Protein AF-A0A9P5SKS9-F1 (afdb_monomer)

pLDDT: mean 79.82, std 19.89, range [26.16, 98.12]

Foldseek 3Di:
DDDDLAAAAAEEAEAADEADDDDDDPDPPVQVVCVLVVVLVLQVVLPDPPQVLLCVLLVPDDDDPPPDPPDPDPDDDPVVVVVVVVVVSVQSRRQQSCCVLCLFPPDRQDFLFFFPDLPDRRVRRSVVLLCVQCVPLPQAQQAEEEEEACFLQPSVLSCCQPHVHQEYEYEDQHVSSQSNNVVVVVVSDRPRYHYHYDHDALLCLQVVQVPDPPQADLPDLSRAGQEYEYERPLQLHPHSLSSLLSNVSRHRRSRHYYTYHDYEHCDDQDPDPVSNVVLCVSCVSVSGHSVSHHHPVVVVVSNVVSPHPNYHYHYSNCRRSVSSSSSVQVVCVLLVHPDPPPVPPPDDDPDFFWFFPPDAQACQPAQFAFQAWFQQLQSLAIKTWTAHLQQQKIWIWHQDLSVLHTHTPPLQIDGQVPPPPRFRWQHKFWFQLLLQLGIKIKTWGGRFCPVCVFGWIWIWIFPGDSARNTDPDIQGDQIFTSADWWWDAFQQPLHTKTKGHGPVPDDQLPDAIWIQHQPRDPVCNNDGGDIGGRDEDEDDDDSFDADNHWQWWFADAQFLQATWTKTWGADPVVRFIKIWIWGQPRNVTTYTQDMDTDDAQWFHWDWWQQQQFSGIWIWIWGDDPHWIKIKIQHWDFQGADPDPPDPRHADQVGRNDGGSPIDSPADNVNPDDDRQMFIGTCCVPDPHQKDFDQFQPLDRHTFGADWAWADQQLQQGIWTKTKIAHPPDNPGKIAIWTWDKDWDDPPHPRRDPNNNVVRHIDTDTDDVNHCVRRVDIQFRHKYWDDSSVQLGTWMWTFHADPDPRSRTTRIIIMDRRNDDPWFKEKEFEASQSDPFRGDDPDDDPDPRRGSRRRGRGHKKKKFWFQAPVRGIGMTIDTANTTRPNSNHGHNIDMHHRRDGPQFTAKIKIAYSRNDPDRIDIDGGHGTQKYKYKRQHADQPDQDPVRDRDGPGDSVPIIIRINHDDDPCVVVVVVVVVVVVVVVVVVVVVVVVVVVVVVVVVVVVVVVVVVVVVD

Structure (mmCIF, N/CA/C/O backbone):
data_AF-A0A9P5SKS9-F1
#
_entry.id   AF-A0A9P5SKS9-F1
#
loop_
_atom_site.group_PDB
_atom_site.id
_atom_site.type_symbol
_atom_site.label_atom_id
_atom_site.label_alt_id
_atom_site.label_comp_id
_atom_site.label_asym_id
_atom_site.label_entity_id
_atom_site.label_seq_id
_atom_site.pdbx_PDB_ins_code
_atom_site.Cartn_x
_atom_site.Cartn_y
_atom_site.Cartn_z
_atom_site.occupancy
_atom_site.B_iso_or_equiv
_atom_site.auth_seq_id
_atom_site.auth_comp_id
_atom_site.auth_asym_id
_atom_site.auth_atom_id
_atom_site.pdbx_PDB_model_num
ATOM 1 N N . MET A 1 1 ? -56.494 -56.560 -17.914 1.00 32.81 1 MET A N 1
ATOM 2 C CA . MET A 1 1 ? -55.261 -56.513 -18.736 1.00 32.81 1 MET A CA 1
ATOM 3 C C . MET A 1 1 ? -55.587 -55.849 -20.068 1.00 32.81 1 MET A C 1
ATOM 5 O O . MET A 1 1 ? -56.684 -56.122 -20.542 1.00 32.81 1 MET A O 1
ATOM 9 N N . PRO A 1 2 ? -54.671 -55.124 -20.736 1.00 39.09 2 PRO A N 1
ATOM 10 C CA . PRO A 1 2 ? -53.480 -54.399 -20.263 1.00 39.09 2 PRO A CA 1
ATOM 11 C C . PRO A 1 2 ? -53.505 -52.906 -20.703 1.00 39.09 2 PRO A C 1
ATOM 13 O O . PRO A 1 2 ? -54.213 -52.550 -21.637 1.00 39.09 2 PRO A O 1
ATOM 16 N N . GLY A 1 3 ? -52.728 -52.020 -20.069 1.00 26.80 3 GLY A N 1
ATOM 17 C CA . GLY A 1 3 ? -52.690 -50.604 -20.474 1.00 26.80 3 GLY A CA 1
ATOM 18 C C . GLY A 1 3 ? -51.610 -49.770 -19.789 1.00 26.80 3 GLY A C 1
ATOM 19 O O . GLY A 1 3 ? -51.933 -48.764 -19.180 1.00 26.80 3 GLY A O 1
ATOM 20 N N . ARG A 1 4 ? -50.365 -50.268 -19.838 1.00 30.44 4 ARG A N 1
ATOM 21 C CA . ARG A 1 4 ? -49.071 -49.587 -19.619 1.00 30.44 4 ARG A CA 1
ATOM 22 C C . ARG A 1 4 ? -49.130 -48.202 -18.948 1.00 30.44 4 ARG A C 1
ATOM 24 O O . ARG A 1 4 ? -49.228 -47.190 -19.634 1.00 30.44 4 ARG A O 1
ATOM 31 N N . LEU A 1 5 ? -48.937 -48.165 -17.629 1.00 32.59 5 LEU A N 1
ATOM 32 C CA . LEU A 1 5 ? -48.244 -47.031 -17.024 1.00 32.59 5 LEU A CA 1
ATOM 33 C C . LEU A 1 5 ? -46.757 -47.224 -17.336 1.00 32.59 5 LEU A C 1
ATOM 35 O O . LEU A 1 5 ? -46.094 -48.066 -16.736 1.00 32.59 5 LEU A O 1
ATOM 39 N N . HIS A 1 6 ? -46.286 -46.531 -18.369 1.00 34.69 6 HIS A N 1
ATOM 40 C CA . HIS A 1 6 ? -44.866 -46.246 -18.513 1.00 34.69 6 HIS A CA 1
ATOM 41 C C . HIS A 1 6 ? -44.534 -45.214 -17.439 1.00 34.69 6 HIS A C 1
ATOM 43 O O . HIS A 1 6 ? -45.160 -44.160 -17.411 1.00 34.69 6 HIS A O 1
ATOM 49 N N . PHE A 1 7 ? -43.631 -45.549 -16.529 1.00 45.66 7 PHE A N 1
ATOM 50 C CA . PHE A 1 7 ? -42.968 -44.575 -15.668 1.00 45.66 7 PHE A CA 1
ATOM 51 C C . PHE A 1 7 ? -41.555 -44.409 -16.227 1.00 45.66 7 PHE A C 1
ATOM 53 O O . PHE A 1 7 ? -41.080 -45.321 -16.888 1.00 45.66 7 PHE A O 1
ATOM 60 N N . THR A 1 8 ? -40.914 -43.262 -16.042 1.00 42.66 8 THR A N 1
ATOM 61 C CA . THR A 1 8 ? -39.552 -43.043 -16.550 1.00 42.66 8 THR A CA 1
ATOM 62 C C . THR A 1 8 ? -38.700 -42.608 -15.370 1.00 42.66 8 THR A C 1
ATOM 64 O O . THR A 1 8 ? -39.042 -41.642 -14.697 1.00 42.66 8 THR A O 1
ATOM 67 N N . VAL A 1 9 ? -37.637 -43.342 -15.061 1.00 51.31 9 VAL A N 1
ATOM 68 C CA . VAL A 1 9 ? -36.683 -43.006 -13.994 1.00 51.31 9 VAL A CA 1
ATOM 69 C C . VAL A 1 9 ? -35.467 -42.361 -14.596 1.00 51.31 9 VAL A C 1
ATOM 71 O O . VAL A 1 9 ? -35.100 -42.639 -15.732 1.00 51.31 9 VAL A O 1
ATOM 74 N N . GLY A 1 10 ? -34.891 -41.444 -13.829 1.00 56.75 10 GLY A N 1
ATOM 75 C CA . GLY A 1 10 ? -33.715 -40.709 -14.224 1.00 56.75 10 GLY A CA 1
ATOM 76 C C . GLY A 1 10 ? -32.418 -41.354 -13.761 1.00 56.75 10 GLY A C 1
ATOM 77 O O . GLY A 1 10 ? -32.356 -42.391 -13.096 1.00 56.75 10 GLY A O 1
ATOM 78 N N . LEU A 1 11 ? -31.370 -40.680 -14.195 1.00 61.97 11 LEU A N 1
ATOM 79 C CA . LEU A 1 11 ? -29.982 -41.026 -14.013 1.00 61.97 11 LEU A CA 1
ATOM 80 C C . LEU A 1 11 ? -29.565 -40.877 -12.545 1.00 61.97 11 LEU A C 1
ATOM 82 O O . LEU A 1 11 ? -29.802 -39.845 -11.911 1.00 61.97 11 LEU A O 1
ATOM 86 N N . ILE A 1 12 ? -28.897 -41.903 -12.024 1.00 65.12 12 ILE A N 1
ATOM 87 C CA . ILE A 1 12 ? -28.210 -41.855 -10.736 1.00 65.12 12 ILE A CA 1
ATOM 88 C C . ILE A 1 12 ? -26.713 -41.887 -10.987 1.00 65.12 12 ILE A C 1
ATOM 90 O O . ILE A 1 12 ? -26.168 -42.836 -11.551 1.00 65.12 12 ILE A O 1
ATOM 94 N N . VAL A 1 13 ? -26.042 -40.857 -10.501 1.00 67.19 13 VAL A N 1
ATOM 95 C CA . VAL A 1 13 ? -24.592 -40.764 -10.472 1.00 67.19 13 VAL A CA 1
ATOM 96 C C . VAL A 1 13 ? -24.128 -41.289 -9.115 1.00 67.19 13 VAL A C 1
ATOM 98 O O . VAL A 1 13 ? -24.365 -40.672 -8.079 1.00 67.19 13 VAL A O 1
ATOM 101 N N . ALA A 1 14 ? -23.513 -42.468 -9.108 1.00 67.06 14 ALA A N 1
ATOM 102 C CA . ALA A 1 14 ? -23.089 -43.165 -7.904 1.00 67.06 14 ALA A CA 1
ATOM 103 C C . ALA A 1 14 ? -21.624 -42.885 -7.547 1.00 67.06 14 ALA A C 1
ATOM 105 O O . ALA A 1 14 ? -20.707 -43.090 -8.350 1.00 67.06 14 ALA A O 1
ATOM 106 N N . LEU A 1 15 ? -21.414 -42.514 -6.286 1.00 67.56 15 LEU A N 1
ATOM 107 C CA . LEU A 1 15 ? -20.122 -42.420 -5.621 1.00 67.56 15 LEU A CA 1
ATOM 108 C C . LEU A 1 15 ? -19.913 -43.668 -4.772 1.00 67.56 15 LEU A C 1
ATOM 110 O O . LEU A 1 15 ? -20.695 -43.965 -3.870 1.00 67.56 15 LEU A O 1
ATOM 114 N N . SER A 1 16 ? -18.865 -44.421 -5.080 1.00 59.75 16 SER A N 1
ATOM 115 C CA . SER A 1 16 ? -18.540 -45.650 -4.367 1.00 59.75 16 SER A CA 1
ATOM 116 C C . SER A 1 16 ? -17.507 -45.386 -3.274 1.00 59.75 16 SER A C 1
ATOM 118 O O . SER A 1 16 ? -16.477 -44.780 -3.537 1.00 59.75 16 SER A O 1
ATOM 120 N N . ILE A 1 17 ? -17.755 -45.870 -2.052 1.00 57.47 17 ILE A N 1
ATOM 121 C CA . ILE A 1 17 ? -16.736 -45.926 -0.990 1.00 57.47 17 ILE A CA 1
ATOM 122 C C . ILE A 1 17 ? -16.288 -47.373 -0.763 1.00 57.47 17 ILE A C 1
ATOM 124 O O . ILE A 1 17 ? -17.096 -48.285 -0.544 1.00 57.47 17 ILE A O 1
ATOM 128 N N . ALA A 1 18 ? -14.971 -47.589 -0.777 1.00 55.06 18 ALA A N 1
ATOM 129 C CA . ALA A 1 18 ? -14.351 -48.865 -0.446 1.00 55.06 18 ALA A CA 1
ATOM 130 C C . ALA A 1 18 ? -14.139 -49.006 1.073 1.00 55.06 18 ALA A C 1
ATOM 132 O O . ALA A 1 18 ? -13.228 -48.419 1.653 1.00 55.06 18 ALA A O 1
ATOM 133 N N . VAL A 1 19 ? -14.947 -49.846 1.722 1.00 43.38 19 VAL A N 1
ATOM 134 C CA . VAL A 1 19 ? -14.829 -50.146 3.159 1.00 43.38 19 VAL A CA 1
ATOM 135 C C . VAL A 1 19 ? -13.829 -51.298 3.393 1.00 43.38 19 VAL A C 1
ATOM 137 O O . VAL A 1 19 ? -13.936 -52.366 2.791 1.00 43.38 19 VAL A O 1
ATOM 140 N N . MET A 1 20 ? -12.826 -51.070 4.250 1.00 37.28 20 MET A N 1
ATOM 141 C CA . MET A 1 20 ? -11.762 -52.006 4.700 1.00 37.28 20 MET A CA 1
ATOM 142 C C . MET A 1 20 ? -12.327 -53.328 5.308 1.00 37.28 20 MET A C 1
ATOM 144 O O . MET A 1 20 ? -13.338 -53.244 5.996 1.00 37.28 20 MET A O 1
ATOM 148 N N . LEU A 1 21 ? -11.813 -54.584 5.196 1.00 34.34 21 LEU A N 1
ATOM 149 C CA . LEU A 1 21 ? -10.533 -55.306 4.865 1.00 34.34 21 LEU A CA 1
ATOM 150 C C . LEU A 1 21 ? -10.844 -56.826 4.552 1.00 34.34 21 LEU A C 1
ATOM 152 O O . LEU A 1 21 ? -11.968 -57.210 4.883 1.00 34.34 21 LEU A O 1
ATOM 156 N N . PRO A 1 22 ? -9.948 -57.743 4.032 1.00 37.94 22 PRO A N 1
ATOM 157 C CA . PRO A 1 22 ? -8.464 -57.737 4.016 1.00 37.94 22 PRO A CA 1
ATOM 158 C C . PRO A 1 22 ? -7.682 -58.114 2.707 1.00 37.94 22 PRO A C 1
ATOM 160 O O . PRO A 1 22 ? -8.147 -58.818 1.816 1.00 37.94 22 PRO A O 1
ATOM 163 N N . SER A 1 23 ? -6.417 -57.648 2.690 1.00 40.19 23 SER A N 1
ATOM 164 C CA . SER A 1 23 ? -5.131 -58.232 2.213 1.00 40.19 23 SER A CA 1
ATOM 165 C C . SER A 1 23 ? -4.919 -58.838 0.806 1.00 40.19 23 SER A C 1
ATOM 167 O O . SER A 1 23 ? -4.358 -59.930 0.696 1.00 40.19 23 SER A O 1
ATOM 169 N N . SER A 1 24 ? -5.184 -58.107 -0.281 1.00 34.22 24 SER A N 1
ATOM 170 C CA . SER A 1 24 ? -4.437 -58.365 -1.540 1.00 34.22 24 SER A CA 1
ATOM 171 C C . SER A 1 24 ? -4.243 -57.176 -2.488 1.00 34.22 24 SER A C 1
ATOM 173 O O . SER A 1 24 ? -3.479 -57.304 -3.439 1.00 34.22 24 SER A O 1
ATOM 175 N N . GLN A 1 25 ? -4.822 -56.000 -2.224 1.00 37.22 25 GLN A N 1
ATOM 176 C CA . GLN A 1 25 ? -4.585 -54.804 -3.044 1.00 37.22 25 GLN A CA 1
ATOM 177 C C . GLN A 1 25 ? -4.257 -53.597 -2.168 1.00 37.22 25 GLN A C 1
ATOM 179 O O . GLN A 1 25 ? -5.137 -52.901 -1.673 1.00 37.22 25 GLN A O 1
ATOM 184 N N . LYS A 1 26 ? -2.959 -53.395 -1.937 1.00 33.09 26 LYS A N 1
ATOM 185 C CA . LYS A 1 26 ? -2.403 -52.388 -1.024 1.00 33.09 26 LYS A CA 1
ATOM 186 C C . LYS A 1 26 ? -1.890 -51.127 -1.741 1.00 33.09 26 LYS A C 1
ATOM 188 O O . LYS A 1 26 ? -1.108 -50.404 -1.153 1.00 33.09 26 LYS A O 1
ATOM 193 N N . SER A 1 27 ? -2.289 -50.868 -2.992 1.00 34.81 27 SER A N 1
ATOM 194 C CA . SER A 1 27 ? -1.734 -49.758 -3.797 1.00 34.81 27 SER A CA 1
ATOM 195 C C . SER A 1 27 ? -2.749 -48.708 -4.274 1.00 34.81 27 SER A C 1
ATOM 197 O O . SER A 1 27 ? -2.403 -47.887 -5.113 1.00 34.81 27 SER A O 1
ATOM 199 N N . ARG A 1 28 ? -3.995 -48.723 -3.779 1.00 40.09 28 ARG A N 1
ATOM 200 C CA . ARG A 1 28 ? -5.003 -47.669 -4.052 1.00 40.09 28 ARG A CA 1
ATOM 201 C C . ARG A 1 28 ? -5.682 -47.104 -2.791 1.00 40.09 28 ARG A C 1
ATOM 203 O O . ARG A 1 28 ? -6.597 -46.304 -2.897 1.00 40.09 28 ARG A O 1
ATOM 210 N N . ILE A 1 29 ? -5.251 -47.524 -1.599 1.00 36.25 29 ILE A N 1
ATOM 211 C CA . ILE A 1 29 ? -5.901 -47.183 -0.315 1.00 36.25 29 ILE A CA 1
ATOM 212 C C . ILE A 1 29 ? -5.188 -46.033 0.422 1.00 36.25 29 ILE A C 1
ATOM 214 O O . ILE A 1 29 ? -5.783 -45.411 1.299 1.00 36.25 29 ILE A O 1
ATOM 218 N N . ASP A 1 30 ? -3.971 -45.668 0.013 1.00 34.84 30 ASP A N 1
ATOM 219 C CA . ASP A 1 30 ? -3.208 -44.578 0.640 1.00 34.84 30 ASP A CA 1
ATOM 220 C C . ASP A 1 30 ? -3.784 -43.173 0.343 1.00 34.84 30 ASP A C 1
ATOM 222 O O . ASP A 1 30 ? -3.360 -42.200 0.956 1.00 34.84 30 ASP A O 1
ATOM 226 N N . SER A 1 31 ? -4.784 -43.056 -0.542 1.00 39.56 31 SER A N 1
ATOM 227 C CA . SER A 1 31 ? -5.389 -41.777 -0.960 1.00 39.56 31 SER A CA 1
ATOM 228 C C . SER A 1 31 ? -6.734 -41.460 -0.290 1.00 39.56 31 SER A C 1
ATOM 230 O O . SER A 1 31 ? -7.105 -40.299 -0.189 1.00 39.56 31 SER A O 1
ATOM 232 N N . ILE A 1 32 ? -7.475 -42.473 0.177 1.00 36.09 32 ILE A N 1
ATOM 233 C CA . ILE A 1 32 ? -8.862 -42.301 0.665 1.00 36.09 32 ILE A CA 1
ATOM 234 C C . ILE A 1 32 ? -8.910 -42.168 2.193 1.00 36.09 32 ILE A C 1
ATOM 236 O O . ILE A 1 32 ? -9.681 -41.376 2.730 1.00 36.09 32 ILE A O 1
ATOM 240 N N . ALA A 1 33 ? -8.048 -42.895 2.909 1.00 33.06 33 ALA A N 1
ATOM 241 C CA . ALA A 1 33 ? -7.937 -42.793 4.363 1.00 33.06 33 ALA A CA 1
ATOM 242 C C . ALA A 1 33 ? -7.570 -41.375 4.857 1.00 33.06 33 ALA A C 1
ATOM 244 O O . ALA A 1 33 ? -8.223 -40.916 5.791 1.00 33.06 33 ALA A O 1
ATOM 245 N N . PRO A 1 34 ? -6.618 -40.637 4.249 1.00 37.75 34 PRO A N 1
ATOM 246 C CA . PRO A 1 34 ? -6.375 -39.240 4.617 1.00 37.75 34 PRO A CA 1
ATOM 247 C C . PRO A 1 34 ? -7.490 -38.282 4.171 1.00 37.75 34 PRO A C 1
ATOM 249 O O . PRO A 1 34 ? -7.607 -37.217 4.758 1.00 37.75 34 PRO A O 1
ATOM 252 N N . LEU A 1 35 ? -8.340 -38.653 3.205 1.00 38.00 35 LEU A N 1
ATOM 253 C CA . LEU A 1 35 ? -9.478 -37.833 2.772 1.00 38.00 35 LEU A CA 1
ATOM 254 C C . LEU A 1 35 ? -10.630 -37.894 3.782 1.00 38.00 35 LEU A C 1
ATOM 256 O O . LEU A 1 35 ? -11.120 -36.863 4.222 1.00 38.00 35 LEU A O 1
ATOM 260 N N . ALA A 1 36 ? -11.008 -39.104 4.208 1.00 34.81 36 ALA A N 1
ATOM 261 C CA . ALA A 1 36 ? -12.021 -39.310 5.242 1.00 34.81 36 ALA A CA 1
ATOM 262 C C . ALA A 1 36 ? -11.534 -38.810 6.608 1.00 34.81 36 ALA A C 1
ATOM 264 O O . ALA A 1 36 ? -12.304 -38.214 7.350 1.00 34.81 36 ALA A O 1
ATOM 265 N N . LEU A 1 37 ? -10.245 -38.996 6.917 1.00 34.34 37 LEU A N 1
ATOM 266 C CA . LEU A 1 37 ? -9.624 -38.465 8.129 1.00 34.34 37 LEU A CA 1
ATOM 267 C C . LEU A 1 37 ? -9.422 -36.943 8.047 1.00 34.34 37 LEU A C 1
ATOM 269 O O . LEU A 1 37 ? -9.530 -36.287 9.067 1.00 34.34 37 LEU A O 1
ATOM 273 N N . GLY A 1 38 ? -9.180 -36.374 6.864 1.00 34.66 38 GLY A N 1
ATOM 274 C CA . GLY A 1 38 ? -9.072 -34.931 6.626 1.00 34.66 38 GLY A CA 1
ATOM 275 C C . GLY A 1 38 ? -10.418 -34.210 6.695 1.00 34.66 38 GLY A C 1
ATOM 276 O O . GLY A 1 38 ? -10.495 -33.142 7.291 1.00 34.66 38 GLY A O 1
ATOM 277 N N . LEU A 1 39 ? -11.490 -34.830 6.190 1.00 36.25 39 LEU A N 1
ATOM 278 C CA . LEU A 1 39 ? -12.872 -34.383 6.395 1.00 36.25 39 LEU A CA 1
ATOM 279 C C . LEU A 1 39 ? -13.287 -34.517 7.866 1.00 36.25 39 LEU A C 1
ATOM 281 O O . LEU A 1 39 ? -13.797 -33.554 8.427 1.00 36.25 39 LEU A O 1
ATOM 285 N N . LEU A 1 40 ? -12.995 -35.649 8.526 1.00 33.50 40 LEU A N 1
ATOM 286 C CA . LEU A 1 40 ? -13.247 -35.814 9.966 1.00 33.50 40 LEU A CA 1
ATOM 287 C C . LEU A 1 40 ? -12.425 -34.843 10.825 1.00 33.50 40 LEU A C 1
ATOM 289 O O . LEU A 1 40 ? -12.934 -34.351 11.825 1.00 33.50 40 LEU A O 1
ATOM 293 N N . LEU A 1 41 ? -11.168 -34.558 10.468 1.00 33.84 41 LEU A N 1
ATOM 294 C CA . LEU A 1 41 ? -10.361 -33.556 11.165 1.00 33.84 41 LEU A CA 1
ATOM 295 C C . LEU A 1 41 ? -10.884 -32.146 10.891 1.00 33.84 41 LEU A C 1
ATOM 297 O O . LEU A 1 41 ? -10.920 -31.359 11.823 1.00 33.84 41 LEU A O 1
ATOM 301 N N . GLY A 1 42 ? -11.327 -31.825 9.674 1.00 32.28 42 GLY A N 1
ATOM 302 C CA . GLY A 1 42 ? -12.000 -30.556 9.378 1.00 32.28 42 GLY A CA 1
ATOM 303 C C . GLY A 1 42 ? -13.276 -30.365 10.208 1.00 32.28 42 GLY A C 1
ATOM 304 O O . GLY A 1 42 ? -13.493 -29.286 10.752 1.00 32.28 42 GLY A O 1
ATOM 305 N N . LEU A 1 43 ? -14.046 -31.444 10.394 1.00 33.47 43 LEU A N 1
ATOM 306 C CA . LEU A 1 43 ? -15.243 -31.504 11.243 1.00 33.47 43 LEU A CA 1
ATOM 307 C C . LEU A 1 43 ? -14.923 -31.403 12.749 1.00 33.47 43 LEU A C 1
ATOM 309 O O . LEU A 1 43 ? -15.665 -30.760 13.486 1.00 33.47 43 LEU A O 1
ATOM 313 N N . LEU A 1 44 ? -13.810 -31.988 13.213 1.00 28.58 44 LEU A N 1
ATOM 314 C CA . LEU A 1 44 ? -13.383 -31.980 14.625 1.00 28.58 44 LEU A CA 1
ATOM 315 C C . LEU A 1 44 ? -12.579 -30.728 15.030 1.00 28.58 44 LEU A C 1
ATOM 317 O O . LEU A 1 44 ? -12.601 -30.337 16.195 1.00 28.58 44 LEU A O 1
ATOM 321 N N . ILE A 1 45 ? -11.890 -30.062 14.097 1.00 31.50 45 ILE A N 1
ATOM 322 C CA . ILE A 1 45 ? -11.186 -28.785 14.339 1.00 31.50 45 ILE A CA 1
ATOM 323 C C . ILE A 1 45 ? -12.189 -27.644 14.618 1.00 31.50 45 ILE A C 1
ATOM 325 O O . ILE A 1 45 ? -11.830 -26.637 15.233 1.00 31.50 45 ILE A O 1
ATOM 329 N N . ALA A 1 46 ? -13.467 -27.832 14.271 1.00 30.67 46 ALA A N 1
ATOM 330 C CA . ALA A 1 46 ? -14.545 -26.903 14.593 1.00 30.67 46 ALA A CA 1
ATOM 331 C C . ALA A 1 46 ? -14.888 -26.819 16.098 1.00 30.67 46 ALA A C 1
ATOM 333 O O . ALA A 1 46 ? -15.606 -25.905 16.488 1.00 30.67 46 ALA A O 1
ATOM 334 N N . GLU A 1 47 ? -14.353 -27.675 16.979 1.00 28.16 47 GLU A N 1
ATOM 335 C CA . GLU A 1 47 ? -14.558 -27.571 18.440 1.00 28.16 47 GLU A CA 1
ATOM 336 C C . GLU A 1 47 ? -13.583 -26.603 19.156 1.00 28.16 47 GLU A C 1
ATOM 338 O O . GLU A 1 47 ? -13.204 -26.794 20.313 1.00 28.16 47 GLU A O 1
ATOM 343 N N . THR A 1 48 ? -13.193 -25.510 18.500 1.00 31.17 48 THR A N 1
ATOM 344 C CA . THR A 1 48 ? -12.576 -24.333 19.148 1.00 31.17 48 THR A CA 1
ATOM 345 C C . THR A 1 48 ? -13.476 -23.112 18.908 1.00 31.17 48 THR A C 1
ATOM 347 O O . THR A 1 48 ? -14.297 -23.159 17.993 1.00 31.17 48 THR A O 1
ATOM 350 N N . PRO A 1 49 ? -13.444 -22.041 19.730 1.00 27.62 49 PRO A N 1
ATOM 351 C CA . PRO A 1 49 ? -14.462 -20.986 19.719 1.00 27.62 49 PRO A CA 1
ATOM 352 C C . PRO A 1 49 ? -14.303 -20.051 18.503 1.00 27.62 49 PRO A C 1
ATOM 354 O O . PRO A 1 49 ? -13.976 -18.879 18.631 1.00 27.62 49 PRO A O 1
ATOM 357 N N . VAL A 1 50 ? -14.554 -20.584 17.308 1.00 33.34 50 VAL A N 1
ATOM 358 C CA . VAL A 1 50 ? -14.564 -19.912 15.998 1.00 33.34 50 VAL A CA 1
ATOM 359 C C . VAL A 1 50 ? -15.974 -20.004 15.382 1.00 33.34 50 VAL A C 1
ATOM 361 O O . VAL A 1 50 ? -16.188 -19.762 14.206 1.00 33.34 50 VAL A O 1
ATOM 364 N N . ALA A 1 51 ? -16.981 -20.328 16.194 1.00 29.39 51 ALA A N 1
ATOM 365 C CA . ALA A 1 51 ? -18.365 -20.547 15.766 1.00 29.39 51 ALA A CA 1
ATOM 366 C C . ALA A 1 51 ? -19.255 -19.297 15.749 1.00 29.39 51 ALA A C 1
ATOM 368 O O . ALA A 1 51 ? -20.256 -19.243 15.042 1.00 29.39 51 ALA A O 1
ATOM 369 N N . SER A 1 52 ? -18.895 -18.288 16.541 1.00 32.16 52 SER A N 1
ATOM 370 C CA . SER A 1 52 ? -19.597 -17.001 16.607 1.00 32.16 52 SER A CA 1
ATOM 371 C C . SER A 1 52 ? -19.561 -16.155 15.313 1.00 32.16 52 SER A C 1
ATOM 373 O O . SER A 1 52 ? -20.554 -15.479 15.057 1.00 32.16 52 SER A O 1
ATOM 375 N N . PRO A 1 53 ? -18.496 -16.153 14.477 1.00 35.47 53 PRO A N 1
ATOM 376 C CA . PRO A 1 53 ? -18.393 -15.249 13.323 1.00 35.47 53 PRO A CA 1
ATOM 377 C C . PRO A 1 53 ? -19.333 -15.609 12.167 1.00 35.47 53 PRO A C 1
ATOM 379 O O . PRO A 1 53 ? -19.751 -14.735 11.417 1.00 35.47 53 PRO A O 1
ATOM 382 N N . ILE A 1 54 ? -19.707 -16.887 12.031 1.00 33.44 54 ILE A N 1
ATOM 383 C CA . ILE A 1 54 ? -20.550 -17.372 10.927 1.00 33.44 54 ILE A CA 1
ATOM 384 C C . ILE A 1 54 ? -22.008 -16.902 11.086 1.00 33.44 54 ILE A C 1
ATOM 386 O O . ILE A 1 54 ? -22.672 -16.600 10.097 1.00 33.44 54 ILE A O 1
ATOM 390 N N . GLN A 1 55 ? -22.505 -16.775 12.325 1.00 28.83 55 GLN A N 1
ATOM 391 C CA . GLN A 1 55 ? -23.843 -16.231 12.599 1.00 28.83 55 GLN A CA 1
ATOM 392 C C . GLN A 1 55 ? -23.935 -14.718 12.331 1.00 28.83 55 GLN A C 1
ATOM 394 O O . GLN A 1 55 ? -24.989 -14.239 11.908 1.00 28.83 55 GLN A O 1
ATOM 399 N N . GLU A 1 56 ? -22.857 -13.959 12.546 1.00 34.34 56 GLU A N 1
ATOM 400 C CA . GLU A 1 56 ? -22.866 -12.500 12.370 1.00 34.34 56 GLU A CA 1
ATOM 401 C C . GLU A 1 56 ? -22.570 -12.060 10.926 1.00 34.34 56 GLU A C 1
ATOM 403 O O . GLU A 1 56 ? -23.180 -11.090 10.473 1.00 34.34 56 GLU A O 1
ATOM 408 N N . LEU A 1 57 ? -21.784 -12.832 10.156 1.00 33.34 57 LEU A N 1
ATOM 409 C CA . LEU A 1 57 ? -21.600 -12.647 8.701 1.00 33.34 57 LEU A CA 1
ATOM 410 C C . LEU A 1 57 ? -22.921 -12.674 7.905 1.00 33.34 57 LEU A C 1
ATOM 412 O O . LEU A 1 57 ? -23.006 -12.111 6.818 1.00 33.34 57 LEU A O 1
ATOM 416 N N . LEU A 1 58 ? -23.947 -13.350 8.434 1.00 32.75 58 LEU A N 1
ATOM 417 C CA . LEU A 1 58 ? -25.256 -13.545 7.797 1.00 32.75 58 LEU A CA 1
ATOM 418 C C . LEU A 1 58 ? -26.321 -12.537 8.264 1.00 32.75 58 LEU A C 1
ATOM 420 O O . LEU A 1 58 ? -27.498 -12.694 7.945 1.00 32.75 58 LEU A O 1
ATOM 424 N N . GLY A 1 59 ? -25.944 -11.503 9.027 1.00 28.38 59 GLY A N 1
ATOM 425 C CA . GLY A 1 59 ? -26.875 -10.461 9.474 1.00 28.38 59 GLY A CA 1
ATOM 426 C C . GLY A 1 59 ? -27.839 -10.889 10.591 1.00 28.38 59 GLY A C 1
ATOM 427 O O . GLY A 1 59 ? -28.806 -10.179 10.879 1.00 28.38 59 GLY A O 1
ATOM 428 N N . LEU A 1 60 ? -27.583 -12.004 11.283 1.00 32.47 60 LEU A N 1
ATOM 429 C CA . LEU A 1 60 ? -28.393 -12.455 12.419 1.00 32.47 60 LEU A CA 1
ATOM 430 C C . LEU A 1 60 ? -27.924 -11.820 13.741 1.00 32.47 60 LEU A C 1
ATOM 432 O O . LEU A 1 60 ? -27.641 -12.505 14.718 1.00 32.47 60 LEU A O 1
ATOM 436 N N . SER A 1 61 ? -27.922 -10.485 13.810 1.00 29.52 61 SER A N 1
ATOM 437 C CA . SER A 1 61 ? -27.947 -9.758 15.085 1.00 29.52 61 SER A CA 1
ATOM 438 C C . SER A 1 61 ? -29.097 -8.750 15.111 1.00 29.52 61 SER A C 1
ATOM 440 O O . SER A 1 61 ? -29.021 -7.619 14.639 1.00 29.52 61 SER A O 1
ATOM 442 N N . SER A 1 62 ? -30.192 -9.189 15.734 1.00 31.80 62 SER A N 1
ATOM 443 C CA . SER A 1 62 ? -31.219 -8.363 16.380 1.00 31.80 62 SER A CA 1
ATOM 444 C C . SER A 1 62 ? -31.907 -7.258 15.552 1.00 31.80 62 SER A C 1
ATOM 446 O O . SER A 1 62 ? -31.899 -6.078 15.910 1.00 31.80 62 SER A O 1
ATOM 448 N N . ARG A 1 63 ? -32.707 -7.645 14.551 1.00 28.12 63 ARG A N 1
ATOM 449 C CA . ARG A 1 63 ? -34.022 -7.005 14.339 1.00 28.12 63 ARG A CA 1
ATOM 450 C C . ARG A 1 63 ? -35.085 -8.077 14.074 1.00 28.12 63 ARG A C 1
ATOM 452 O O . ARG A 1 63 ? -35.099 -8.690 13.021 1.00 28.12 63 ARG A O 1
ATOM 459 N N . HIS A 1 64 ? -35.965 -8.250 15.064 1.00 29.16 64 HIS A N 1
ATOM 460 C CA . HIS A 1 64 ? -37.134 -9.146 15.141 1.00 29.16 64 HIS A CA 1
ATOM 461 C C . HIS A 1 64 ? -36.931 -10.625 15.537 1.00 29.16 64 HIS A C 1
ATOM 463 O O . HIS A 1 64 ? -37.235 -11.518 14.754 1.00 29.16 64 HIS A O 1
ATOM 469 N N . PRO A 1 65 ? -36.618 -10.912 16.818 1.00 26.16 65 PRO A N 1
ATOM 470 C CA . PRO A 1 65 ? -36.914 -12.218 17.420 1.00 26.16 65 PRO A CA 1
ATOM 471 C C . PRO A 1 65 ? -38.418 -12.466 17.658 1.00 26.16 65 PRO A C 1
ATOM 473 O O . PRO A 1 65 ? -38.804 -13.578 17.999 1.00 26.16 65 PRO A O 1
ATOM 476 N N . ASP A 1 66 ? -39.283 -11.460 17.489 1.00 28.77 66 ASP A N 1
ATOM 477 C CA . ASP A 1 66 ? -40.647 -11.520 18.034 1.00 28.77 66 ASP A CA 1
ATOM 478 C C . ASP A 1 66 ? -41.743 -11.983 17.056 1.00 28.77 66 ASP A C 1
ATOM 480 O O . ASP A 1 66 ? -42.914 -11.934 17.430 1.00 28.77 66 ASP A O 1
ATOM 484 N N . LYS A 1 67 ? -41.445 -12.422 15.817 1.00 26.77 67 LYS A N 1
ATOM 485 C CA . LYS A 1 67 ? -42.527 -12.708 14.839 1.00 26.77 67 LYS A CA 1
ATOM 486 C C . LYS A 1 67 ? -42.443 -13.939 13.922 1.00 26.77 67 LYS A C 1
ATOM 488 O O . LYS A 1 67 ? -43.344 -14.086 13.108 1.00 26.77 67 LYS A O 1
ATOM 493 N N . VAL A 1 68 ? -41.485 -14.863 14.059 1.00 28.50 68 VAL A N 1
ATOM 494 C CA . VAL A 1 68 ? -41.440 -16.078 13.189 1.00 28.50 68 VAL A CA 1
ATOM 495 C C . VAL A 1 68 ? -41.451 -17.407 13.974 1.00 28.50 68 VAL A C 1
ATOM 497 O O . VAL A 1 68 ? -41.134 -18.462 13.450 1.00 28.50 68 VAL A O 1
ATOM 500 N N . GLY A 1 69 ? -41.880 -17.407 15.240 1.00 28.98 69 GLY A N 1
ATOM 501 C CA . GLY A 1 69 ? -41.932 -18.641 16.047 1.00 28.98 69 GLY A CA 1
ATOM 502 C C . GLY A 1 69 ? -43.043 -18.711 17.090 1.00 28.98 69 GLY A C 1
ATOM 503 O O . GLY A 1 69 ? -42.966 -19.527 18.004 1.00 28.98 69 GLY A O 1
ATOM 504 N N . ILE A 1 70 ? -44.066 -17.863 16.987 1.00 27.34 70 ILE A N 1
ATOM 505 C CA . ILE A 1 70 ? -45.239 -17.905 17.867 1.00 27.34 70 ILE A CA 1
ATOM 506 C C . ILE A 1 70 ? -46.446 -18.211 16.990 1.00 27.34 70 ILE A C 1
ATOM 508 O O . ILE A 1 70 ? -47.192 -17.307 16.658 1.00 27.34 70 ILE A O 1
ATOM 512 N N . ASP A 1 71 ? -46.577 -19.466 16.564 1.00 26.58 71 ASP A N 1
ATOM 513 C CA . ASP A 1 71 ? -47.889 -20.042 16.216 1.00 26.58 71 ASP A CA 1
ATOM 514 C C . ASP A 1 71 ? -47.941 -21.586 16.275 1.00 26.58 71 ASP A C 1
ATOM 516 O O . ASP A 1 71 ? -48.987 -22.170 16.017 1.00 26.58 71 ASP A O 1
ATOM 520 N N . VAL A 1 72 ? -46.876 -22.286 16.710 1.00 30.28 72 VAL A N 1
ATOM 521 C CA . VAL A 1 72 ? -46.890 -23.770 16.807 1.00 30.28 72 VAL A CA 1
ATOM 522 C C . VAL A 1 72 ? -46.603 -24.331 18.214 1.00 30.28 72 VAL A C 1
ATOM 524 O O . VAL A 1 72 ? -46.672 -25.536 18.425 1.00 30.28 72 VAL A O 1
ATOM 527 N N . LEU A 1 73 ? -46.382 -23.511 19.249 1.00 26.67 73 LEU A N 1
ATOM 528 C CA . LEU A 1 73 ? -46.120 -24.023 20.611 1.00 26.67 73 LEU A CA 1
ATOM 529 C C . LEU A 1 73 ? -47.026 -23.409 21.686 1.00 26.67 73 LEU A C 1
ATOM 531 O O . LEU A 1 73 ? -46.570 -22.872 22.693 1.00 26.67 73 LEU A O 1
ATOM 535 N N . HIS A 1 74 ? -48.339 -23.579 21.526 1.00 29.94 74 HIS A N 1
ATOM 536 C CA . HIS A 1 74 ? -49.262 -23.579 22.664 1.00 29.94 74 HIS A CA 1
ATOM 537 C C . HIS A 1 74 ? -49.313 -24.981 23.296 1.00 29.94 74 HIS A C 1
ATOM 539 O O . HIS A 1 74 ? -50.244 -25.746 23.081 1.00 29.94 74 HIS A O 1
ATOM 545 N N . SER A 1 75 ? -48.288 -25.333 24.076 1.00 31.41 75 SER A N 1
ATOM 546 C CA . SER A 1 75 ? -48.406 -26.021 25.375 1.00 31.41 75 SER A CA 1
ATOM 547 C C . SER A 1 75 ? -47.041 -26.537 25.851 1.00 31.41 75 SER A C 1
ATOM 549 O O . SER A 1 75 ? -46.290 -27.153 25.104 1.00 31.41 75 SER A O 1
ATOM 551 N N . SER A 1 76 ? -46.784 -26.339 27.147 1.00 29.08 76 SER A N 1
ATOM 552 C CA . SER A 1 76 ? -45.734 -26.944 27.989 1.00 29.08 76 SER A CA 1
ATOM 553 C C . SER A 1 76 ? -44.385 -26.203 28.183 1.00 29.08 76 SER A C 1
ATOM 555 O O . SER A 1 76 ? -43.536 -26.095 27.309 1.00 29.08 76 SER A O 1
ATOM 557 N N . ASN A 1 77 ? -44.226 -25.740 29.434 1.00 33.78 77 ASN A N 1
ATOM 558 C CA . ASN A 1 77 ? -43.042 -25.491 30.273 1.00 33.78 77 ASN A CA 1
ATOM 559 C C . ASN A 1 77 ? -41.740 -24.880 29.697 1.00 33.78 77 ASN A C 1
ATOM 561 O O . ASN A 1 77 ? -41.014 -25.466 28.899 1.00 33.78 77 ASN A O 1
ATOM 565 N N . ALA A 1 78 ? -41.336 -23.766 30.326 1.00 32.41 78 ALA A N 1
ATOM 566 C CA . ALA A 1 78 ? -40.137 -22.949 30.080 1.00 32.41 78 ALA A CA 1
ATOM 567 C C . ALA A 1 78 ? -38.769 -23.670 30.166 1.00 32.41 78 ALA A C 1
ATOM 569 O O . ALA A 1 78 ? -37.755 -23.108 29.754 1.00 32.41 78 ALA A O 1
ATOM 570 N N . ALA A 1 79 ? -38.716 -24.908 30.665 1.00 32.12 79 ALA A N 1
ATOM 571 C CA . ALA A 1 79 ? -37.500 -25.724 30.660 1.00 32.12 79 ALA A CA 1
ATOM 572 C C . ALA A 1 79 ? -37.183 -26.304 29.263 1.00 32.12 79 ALA A C 1
ATOM 574 O O . ALA A 1 79 ? -36.011 -26.430 28.910 1.00 32.12 79 ALA A O 1
ATOM 575 N N . ASN A 1 80 ? -38.205 -26.568 28.437 1.00 32.91 80 ASN A N 1
ATOM 576 C CA . ASN A 1 80 ? -38.033 -27.108 27.082 1.00 32.91 80 ASN A CA 1
ATOM 577 C C . ASN A 1 80 ? -37.584 -26.036 26.076 1.00 32.91 80 ASN A C 1
ATOM 579 O O . ASN A 1 80 ? -36.788 -26.325 25.190 1.00 32.91 80 ASN A O 1
ATOM 583 N N . ALA A 1 81 ? -37.993 -24.776 26.263 1.00 34.03 81 ALA A N 1
ATOM 584 C CA . ALA A 1 81 ? -37.571 -23.654 25.417 1.00 34.03 81 ALA A CA 1
ATOM 585 C C . ALA A 1 81 ? -36.070 -23.335 25.549 1.00 34.03 81 ALA A C 1
ATOM 587 O O . ALA A 1 81 ? -35.428 -22.918 24.588 1.00 34.03 81 ALA A O 1
ATOM 588 N N . LYS A 1 82 ? -35.487 -23.558 26.735 1.00 31.88 82 LYS A N 1
ATOM 589 C CA . LYS A 1 82 ? -34.050 -23.358 26.971 1.00 31.88 82 LYS A CA 1
ATOM 590 C C . LYS A 1 82 ? -33.220 -24.472 26.329 1.00 31.88 82 LYS A C 1
ATOM 592 O O . LYS A 1 82 ? -32.190 -24.180 25.741 1.00 31.88 82 LYS A O 1
ATOM 597 N N . LYS A 1 83 ? -33.716 -25.714 26.380 1.00 30.81 83 LYS A N 1
ATOM 598 C CA . LYS A 1 83 ? -33.095 -26.879 25.736 1.00 30.81 83 LYS A CA 1
ATOM 599 C C . LYS A 1 83 ? -33.153 -26.787 24.204 1.00 30.81 83 LYS A C 1
ATOM 601 O O . LYS A 1 83 ? -32.122 -26.947 23.565 1.00 30.81 83 LYS A O 1
ATOM 606 N N . ALA A 1 84 ? -34.295 -26.380 23.642 1.00 30.77 84 ALA A N 1
ATOM 607 C CA . ALA A 1 84 ? -34.454 -26.141 22.205 1.00 30.77 84 ALA A CA 1
ATOM 608 C C . ALA A 1 84 ? -33.570 -24.988 21.687 1.00 30.77 84 ALA A C 1
ATOM 610 O O . ALA A 1 84 ? -33.024 -25.074 20.595 1.00 30.77 84 ALA A O 1
ATOM 611 N N . LYS A 1 85 ? -33.366 -23.924 22.480 1.00 29.67 85 LYS A N 1
ATOM 612 C CA . LYS A 1 85 ? -32.476 -22.803 22.124 1.00 29.67 85 LYS A CA 1
ATOM 613 C C . LYS A 1 85 ? -30.990 -23.187 22.161 1.00 29.67 85 LYS A C 1
ATOM 615 O O . LYS A 1 85 ? -30.207 -22.663 21.378 1.00 29.67 85 LYS A O 1
ATOM 620 N N . THR A 1 86 ? -30.604 -24.098 23.054 1.00 29.31 86 THR A N 1
ATOM 621 C CA . THR A 1 86 ? -29.241 -24.644 23.117 1.00 29.31 86 THR A CA 1
ATOM 622 C C . THR A 1 86 ? -28.984 -25.647 21.990 1.00 29.31 86 THR A C 1
ATOM 624 O O . THR A 1 86 ? -27.950 -25.542 21.347 1.00 29.31 86 THR A O 1
ATOM 627 N N . GLU A 1 87 ? -29.937 -26.534 21.681 1.00 29.81 87 GLU A N 1
ATOM 628 C CA . GLU A 1 87 ? -29.841 -27.473 20.547 1.00 29.81 87 GLU A CA 1
ATOM 629 C C . GLU A 1 87 ? -29.836 -26.745 19.185 1.00 29.81 87 GLU A C 1
ATOM 631 O O . GLU A 1 87 ? -29.077 -27.125 18.296 1.00 29.81 87 GLU A O 1
ATOM 636 N N . LEU A 1 88 ? -30.592 -25.646 19.038 1.00 30.00 88 LEU A N 1
ATOM 637 C CA . LEU A 1 88 ? -30.584 -24.808 17.829 1.00 30.00 88 LEU A CA 1
ATOM 638 C C . LEU A 1 88 ? -29.246 -24.069 17.640 1.00 30.00 88 LEU A C 1
ATOM 640 O O . LEU A 1 88 ? -28.720 -24.063 16.533 1.00 30.00 88 LEU A O 1
ATOM 644 N N . ASN A 1 89 ? -28.667 -23.515 18.717 1.00 31.97 89 ASN A N 1
ATOM 645 C CA . ASN A 1 89 ? -27.349 -22.862 18.686 1.00 31.97 89 ASN A CA 1
ATOM 646 C C . ASN A 1 89 ? -26.207 -23.842 18.377 1.00 31.97 89 ASN A C 1
ATOM 648 O O . ASN A 1 89 ? -25.212 -23.455 17.766 1.00 31.97 89 ASN A O 1
ATOM 652 N N . GLN A 1 90 ? -26.344 -25.100 18.802 1.00 29.27 90 GLN A N 1
ATOM 653 C CA . GLN A 1 90 ? -25.341 -26.135 18.573 1.00 29.27 90 GLN A CA 1
ATOM 654 C C . GLN A 1 90 ? -25.392 -26.652 17.129 1.00 29.27 90 GLN A C 1
ATOM 656 O O . GLN A 1 90 ? -24.338 -26.846 16.543 1.00 29.27 90 GLN A O 1
ATOM 661 N N . LYS A 1 91 ? -26.580 -26.771 16.513 1.00 32.31 91 LYS A N 1
ATOM 662 C CA . LYS A 1 91 ? -26.730 -27.144 15.091 1.00 32.31 91 LYS A CA 1
ATOM 663 C C . LYS A 1 91 ? -26.329 -26.039 14.102 1.00 32.31 91 LYS A C 1
ATOM 665 O O . LYS A 1 91 ? -25.720 -26.342 13.083 1.00 32.31 91 LYS A O 1
ATOM 670 N N . THR A 1 92 ? -26.559 -24.757 14.418 1.00 35.09 92 THR A N 1
ATOM 671 C CA . THR A 1 92 ? -26.171 -23.616 13.549 1.00 35.09 92 THR A CA 1
ATOM 672 C C . THR A 1 92 ? -24.669 -23.492 13.261 1.00 35.09 92 THR A C 1
ATOM 674 O O . THR A 1 92 ? -24.286 -22.774 12.344 1.00 35.09 92 THR A O 1
ATOM 677 N N . MET A 1 93 ? -23.819 -24.165 14.038 1.00 29.75 93 MET A N 1
ATOM 678 C CA . MET A 1 93 ? -22.357 -24.082 13.974 1.00 29.75 93 MET A CA 1
ATOM 679 C C . MET A 1 93 ? -21.724 -25.073 12.971 1.00 29.75 93 MET A C 1
ATOM 681 O O . MET A 1 93 ? -20.576 -24.885 12.573 1.00 29.75 93 MET A O 1
ATOM 685 N N . TYR A 1 94 ? -22.461 -26.100 12.528 1.00 35.22 94 TYR A N 1
ATOM 686 C CA . TYR A 1 94 ? -21.912 -27.212 11.733 1.00 35.22 94 TYR A CA 1
ATOM 687 C C . TYR A 1 94 ? -22.178 -27.114 10.216 1.00 35.22 94 TYR A C 1
ATOM 689 O O . TYR A 1 94 ? -21.399 -27.633 9.422 1.00 35.22 94 TYR A O 1
ATOM 697 N N . GLY A 1 95 ? -23.214 -26.389 9.779 1.00 36.69 95 GLY A N 1
ATOM 698 C CA . GLY A 1 95 ? -23.729 -26.463 8.398 1.00 36.69 95 GLY A CA 1
ATOM 699 C C . GLY A 1 95 ? -22.934 -25.763 7.279 1.00 36.69 95 GLY A C 1
ATOM 700 O O . GLY A 1 95 ? -23.346 -25.855 6.124 1.00 36.69 95 GLY A O 1
ATOM 701 N N . LEU A 1 96 ? -21.831 -25.056 7.579 1.00 44.06 96 LEU A N 1
ATOM 702 C CA . LEU A 1 96 ? -21.091 -24.217 6.607 1.00 44.06 96 LEU A CA 1
ATOM 703 C C . LEU A 1 96 ? -19.603 -24.571 6.430 1.00 44.06 96 LEU A C 1
ATOM 705 O O . LEU A 1 96 ? -18.864 -23.861 5.754 1.00 44.06 96 LEU A O 1
ATOM 709 N N . GLN A 1 97 ? -19.144 -25.690 6.986 1.00 44.78 97 GLN A N 1
ATOM 710 C CA . GLN A 1 97 ? -17.720 -26.054 6.991 1.00 44.78 97 GLN A CA 1
ATOM 711 C C . GLN A 1 97 ? -17.129 -26.330 5.591 1.00 44.78 97 GLN A C 1
ATOM 713 O O . GLN A 1 97 ? -15.919 -26.245 5.406 1.00 44.78 97 GLN A O 1
ATOM 718 N N . HIS A 1 98 ? -17.956 -26.590 4.573 1.00 46.75 98 HIS A N 1
ATOM 719 C CA . HIS A 1 98 ? -17.491 -26.775 3.189 1.00 46.75 98 HIS A CA 1
ATOM 720 C C . HIS A 1 98 ? -17.081 -25.455 2.504 1.00 46.75 98 HIS A C 1
ATOM 722 O O . HIS A 1 98 ? -16.431 -25.481 1.459 1.00 46.75 98 HIS A O 1
ATOM 728 N N . ALA A 1 99 ? -17.371 -24.297 3.115 1.00 44.06 99 ALA A N 1
ATOM 729 C CA . ALA A 1 99 ? -16.924 -22.982 2.650 1.00 44.06 99 ALA A CA 1
ATOM 730 C C . ALA A 1 99 ? -15.399 -22.895 2.452 1.00 44.06 99 ALA A C 1
ATOM 732 O O . ALA A 1 99 ? -14.944 -22.224 1.530 1.00 44.06 99 ALA A O 1
ATOM 733 N N . PHE A 1 100 ? -14.610 -23.627 3.247 1.00 43.09 100 PHE A N 1
ATOM 734 C CA . PHE A 1 100 ? -13.145 -23.645 3.154 1.00 43.09 100 PHE A CA 1
ATOM 735 C C . PHE A 1 100 ? -12.599 -24.199 1.824 1.00 43.09 100 PHE A C 1
ATOM 737 O O . PHE A 1 100 ? -11.437 -23.964 1.500 1.00 43.09 100 PHE A O 1
ATOM 744 N N . LEU A 1 101 ? -13.414 -24.904 1.029 1.00 43.19 101 LEU A N 1
ATOM 745 C CA . LEU A 1 101 ? -13.031 -25.367 -0.312 1.00 43.19 101 LEU A CA 1
ATOM 746 C C . LEU A 1 101 ? -13.117 -24.250 -1.376 1.00 43.19 101 LEU A C 1
ATOM 748 O O . LEU A 1 101 ? -12.524 -24.381 -2.453 1.00 43.19 101 LEU A O 1
ATOM 752 N N . ASN A 1 102 ? -13.804 -23.143 -1.063 1.00 46.31 102 ASN A N 1
ATOM 753 C CA . ASN A 1 102 ? -14.060 -21.996 -1.940 1.00 46.31 102 ASN A CA 1
ATOM 754 C C . ASN A 1 102 ? -13.106 -20.819 -1.624 1.00 46.31 102 ASN A C 1
ATOM 756 O O . ASN A 1 102 ? -13.547 -19.743 -1.237 1.00 46.31 102 ASN A O 1
ATOM 760 N N . LEU A 1 103 ? -11.788 -21.015 -1.769 1.00 47.00 103 LEU A N 1
ATOM 761 C CA . LEU A 1 103 ? -10.770 -19.977 -1.488 1.00 47.00 103 LEU A CA 1
ATOM 762 C C . LEU A 1 103 ? -10.824 -18.772 -2.452 1.00 47.00 103 LEU A C 1
ATOM 764 O O . LEU A 1 103 ? -10.415 -17.673 -2.090 1.00 47.00 103 LEU A O 1
ATOM 768 N N . GLU A 1 104 ? -11.360 -18.972 -3.658 1.00 42.31 104 GLU A N 1
ATOM 769 C CA . GLU A 1 104 ? -11.787 -17.903 -4.568 1.00 42.31 104 GLU A CA 1
ATOM 770 C C . GLU A 1 104 ? -13.313 -17.765 -4.409 1.00 42.31 104 GLU A C 1
ATOM 772 O O . GLU A 1 104 ? -14.074 -18.546 -4.988 1.00 42.31 104 GLU A O 1
ATOM 777 N N . VAL A 1 105 ? -13.774 -16.835 -3.562 1.00 46.91 105 VAL A N 1
ATOM 778 C CA . VAL A 1 105 ? -15.191 -16.730 -3.158 1.00 46.91 105 VAL A CA 1
ATOM 779 C C . VAL A 1 105 ? -16.041 -16.144 -4.293 1.00 46.91 105 VAL A C 1
ATOM 781 O O . VAL A 1 105 ? -16.405 -14.973 -4.295 1.00 46.91 105 VAL A O 1
ATOM 784 N N . THR A 1 106 ? -16.364 -16.973 -5.283 1.00 48.38 106 THR A N 1
ATOM 785 C CA . THR A 1 106 ? -17.272 -16.641 -6.400 1.00 48.38 106 THR A CA 1
ATOM 786 C C . THR A 1 106 ? -18.655 -17.296 -6.251 1.00 48.38 106 THR A C 1
ATOM 788 O O . THR A 1 106 ? -19.592 -16.921 -6.955 1.00 48.38 106 THR A O 1
ATOM 791 N N . GLY A 1 107 ? -18.812 -18.232 -5.303 1.00 59.59 107 GLY A N 1
ATOM 792 C CA . GLY A 1 107 ? -20.051 -18.955 -4.983 1.00 59.59 107 GLY A CA 1
ATOM 793 C C . GLY A 1 107 ? -19.896 -19.852 -3.745 1.00 59.59 107 GLY A C 1
ATOM 794 O O . GLY A 1 107 ? -18.792 -19.992 -3.219 1.00 59.59 107 GLY A O 1
ATOM 795 N N . TRP A 1 108 ? -20.989 -20.461 -3.279 1.00 70.62 108 TRP A N 1
ATOM 796 C CA . TRP A 1 108 ? -21.039 -21.301 -2.072 1.00 70.62 108 TRP A CA 1
ATOM 797 C C . TRP A 1 108 ? -21.427 -22.741 -2.424 1.00 70.62 108 TRP A C 1
ATOM 799 O O . TRP A 1 108 ? -22.398 -23.287 -1.910 1.00 70.62 108 TRP A O 1
ATOM 809 N N . TRP A 1 109 ? -20.678 -23.378 -3.326 1.00 78.81 109 TRP A N 1
ATOM 810 C CA . TRP A 1 109 ? -20.968 -24.750 -3.752 1.00 78.81 109 TRP A CA 1
ATOM 811 C C . TRP A 1 109 ? -20.699 -25.768 -2.634 1.00 78.81 109 TRP A C 1
ATOM 813 O O . TRP A 1 109 ? -19.665 -25.692 -1.969 1.00 78.81 109 TRP A O 1
ATOM 823 N N . PHE A 1 110 ? -21.614 -26.734 -2.462 1.00 75.50 110 PHE A N 1
ATOM 824 C CA . PHE A 1 110 ? -21.547 -27.779 -1.421 1.00 75.50 110 PHE A CA 1
ATOM 825 C C . PHE A 1 110 ? -21.405 -29.212 -1.948 1.00 75.50 110 PHE A C 1
ATOM 827 O O . PHE A 1 110 ? -21.150 -30.105 -1.148 1.00 75.50 110 PHE A O 1
ATOM 834 N N . ASN A 1 111 ? -21.552 -29.448 -3.255 1.00 84.44 111 ASN A N 1
ATOM 835 C CA . ASN A 1 111 ? -21.368 -30.790 -3.809 1.00 84.44 111 ASN A CA 1
ATOM 836 C C . ASN A 1 111 ? -19.876 -31.104 -4.061 1.00 84.44 111 ASN A C 1
ATOM 838 O O . ASN A 1 111 ? -19.058 -30.195 -4.194 1.00 84.44 111 ASN A O 1
ATOM 842 N N . MET A 1 112 ? -19.511 -32.386 -4.139 1.00 79.50 112 MET A N 1
ATOM 843 C CA . MET A 1 112 ? -18.116 -32.844 -4.289 1.00 79.50 112 MET A CA 1
ATOM 844 C C . MET A 1 112 ? -17.463 -32.536 -5.653 1.00 79.50 112 MET A C 1
ATOM 846 O O . MET A 1 112 ? -16.247 -32.702 -5.813 1.00 79.50 112 MET A O 1
ATOM 850 N N . GLY A 1 113 ? -18.248 -32.094 -6.636 1.00 86.56 113 GLY A N 1
ATOM 851 C CA . GLY A 1 113 ? -17.803 -31.820 -7.997 1.00 86.56 113 GLY A CA 1
ATOM 852 C C . GLY A 1 113 ? -17.453 -33.059 -8.827 1.00 86.56 113 GLY A C 1
ATOM 853 O O . GLY A 1 113 ? -17.150 -34.135 -8.319 1.00 86.56 113 GLY A O 1
ATOM 854 N N . LEU A 1 114 ? -17.503 -32.904 -10.149 1.00 89.62 114 LEU A N 1
ATOM 855 C CA . LEU A 1 114 ? -17.099 -33.900 -11.131 1.00 89.62 114 LEU A CA 1
ATOM 856 C C . LEU A 1 114 ? -15.886 -33.382 -11.903 1.00 89.62 114 LEU A C 1
ATOM 858 O O . LEU A 1 114 ? -15.971 -32.395 -12.630 1.00 89.62 114 LEU A O 1
ATOM 862 N N . TRP A 1 115 ? -14.754 -34.053 -11.736 1.00 88.62 115 TRP A N 1
ATOM 863 C CA . TRP A 1 115 ? -13.449 -33.572 -12.168 1.00 88.62 115 TRP A CA 1
ATOM 864 C C . TRP A 1 115 ? -13.013 -34.288 -13.442 1.00 88.62 115 TRP A C 1
ATOM 866 O O . TRP A 1 115 ? -12.426 -35.371 -13.407 1.00 88.62 115 TRP A O 1
ATOM 876 N N . ASP A 1 116 ? -13.300 -33.668 -14.582 1.00 82.56 116 ASP A N 1
ATOM 877 C CA . ASP A 1 116 ? -12.892 -34.184 -15.891 1.00 82.56 116 ASP A CA 1
ATOM 878 C C . ASP A 1 116 ? -11.424 -33.863 -16.217 1.00 82.56 116 ASP A C 1
ATOM 880 O O . ASP A 1 116 ? -10.768 -34.619 -16.938 1.00 82.56 116 ASP A O 1
ATOM 884 N N . THR A 1 117 ? -10.878 -32.775 -15.659 1.00 76.00 117 THR A N 1
ATOM 885 C CA . THR A 1 117 ? -9.463 -32.399 -15.798 1.00 76.00 117 THR A CA 1
ATOM 886 C C . THR A 1 117 ? -8.860 -31.940 -14.469 1.00 76.00 117 THR A C 1
ATOM 888 O O . THR A 1 117 ? -9.540 -31.428 -13.583 1.00 76.00 117 THR A O 1
ATOM 891 N N . SER A 1 118 ? -7.540 -32.089 -14.317 1.00 67.25 118 SER A N 1
ATOM 892 C CA . SER A 1 118 ? -6.821 -31.778 -13.069 1.00 67.25 118 SER A CA 1
ATOM 893 C C . SER A 1 118 ? -6.651 -30.279 -12.775 1.00 67.25 118 SER A C 1
ATOM 895 O O . SER A 1 118 ? -6.008 -29.923 -11.793 1.00 67.25 118 SER A O 1
ATOM 897 N N . ASN A 1 119 ? -7.132 -29.396 -13.653 1.00 70.06 119 ASN A N 1
ATOM 898 C CA . ASN A 1 119 ? -6.985 -27.941 -13.559 1.00 70.06 119 ASN A CA 1
ATOM 899 C C . ASN A 1 119 ? -8.318 -27.193 -13.400 1.00 70.06 119 ASN A C 1
ATOM 901 O O . ASN A 1 119 ? -8.301 -25.966 -13.455 1.00 70.06 119 ASN A O 1
ATOM 905 N N . MET A 1 120 ? -9.439 -27.904 -13.239 1.00 75.75 120 MET A N 1
ATOM 906 C CA . MET A 1 120 ? -10.743 -27.278 -13.004 1.00 75.75 120 MET A CA 1
ATOM 907 C C . MET A 1 120 ? -10.746 -26.509 -11.679 1.00 75.75 120 MET A C 1
ATOM 909 O O . MET A 1 120 ? -10.110 -26.919 -10.703 1.00 75.75 120 MET A O 1
ATOM 913 N N . ARG A 1 121 ? -11.491 -25.405 -11.631 1.00 78.00 121 ARG A N 1
ATOM 914 C CA . ARG A 1 121 ? -11.869 -24.761 -10.366 1.00 78.00 121 ARG A CA 1
ATOM 915 C C . ARG A 1 121 ? -12.930 -25.600 -9.656 1.00 78.00 121 ARG A C 1
ATOM 917 O O . ARG A 1 121 ? -13.675 -26.336 -10.301 1.00 78.00 121 ARG A O 1
ATOM 924 N N . PHE A 1 122 ? -13.050 -25.444 -8.337 1.00 79.25 122 PHE A N 1
ATOM 925 C CA . PHE A 1 122 ? -14.057 -26.174 -7.559 1.00 79.25 122 PHE A CA 1
ATOM 926 C C . PHE A 1 122 ? -15.475 -25.931 -8.088 1.00 79.25 122 PHE A C 1
ATOM 928 O O . PHE A 1 122 ? -16.182 -26.881 -8.398 1.00 79.25 122 PHE A O 1
ATOM 935 N N . GLN A 1 123 ? -15.843 -24.670 -8.334 1.00 84.69 123 GLN A N 1
ATOM 936 C CA . GLN A 1 123 ? -17.126 -24.315 -8.946 1.00 84.69 123 GLN A CA 1
ATOM 937 C C . GLN A 1 123 ? -17.366 -25.012 -10.295 1.00 84.69 123 GLN A C 1
ATOM 939 O O . GLN A 1 123 ? -18.474 -25.474 -10.555 1.00 84.69 123 GLN A O 1
ATOM 944 N N . GLU A 1 124 ? -16.351 -25.100 -11.158 1.00 86.69 124 GLU A N 1
ATOM 945 C CA . GLU A 1 124 ? -16.478 -25.748 -12.471 1.00 86.69 124 GLU A CA 1
ATOM 946 C C . GLU A 1 124 ? -16.736 -27.246 -12.315 1.00 86.69 124 GLU A C 1
ATOM 948 O O . GLU A 1 124 ? -17.579 -27.801 -13.021 1.00 86.69 124 GLU A O 1
ATOM 953 N N . ALA A 1 125 ? -16.061 -27.893 -11.361 1.00 88.44 125 ALA A N 1
ATOM 954 C CA . ALA A 1 125 ? -16.317 -29.287 -11.028 1.00 88.44 125 ALA A CA 1
ATOM 955 C C . ALA A 1 125 ? -17.740 -29.460 -10.472 1.00 88.44 125 ALA A C 1
ATOM 957 O O . ALA A 1 125 ? -18.460 -30.372 -10.882 1.00 88.44 125 ALA A O 1
ATOM 958 N N . CYS A 1 126 ? -18.196 -28.561 -9.599 1.00 91.06 126 CYS A N 1
ATOM 959 C CA . CYS A 1 126 ? -19.546 -28.604 -9.044 1.00 91.06 126 CYS A CA 1
ATOM 960 C C . CYS A 1 126 ? -20.632 -28.434 -10.113 1.00 91.06 126 CYS A C 1
ATOM 962 O O . CYS A 1 126 ? -21.609 -29.186 -10.141 1.00 91.06 126 CYS A O 1
ATOM 964 N N . GLN A 1 127 ? -20.432 -27.510 -11.053 1.00 93.06 127 GLN A N 1
ATOM 965 C CA . GLN A 1 127 ? -21.297 -27.343 -12.221 1.00 93.06 127 GLN A CA 1
ATOM 966 C C . GLN A 1 127 ? -21.262 -28.569 -13.137 1.00 93.06 127 GLN A C 1
ATOM 968 O O . GLN A 1 127 ? -22.302 -28.981 -13.649 1.00 93.06 127 GLN A O 1
ATOM 973 N N . ALA A 1 128 ? -20.092 -29.181 -13.339 1.00 93.12 128 ALA A N 1
ATOM 974 C CA . ALA A 1 128 ? -19.963 -30.407 -14.120 1.00 93.12 128 ALA A CA 1
ATOM 975 C C . ALA A 1 128 ? -20.752 -31.567 -13.495 1.00 93.12 128 ALA A C 1
ATOM 977 O O . ALA A 1 128 ? -21.401 -32.317 -14.227 1.00 93.12 128 ALA A O 1
ATOM 978 N N . LEU A 1 129 ? -20.786 -31.676 -12.161 1.00 92.69 129 LEU A N 1
ATOM 979 C CA . LEU A 1 129 ? -21.617 -32.668 -11.475 1.00 92.69 129 LEU A CA 1
ATOM 980 C C . LEU A 1 129 ? -23.113 -32.396 -11.686 1.00 92.69 129 LEU A C 1
ATOM 982 O O . LEU A 1 129 ? -23.843 -33.311 -12.063 1.00 92.69 129 LEU A O 1
ATOM 986 N N . VAL A 1 130 ? -23.564 -31.143 -11.541 1.00 94.38 130 VAL A N 1
ATOM 987 C CA . VAL A 1 130 ? -24.961 -30.764 -11.834 1.00 94.38 130 VAL A CA 1
ATOM 988 C C . VAL A 1 130 ? -25.324 -31.080 -13.285 1.00 94.38 130 VAL A C 1
ATOM 990 O O . VAL A 1 130 ? -26.374 -31.666 -13.551 1.00 94.38 130 VAL A O 1
ATOM 993 N N . ASN A 1 131 ? -24.448 -30.755 -14.237 1.00 93.62 131 ASN A N 1
ATOM 994 C CA . ASN A 1 131 ? -24.643 -31.084 -15.649 1.00 93.62 131 ASN A CA 1
ATOM 995 C C . ASN A 1 131 ? -24.757 -32.591 -15.861 1.00 93.62 131 ASN A C 1
ATOM 997 O O . ASN A 1 131 ? -25.644 -33.037 -16.582 1.00 93.62 131 ASN A O 1
ATOM 1001 N N . LYS A 1 132 ? -23.908 -33.379 -15.197 1.00 92.81 132 LYS A N 1
ATOM 1002 C CA . LYS A 1 132 ? -23.943 -34.835 -15.301 1.00 92.81 132 LYS A CA 1
ATOM 1003 C C . LYS A 1 132 ? -25.233 -35.432 -14.746 1.00 92.81 132 LYS A C 1
ATOM 1005 O O . LYS A 1 132 ? -25.726 -36.388 -15.324 1.00 92.81 132 LYS A O 1
ATOM 1010 N N . VAL A 1 133 ? -25.794 -34.881 -13.672 1.00 91.88 133 VAL A N 1
ATOM 1011 C CA . VAL A 1 133 ? -27.087 -35.338 -13.127 1.00 91.88 133 VAL A CA 1
ATOM 1012 C C . VAL A 1 133 ? -28.255 -34.924 -14.031 1.00 91.88 133 VAL A C 1
ATOM 1014 O O . VAL A 1 133 ? -29.225 -35.663 -14.171 1.00 91.88 133 VAL A O 1
ATOM 1017 N N . THR A 1 134 ? -28.171 -33.752 -14.666 1.00 92.62 134 THR A N 1
ATOM 1018 C CA . THR A 1 134 ? -29.301 -33.141 -15.391 1.00 92.62 134 THR A CA 1
ATOM 1019 C C . THR A 1 134 ? -29.325 -33.395 -16.902 1.00 92.62 134 THR A C 1
ATOM 1021 O O . THR A 1 134 ? -30.361 -33.169 -17.526 1.00 92.62 134 THR A O 1
ATOM 1024 N N . GLN A 1 135 ? -28.230 -33.884 -17.498 1.00 86.38 135 GLN A N 1
ATOM 1025 C CA . GLN A 1 135 ? -28.050 -33.999 -18.956 1.00 86.38 135 GLN A CA 1
ATOM 1026 C C . GLN A 1 135 ? -29.158 -34.786 -19.681 1.00 86.38 135 GLN A C 1
ATOM 1028 O O . GLN A 1 135 ? -29.545 -34.402 -20.783 1.00 86.38 135 GLN A O 1
ATOM 1033 N N . ASP A 1 136 ? -29.701 -35.834 -19.055 1.00 83.75 136 ASP A N 1
ATOM 1034 C CA . ASP A 1 136 ? -30.644 -36.771 -19.684 1.00 83.75 136 ASP A CA 1
ATOM 1035 C C . ASP A 1 136 ? -32.101 -36.539 -19.242 1.00 83.75 136 ASP A C 1
ATOM 1037 O O . ASP A 1 136 ? -32.993 -37.329 -19.547 1.00 83.75 136 ASP A O 1
ATOM 1041 N N . LEU A 1 137 ? -32.368 -35.437 -18.529 1.00 85.31 137 LEU A N 1
ATOM 1042 C CA . LEU A 1 137 ? -33.683 -35.153 -17.944 1.00 85.31 137 LEU A CA 1
ATOM 1043 C C . LEU A 1 137 ? -34.618 -34.353 -18.856 1.00 85.31 137 LEU A C 1
ATOM 1045 O O . LEU A 1 137 ? -35.791 -34.216 -18.542 1.00 85.31 137 LEU A O 1
ATOM 1049 N N . ASN A 1 138 ? -34.128 -33.832 -19.986 1.00 87.44 138 ASN A N 1
ATOM 1050 C CA . ASN A 1 138 ? -34.916 -33.006 -20.910 1.00 87.44 138 ASN A CA 1
ATOM 1051 C C . ASN A 1 138 ? -35.674 -31.861 -20.194 1.00 87.44 138 ASN A C 1
ATOM 1053 O O . ASN A 1 138 ? -36.879 -31.675 -20.372 1.00 87.44 138 ASN A O 1
ATOM 1057 N N . ILE A 1 139 ? -34.962 -31.098 -19.358 1.00 92.31 139 ILE A N 1
ATOM 1058 C CA . ILE A 1 139 ? -35.520 -29.942 -18.647 1.00 92.31 139 ILE A CA 1
ATOM 1059 C C . ILE A 1 139 ? -35.878 -28.851 -19.669 1.00 92.31 139 ILE A C 1
ATOM 1061 O O . ILE A 1 139 ? -35.037 -28.438 -20.466 1.00 92.31 139 ILE A O 1
ATOM 1065 N N . THR A 1 140 ? -37.124 -28.375 -19.637 1.00 91.75 140 THR A N 1
ATOM 1066 C CA . THR A 1 140 ? -37.657 -27.349 -20.550 1.00 91.75 140 THR A CA 1
ATOM 1067 C C . THR A 1 140 ? -38.217 -26.157 -19.774 1.00 91.75 140 THR A C 1
ATOM 1069 O O . THR A 1 140 ? -38.305 -26.194 -18.547 1.00 91.75 140 THR A O 1
ATOM 1072 N N . SER A 1 141 ? -38.665 -25.116 -20.481 1.00 90.50 141 SER A N 1
ATOM 1073 C CA . SER A 1 141 ? -39.311 -23.951 -19.865 1.00 90.50 141 SER A CA 1
ATOM 1074 C C . SER A 1 141 ? -40.636 -24.253 -19.168 1.00 90.50 141 SER A C 1
ATOM 1076 O O . SER A 1 141 ? -41.080 -23.432 -18.381 1.00 90.50 141 SER A O 1
ATOM 1078 N N . ASP A 1 142 ? -41.249 -25.414 -19.419 1.00 89.88 142 ASP A N 1
ATOM 1079 C CA . ASP A 1 142 ? -42.469 -25.863 -18.733 1.00 89.88 142 ASP A CA 1
ATOM 1080 C C . ASP A 1 142 ? -42.154 -26.733 -17.498 1.00 89.88 142 ASP A C 1
ATOM 1082 O O . ASP A 1 142 ? -43.057 -27.171 -16.785 1.00 89.88 142 ASP A O 1
ATOM 1086 N N . SER A 1 143 ? -40.872 -27.012 -17.231 1.00 92.12 143 SER A N 1
ATOM 1087 C CA . SER A 1 143 ? -40.466 -27.874 -16.122 1.00 92.12 143 SER A CA 1
ATOM 1088 C C . SER A 1 143 ? -40.688 -27.205 -14.765 1.00 92.12 143 SER A C 1
ATOM 1090 O O . SER A 1 143 ? -40.283 -26.067 -14.527 1.00 92.12 143 SER A O 1
ATOM 1092 N N . HIS A 1 144 ? -41.290 -27.962 -13.849 1.00 92.69 144 HIS A N 1
ATOM 1093 C CA . HIS A 1 144 ? -41.352 -27.685 -12.414 1.00 92.69 144 HIS A CA 1
ATOM 1094 C C . HIS A 1 144 ? -40.396 -28.644 -11.697 1.00 92.69 144 HIS A C 1
ATOM 1096 O O . HIS A 1 144 ? -40.626 -29.862 -11.718 1.00 92.69 144 HIS A O 1
ATOM 1102 N N . ILE A 1 145 ? -39.325 -28.112 -11.115 1.00 95.06 145 ILE A N 1
ATOM 1103 C CA . ILE A 1 145 ? -38.256 -28.876 -10.460 1.00 95.06 145 ILE A CA 1
ATOM 1104 C C . ILE A 1 145 ? -38.432 -28.790 -8.943 1.00 95.06 145 ILE A C 1
ATOM 1106 O O . ILE A 1 145 ? -38.650 -27.702 -8.420 1.00 95.06 145 ILE A O 1
ATOM 1110 N N . LEU A 1 146 ? -38.330 -29.921 -8.249 1.00 95.25 146 LEU A N 1
ATOM 1111 C CA . LEU A 1 146 ? -38.166 -29.989 -6.799 1.00 95.25 146 LEU A CA 1
ATOM 1112 C C . LEU A 1 146 ? -36.714 -30.359 -6.488 1.00 95.25 146 LEU A C 1
ATOM 1114 O O . LEU A 1 146 ? -36.315 -31.488 -6.762 1.00 95.25 146 LEU A O 1
ATOM 1118 N N . ASP A 1 147 ? -35.942 -29.432 -5.935 1.00 96.00 147 ASP A N 1
ATOM 1119 C CA . ASP A 1 147 ? -34.566 -29.672 -5.498 1.00 96.00 147 ASP A CA 1
ATOM 1120 C C . ASP A 1 147 ? -34.532 -29.938 -3.987 1.00 96.00 147 ASP A C 1
ATOM 1122 O O . ASP A 1 147 ? -34.884 -29.080 -3.176 1.00 96.00 147 ASP A O 1
ATOM 1126 N N . VAL A 1 148 ? -34.170 -31.158 -3.596 1.00 94.81 148 VAL A N 1
ATOM 1127 C CA . VAL A 1 148 ? -34.141 -31.596 -2.199 1.00 94.81 148 VAL A CA 1
ATOM 1128 C C . VAL A 1 148 ? -32.686 -31.703 -1.758 1.00 94.81 148 VAL A C 1
ATOM 1130 O O . VAL A 1 148 ? -31.924 -32.522 -2.268 1.00 94.81 148 VAL A O 1
ATOM 1133 N N . GLY A 1 149 ? -32.307 -30.864 -0.795 1.00 90.94 149 GLY A N 1
ATOM 1134 C CA . GLY A 1 149 ? -30.925 -30.662 -0.368 1.00 90.94 149 GLY A CA 1
ATOM 1135 C C . GLY A 1 149 ? -30.168 -29.656 -1.236 1.00 90.94 149 GLY A C 1
ATOM 1136 O O . GLY A 1 149 ? -29.044 -29.932 -1.634 1.00 90.94 149 GLY A O 1
ATOM 1137 N N . PHE A 1 150 ? -30.764 -28.491 -1.504 1.00 92.12 150 PHE A N 1
ATOM 1138 C CA . PHE A 1 150 ? -30.219 -27.488 -2.432 1.00 92.12 150 PHE A CA 1
ATOM 1139 C C . PHE A 1 150 ? -28.962 -26.726 -1.949 1.00 92.12 150 PHE A C 1
ATOM 1141 O O . PHE A 1 150 ? -28.403 -25.891 -2.665 1.00 92.12 150 PHE A O 1
ATOM 1148 N N . GLY A 1 151 ? -28.501 -26.978 -0.720 1.00 87.94 151 GLY A N 1
ATOM 1149 C CA . GLY A 1 151 ? -27.345 -26.284 -0.148 1.00 87.94 151 GLY A CA 1
ATOM 1150 C C . GLY A 1 151 ? -27.540 -24.764 -0.115 1.00 87.94 151 GLY A C 1
ATOM 1151 O O . GLY A 1 151 ? -28.614 -24.269 0.217 1.00 87.94 151 GLY A O 1
ATOM 1152 N N . CYS A 1 152 ? -26.511 -24.000 -0.480 1.00 86.69 152 CYS A N 1
ATOM 1153 C CA . CYS A 1 152 ? -26.570 -22.534 -0.527 1.00 86.69 152 CYS A CA 1
ATOM 1154 C C . CYS A 1 152 ? -27.179 -21.958 -1.820 1.00 86.69 152 CYS A C 1
ATOM 1156 O O . CYS A 1 152 ? -27.065 -20.757 -2.056 1.00 86.69 152 CYS A O 1
ATOM 1158 N N . GLY A 1 153 ? -27.860 -22.768 -2.637 1.00 89.00 153 GLY A N 1
ATOM 1159 C CA . GLY A 1 153 ? -28.652 -22.292 -3.776 1.00 89.00 153 GLY A CA 1
ATOM 1160 C C . GLY A 1 153 ? -27.884 -22.094 -5.086 1.00 89.00 153 GLY A C 1
ATOM 1161 O O . GLY A 1 153 ? -28.482 -21.739 -6.102 1.00 89.00 153 GLY A O 1
ATOM 1162 N N . ASP A 1 154 ? -26.563 -22.309 -5.097 1.00 92.38 154 ASP A N 1
ATOM 1163 C CA . ASP A 1 154 ? -25.733 -22.152 -6.297 1.00 92.38 154 ASP A CA 1
ATOM 1164 C C . ASP A 1 154 ? -26.184 -23.062 -7.447 1.00 92.38 154 ASP A C 1
ATOM 1166 O O . ASP A 1 154 ? -26.202 -22.636 -8.606 1.00 92.38 154 ASP A O 1
ATOM 1170 N N . GLN A 1 155 ? -26.605 -24.293 -7.136 1.00 92.88 155 GLN A N 1
ATOM 1171 C CA . GLN A 1 155 ? -27.108 -25.225 -8.142 1.00 92.88 155 GLN A CA 1
ATOM 1172 C C . GLN A 1 155 ? -28.469 -24.798 -8.704 1.00 92.88 155 GLN A C 1
ATOM 1174 O O . GLN A 1 155 ? -28.668 -24.913 -9.913 1.00 92.88 155 GLN A O 1
ATOM 1179 N N . ASP A 1 156 ? -29.369 -24.234 -7.893 1.00 94.81 156 ASP A N 1
ATOM 1180 C CA . ASP A 1 156 ? -30.663 -23.720 -8.356 1.00 94.81 156 ASP A CA 1
ATOM 1181 C C . ASP A 1 156 ? -30.485 -22.527 -9.285 1.00 94.81 156 ASP A C 1
ATOM 1183 O O . ASP A 1 156 ? -31.082 -22.484 -10.361 1.00 94.81 156 ASP A O 1
ATOM 1187 N N . VAL A 1 157 ? -29.629 -21.571 -8.904 1.00 93.88 157 VAL A N 1
ATOM 1188 C CA . VAL A 1 157 ? -29.314 -20.410 -9.745 1.00 93.88 157 VAL A CA 1
ATOM 1189 C C . VAL A 1 157 ? -28.680 -20.863 -11.057 1.00 93.88 157 VAL A C 1
ATOM 1191 O O . VAL A 1 157 ? -29.098 -20.413 -12.126 1.00 93.88 157 VAL A O 1
ATOM 1194 N N . TYR A 1 158 ? -27.731 -21.800 -10.998 1.00 94.31 158 TYR A N 1
ATOM 1195 C CA . TYR A 1 158 ? -27.098 -22.363 -12.187 1.00 94.31 158 TYR A CA 1
ATOM 1196 C C . TYR A 1 158 ? -28.110 -23.060 -13.109 1.00 94.31 158 TYR A C 1
ATOM 1198 O O . TYR A 1 158 ? -28.142 -22.798 -14.314 1.00 94.31 158 TYR A O 1
ATOM 1206 N N . MET A 1 159 ? -28.981 -23.910 -12.555 1.00 94.62 159 MET A N 1
ATOM 1207 C CA . MET A 1 159 ? -30.036 -24.587 -13.312 1.00 94.62 159 MET A CA 1
ATOM 1208 C C . MET A 1 159 ? -31.038 -23.596 -13.905 1.00 94.62 159 MET A C 1
ATOM 1210 O O . MET A 1 159 ? -31.448 -23.760 -15.056 1.00 94.62 159 MET A O 1
ATOM 1214 N N . ALA A 1 160 ? -31.405 -22.549 -13.167 1.00 94.50 160 ALA A N 1
ATOM 1215 C CA . ALA A 1 160 ? -32.332 -21.534 -13.641 1.00 94.50 160 ALA A CA 1
ATOM 1216 C C . ALA A 1 160 ? -31.753 -20.717 -14.804 1.00 94.50 160 ALA A C 1
ATOM 1218 O O . ALA A 1 160 ? -32.431 -20.494 -15.805 1.00 94.50 160 ALA A O 1
ATOM 1219 N N . GLN A 1 161 ? -30.475 -20.343 -14.728 1.00 92.38 161 GLN A N 1
ATOM 1220 C CA . GLN A 1 161 ? -29.779 -19.652 -15.814 1.00 92.38 161 GLN A CA 1
ATOM 1221 C C . GLN A 1 161 ? -29.623 -20.540 -17.056 1.00 92.38 161 GLN A C 1
ATOM 1223 O O . GLN A 1 161 ? -29.811 -20.076 -18.185 1.00 92.38 161 GLN A O 1
ATOM 1228 N N . ARG A 1 162 ? -29.294 -21.820 -16.849 1.00 91.62 162 ARG A N 1
ATOM 1229 C CA . ARG A 1 162 ? -28.984 -22.771 -17.920 1.00 91.62 162 ARG A CA 1
ATOM 1230 C C . ARG A 1 162 ? -30.223 -23.296 -18.639 1.00 91.62 162 ARG A C 1
ATOM 1232 O O . ARG A 1 162 ? -30.261 -23.282 -19.867 1.00 91.62 162 ARG A O 1
ATOM 1239 N N . TYR A 1 163 ? -31.203 -23.787 -17.886 1.00 93.12 163 TYR A N 1
ATOM 1240 C CA . TYR A 1 163 ? -32.359 -24.505 -18.427 1.00 93.12 163 TYR A CA 1
ATOM 1241 C C . TYR A 1 163 ? -33.634 -23.660 -18.467 1.00 93.12 163 TYR A C 1
ATOM 1243 O O . TYR A 1 163 ? -34.554 -23.997 -19.209 1.00 93.12 163 TYR A O 1
ATOM 1251 N N . LYS A 1 164 ? -33.686 -22.558 -17.704 1.00 93.12 164 LYS A N 1
ATOM 1252 C CA . LYS A 1 164 ? -34.837 -21.643 -17.606 1.00 93.12 164 LYS A CA 1
ATOM 1253 C C . LYS A 1 164 ? -36.178 -22.360 -17.363 1.00 93.12 164 LYS A C 1
ATOM 1255 O O . LYS A 1 164 ? -37.129 -22.107 -18.103 1.00 93.12 164 LYS A O 1
ATOM 1260 N N . PRO A 1 165 ? -36.272 -23.264 -16.367 1.00 94.50 165 PRO A N 1
ATOM 1261 C CA . PRO A 1 165 ? -37.526 -23.932 -16.032 1.00 94.50 165 PRO A CA 1
ATOM 1262 C C . PRO A 1 165 ? -38.573 -22.915 -15.558 1.00 94.50 165 PRO A C 1
ATOM 1264 O O . PRO A 1 165 ? -38.221 -21.822 -15.111 1.00 94.50 165 PRO A O 1
ATOM 1267 N N . ALA A 1 166 ? -39.857 -23.272 -15.597 1.00 92.06 166 ALA A N 1
ATOM 1268 C CA . ALA A 1 166 ? -40.912 -22.384 -15.105 1.00 92.06 166 ALA A CA 1
ATOM 1269 C C . ALA A 1 166 ? -40.743 -22.107 -13.602 1.00 92.06 166 ALA A C 1
ATOM 1271 O O . ALA A 1 166 ? -40.888 -20.969 -13.144 1.00 92.06 166 ALA A O 1
ATOM 1272 N N . LYS A 1 167 ? -40.423 -23.157 -12.831 1.00 92.94 167 LYS A N 1
ATOM 1273 C CA . LYS A 1 167 ? -40.292 -23.083 -11.374 1.00 92.94 167 LYS A CA 1
ATOM 1274 C C . LYS A 1 167 ? -39.266 -24.081 -10.831 1.00 92.94 167 LYS A C 1
ATOM 1276 O O . LYS A 1 167 ? -39.249 -25.238 -11.249 1.00 92.94 167 LYS A O 1
ATOM 1281 N N . ILE A 1 168 ? -38.473 -23.641 -9.858 1.00 95.62 168 ILE A N 1
ATOM 1282 C CA . ILE A 1 168 ? -37.653 -24.478 -8.979 1.00 95.62 168 ILE A CA 1
ATOM 1283 C C . ILE A 1 168 ? -38.169 -24.287 -7.552 1.00 95.62 168 ILE A C 1
ATOM 1285 O O . ILE A 1 168 ? -38.227 -23.167 -7.050 1.00 95.62 168 ILE A O 1
ATOM 1289 N N . THR A 1 169 ? -38.580 -25.372 -6.909 1.00 94.94 169 THR A N 1
ATOM 1290 C CA . THR A 1 169 ? -38.913 -25.406 -5.486 1.00 94.94 169 THR A CA 1
ATOM 1291 C C . THR A 1 169 ? -37.786 -26.117 -4.755 1.00 94.94 169 THR A C 1
ATOM 1293 O O . THR A 1 169 ? -37.546 -27.288 -5.017 1.00 94.94 169 THR A O 1
ATOM 1296 N N . GLY A 1 170 ? -37.102 -25.421 -3.854 1.00 94.75 170 GLY A N 1
ATOM 1297 C CA . GLY A 1 170 ? -36.009 -25.981 -3.065 1.00 94.75 170 GLY A CA 1
ATOM 1298 C C . GLY A 1 170 ? -36.463 -26.353 -1.655 1.00 94.75 170 GLY A C 1
ATOM 1299 O O . GLY A 1 170 ? -37.168 -25.577 -1.011 1.00 94.75 170 GLY A O 1
ATOM 1300 N N . VAL A 1 171 ? -36.026 -27.504 -1.142 1.00 94.25 171 VAL A N 1
ATOM 1301 C CA . VAL A 1 171 ? -36.149 -27.891 0.271 1.00 94.25 171 VAL A CA 1
ATOM 1302 C C . VAL A 1 171 ? -34.777 -28.192 0.874 1.00 94.25 171 VAL A C 1
ATOM 1304 O O . VAL A 1 171 ? -34.026 -28.997 0.332 1.00 94.25 171 VAL A O 1
ATOM 1307 N N . THR A 1 172 ? -34.460 -27.596 2.022 1.00 91.12 172 THR A N 1
ATOM 1308 C CA . THR A 1 172 ? -33.292 -27.958 2.842 1.00 91.12 172 THR A CA 1
ATOM 1309 C C . THR A 1 172 ? -33.701 -28.102 4.304 1.00 91.12 172 THR A C 1
ATOM 1311 O O . THR A 1 172 ? -34.607 -27.412 4.764 1.00 91.12 172 THR A O 1
ATOM 1314 N N . ILE A 1 173 ? -33.040 -28.982 5.056 1.00 87.44 173 ILE A N 1
ATOM 1315 C CA . ILE A 1 173 ? -33.254 -29.079 6.507 1.00 87.44 173 ILE A CA 1
ATOM 1316 C C . ILE A 1 173 ? -32.504 -27.971 7.264 1.00 87.44 173 ILE A C 1
ATOM 1318 O O . ILE A 1 173 ? -32.848 -27.676 8.407 1.00 87.44 173 ILE A O 1
ATOM 1322 N N . GLU A 1 174 ? -31.515 -27.335 6.624 1.00 81.50 174 GLU A N 1
ATOM 1323 C CA . GLU A 1 174 ? -30.597 -26.388 7.257 1.00 81.50 174 GLU A CA 1
ATOM 1324 C C . GLU A 1 174 ? -31.019 -24.920 7.046 1.00 81.50 174 GLU A C 1
ATOM 1326 O O . GLU A 1 174 ? -30.889 -24.387 5.938 1.00 81.50 174 GLU A O 1
ATOM 1331 N N . PRO A 1 175 ? -31.455 -24.198 8.100 1.00 76.94 175 PRO A N 1
ATOM 1332 C CA . PRO A 1 175 ? -31.907 -22.808 7.976 1.00 76.94 175 PRO A CA 1
ATOM 1333 C C . PRO A 1 175 ? -30.844 -21.845 7.435 1.00 76.94 175 PRO A C 1
ATOM 1335 O O . PRO A 1 175 ? -31.166 -20.854 6.783 1.00 76.94 175 PRO A O 1
ATOM 1338 N N . ILE A 1 176 ? -29.567 -22.127 7.707 1.00 64.56 176 ILE A N 1
ATOM 1339 C CA . ILE A 1 176 ? -28.449 -21.263 7.315 1.00 64.56 176 ILE A CA 1
ATOM 1340 C C . ILE A 1 176 ? -28.201 -21.297 5.802 1.00 64.56 176 ILE A C 1
ATOM 1342 O O . ILE A 1 176 ? -27.951 -20.268 5.175 1.00 64.56 176 ILE A O 1
ATOM 1346 N N . GLN A 1 177 ? -28.345 -22.485 5.214 1.00 80.00 177 GLN A N 1
ATOM 1347 C CA . GLN A 1 177 ? -28.230 -22.730 3.783 1.00 80.00 177 GLN A CA 1
ATOM 1348 C C . GLN A 1 177 ? -29.396 -22.078 3.034 1.00 80.00 177 GLN A C 1
ATOM 1350 O O . GLN A 1 177 ? -29.186 -21.390 2.038 1.00 80.00 177 GLN A O 1
ATOM 1355 N N . HIS A 1 178 ? -30.607 -22.196 3.589 1.00 87.44 178 HIS A N 1
ATOM 1356 C CA . HIS A 1 178 ? -31.800 -21.514 3.087 1.00 87.44 178 HIS A CA 1
ATOM 1357 C C . HIS A 1 178 ? -31.623 -19.992 3.025 1.00 87.44 178 HIS A C 1
ATOM 1359 O O . HIS A 1 178 ? -31.869 -19.396 1.978 1.00 87.44 178 HIS A O 1
ATOM 1365 N N . HIS A 1 179 ? -31.128 -19.368 4.097 1.00 73.38 179 HIS A N 1
ATOM 1366 C CA . HIS A 1 179 ? -30.891 -17.923 4.121 1.00 73.38 179 HIS A CA 1
ATOM 1367 C C . HIS A 1 179 ? -29.850 -17.482 3.077 1.00 73.38 179 HIS A C 1
ATOM 1369 O O . HIS A 1 179 ? -30.088 -16.536 2.324 1.00 73.38 179 HIS A O 1
ATOM 1375 N N . ALA A 1 180 ? -28.714 -18.186 2.989 1.00 71.06 180 ALA A N 1
ATOM 1376 C CA . ALA A 1 180 ? -27.675 -17.898 1.997 1.00 71.06 180 ALA A CA 1
ATOM 1377 C C . ALA A 1 180 ? -28.204 -18.011 0.556 1.00 71.06 180 ALA A C 1
ATOM 1379 O O . ALA A 1 180 ? -27.947 -17.137 -0.275 1.00 71.06 180 ALA A O 1
ATOM 1380 N N . ALA A 1 181 ? -29.008 -19.040 0.286 1.00 85.06 181 ALA A N 1
ATOM 1381 C CA . ALA A 1 181 ? -29.641 -19.255 -1.007 1.00 85.06 181 ALA A CA 1
ATOM 1382 C C . ALA A 1 181 ? -30.650 -18.154 -1.358 1.00 85.06 181 ALA A C 1
ATOM 1384 O O . ALA A 1 181 ? -30.681 -17.692 -2.497 1.00 85.06 181 ALA A O 1
ATOM 1385 N N . GLN A 1 182 ? -31.436 -17.669 -0.392 1.00 87.50 182 GLN A N 1
ATOM 1386 C CA . GLN A 1 182 ? -32.357 -16.552 -0.621 1.00 87.50 182 GLN A CA 1
ATOM 1387 C C . GLN A 1 182 ? -31.627 -15.269 -1.032 1.00 87.50 182 GLN A C 1
ATOM 1389 O O . GLN A 1 182 ? -32.066 -14.591 -1.963 1.00 87.50 182 GLN A O 1
ATOM 1394 N N . GLU A 1 183 ? -30.515 -14.934 -0.375 1.00 78.56 183 GLU A N 1
ATOM 1395 C CA . GLU A 1 183 ? -29.706 -13.769 -0.751 1.00 78.56 183 GLU A CA 1
ATOM 1396 C C . GLU A 1 183 ? -29.034 -13.955 -2.115 1.00 78.56 183 GLU A C 1
ATOM 1398 O O . GLU A 1 183 ? -29.032 -13.032 -2.933 1.00 78.56 183 GLU A O 1
ATOM 1403 N N . LEU A 1 184 ? -28.550 -15.167 -2.412 1.00 82.75 184 LEU A N 1
ATOM 1404 C CA . LEU A 1 184 ? -28.001 -15.501 -3.723 1.00 82.75 184 LEU A CA 1
ATOM 1405 C C . LEU A 1 184 ? -29.043 -15.345 -4.847 1.00 82.75 184 LEU A C 1
ATOM 1407 O O . LEU A 1 184 ? -28.770 -14.693 -5.852 1.00 82.75 184 LEU A O 1
ATOM 1411 N N . VAL A 1 185 ? -30.260 -15.853 -4.665 1.00 87.81 185 VAL A N 1
ATOM 1412 C CA . VAL A 1 185 ? -31.340 -15.701 -5.652 1.00 87.81 185 VAL A CA 1
ATOM 1413 C C . VAL A 1 185 ? -31.691 -14.224 -5.879 1.00 87.81 185 VAL A C 1
ATOM 1415 O O . VAL A 1 185 ? -31.888 -13.816 -7.026 1.00 87.81 185 VAL A O 1
ATOM 1418 N N . LYS A 1 186 ? -31.725 -13.399 -4.820 1.00 84.38 186 LYS A N 1
ATOM 1419 C CA . LYS A 1 186 ? -32.005 -11.954 -4.929 1.00 84.38 186 LYS A CA 1
ATOM 1420 C C . LYS A 1 186 ? -30.940 -11.213 -5.736 1.00 84.38 186 LYS A C 1
ATOM 1422 O O . LYS A 1 186 ? -31.293 -10.426 -6.612 1.00 84.38 186 LYS A O 1
ATOM 1427 N N . ARG A 1 187 ? -29.650 -11.455 -5.467 1.00 81.25 187 ARG A N 1
ATOM 1428 C CA . ARG A 1 187 ? -28.548 -10.772 -6.176 1.00 81.25 187 ARG A CA 1
ATOM 1429 C C . ARG A 1 187 ? -28.435 -11.201 -7.641 1.00 81.25 187 ARG A C 1
ATOM 1431 O O . ARG A 1 187 ? -28.128 -10.373 -8.494 1.00 81.25 187 ARG A O 1
ATOM 1438 N N . SER A 1 188 ? -28.728 -12.465 -7.951 1.00 80.75 188 SER A N 1
ATOM 1439 C CA . SER A 1 188 ? -28.472 -13.054 -9.272 1.00 80.75 188 SER A CA 1
ATOM 1440 C C . SER A 1 188 ? -29.468 -12.689 -10.380 1.00 80.75 188 SER A C 1
ATOM 1442 O O . SER A 1 188 ? -29.210 -13.074 -11.515 1.00 80.75 188 SER A O 1
ATOM 1444 N N . HIS A 1 189 ? -30.565 -11.972 -10.091 1.00 74.88 189 HIS A N 1
ATOM 1445 C CA . HIS A 1 189 ? -31.555 -11.478 -11.071 1.00 74.88 189 HIS A CA 1
ATOM 1446 C C . HIS A 1 189 ? -31.900 -12.480 -12.195 1.00 74.88 189 HIS A C 1
ATOM 1448 O O . HIS A 1 189 ? -31.373 -12.403 -13.303 1.00 74.88 189 HIS A O 1
ATOM 1454 N N . ILE A 1 190 ? -32.825 -13.410 -11.936 1.00 82.44 190 ILE A N 1
ATOM 1455 C CA . ILE A 1 190 ? -33.125 -14.539 -12.836 1.00 82.44 190 ILE A CA 1
ATOM 1456 C C . ILE A 1 190 ? -34.482 -14.329 -13.539 1.00 82.44 190 ILE A C 1
ATOM 1458 O O . ILE A 1 190 ? -35.522 -14.734 -13.015 1.00 82.44 190 ILE A O 1
ATOM 1462 N N . PRO A 1 191 ? -34.534 -13.676 -14.717 1.00 76.31 191 PRO A N 1
ATOM 1463 C CA . PRO A 1 191 ? -35.794 -13.434 -15.409 1.00 76.31 191 PRO A CA 1
ATOM 1464 C C . PRO A 1 191 ? -36.357 -14.728 -16.012 1.00 76.31 191 PRO A C 1
ATOM 1466 O O . PRO A 1 191 ? -35.690 -15.407 -16.791 1.00 76.31 191 PRO A O 1
ATOM 1469 N N . GLY A 1 192 ? -37.624 -15.025 -15.713 1.00 81.19 192 GLY A N 1
ATOM 1470 C CA . GLY A 1 192 ? -38.380 -16.108 -16.354 1.00 81.19 192 GLY A CA 1
ATOM 1471 C C . GLY A 1 192 ? -38.435 -17.438 -15.595 1.00 81.19 192 GLY A C 1
ATOM 1472 O O . GLY A 1 192 ? -39.186 -18.309 -16.019 1.00 81.19 192 GLY A O 1
ATOM 1473 N N . THR A 1 193 ? -37.733 -17.577 -14.465 1.00 92.50 193 THR A N 1
ATOM 1474 C CA . THR A 1 193 ? -37.808 -18.757 -13.585 1.00 92.50 193 THR A CA 1
ATOM 1475 C C . THR A 1 193 ? -38.163 -18.329 -12.167 1.00 92.50 193 THR A C 1
ATOM 1477 O O . THR A 1 193 ? -37.519 -17.448 -11.602 1.00 92.50 193 THR A O 1
ATOM 1480 N N . ILE A 1 194 ? -39.177 -18.958 -11.571 1.00 92.50 194 ILE A N 1
ATOM 1481 C CA . ILE A 1 194 ? -39.538 -18.734 -10.165 1.00 92.50 194 ILE A CA 1
ATOM 1482 C C . ILE A 1 194 ? -38.714 -19.687 -9.296 1.00 92.50 194 ILE A C 1
ATOM 1484 O O . ILE A 1 194 ? -38.853 -20.896 -9.445 1.00 92.50 194 ILE A O 1
ATOM 1488 N N . ILE A 1 195 ? -37.896 -19.168 -8.376 1.00 94.38 195 ILE A N 1
ATOM 1489 C CA . ILE A 1 195 ? -37.183 -19.985 -7.380 1.00 94.38 195 ILE A CA 1
ATOM 1490 C C . ILE A 1 195 ? -37.822 -19.762 -6.008 1.00 94.38 195 ILE A C 1
ATOM 1492 O O . ILE A 1 195 ? -37.891 -18.632 -5.527 1.00 94.38 195 ILE A O 1
ATOM 1496 N N . ASP A 1 196 ? -38.314 -20.840 -5.402 1.00 92.12 196 ASP A N 1
ATOM 1497 C CA . ASP A 1 196 ? -39.088 -20.831 -4.162 1.00 92.12 196 ASP A CA 1
ATOM 1498 C C . ASP A 1 196 ? -38.470 -21.808 -3.150 1.00 92.12 196 ASP A C 1
ATOM 1500 O O . ASP A 1 196 ? -38.548 -23.023 -3.322 1.00 92.12 196 ASP A O 1
ATOM 1504 N N . LEU A 1 197 ? -37.801 -21.277 -2.126 1.00 94.12 197 LEU A N 1
ATOM 1505 C CA . LEU A 1 197 ? -36.936 -22.041 -1.220 1.00 94.12 197 LEU A CA 1
ATOM 1506 C C . LEU A 1 197 ? -37.570 -22.191 0.163 1.00 94.12 197 LEU A C 1
ATOM 1508 O O . LEU A 1 197 ? -38.042 -21.208 0.741 1.00 94.12 197 LEU A O 1
ATOM 1512 N N . HIS A 1 198 ? -37.496 -23.396 0.731 1.00 93.44 198 HIS A N 1
ATOM 1513 C CA . HIS A 1 198 ? -38.161 -23.771 1.981 1.00 93.44 198 HIS A CA 1
ATOM 1514 C C . HIS A 1 198 ? -37.260 -24.557 2.932 1.00 93.44 198 HIS A C 1
ATOM 1516 O O . HIS A 1 198 ? -36.351 -25.273 2.507 1.00 93.44 198 HIS A O 1
ATOM 1522 N N . ILE A 1 199 ? -37.563 -24.450 4.229 1.00 89.62 199 ILE A N 1
ATOM 1523 C CA . ILE A 1 199 ? -36.931 -25.252 5.280 1.00 89.62 199 ILE A CA 1
ATOM 1524 C C . ILE A 1 199 ? -37.854 -26.424 5.619 1.00 89.62 199 ILE A C 1
ATOM 1526 O O . ILE A 1 199 ? -38.926 -26.214 6.188 1.00 89.62 199 ILE A O 1
ATOM 1530 N N . ALA A 1 200 ? -37.445 -27.646 5.284 1.00 88.75 200 ALA A N 1
ATOM 1531 C CA . ALA A 1 200 ? -38.166 -28.867 5.635 1.00 88.75 200 ALA A CA 1
ATOM 1532 C C . ALA A 1 200 ? -37.252 -30.103 5.626 1.00 88.75 200 ALA A C 1
ATOM 1534 O O . ALA A 1 200 ? -36.215 -30.143 4.968 1.00 88.75 200 ALA A O 1
ATOM 1535 N N . ASP A 1 201 ? -37.660 -31.135 6.364 1.00 85.75 201 ASP A N 1
ATOM 1536 C CA . ASP A 1 201 ? -36.988 -32.434 6.382 1.00 85.75 201 ASP A CA 1
ATOM 1537 C C . ASP A 1 201 ? -37.469 -33.288 5.196 1.00 85.75 201 ASP A C 1
ATOM 1539 O O . ASP A 1 201 ? -38.665 -33.557 5.049 1.00 85.75 201 ASP A O 1
ATOM 1543 N N . ALA A 1 202 ? -36.528 -33.749 4.366 1.00 84.69 202 ALA A N 1
ATOM 1544 C CA . ALA A 1 202 ? -36.785 -34.597 3.200 1.00 84.69 202 ALA A CA 1
ATOM 1545 C C . ALA A 1 202 ? -37.558 -35.893 3.542 1.00 84.69 202 ALA A C 1
ATOM 1547 O O . ALA A 1 202 ? -38.297 -36.442 2.716 1.00 84.69 202 ALA A O 1
ATOM 1548 N N . SER A 1 203 ? -37.439 -36.369 4.781 1.00 80.69 203 SER A N 1
ATOM 1549 C CA . SER A 1 203 ? -38.120 -37.564 5.295 1.00 80.69 203 SER A CA 1
ATOM 1550 C C . SER A 1 203 ? -39.626 -37.330 5.493 1.00 80.69 203 SER A C 1
ATOM 1552 O O . SER A 1 203 ? -40.421 -38.258 5.344 1.00 80.69 203 SER A O 1
ATOM 1554 N N . PHE A 1 204 ? -40.037 -36.077 5.716 1.00 84.00 204 PHE A N 1
ATOM 1555 C CA . PHE A 1 204 ? -41.434 -35.637 5.851 1.00 84.00 204 PHE A CA 1
ATOM 1556 C C . PHE A 1 204 ? -41.890 -34.766 4.668 1.00 84.00 204 PHE A C 1
ATOM 1558 O O . PHE A 1 204 ? -42.880 -34.039 4.754 1.00 84.00 204 PHE A O 1
ATOM 1565 N N . LEU A 1 205 ? -41.183 -34.857 3.536 1.00 85.75 205 LEU A N 1
ATOM 1566 C CA . LEU A 1 205 ? -41.376 -34.014 2.355 1.00 85.75 205 LEU A CA 1
ATOM 1567 C C . LEU A 1 205 ? -42.833 -33.957 1.880 1.00 85.75 205 LEU A C 1
ATOM 1569 O O . LEU A 1 205 ? -43.336 -32.886 1.559 1.00 85.75 205 LEU A O 1
ATOM 1573 N N . ARG A 1 206 ? -43.532 -35.096 1.858 1.00 82.31 206 ARG A N 1
ATOM 1574 C CA . ARG A 1 206 ? -44.931 -35.146 1.420 1.00 82.31 206 ARG A CA 1
ATOM 1575 C C . ARG A 1 206 ? -45.861 -34.370 2.354 1.00 82.31 206 ARG A C 1
ATOM 1577 O O . ARG A 1 206 ? -46.688 -33.599 1.882 1.00 82.31 206 ARG A O 1
ATOM 1584 N N . GLU A 1 207 ? -45.715 -34.568 3.660 1.00 84.62 207 GLU A N 1
ATOM 1585 C CA . GLU A 1 207 ? -46.525 -33.889 4.676 1.00 84.62 207 GLU A CA 1
ATOM 1586 C C . GLU A 1 207 ? -46.291 -32.377 4.622 1.00 84.62 207 GLU A C 1
ATOM 1588 O O . GLU A 1 207 ? -47.244 -31.597 4.624 1.00 84.62 207 GLU A O 1
ATOM 1593 N N . PHE A 1 208 ? -45.027 -31.965 4.475 1.00 88.12 208 PHE A N 1
ATOM 1594 C CA . PHE A 1 208 ? -44.656 -30.569 4.275 1.00 88.12 208 PHE A CA 1
ATOM 1595 C C . PHE A 1 208 ? -45.345 -29.967 3.041 1.00 88.12 208 PHE A C 1
ATOM 1597 O O . PHE A 1 208 ? -46.004 -28.930 3.148 1.00 88.12 208 PHE A O 1
ATOM 1604 N N . LEU A 1 209 ? -45.259 -30.641 1.892 1.00 85.62 209 LEU A N 1
ATOM 1605 C CA . LEU A 1 209 ? -45.841 -30.166 0.637 1.00 85.62 209 LEU A CA 1
ATOM 1606 C C . LEU A 1 209 ? -47.375 -30.091 0.692 1.00 85.62 209 LEU A C 1
ATOM 1608 O O . LEU A 1 209 ? -47.949 -29.115 0.221 1.00 85.62 209 LEU A O 1
ATOM 1612 N N . GLU A 1 210 ? -48.039 -31.076 1.302 1.00 81.75 210 GLU A N 1
ATOM 1613 C CA . GLU A 1 210 ? -49.500 -31.085 1.477 1.00 81.75 210 GLU A CA 1
ATOM 1614 C C . GLU A 1 210 ? -49.982 -30.012 2.472 1.00 81.75 210 GLU A C 1
ATOM 1616 O O . GLU A 1 210 ? -51.083 -29.479 2.328 1.00 81.75 210 GLU A O 1
ATOM 1621 N N . SER A 1 211 ? -49.161 -29.668 3.469 1.00 81.75 211 SER A N 1
ATOM 1622 C CA . SER A 1 211 ? -49.477 -28.643 4.473 1.00 81.75 211 SER A CA 1
ATOM 1623 C C . SER A 1 211 ? -49.202 -27.201 4.026 1.00 81.75 211 SER A C 1
ATOM 1625 O O . SER A 1 211 ? -49.628 -26.273 4.717 1.00 81.75 211 SER A O 1
ATOM 1627 N N . THR A 1 212 ? -48.541 -26.995 2.879 1.00 78.50 212 THR A N 1
ATOM 1628 C CA . THR A 1 212 ? -48.120 -25.664 2.410 1.00 78.50 212 THR A CA 1
ATOM 1629 C C . THR A 1 212 ? -48.903 -25.225 1.163 1.00 78.50 212 THR A C 1
ATOM 1631 O O . THR A 1 212 ? -48.612 -25.682 0.052 1.00 78.50 212 THR A O 1
ATOM 1634 N N . PRO A 1 213 ? -49.900 -24.324 1.299 1.00 71.38 213 PRO A N 1
ATOM 1635 C CA . PRO A 1 213 ? -50.767 -23.940 0.186 1.00 71.38 213 PRO A CA 1
ATOM 1636 C C . PRO A 1 213 ? -49.994 -23.309 -0.981 1.00 71.38 213 PRO A C 1
ATOM 1638 O O . PRO A 1 213 ? -49.178 -22.413 -0.778 1.00 71.38 213 PRO A O 1
ATOM 1641 N N . GLY A 1 214 ? -50.294 -23.732 -2.213 1.00 70.75 214 GLY A N 1
ATOM 1642 C CA . GLY A 1 214 ? -49.734 -23.147 -3.440 1.00 70.75 214 GLY A CA 1
ATOM 1643 C C . GLY A 1 214 ? -48.387 -23.719 -3.903 1.00 70.75 214 GLY A C 1
ATOM 1644 O O . GLY A 1 214 ? -47.893 -23.307 -4.954 1.00 70.75 214 GLY A O 1
ATOM 1645 N N . ILE A 1 215 ? -47.801 -24.672 -3.165 1.00 75.12 215 ILE A N 1
ATOM 1646 C CA . ILE A 1 215 ? -46.575 -25.377 -3.579 1.00 75.12 215 ILE A CA 1
ATOM 1647 C C . ILE A 1 215 ? -46.906 -26.675 -4.317 1.00 75.12 215 ILE A C 1
ATOM 1649 O O . ILE A 1 215 ? -46.382 -26.913 -5.403 1.00 75.12 215 ILE A O 1
ATOM 1653 N N . PHE A 1 216 ? -47.788 -27.496 -3.745 1.00 71.12 216 PHE A N 1
ATOM 1654 C CA . PHE A 1 216 ? -48.191 -28.789 -4.289 1.00 71.12 216 PHE A CA 1
ATOM 1655 C C . PHE A 1 216 ? -49.686 -29.007 -4.045 1.00 71.12 216 PHE A C 1
ATOM 1657 O O . PHE A 1 216 ? -50.169 -28.850 -2.926 1.00 71.12 216 PHE A O 1
ATOM 1664 N N . GLU A 1 217 ? -50.430 -29.386 -5.086 1.00 67.31 217 GLU A N 1
ATOM 1665 C CA . GLU A 1 217 ? -51.850 -29.725 -4.963 1.00 67.31 217 GLU A CA 1
ATOM 1666 C C . GLU A 1 217 ? -52.104 -31.116 -5.563 1.00 67.31 217 GLU A C 1
ATOM 1668 O O . GLU A 1 217 ? -52.100 -31.269 -6.787 1.00 67.31 217 GLU A O 1
ATOM 1673 N N . PRO A 1 218 ? -52.384 -32.143 -4.738 1.00 54.94 218 PRO A N 1
ATOM 1674 C CA . PRO A 1 218 ? -52.400 -33.550 -5.162 1.00 54.94 218 PRO A CA 1
ATOM 1675 C C . PRO A 1 218 ? -53.513 -33.928 -6.162 1.00 54.94 218 PRO A C 1
ATOM 1677 O O . PRO A 1 218 ? -53.636 -35.092 -6.551 1.00 54.94 218 PRO A O 1
ATOM 1680 N N . HIS A 1 219 ? -54.354 -32.977 -6.584 1.00 55.06 219 HIS A N 1
ATOM 1681 C CA . HIS A 1 219 ? -55.520 -33.212 -7.442 1.00 55.06 219 HIS A CA 1
ATOM 1682 C C . HIS A 1 219 ? -55.541 -32.380 -8.734 1.00 55.06 219 HIS A C 1
ATOM 1684 O O . HIS A 1 219 ? -56.505 -32.478 -9.498 1.00 55.06 219 HIS A O 1
ATOM 1690 N N . THR A 1 220 ? -54.485 -31.617 -9.034 1.00 56.25 220 THR A N 1
ATOM 1691 C CA . THR A 1 220 ? -54.358 -30.866 -10.291 1.00 56.25 220 THR A CA 1
ATOM 1692 C C . THR A 1 220 ? -53.058 -31.246 -11.013 1.00 56.25 220 THR A C 1
ATOM 1694 O O . THR A 1 220 ? -51.976 -31.220 -10.439 1.00 56.25 220 THR A O 1
ATOM 1697 N N . ARG A 1 221 ? -53.136 -31.601 -12.311 1.00 50.34 221 ARG A N 1
ATOM 1698 C CA . ARG A 1 221 ? -51.944 -31.901 -13.149 1.00 50.34 221 ARG A CA 1
ATOM 1699 C C . ARG A 1 221 ? -50.981 -30.713 -13.290 1.00 50.34 221 ARG A C 1
ATOM 1701 O O . ARG A 1 221 ? -49.891 -30.878 -13.813 1.00 50.34 221 ARG A O 1
ATOM 1708 N N . THR A 1 222 ? -51.408 -29.523 -12.882 1.00 51.75 222 THR A N 1
ATOM 1709 C CA . THR A 1 222 ? -50.656 -28.269 -12.967 1.00 51.75 222 THR A CA 1
ATOM 1710 C C . THR A 1 222 ? -49.733 -28.033 -11.769 1.00 51.75 222 THR A C 1
ATOM 1712 O O . THR A 1 222 ? -48.871 -27.169 -11.863 1.00 51.75 222 THR A O 1
ATOM 1715 N N . ASN A 1 223 ? -49.879 -28.800 -10.677 1.00 57.44 223 ASN A N 1
ATOM 1716 C CA . ASN A 1 223 ? -49.149 -28.601 -9.417 1.00 57.44 223 ASN A CA 1
ATOM 1717 C C . ASN A 1 223 ? -48.387 -29.860 -8.943 1.00 57.44 223 ASN A C 1
ATOM 1719 O O . ASN A 1 223 ? -48.104 -29.992 -7.755 1.00 57.44 223 ASN A O 1
ATOM 1723 N N . SER A 1 224 ? -48.058 -30.786 -9.854 1.00 71.38 224 SER A N 1
ATOM 1724 C CA . SER A 1 224 ? -47.125 -31.898 -9.613 1.00 71.38 224 SER A CA 1
ATOM 1725 C C . SER A 1 224 ? -45.731 -31.573 -10.153 1.00 71.38 224 SER A C 1
ATOM 1727 O O . SER A 1 224 ? -45.597 -30.826 -11.123 1.00 71.38 224 SER A O 1
ATOM 1729 N N . PHE A 1 225 ? -44.681 -32.146 -9.562 1.00 90.12 225 PHE A N 1
ATOM 1730 C CA . PHE A 1 225 ? -43.313 -31.892 -10.015 1.00 90.12 225 PHE A CA 1
ATOM 1731 C C . PHE A 1 225 ? -42.986 -32.726 -11.253 1.00 90.12 225 PHE A C 1
ATOM 1733 O O . PHE A 1 225 ? -43.314 -33.911 -11.348 1.00 90.12 225 PHE A O 1
ATOM 1740 N N . THR A 1 226 ? -42.352 -32.101 -12.238 1.00 91.69 226 THR A N 1
ATOM 1741 C CA . THR A 1 226 ? -41.855 -32.799 -13.436 1.00 91.69 226 THR A CA 1
ATOM 1742 C C . THR A 1 226 ? -40.518 -33.484 -13.160 1.00 91.69 226 THR A C 1
ATOM 1744 O O . THR A 1 226 ? -40.246 -34.543 -13.716 1.00 91.69 226 THR A O 1
ATOM 1747 N N . HIS A 1 227 ? -39.716 -32.910 -12.261 1.00 93.75 227 HIS A N 1
ATOM 1748 C CA . HIS A 1 227 ? -38.395 -33.403 -11.894 1.00 93.75 227 HIS A CA 1
ATOM 1749 C C . HIS A 1 227 ? -38.224 -33.303 -10.380 1.00 93.75 227 HIS A C 1
ATOM 1751 O O . HIS A 1 227 ? -38.594 -32.286 -9.795 1.00 93.75 227 HIS A O 1
ATOM 1757 N N . VAL A 1 228 ? -37.651 -34.332 -9.761 1.00 95.06 228 VAL A N 1
ATOM 1758 C CA . VAL A 1 228 ? -37.133 -34.288 -8.390 1.00 95.06 228 VAL A CA 1
ATOM 1759 C C . VAL A 1 228 ? -35.632 -34.531 -8.460 1.00 95.06 228 VAL A C 1
ATOM 1761 O O . VAL A 1 228 ? -35.193 -35.521 -9.048 1.00 95.06 228 VAL A O 1
ATOM 1764 N N . LEU A 1 229 ? -34.857 -33.625 -7.876 1.00 95.31 229 LEU A N 1
ATOM 1765 C CA . LEU A 1 229 ? -33.404 -33.681 -7.815 1.00 95.31 229 LEU A CA 1
ATOM 1766 C C . LEU A 1 229 ? -32.953 -33.783 -6.359 1.00 95.31 229 LEU A C 1
ATOM 1768 O O . LEU A 1 229 ? -33.583 -33.224 -5.466 1.00 95.31 229 LEU A O 1
ATOM 1772 N N . SER A 1 230 ? -31.865 -34.508 -6.127 1.00 94.19 230 SER A N 1
ATOM 1773 C CA . SER A 1 230 ? -31.095 -34.424 -4.885 1.00 94.19 230 SER A CA 1
ATOM 1774 C C . SER A 1 230 ? -29.641 -34.750 -5.205 1.00 94.19 230 SER A C 1
ATOM 1776 O O . SER A 1 230 ? -29.280 -35.877 -5.555 1.00 94.19 230 SER A O 1
ATOM 1778 N N . ILE A 1 231 ? -28.811 -33.711 -5.186 1.00 92.88 231 ILE A N 1
ATOM 1779 C CA . ILE A 1 231 ? -27.406 -33.778 -5.580 1.00 92.88 231 ILE A CA 1
ATOM 1780 C C . ILE A 1 231 ? -26.579 -33.774 -4.302 1.00 92.88 231 ILE A C 1
ATOM 1782 O O . ILE A 1 231 ? -26.610 -32.806 -3.551 1.00 92.88 231 ILE A O 1
ATOM 1786 N N . ASP A 1 232 ? -25.867 -34.871 -4.057 1.00 88.31 232 ASP A N 1
ATOM 1787 C CA . ASP A 1 232 ? -24.897 -35.010 -2.969 1.00 88.31 232 ASP A CA 1
ATOM 1788 C C . ASP A 1 232 ? -25.488 -34.797 -1.562 1.00 88.31 232 ASP A C 1
ATOM 1790 O O . ASP A 1 232 ? -24.890 -34.180 -0.686 1.00 88.31 232 ASP A O 1
ATOM 1794 N N . SER A 1 233 ? -26.719 -35.278 -1.349 1.00 90.19 233 SER A N 1
ATOM 1795 C CA . SER A 1 233 ? -27.425 -35.092 -0.071 1.00 90.19 233 SER A CA 1
ATOM 1796 C C . SER A 1 233 ? -28.306 -36.268 0.366 1.00 90.19 233 SER A C 1
ATOM 1798 O O . SER A 1 233 ? -28.455 -36.493 1.568 1.00 90.19 233 SER A O 1
ATOM 1800 N N . ALA A 1 234 ? -28.844 -37.074 -0.559 1.00 90.56 234 ALA A N 1
ATOM 1801 C CA . ALA A 1 234 ? -29.799 -38.144 -0.241 1.00 90.56 234 ALA A CA 1
ATOM 1802 C C . ALA A 1 234 ? -29.303 -39.196 0.768 1.00 90.56 234 ALA A C 1
ATOM 1804 O O . ALA A 1 234 ? -30.101 -39.782 1.508 1.00 90.56 234 ALA A O 1
ATOM 1805 N N . TYR A 1 235 ? -27.993 -39.434 0.832 1.00 88.38 235 TYR A N 1
ATOM 1806 C CA . TYR A 1 235 ? -27.393 -40.369 1.781 1.00 88.38 235 TYR A CA 1
ATOM 1807 C C . TYR A 1 235 ? -27.418 -39.881 3.241 1.00 88.38 235 TYR A C 1
ATOM 1809 O O . TYR A 1 235 ? -27.278 -40.713 4.139 1.00 88.38 235 TYR A O 1
ATOM 1817 N N . HIS A 1 236 ? -27.677 -38.597 3.506 1.00 85.88 236 HIS A N 1
ATOM 1818 C CA . HIS A 1 236 ? -27.837 -38.049 4.861 1.00 85.88 236 HIS A CA 1
ATOM 1819 C C . HIS A 1 236 ? -29.266 -38.172 5.426 1.00 85.88 236 HIS A C 1
ATOM 1821 O O . HIS A 1 236 ? -29.476 -38.003 6.625 1.00 85.88 236 HIS A O 1
ATOM 1827 N N . TYR A 1 237 ? -30.274 -38.473 4.602 1.00 90.75 237 TYR A N 1
ATOM 1828 C CA . TYR A 1 237 ? -31.681 -38.404 5.026 1.00 90.75 237 TYR A CA 1
ATOM 1829 C C . TYR A 1 237 ? -32.087 -39.537 5.974 1.00 90.75 237 TYR A C 1
ATOM 1831 O O . TYR A 1 237 ? -31.577 -40.651 5.869 1.00 90.75 237 TYR A O 1
ATOM 1839 N N . ASN A 1 238 ? -33.063 -39.303 6.855 1.00 87.00 238 ASN A N 1
ATOM 1840 C CA . ASN A 1 238 ? -33.516 -40.279 7.850 1.00 87.00 238 ASN A CA 1
ATOM 1841 C C . ASN A 1 238 ? -34.953 -40.773 7.568 1.00 87.00 238 ASN A C 1
ATOM 1843 O O . ASN A 1 238 ? -35.902 -40.348 8.212 1.00 87.00 238 ASN A O 1
ATOM 1847 N N . THR A 1 239 ? -35.187 -41.685 6.623 1.00 90.44 239 THR A N 1
ATOM 1848 C CA . THR A 1 239 ? -34.204 -42.493 5.870 1.00 90.44 239 THR A CA 1
ATOM 1849 C C . THR A 1 239 ? -34.234 -42.190 4.374 1.00 90.44 239 THR A C 1
ATOM 1851 O O . THR A 1 239 ? -35.259 -41.751 3.847 1.00 90.44 239 THR A O 1
ATOM 1854 N N . ARG A 1 240 ? -33.155 -42.514 3.644 1.00 91.19 240 ARG A N 1
ATOM 1855 C CA . ARG A 1 240 ? -33.115 -42.394 2.174 1.00 91.19 240 ARG A CA 1
ATOM 1856 C C . ARG A 1 240 ? -34.280 -43.127 1.502 1.00 91.19 240 ARG A C 1
ATOM 1858 O O . ARG A 1 240 ? -34.883 -42.612 0.568 1.00 91.19 240 ARG A O 1
ATOM 1865 N N . ALA A 1 241 ? -34.652 -44.300 2.013 1.00 90.25 241 ALA A N 1
ATOM 1866 C CA . ALA A 1 241 ? -35.791 -45.063 1.501 1.00 90.25 241 ALA A CA 1
ATOM 1867 C C . ALA A 1 241 ? -37.128 -44.311 1.653 1.00 90.25 241 ALA A C 1
ATOM 1869 O O . ALA A 1 241 ? -37.981 -44.374 0.767 1.00 90.25 241 ALA A O 1
ATOM 1870 N N . GLN A 1 242 ? -37.320 -43.576 2.751 1.00 90.38 242 GLN A N 1
ATOM 1871 C CA . GLN A 1 242 ? -38.517 -42.758 2.957 1.00 90.38 242 GLN A CA 1
ATOM 1872 C C . GLN A 1 242 ? -38.554 -41.569 1.993 1.00 90.38 242 GLN A C 1
ATOM 1874 O O . GLN A 1 242 ? -39.589 -41.316 1.380 1.00 90.38 242 GLN A O 1
ATOM 1879 N N . PHE A 1 243 ? -37.415 -40.903 1.787 1.00 93.00 243 PHE A N 1
ATOM 1880 C CA . PHE A 1 243 ? -37.291 -39.856 0.775 1.00 93.00 243 PHE A CA 1
ATOM 1881 C C . PHE A 1 243 ? -37.661 -40.362 -0.626 1.00 93.00 243 PHE A C 1
ATOM 1883 O O . PHE A 1 243 ? -38.462 -39.720 -1.299 1.00 93.00 243 PHE A O 1
ATOM 1890 N N . LEU A 1 244 ? -37.167 -41.535 -1.041 1.00 92.12 244 LEU A N 1
ATOM 1891 C CA . LEU A 1 244 ? -37.510 -42.114 -2.347 1.00 92.12 244 LEU A CA 1
ATOM 1892 C C . LEU A 1 244 ? -39.023 -42.336 -2.511 1.00 92.12 244 LEU A C 1
ATOM 1894 O O . LEU A 1 244 ? -39.577 -42.020 -3.564 1.00 92.12 244 LEU A O 1
ATOM 1898 N N . ASN A 1 245 ? -39.706 -42.821 -1.468 1.00 91.19 245 ASN A N 1
ATOM 1899 C CA . ASN A 1 245 ? -41.166 -42.969 -1.471 1.00 91.19 245 ASN A CA 1
ATOM 1900 C C . ASN A 1 245 ? -41.884 -41.614 -1.587 1.00 91.19 245 ASN A C 1
ATOM 1902 O O . ASN A 1 245 ? -42.836 -41.473 -2.359 1.00 91.19 245 ASN A O 1
ATOM 1906 N N . ASN A 1 246 ? -41.419 -40.606 -0.845 1.00 89.88 246 ASN A N 1
ATOM 1907 C CA . ASN A 1 246 ? -41.986 -39.261 -0.895 1.00 89.88 246 ASN A CA 1
ATOM 1908 C C . ASN A 1 246 ? -41.806 -38.639 -2.284 1.00 89.88 246 ASN A C 1
ATOM 1910 O O . ASN A 1 246 ? -42.785 -38.170 -2.865 1.00 89.88 246 ASN A O 1
ATOM 1914 N N . ALA A 1 247 ? -40.590 -38.703 -2.835 1.00 90.56 247 ALA A N 1
ATOM 1915 C CA . ALA A 1 247 ? -40.247 -38.215 -4.166 1.00 90.56 247 ALA A CA 1
ATOM 1916 C C . ALA A 1 247 ? -41.125 -38.865 -5.245 1.00 90.56 247 ALA A C 1
ATOM 1918 O O . ALA A 1 247 ? -41.717 -38.162 -6.062 1.00 90.56 247 ALA A O 1
ATOM 1919 N N . PHE A 1 248 ? -41.296 -40.192 -5.199 1.00 89.56 248 PHE A N 1
ATOM 1920 C CA . PHE A 1 248 ? -42.181 -40.911 -6.121 1.00 89.56 248 PHE A CA 1
ATOM 1921 C C . PHE A 1 248 ? -43.617 -40.376 -6.082 1.00 89.56 248 PHE A C 1
ATOM 1923 O O . PHE A 1 248 ? -44.272 -40.244 -7.113 1.00 89.56 248 PHE A O 1
ATOM 1930 N N . SER A 1 249 ? -44.111 -40.035 -4.891 1.00 87.12 249 SER A N 1
ATOM 1931 C CA . SER A 1 249 ? -45.503 -39.632 -4.705 1.00 87.12 249 SER A CA 1
ATOM 1932 C C . SER A 1 249 ? -45.848 -38.210 -5.162 1.00 87.12 249 SER A C 1
ATOM 1934 O O . SER A 1 249 ? -47.027 -37.918 -5.363 1.00 87.12 249 SER A O 1
ATOM 1936 N N . VAL A 1 250 ? -44.845 -37.342 -5.325 1.00 87.75 250 VAL A N 1
ATOM 1937 C CA . VAL A 1 250 ? -45.024 -35.928 -5.716 1.00 87.75 250 VAL A CA 1
ATOM 1938 C C . VAL A 1 250 ? -44.675 -35.666 -7.184 1.00 87.75 250 VAL A C 1
ATOM 1940 O O . VAL A 1 250 ? -44.950 -34.585 -7.715 1.00 87.75 250 VAL A O 1
ATOM 1943 N N . LEU A 1 251 ? -44.096 -36.667 -7.853 1.00 88.62 251 LEU A N 1
ATOM 1944 C CA . LEU A 1 251 ? -43.798 -36.643 -9.277 1.00 88.62 251 LEU A CA 1
ATOM 1945 C C . LEU A 1 251 ? -45.060 -36.771 -10.133 1.00 88.62 251 LEU A C 1
ATOM 1947 O O . LEU A 1 251 ? -46.034 -37.442 -9.787 1.00 88.62 251 LEU A O 1
ATOM 1951 N N . THR A 1 252 ? -45.015 -36.150 -11.309 1.00 86.50 252 THR A N 1
ATOM 1952 C CA . THR A 1 252 ? -46.083 -36.234 -12.306 1.00 86.50 252 THR A CA 1
ATOM 1953 C C . THR A 1 252 ? -46.231 -37.684 -12.789 1.00 86.50 252 THR A C 1
ATOM 1955 O O . THR A 1 252 ? -45.272 -38.249 -13.325 1.00 86.50 252 THR A O 1
ATOM 1958 N N . PRO A 1 253 ? -47.414 -38.314 -12.648 1.00 82.69 253 PRO A N 1
ATOM 1959 C CA . PRO A 1 253 ? -47.577 -39.722 -12.990 1.00 82.69 253 PRO A CA 1
ATOM 1960 C C . PRO A 1 253 ? -47.254 -40.018 -14.459 1.00 82.69 253 PRO A C 1
ATOM 1962 O O . PRO A 1 253 ? -47.869 -39.468 -15.371 1.00 82.69 253 PRO A O 1
ATOM 1965 N N . GLY A 1 254 ? -46.308 -40.931 -14.675 1.00 79.62 254 GLY A N 1
ATOM 1966 C CA . GLY A 1 254 ? -45.917 -41.455 -15.986 1.00 79.62 254 GLY A CA 1
ATOM 1967 C C . GLY A 1 254 ? -44.887 -40.628 -16.764 1.00 79.62 254 GLY A C 1
ATOM 1968 O O . GLY A 1 254 ? -44.297 -41.146 -17.707 1.00 79.62 254 GLY A O 1
ATOM 1969 N N . THR A 1 255 ? -44.631 -39.379 -16.366 1.00 83.94 255 THR A N 1
ATOM 1970 C CA . THR A 1 255 ? -43.665 -38.488 -17.045 1.00 83.94 255 THR A CA 1
ATOM 1971 C C . THR A 1 255 ? -42.671 -37.813 -16.104 1.00 83.94 255 THR A C 1
ATOM 1973 O O . THR A 1 255 ? -41.820 -37.071 -16.573 1.00 83.94 255 THR A O 1
ATOM 1976 N N . GLY A 1 256 ? -42.806 -37.986 -14.789 1.00 88.44 256 GLY A N 1
ATOM 1977 C CA . GLY A 1 256 ? -41.906 -37.380 -13.814 1.00 88.44 256 GLY A CA 1
ATOM 1978 C C . GLY A 1 256 ? -40.582 -38.133 -13.692 1.00 88.44 256 GLY A C 1
ATOM 1979 O O . GLY A 1 256 ? -40.587 -39.360 -13.713 1.00 88.44 256 GLY A O 1
ATOM 1980 N N . HIS A 1 257 ? -39.481 -37.401 -13.507 1.00 92.06 257 HIS A N 1
ATOM 1981 C CA . HIS A 1 257 ? -38.128 -37.952 -13.396 1.00 92.06 257 HIS A CA 1
ATOM 1982 C C . HIS A 1 257 ? -37.510 -37.715 -12.010 1.00 92.06 257 HIS A C 1
ATOM 1984 O O . HIS A 1 257 ? -37.642 -36.633 -11.442 1.00 92.06 257 HIS A O 1
ATOM 1990 N N . LEU A 1 258 ? -36.781 -38.709 -11.495 1.00 93.38 258 LEU A N 1
ATOM 1991 C CA . LEU A 1 258 ? -35.914 -38.588 -10.316 1.00 93.38 258 LEU A CA 1
ATOM 1992 C C . LEU A 1 258 ? -34.452 -38.638 -10.767 1.00 93.38 258 LEU A C 1
ATOM 1994 O O . LEU A 1 258 ? -34.097 -39.586 -11.464 1.00 93.38 258 LEU A O 1
ATOM 1998 N N . ALA A 1 259 ? -33.615 -37.688 -10.347 1.00 94.12 259 ALA A N 1
ATOM 1999 C CA . ALA A 1 259 ? -32.177 -37.731 -10.621 1.00 94.12 259 ALA A CA 1
ATOM 2000 C C . ALA A 1 259 ? -31.350 -37.395 -9.382 1.00 94.12 259 ALA A C 1
ATOM 2002 O O . ALA A 1 259 ? -31.685 -36.478 -8.630 1.00 94.12 259 ALA A O 1
ATOM 2003 N N . LEU A 1 260 ? -30.276 -38.157 -9.171 1.00 92.75 260 LEU A N 1
ATOM 2004 C CA . LEU A 1 260 ? -29.496 -38.110 -7.937 1.00 92.75 260 LEU A CA 1
ATOM 2005 C C . LEU A 1 260 ? -27.993 -38.149 -8.220 1.00 92.75 260 LEU A C 1
ATOM 2007 O O . LEU A 1 260 ? -27.545 -38.915 -9.073 1.00 92.75 260 LEU A O 1
ATOM 2011 N N . ALA A 1 261 ? -27.217 -37.398 -7.441 1.00 91.69 261 ALA A N 1
ATOM 2012 C CA . ALA A 1 261 ? -25.823 -37.744 -7.159 1.00 91.69 261 ALA A CA 1
ATOM 2013 C C . ALA A 1 261 ? -25.774 -38.282 -5.730 1.00 91.69 261 ALA A C 1
ATOM 2015 O O . ALA A 1 261 ? -26.204 -37.592 -4.808 1.00 91.69 261 ALA A O 1
ATOM 2016 N N . ASP A 1 262 ? -25.336 -39.525 -5.546 1.00 89.38 262 ASP A N 1
ATOM 2017 C CA . ASP A 1 262 ? -25.542 -40.231 -4.281 1.00 89.38 262 ASP A CA 1
ATOM 2018 C C . ASP A 1 262 ? -24.378 -41.161 -3.926 1.00 89.38 262 ASP A C 1
ATOM 2020 O O . ASP A 1 262 ? -23.674 -41.680 -4.796 1.00 89.38 262 ASP A O 1
ATOM 2024 N N . MET A 1 263 ? -24.204 -41.404 -2.629 1.00 85.69 263 MET A N 1
ATOM 2025 C CA . MET A 1 263 ? -23.133 -42.218 -2.072 1.00 85.69 263 MET A CA 1
ATOM 2026 C C . MET A 1 263 ? -23.640 -43.615 -1.702 1.00 85.69 263 MET A C 1
ATOM 2028 O O . MET A 1 263 ? -24.648 -43.795 -1.006 1.00 85.69 263 MET A O 1
ATOM 2032 N N . ILE A 1 264 ? -22.926 -44.633 -2.181 1.00 85.44 264 ILE A N 1
ATOM 2033 C CA . ILE A 1 264 ? -23.251 -46.049 -1.988 1.00 85.44 264 ILE A CA 1
ATOM 2034 C C . ILE A 1 264 ? -21.995 -46.883 -1.722 1.00 85.44 264 ILE A C 1
ATOM 2036 O O . ILE A 1 264 ? -20.855 -46.450 -1.902 1.00 85.44 264 ILE A O 1
ATOM 2040 N N . LEU A 1 265 ? -22.198 -48.119 -1.272 1.00 80.69 265 LEU A N 1
ATOM 2041 C CA . LEU A 1 265 ? -21.103 -49.039 -1.007 1.00 80.69 265 LEU A CA 1
ATOM 2042 C C . LEU A 1 265 ? -20.735 -49.836 -2.262 1.00 80.69 265 LEU A C 1
ATOM 2044 O O . LEU A 1 265 ? -21.560 -50.577 -2.799 1.00 80.69 265 LEU A O 1
ATOM 2048 N N . ALA A 1 266 ? -19.459 -49.798 -2.657 1.00 72.31 266 ALA A N 1
ATOM 2049 C CA . ALA A 1 266 ? -18.938 -50.703 -3.689 1.00 72.31 266 ALA A CA 1
ATOM 2050 C C . ALA A 1 266 ? -18.894 -52.169 -3.228 1.00 72.31 266 ALA A C 1
ATOM 2052 O O . ALA A 1 266 ? -18.835 -53.087 -4.046 1.00 72.31 266 ALA A O 1
ATOM 2053 N N . LYS A 1 267 ? -18.862 -52.407 -1.911 1.00 74.25 267 LYS A N 1
ATOM 2054 C CA . LYS A 1 267 ? -18.785 -53.743 -1.306 1.00 74.25 267 LYS A CA 1
ATOM 2055 C C . LYS A 1 267 ? -19.729 -53.849 -0.110 1.00 74.25 267 LYS A C 1
ATOM 2057 O O . LYS A 1 267 ? -19.923 -52.854 0.579 1.00 74.25 267 LYS A O 1
ATOM 2062 N N . PRO A 1 268 ? -20.272 -55.042 0.189 1.00 75.75 268 PRO A N 1
ATOM 2063 C CA . PRO A 1 268 ? -21.089 -55.242 1.380 1.00 75.75 268 PRO A CA 1
ATOM 2064 C C . PRO A 1 268 ? -20.377 -54.793 2.662 1.00 75.75 268 PRO A C 1
ATOM 2066 O O . PRO A 1 268 ? -19.160 -54.949 2.790 1.00 75.75 268 PRO A O 1
ATOM 2069 N N . ALA A 1 269 ? -21.154 -54.278 3.617 1.00 74.50 269 ALA A N 1
ATOM 2070 C CA . ALA A 1 269 ? -20.644 -53.851 4.914 1.00 74.50 269 ALA A CA 1
ATOM 2071 C C . ALA A 1 269 ? -19.912 -54.998 5.654 1.00 74.50 269 ALA A C 1
ATOM 2073 O O . ALA A 1 269 ? -20.275 -56.172 5.492 1.00 74.50 269 ALA A O 1
ATOM 2074 N N . PRO A 1 270 ? -18.903 -54.692 6.493 1.00 73.62 270 PRO A N 1
ATOM 2075 C CA . PRO A 1 270 ? -18.144 -55.704 7.218 1.00 73.62 270 PRO A CA 1
ATOM 2076 C C . PRO A 1 270 ? -19.035 -56.569 8.121 1.00 73.62 270 PRO A C 1
ATOM 2078 O O . PRO A 1 270 ? -19.892 -56.066 8.846 1.00 73.62 270 PRO A O 1
ATOM 2081 N N . THR A 1 271 ? -18.802 -57.885 8.123 1.00 68.94 271 THR A N 1
ATOM 2082 C CA . THR A 1 271 ? -19.575 -58.843 8.939 1.00 68.94 271 THR A CA 1
ATOM 2083 C C . THR A 1 271 ? -18.925 -59.175 10.284 1.00 68.94 271 THR A C 1
ATOM 2085 O O . THR A 1 271 ? -19.572 -59.754 11.155 1.00 68.94 271 THR A O 1
ATOM 2088 N N . SER A 1 272 ? -17.650 -58.824 10.482 1.00 74.12 272 SER A N 1
ATOM 2089 C CA . SER A 1 272 ? -16.960 -59.023 11.761 1.00 74.12 272 SER A CA 1
ATOM 2090 C C . SER A 1 272 ? -17.434 -57.999 12.796 1.00 74.12 272 SER A C 1
ATOM 2092 O O . SER A 1 272 ? -17.665 -56.846 12.454 1.00 74.12 272 SER A O 1
ATOM 2094 N N . ALA A 1 273 ? -17.535 -58.382 14.074 1.00 60.88 273 ALA A N 1
ATOM 2095 C CA . ALA A 1 273 ? -18.017 -57.479 15.130 1.00 60.88 273 ALA A CA 1
ATOM 2096 C C . ALA A 1 273 ? -17.176 -56.191 15.250 1.00 60.88 273 ALA A C 1
ATOM 2098 O O . ALA A 1 273 ? -17.721 -55.105 15.409 1.00 60.88 273 ALA A O 1
ATOM 2099 N N . VAL A 1 274 ? -15.850 -56.306 15.107 1.00 56.03 274 VAL A N 1
ATOM 2100 C CA . VAL A 1 274 ? -14.929 -55.155 15.127 1.00 56.03 274 VAL A CA 1
ATOM 2101 C C . VAL A 1 274 ? -15.074 -54.306 13.865 1.00 56.03 274 VAL A C 1
ATOM 2103 O O . VAL A 1 274 ? -15.150 -53.087 13.956 1.00 56.03 274 VAL A O 1
ATOM 2106 N N . GLY A 1 275 ? -15.142 -54.938 12.688 1.00 60.81 275 GLY A N 1
ATOM 2107 C CA . GLY A 1 275 ? -15.317 -54.217 11.427 1.00 60.81 275 GLY A CA 1
ATOM 2108 C C . GLY A 1 275 ? -16.659 -53.496 11.361 1.00 60.81 275 GLY A C 1
ATOM 2109 O O . GLY A 1 275 ? -16.724 -52.385 10.854 1.00 60.81 275 GLY A O 1
ATOM 2110 N N . ARG A 1 276 ? -17.708 -54.100 11.926 1.00 71.12 276 ARG A N 1
ATOM 2111 C CA . ARG A 1 276 ? -19.044 -53.516 12.000 1.00 71.12 276 ARG A CA 1
ATOM 2112 C C . ARG A 1 276 ? -19.107 -52.330 12.957 1.00 71.12 276 ARG A C 1
ATOM 2114 O O . ARG A 1 276 ? -19.666 -51.317 12.575 1.00 71.12 276 ARG A O 1
ATOM 2121 N N . TYR A 1 277 ? -18.468 -52.414 14.124 1.00 66.94 277 TYR A N 1
ATOM 2122 C CA . TYR A 1 277 ? -18.356 -51.272 15.038 1.00 66.94 277 TYR A CA 1
ATOM 2123 C C . TYR A 1 277 ? -17.602 -50.093 14.403 1.00 66.94 277 TYR A C 1
ATOM 2125 O O . TYR A 1 277 ? -18.064 -48.962 14.476 1.00 66.94 277 TYR A O 1
ATOM 2133 N N . ILE A 1 278 ? -16.467 -50.350 13.737 1.00 63.53 278 ILE A N 1
ATOM 2134 C CA . ILE A 1 278 ? -15.702 -49.298 13.038 1.00 63.53 278 ILE A CA 1
ATOM 2135 C C . ILE A 1 278 ? -16.534 -48.683 11.910 1.00 63.53 278 ILE A C 1
ATOM 2137 O O . ILE A 1 278 ? -16.524 -47.472 11.724 1.00 63.53 278 ILE A O 1
ATOM 2141 N N . PHE A 1 279 ? -17.249 -49.520 11.160 1.00 71.62 279 PHE A N 1
ATOM 2142 C CA . PHE A 1 279 ? -18.132 -49.085 10.087 1.00 71.62 279 PHE A CA 1
ATOM 2143 C C . PHE A 1 279 ? -19.283 -48.217 10.615 1.00 71.62 279 PHE A C 1
ATOM 2145 O O . PHE A 1 279 ? -19.509 -47.137 10.083 1.00 71.62 279 PHE A O 1
ATOM 2152 N N . GLU A 1 280 ? -19.965 -48.644 11.679 1.00 73.19 280 GLU A N 1
ATOM 2153 C CA . GLU A 1 280 ? -21.051 -47.882 12.307 1.00 73.19 280 GLU A CA 1
ATOM 2154 C C . GLU A 1 280 ? -20.537 -46.543 12.867 1.00 73.19 280 GLU A C 1
ATOM 2156 O O . GLU A 1 280 ? -21.094 -45.503 12.528 1.00 73.19 280 GLU A O 1
ATOM 2161 N N . ALA A 1 281 ? -19.414 -46.543 13.592 1.00 63.47 281 ALA A N 1
ATOM 2162 C CA . ALA A 1 281 ? -18.814 -45.327 14.146 1.00 63.47 281 ALA A CA 1
ATOM 2163 C C . ALA A 1 281 ? -18.344 -44.327 13.070 1.00 63.47 281 ALA A C 1
ATOM 2165 O O . ALA A 1 281 ? -18.464 -43.120 13.259 1.00 63.47 281 ALA A O 1
ATOM 2166 N N . LEU A 1 282 ? -17.810 -44.810 11.940 1.00 66.94 282 LEU A N 1
ATOM 2167 C CA . LEU A 1 282 ? -17.359 -43.954 10.838 1.00 66.94 282 LEU A CA 1
ATOM 2168 C C . LEU A 1 282 ? -18.525 -43.182 10.208 1.00 66.94 282 LEU A C 1
ATOM 2170 O O . LEU A 1 282 ? -18.424 -41.974 10.018 1.00 66.94 282 LEU A O 1
ATOM 2174 N N . PHE A 1 283 ? -19.617 -43.872 9.875 1.00 70.75 283 PHE A N 1
ATOM 2175 C CA . PHE A 1 283 ? -20.765 -43.241 9.218 1.00 70.75 283 PHE A CA 1
ATOM 2176 C C . PHE A 1 283 ? -21.612 -42.415 10.190 1.00 70.75 283 PHE A C 1
ATOM 2178 O O . PHE A 1 283 ? -22.138 -41.380 9.792 1.00 70.75 283 PHE A O 1
ATOM 2185 N N . GLU A 1 284 ? -21.663 -42.795 11.470 1.00 68.50 284 GLU A N 1
ATOM 2186 C CA . GLU A 1 284 ? -22.241 -41.953 12.523 1.00 68.50 284 GLU A CA 1
ATOM 2187 C C . GLU A 1 284 ? -21.487 -40.620 12.651 1.00 68.50 284 GLU A C 1
ATOM 2189 O O . GLU A 1 284 ? -22.121 -39.570 12.707 1.00 68.50 284 GLU A O 1
ATOM 2194 N N . ALA A 1 285 ? -20.149 -40.633 12.581 1.00 56.44 285 ALA A N 1
ATOM 2195 C CA . ALA A 1 285 ? -19.338 -39.413 12.594 1.00 56.44 285 ALA A CA 1
ATOM 2196 C C . ALA A 1 285 ? -19.508 -38.530 11.341 1.00 56.44 285 ALA A C 1
ATOM 2198 O O . ALA A 1 285 ? -19.246 -37.333 11.402 1.00 56.44 285 ALA A O 1
ATOM 2199 N N . MET A 1 286 ? -19.938 -39.102 10.213 1.00 60.03 286 MET A N 1
ATOM 2200 C CA . MET A 1 286 ? -20.258 -38.358 8.987 1.00 60.03 286 MET A CA 1
ATOM 2201 C C . MET A 1 286 ? -21.723 -37.896 8.935 1.00 60.03 286 MET A C 1
ATOM 2203 O O . MET A 1 286 ? -22.154 -37.393 7.903 1.00 60.03 286 MET A O 1
ATOM 2207 N N . GLU A 1 287 ? -22.508 -38.112 9.997 1.00 74.06 287 GLU A N 1
ATOM 2208 C CA . GLU A 1 287 ? -23.960 -37.879 10.013 1.00 74.06 287 GLU A CA 1
ATOM 2209 C C . GLU A 1 287 ? -24.695 -38.603 8.868 1.00 74.06 287 GLU A C 1
ATOM 2211 O O . GLU A 1 287 ? -25.669 -38.114 8.293 1.00 74.06 287 GLU A O 1
ATOM 2216 N N . VAL A 1 288 ? -24.210 -39.793 8.511 1.00 78.62 288 VAL A N 1
ATOM 2217 C CA . VAL A 1 288 ? -24.796 -40.654 7.486 1.00 78.62 288 VAL A CA 1
ATOM 2218 C C . VAL A 1 288 ? -25.470 -41.832 8.185 1.00 78.62 288 VAL A C 1
ATOM 2220 O O . VAL A 1 288 ? -24.783 -42.705 8.724 1.00 78.62 288 VAL A O 1
ATOM 2223 N N . PRO A 1 289 ? -26.812 -41.930 8.180 1.00 83.38 289 PRO A N 1
ATOM 2224 C CA . PRO A 1 289 ? -27.492 -43.082 8.754 1.00 83.38 289 PRO A CA 1
ATOM 2225 C C . PRO A 1 289 ? -26.994 -44.382 8.111 1.00 83.38 289 PRO A C 1
ATOM 2227 O O . PRO A 1 289 ? -27.118 -44.580 6.904 1.00 83.38 289 PRO A O 1
ATOM 2230 N N . VAL A 1 290 ? -26.476 -45.311 8.918 1.00 83.62 290 VAL A N 1
ATOM 2231 C CA . VAL A 1 290 ? -25.886 -46.578 8.436 1.00 83.62 290 VAL A CA 1
ATOM 2232 C C . VAL A 1 290 ? -26.873 -47.397 7.587 1.00 83.62 290 VAL A C 1
ATOM 2234 O O . VAL A 1 290 ? -26.472 -48.106 6.667 1.00 83.62 290 VAL A O 1
ATOM 2237 N N . VAL A 1 291 ? -28.179 -47.259 7.842 1.00 87.75 291 VAL A N 1
ATOM 2238 C CA . VAL A 1 291 ? -29.266 -47.864 7.049 1.00 87.75 291 VAL A CA 1
ATOM 2239 C C . VAL A 1 291 ? -29.288 -47.403 5.583 1.00 87.75 291 VAL A C 1
ATOM 2241 O O . VAL A 1 291 ? -29.755 -48.141 4.712 1.00 87.75 291 VAL A O 1
ATOM 2244 N N . ASN A 1 292 ? -28.750 -46.216 5.294 1.00 89.25 292 ASN A N 1
ATOM 2245 C CA . ASN A 1 292 ? -28.628 -45.691 3.938 1.00 89.25 292 ASN A CA 1
ATOM 2246 C C . ASN A 1 292 ? -27.446 -46.317 3.191 1.00 89.25 292 ASN A C 1
ATOM 2248 O O . ASN A 1 292 ? -27.463 -46.338 1.967 1.00 89.25 292 ASN A O 1
ATOM 2252 N N . MET A 1 293 ? -26.443 -46.875 3.873 1.00 88.00 293 MET A N 1
ATOM 2253 C CA . MET A 1 293 ? -25.251 -47.435 3.229 1.00 88.00 293 MET A CA 1
ATOM 2254 C C . MET A 1 293 ? -25.527 -48.828 2.649 1.00 88.00 293 MET A C 1
ATOM 2256 O O . MET A 1 293 ? -25.315 -49.863 3.282 1.00 88.00 293 MET A O 1
ATOM 2260 N N . LYS A 1 294 ? -26.022 -48.840 1.408 1.00 86.94 294 LYS A N 1
ATOM 2261 C CA . LYS A 1 294 ? -26.403 -50.035 0.639 1.00 86.94 294 LYS A CA 1
ATOM 2262 C C . LYS A 1 294 ? -25.467 -50.264 -0.548 1.00 86.94 294 LYS A C 1
ATOM 2264 O O . LYS A 1 294 ? -24.835 -49.325 -1.027 1.00 86.94 294 LYS A O 1
ATOM 2269 N N . THR A 1 295 ? -25.382 -51.511 -1.024 1.00 87.94 295 THR A N 1
ATOM 2270 C CA . THR A 1 295 ? -24.693 -51.815 -2.291 1.00 87.94 295 THR A CA 1
ATOM 2271 C C . THR A 1 295 ? -25.510 -51.330 -3.483 1.00 87.94 295 THR A C 1
ATOM 2273 O O . THR A 1 295 ? -26.709 -51.074 -3.347 1.00 87.94 295 THR A O 1
ATOM 2276 N N . ILE A 1 296 ? -24.880 -51.243 -4.658 1.00 85.50 296 ILE A N 1
ATOM 2277 C CA . ILE A 1 296 ? -25.541 -50.827 -5.905 1.00 85.50 296 ILE A CA 1
ATOM 2278 C C . ILE A 1 296 ? -26.793 -51.671 -6.181 1.00 85.50 296 ILE A C 1
ATOM 2280 O O . ILE A 1 296 ? -27.843 -51.137 -6.529 1.00 85.50 296 ILE A O 1
ATOM 2284 N N . GLU A 1 297 ? -26.713 -52.986 -5.975 1.00 87.50 297 GLU A N 1
ATOM 2285 C CA . GLU A 1 297 ? -27.816 -53.916 -6.228 1.00 87.50 297 GLU A CA 1
ATOM 2286 C C . GLU A 1 297 ? -28.976 -53.701 -5.256 1.00 87.50 297 GLU A C 1
ATOM 2288 O O . GLU A 1 297 ? -30.129 -53.649 -5.677 1.00 87.50 297 GLU A O 1
ATOM 2293 N N . ALA A 1 298 ? -28.675 -53.544 -3.964 1.00 89.12 298 ALA A N 1
ATOM 2294 C CA . ALA A 1 298 ? -29.689 -53.292 -2.946 1.00 89.12 298 ALA A CA 1
ATOM 2295 C C . ALA A 1 298 ? -30.347 -51.918 -3.138 1.00 89.12 298 ALA A C 1
ATOM 2297 O O . ALA A 1 298 ? -31.556 -51.789 -2.970 1.00 89.12 298 ALA A O 1
ATOM 2298 N N . TYR A 1 299 ? -29.572 -50.909 -3.540 1.00 90.12 299 TYR A N 1
ATOM 2299 C CA . TYR A 1 299 ? -30.100 -49.577 -3.810 1.00 90.12 299 TYR A CA 1
ATOM 2300 C C . TYR A 1 299 ? -30.980 -49.543 -5.065 1.00 90.12 299 TYR A C 1
ATOM 2302 O O . TYR A 1 299 ? -32.068 -48.972 -5.054 1.00 90.12 299 TYR A O 1
ATOM 2310 N N . LYS A 1 300 ? -30.567 -50.245 -6.129 1.00 90.06 300 LYS A N 1
ATOM 2311 C CA . LYS A 1 300 ? -31.398 -50.437 -7.322 1.00 90.06 300 LYS A CA 1
ATOM 2312 C C . LYS A 1 300 ? -32.708 -51.150 -6.988 1.00 90.06 300 LYS A C 1
ATOM 2314 O O . LYS A 1 300 ? -33.744 -50.791 -7.541 1.00 90.06 300 LYS A O 1
ATOM 2319 N N . GLN A 1 301 ? -32.667 -52.134 -6.090 1.00 90.81 301 GLN A N 1
ATOM 2320 C CA . GLN A 1 301 ? -33.867 -52.842 -5.654 1.00 90.81 301 GLN A CA 1
ATOM 2321 C C . GLN A 1 301 ? -34.830 -51.926 -4.890 1.00 90.81 301 GLN A C 1
ATOM 2323 O O . GLN A 1 301 ? -36.018 -51.965 -5.184 1.00 90.81 301 GLN A O 1
ATOM 2328 N N . ASP A 1 302 ? -34.339 -51.052 -4.002 1.00 90.38 302 ASP A N 1
ATOM 2329 C CA . ASP A 1 302 ? -35.196 -50.080 -3.304 1.00 90.38 302 ASP A CA 1
ATOM 2330 C C . ASP A 1 302 ? -35.980 -49.198 -4.289 1.00 90.38 302 ASP A C 1
ATOM 2332 O O . ASP A 1 302 ? -37.168 -48.954 -4.099 1.00 90.38 302 ASP A O 1
ATOM 2336 N N . LEU A 1 303 ? -35.333 -48.736 -5.365 1.00 91.25 303 LEU A N 1
ATOM 2337 C CA . LEU A 1 303 ? -35.988 -47.929 -6.398 1.00 91.25 303 LEU A CA 1
ATOM 2338 C C . LEU A 1 303 ? -37.089 -48.731 -7.106 1.00 91.25 303 LEU A C 1
ATOM 2340 O O . LEU A 1 303 ? -38.217 -48.253 -7.237 1.00 91.25 303 LEU A O 1
ATOM 2344 N N . VAL A 1 304 ? -36.786 -49.970 -7.510 1.00 91.25 304 VAL A N 1
ATOM 2345 C CA . VAL A 1 304 ? -37.774 -50.873 -8.125 1.00 91.25 304 VAL A CA 1
ATOM 2346 C C . VAL A 1 304 ? -38.959 -51.113 -7.188 1.00 91.25 304 VAL A C 1
ATOM 2348 O O . VAL A 1 304 ? -40.104 -51.059 -7.635 1.00 91.25 304 VAL A O 1
ATOM 2351 N N . ASP A 1 305 ? -38.699 -51.336 -5.900 1.00 91.56 305 ASP A N 1
ATOM 2352 C CA . ASP A 1 305 ? -39.725 -51.616 -4.893 1.00 91.56 305 ASP A CA 1
ATOM 2353 C C . ASP A 1 305 ? -40.644 -50.409 -4.647 1.00 91.56 305 ASP A C 1
ATOM 2355 O O . ASP A 1 305 ? -41.840 -50.586 -4.413 1.00 91.56 305 ASP A O 1
ATOM 2359 N N . VAL A 1 306 ? -40.116 -49.184 -4.757 1.00 91.12 306 VAL A N 1
ATOM 2360 C CA . VAL A 1 306 ? -40.909 -47.941 -4.703 1.00 91.12 306 VAL A CA 1
ATOM 2361 C C . VAL A 1 306 ? -41.798 -47.773 -5.946 1.00 91.12 306 VAL A C 1
ATOM 2363 O O . VAL A 1 306 ? -42.872 -47.179 -5.857 1.00 91.12 306 VAL A O 1
ATOM 2366 N N . GLY A 1 307 ? -41.399 -48.331 -7.094 1.00 89.19 307 GLY A N 1
ATOM 2367 C CA . GLY A 1 307 ? -42.165 -48.293 -8.349 1.00 89.19 307 GLY A CA 1
ATOM 2368 C C . GLY A 1 307 ? -41.480 -47.553 -9.501 1.00 89.19 307 GLY A C 1
ATOM 2369 O O . GLY A 1 307 ? -42.089 -47.341 -10.551 1.00 89.19 307 GLY A O 1
ATOM 2370 N N . PHE A 1 308 ? -40.219 -47.167 -9.325 1.00 88.88 308 PHE A N 1
ATOM 2371 C CA . PHE A 1 308 ? -39.374 -46.560 -10.348 1.00 88.88 308 PHE A CA 1
ATOM 2372 C C . PHE A 1 308 ? -38.972 -47.616 -11.416 1.00 88.88 308 PHE A C 1
ATOM 2374 O O . PHE A 1 308 ? -38.600 -48.741 -11.085 1.00 88.88 308 PHE A O 1
ATOM 2381 N N . VAL A 1 309 ? -39.039 -47.277 -12.713 1.00 87.00 309 VAL A N 1
ATOM 2382 C CA . VAL A 1 309 ? -38.611 -48.117 -13.860 1.00 87.00 309 VAL A CA 1
ATOM 2383 C C . VAL A 1 309 ? -37.708 -47.332 -14.827 1.00 87.00 309 VAL A C 1
ATOM 2385 O O . VAL A 1 309 ? -37.787 -46.120 -14.843 1.00 87.00 309 VAL A O 1
ATOM 2388 N N . ASP A 1 310 ? -36.890 -47.978 -15.661 1.00 87.19 310 ASP A N 1
ATOM 2389 C CA . ASP A 1 310 ? -35.847 -47.315 -16.485 1.00 87.19 310 ASP A CA 1
ATOM 2390 C C . ASP A 1 310 ? -34.683 -46.728 -15.653 1.00 87.19 310 ASP A C 1
ATOM 2392 O O . ASP A 1 310 ? -34.154 -45.662 -15.929 1.00 87.19 310 ASP A O 1
ATOM 2396 N N . ILE A 1 311 ? -34.270 -47.451 -14.604 1.00 89.50 311 ILE A N 1
ATOM 2397 C CA . ILE A 1 311 ? -33.206 -47.033 -13.676 1.00 89.50 311 ILE A CA 1
ATOM 2398 C C . ILE A 1 311 ? -31.814 -47.190 -14.309 1.00 89.50 311 ILE A C 1
ATOM 2400 O O . ILE A 1 311 ? -31.357 -48.323 -14.536 1.00 89.50 311 ILE A O 1
ATOM 2404 N N . GLU A 1 312 ? -31.106 -46.071 -14.466 1.00 89.12 312 GLU A N 1
ATOM 2405 C CA . GLU A 1 312 ? -29.689 -46.011 -14.832 1.00 89.12 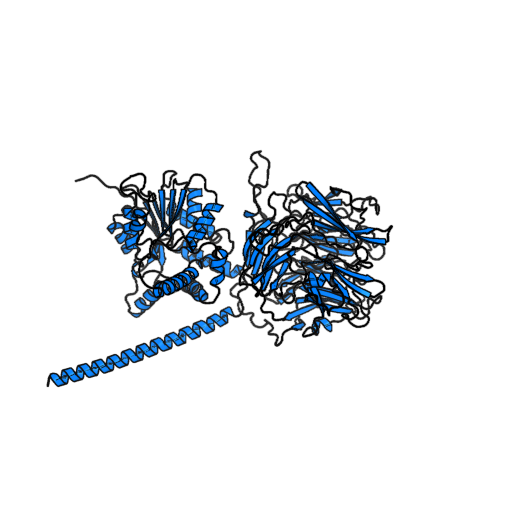312 GLU A CA 1
ATOM 2406 C C . GLU A 1 312 ? -28.837 -45.582 -13.631 1.00 89.12 312 GLU A C 1
ATOM 2408 O O . GLU A 1 312 ? -29.132 -44.591 -12.969 1.00 89.12 312 GLU A O 1
ATOM 2413 N N . ILE A 1 313 ? -27.784 -46.351 -13.336 1.00 89.25 313 ILE A N 1
ATOM 2414 C CA . ILE A 1 313 ? -26.816 -46.029 -12.283 1.00 89.25 313 ILE A CA 1
ATOM 2415 C C . ILE A 1 313 ? -25.422 -46.057 -12.903 1.00 89.25 313 ILE A C 1
ATOM 2417 O O . ILE A 1 313 ? -24.960 -47.115 -13.336 1.00 89.25 313 ILE A O 1
ATOM 2421 N N . GLU A 1 314 ? -24.750 -44.911 -12.919 1.00 88.12 314 GLU A N 1
ATOM 2422 C CA . GLU A 1 314 ? -23.386 -44.749 -13.417 1.00 88.12 314 GLU A CA 1
ATOM 2423 C C . GLU A 1 314 ? -22.431 -44.500 -12.250 1.00 88.12 314 GLU A C 1
ATOM 2425 O O . GLU A 1 314 ? -22.616 -43.562 -11.480 1.00 88.12 314 GLU A O 1
ATOM 2430 N N . CYS A 1 315 ? -21.383 -45.315 -12.119 1.00 84.88 315 CYS A N 1
ATOM 2431 C CA . CYS A 1 315 ? -20.351 -45.089 -11.109 1.00 84.88 315 CYS A CA 1
ATOM 2432 C C . CYS A 1 315 ? -19.306 -44.089 -11.623 1.00 84.88 315 CYS A C 1
ATOM 2434 O O . CYS A 1 315 ? -18.679 -44.337 -12.653 1.00 84.88 315 CYS A O 1
ATOM 2436 N N . VAL A 1 316 ? -19.083 -42.997 -10.887 1.00 84.56 316 VAL A N 1
ATOM 2437 C CA . VAL A 1 316 ? -18.133 -41.927 -11.259 1.00 84.56 316 VAL A CA 1
ATOM 2438 C C . VAL A 1 316 ? -17.015 -41.710 -10.230 1.00 84.56 316 VAL A C 1
ATOM 2440 O O . VAL A 1 316 ? -16.325 -40.695 -10.292 1.00 84.56 316 VAL A O 1
ATOM 2443 N N . GLU A 1 317 ? -16.817 -42.658 -9.304 1.00 78.69 317 GLU A N 1
ATOM 2444 C CA . GLU A 1 317 ? -15.871 -42.587 -8.170 1.00 78.69 317 GLU A CA 1
ATOM 2445 C C . GLU A 1 317 ? -14.503 -41.988 -8.547 1.00 78.69 317 GLU A C 1
ATOM 2447 O O . GLU A 1 317 ? -14.045 -41.030 -7.918 1.00 78.69 317 GLU A O 1
ATOM 2452 N N . ASP A 1 318 ? -13.889 -42.506 -9.617 1.00 75.00 318 ASP A N 1
ATOM 2453 C CA . ASP A 1 318 ? -12.550 -42.109 -10.065 1.00 75.00 318 ASP A CA 1
ATOM 2454 C C . ASP A 1 318 ? -12.469 -40.626 -10.466 1.00 75.00 318 ASP A C 1
ATOM 2456 O O . ASP A 1 318 ? -11.408 -40.026 -10.328 1.00 75.00 318 ASP A O 1
ATOM 2460 N N . ARG A 1 319 ? -13.566 -40.006 -10.922 1.00 81.12 319 ARG A N 1
ATOM 2461 C CA . ARG A 1 319 ? -13.609 -38.583 -11.310 1.00 81.12 319 ARG A CA 1
ATOM 2462 C C . ARG A 1 319 ? -14.084 -37.659 -10.195 1.00 81.12 319 ARG A C 1
ATOM 2464 O O . ARG A 1 319 ? -14.152 -36.459 -10.415 1.00 81.12 319 ARG A O 1
ATOM 2471 N N . VAL A 1 320 ? -14.443 -38.181 -9.025 1.00 81.06 320 VAL A N 1
ATOM 2472 C CA . VAL A 1 320 ? -14.941 -37.355 -7.916 1.00 81.06 320 VAL A CA 1
ATOM 2473 C C . VAL A 1 320 ? -13.936 -37.330 -6.780 1.00 81.06 320 VAL A C 1
ATOM 2475 O O . VAL A 1 320 ? -13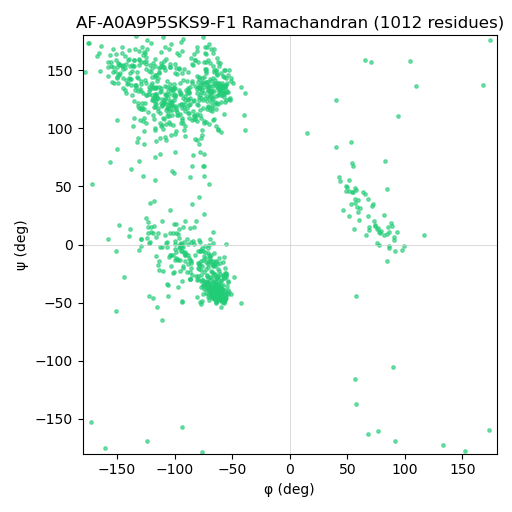.305 -36.300 -6.558 1.00 81.06 320 VAL A O 1
ATOM 2478 N N . PHE A 1 321 ? -13.670 -38.466 -6.131 1.00 76.00 321 PHE A N 1
ATOM 2479 C CA . PHE A 1 321 ? -12.765 -38.481 -4.978 1.00 76.00 321 PHE A CA 1
ATOM 2480 C C . PHE A 1 321 ? -11.314 -38.186 -5.359 1.00 76.00 321 PHE A C 1
ATOM 2482 O O . PHE A 1 321 ? -10.635 -37.460 -4.639 1.00 76.00 321 PHE A O 1
ATOM 2489 N N . SER A 1 322 ? -10.823 -38.715 -6.486 1.00 71.44 322 SER A N 1
ATOM 2490 C CA . SER A 1 322 ? -9.427 -38.488 -6.889 1.00 71.44 322 SER A CA 1
ATOM 2491 C C . SER A 1 322 ? -9.182 -37.050 -7.366 1.00 71.44 322 SER A C 1
ATOM 2493 O O . SER A 1 322 ? -8.145 -36.464 -7.054 1.00 71.44 322 SER A O 1
ATOM 2495 N N . GLY A 1 323 ? -10.159 -36.460 -8.064 1.00 71.31 323 GLY A N 1
ATOM 2496 C CA . GLY A 1 323 ? -10.110 -35.073 -8.515 1.00 71.31 323 GLY A CA 1
ATOM 2497 C C . GLY A 1 323 ? -10.217 -34.085 -7.359 1.00 71.31 323 GLY A C 1
ATOM 2498 O O . GLY A 1 323 ? -9.382 -33.188 -7.249 1.00 71.31 323 GLY A O 1
ATOM 2499 N N . LEU A 1 324 ? -11.156 -34.317 -6.437 1.00 69.00 324 LEU A N 1
ATOM 2500 C CA . LEU A 1 324 ? -11.291 -33.528 -5.215 1.00 69.00 324 LEU A CA 1
ATOM 2501 C C . LEU A 1 324 ? -10.027 -33.619 -4.344 1.00 69.00 324 LEU A C 1
ATOM 2503 O O . LEU A 1 324 ? -9.546 -32.599 -3.857 1.00 69.00 324 LEU A O 1
ATOM 2507 N N . ALA A 1 325 ? -9.435 -34.812 -4.207 1.00 64.75 325 ALA A N 1
ATOM 2508 C CA . ALA A 1 325 ? -8.161 -34.996 -3.509 1.00 64.75 325 ALA A CA 1
ATOM 2509 C C . ALA A 1 325 ? -7.027 -34.186 -4.153 1.00 64.75 325 ALA A C 1
ATOM 2511 O O . ALA A 1 325 ? -6.309 -33.466 -3.464 1.00 64.75 325 ALA A O 1
ATOM 2512 N N . ALA A 1 326 ? -6.885 -34.262 -5.481 1.00 64.62 326 ALA A N 1
ATOM 2513 C CA . ALA A 1 326 ? -5.864 -33.521 -6.215 1.00 64.62 326 ALA A CA 1
ATOM 2514 C C . ALA A 1 326 ? -6.057 -31.999 -6.115 1.00 64.62 326 ALA A C 1
ATOM 2516 O O . ALA A 1 326 ? -5.069 -31.263 -6.033 1.00 64.62 326 ALA A O 1
ATOM 2517 N N . TYR A 1 327 ? -7.309 -31.531 -6.095 1.00 65.62 327 TYR A N 1
ATOM 2518 C CA . TYR A 1 327 ? -7.651 -30.131 -5.863 1.00 65.62 327 TYR A CA 1
ATOM 2519 C C . TYR A 1 327 ? -7.239 -29.678 -4.460 1.00 65.62 327 TYR A C 1
ATOM 2521 O O . TYR A 1 327 ? -6.519 -28.687 -4.339 1.00 65.62 327 TYR A O 1
ATOM 2529 N N . ILE A 1 328 ? -7.607 -30.431 -3.418 1.00 57.34 328 ILE A N 1
ATOM 2530 C CA . ILE A 1 328 ? -7.218 -30.140 -2.029 1.00 57.34 328 ILE A CA 1
ATOM 2531 C C . ILE A 1 328 ? -5.686 -30.121 -1.895 1.00 57.34 328 ILE A C 1
ATOM 2533 O O . ILE A 1 328 ? -5.136 -29.139 -1.404 1.00 57.34 328 ILE A O 1
ATOM 2537 N N . ASP A 1 329 ? -4.977 -31.119 -2.433 1.00 55.47 329 ASP A N 1
ATOM 2538 C CA . ASP A 1 329 ? -3.505 -31.167 -2.446 1.00 55.47 329 ASP A CA 1
ATOM 2539 C C . ASP A 1 329 ? -2.872 -29.994 -3.220 1.00 55.47 329 ASP A C 1
ATOM 2541 O O . ASP A 1 329 ? -1.759 -29.541 -2.921 1.00 55.47 329 ASP A O 1
ATOM 2545 N N . GLY A 1 330 ? -3.534 -29.521 -4.278 1.00 54.06 330 GLY A N 1
ATOM 2546 C CA . GLY A 1 330 ? -3.140 -28.333 -5.033 1.00 54.06 330 GLY A CA 1
ATOM 2547 C C . GLY A 1 330 ? -3.300 -27.056 -4.210 1.00 54.06 330 GLY A C 1
ATOM 2548 O O . GLY A 1 330 ? -2.387 -26.230 -4.185 1.00 54.06 330 GLY A O 1
ATOM 2549 N N . GLN A 1 331 ? -4.414 -26.928 -3.488 1.00 52.50 331 GLN A N 1
ATOM 2550 C CA . GLN A 1 331 ? -4.683 -25.806 -2.590 1.00 52.50 331 GLN A CA 1
ATOM 2551 C C . GLN A 1 331 ? -3.720 -25.791 -1.403 1.00 52.50 331 GLN A C 1
ATOM 2553 O O . GLN A 1 331 ? -3.137 -24.753 -1.111 1.00 52.50 331 GLN A O 1
ATOM 2558 N N . 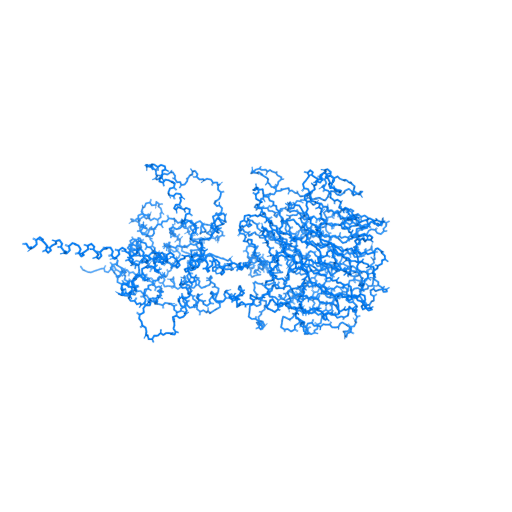THR A 1 332 ? -3.438 -26.942 -0.787 1.00 45.12 332 THR A N 1
ATOM 2559 C CA . THR A 1 332 ? -2.438 -27.040 0.286 1.00 45.12 332 THR A CA 1
ATOM 2560 C C . THR A 1 332 ? -1.061 -26.584 -0.190 1.00 45.12 332 THR A C 1
ATOM 2562 O O . THR A 1 332 ? -0.367 -25.897 0.546 1.00 45.12 332 THR A O 1
ATOM 2565 N N . ARG A 1 333 ? -0.660 -26.897 -1.430 1.00 46.22 333 ARG A N 1
ATOM 2566 C CA . ARG A 1 333 ? 0.608 -26.412 -2.007 1.00 46.22 333 ARG A CA 1
ATOM 2567 C C . ARG A 1 333 ? 0.614 -24.906 -2.290 1.00 46.22 333 ARG A C 1
ATOM 2569 O O . ARG A 1 333 ? 1.653 -24.285 -2.106 1.00 46.22 333 ARG A O 1
ATOM 2576 N N . ARG A 1 334 ? -0.517 -24.324 -2.704 1.00 44.78 334 ARG A N 1
ATOM 2577 C CA . ARG A 1 334 ? -0.681 -22.869 -2.916 1.00 44.78 334 ARG A CA 1
ATOM 2578 C C . ARG A 1 334 ? -0.735 -22.078 -1.607 1.00 44.78 334 ARG A C 1
ATOM 2580 O O . ARG A 1 334 ? -0.236 -20.963 -1.551 1.00 44.78 334 ARG A O 1
ATOM 2587 N N . LEU A 1 335 ? -1.272 -22.682 -0.550 1.00 39.19 335 LEU A N 1
ATOM 2588 C CA . LEU A 1 335 ? -1.290 -22.163 0.821 1.00 39.19 335 LEU A CA 1
ATOM 2589 C C . LEU A 1 335 ? 0.032 -22.413 1.581 1.00 39.19 335 LEU A C 1
ATOM 2591 O O . LEU A 1 335 ? 0.053 -22.383 2.806 1.00 39.19 335 LEU A O 1
ATOM 2595 N N . GLY A 1 336 ? 1.139 -22.662 0.871 1.00 37.72 336 GLY A N 1
ATOM 2596 C CA . GLY A 1 336 ? 2.469 -22.798 1.479 1.00 37.72 336 GLY A CA 1
ATOM 2597 C C . GLY A 1 336 ? 2.852 -24.209 1.926 1.00 37.72 336 GLY A C 1
ATOM 2598 O O . GLY A 1 336 ? 3.824 -24.373 2.655 1.00 37.72 336 GLY A O 1
ATOM 2599 N N . GLY A 1 337 ? 2.143 -25.243 1.470 1.00 30.16 337 GLY A N 1
ATOM 2600 C CA . GLY A 1 337 ? 2.413 -26.635 1.815 1.00 30.16 337 GLY A CA 1
ATOM 2601 C C . GLY A 1 337 ? 2.186 -26.932 3.299 1.00 30.16 337 GLY A C 1
ATOM 2602 O O . GLY A 1 337 ? 2.266 -26.079 4.176 1.00 30.16 337 GLY A O 1
ATOM 2603 N N . LEU A 1 338 ? 1.980 -28.204 3.625 1.00 31.05 338 LEU A N 1
ATOM 2604 C CA . LEU A 1 338 ? 2.443 -28.683 4.921 1.00 31.05 338 LEU A CA 1
ATOM 2605 C C . LEU A 1 338 ? 3.955 -28.455 4.942 1.00 31.05 338 LEU A C 1
ATOM 2607 O O . LEU A 1 338 ? 4.719 -29.231 4.363 1.00 31.05 338 LEU A O 1
ATOM 2611 N N . VAL A 1 339 ? 4.353 -27.341 5.551 1.00 32.91 339 VAL A N 1
ATOM 2612 C CA . VAL A 1 339 ? 5.721 -27.005 5.912 1.00 32.91 339 VAL A CA 1
ATOM 2613 C C . VAL A 1 339 ? 6.381 -28.281 6.430 1.00 32.91 339 VAL A C 1
ATOM 2615 O O . VAL A 1 339 ? 6.043 -28.802 7.495 1.00 32.91 339 VAL A O 1
ATOM 2618 N N . LYS A 1 340 ? 7.346 -28.817 5.670 1.00 26.23 340 LYS A N 1
ATOM 2619 C CA . LYS A 1 340 ? 8.401 -29.612 6.299 1.00 26.23 340 LYS A CA 1
ATOM 2620 C C . LYS A 1 340 ? 9.023 -28.686 7.334 1.00 26.23 340 LYS A C 1
ATOM 2622 O O . LYS A 1 340 ? 9.359 -27.567 6.955 1.00 26.23 340 LYS A O 1
ATOM 2627 N N . PRO A 1 341 ? 9.197 -29.102 8.594 1.00 30.80 341 PRO A N 1
ATOM 2628 C CA . PRO A 1 341 ? 9.742 -28.220 9.604 1.00 30.80 341 PRO A CA 1
ATOM 2629 C C . PRO A 1 341 ? 11.165 -27.803 9.208 1.00 30.80 341 PRO A C 1
ATOM 2631 O O . PRO A 1 341 ? 12.133 -28.499 9.492 1.00 30.80 341 PRO A O 1
ATOM 2634 N N . GLY A 1 342 ? 11.270 -26.608 8.630 1.00 29.98 342 GLY A N 1
ATOM 2635 C CA . GLY A 1 342 ? 12.296 -25.624 8.953 1.00 29.98 342 GLY A CA 1
ATOM 2636 C C . GLY A 1 342 ? 11.997 -24.949 10.298 1.00 29.98 342 GLY A C 1
ATOM 2637 O O . GLY A 1 342 ? 12.419 -23.825 10.539 1.00 29.98 342 GLY A O 1
ATOM 2638 N N . ALA A 1 343 ? 11.271 -25.633 11.193 1.00 34.66 343 ALA A N 1
ATOM 2639 C CA . ALA A 1 343 ? 10.991 -25.242 12.570 1.00 34.66 343 ALA A CA 1
ATOM 2640 C C . ALA A 1 343 ? 12.252 -25.325 13.451 1.00 34.66 343 ALA A C 1
ATOM 2642 O O . ALA A 1 343 ? 12.259 -25.959 14.506 1.00 34.66 343 ALA A O 1
ATOM 2643 N N . SER A 1 344 ? 13.342 -24.698 13.015 1.00 35.91 344 SER A N 1
ATOM 2644 C CA . SER A 1 344 ? 14.529 -24.493 13.841 1.00 35.91 344 SER A CA 1
ATOM 2645 C C . SER A 1 344 ? 15.025 -23.050 13.870 1.00 35.91 344 SER A C 1
ATOM 2647 O O . SER A 1 344 ? 16.061 -22.824 14.488 1.00 35.91 344 SER A O 1
ATOM 2649 N N . GLN A 1 345 ? 14.332 -22.076 13.263 1.00 40.91 345 GLN A N 1
ATOM 2650 C CA . GLN A 1 345 ? 14.732 -20.663 13.380 1.00 40.91 345 GLN A CA 1
ATOM 2651 C C . GLN A 1 345 ? 13.601 -19.639 13.565 1.00 40.91 345 GLN A C 1
ATOM 2653 O O . GLN A 1 345 ? 13.895 -18.451 13.524 1.00 40.91 345 GLN A O 1
ATOM 2658 N N . ALA A 1 346 ? 12.362 -20.037 13.888 1.00 40.03 346 ALA A N 1
ATOM 2659 C CA . ALA A 1 346 ? 11.434 -19.094 14.524 1.00 40.03 346 ALA A CA 1
ATOM 2660 C C . ALA A 1 346 ? 12.056 -18.681 15.869 1.00 40.03 346 ALA A C 1
ATOM 2662 O O . ALA A 1 346 ? 12.098 -19.465 16.829 1.00 40.03 346 ALA A O 1
ATOM 2663 N N . ARG A 1 347 ? 12.690 -17.506 15.890 1.00 54.06 347 ARG A N 1
ATOM 2664 C CA . ARG A 1 347 ? 13.466 -17.019 17.027 1.00 54.06 347 ARG A CA 1
ATOM 2665 C C . ARG A 1 347 ? 12.491 -16.758 18.163 1.00 54.06 347 ARG A C 1
ATOM 2667 O O . ARG A 1 347 ? 11.728 -15.807 18.142 1.00 54.06 347 ARG A O 1
ATOM 2674 N N . LYS A 1 348 ? 12.505 -17.622 19.175 1.00 55.09 348 LYS A N 1
ATOM 2675 C CA . LYS A 1 348 ? 11.757 -17.366 20.406 1.00 55.09 348 LYS A CA 1
ATOM 2676 C C . LYS A 1 348 ? 12.493 -16.301 21.197 1.00 55.09 348 LYS A C 1
ATOM 2678 O O . LYS A 1 348 ? 13.524 -16.583 21.810 1.00 55.09 348 LYS A O 1
ATOM 2683 N N . TYR A 1 349 ? 11.960 -15.092 21.178 1.00 69.81 349 TYR A N 1
ATOM 2684 C CA . TYR A 1 349 ? 12.457 -14.009 22.003 1.00 69.81 349 TYR A CA 1
ATOM 2685 C C . TYR A 1 349 ? 11.897 -14.141 23.425 1.00 69.81 349 TYR A C 1
ATOM 2687 O O . TYR A 1 349 ? 10.712 -14.423 23.608 1.00 69.81 349 TYR A O 1
ATOM 2695 N N . PRO A 1 350 ? 12.742 -13.997 24.458 1.00 67.12 350 PRO A N 1
ATOM 2696 C CA . PRO A 1 350 ? 12.332 -14.242 25.838 1.00 67.12 350 PRO A CA 1
ATOM 2697 C C . PRO A 1 350 ? 11.445 -13.127 26.404 1.00 67.12 350 PRO A C 1
ATOM 2699 O O . PRO A 1 350 ? 10.712 -13.363 27.362 1.00 67.12 350 PRO A O 1
ATOM 2702 N N . THR A 1 351 ? 11.533 -11.919 25.846 1.00 81.62 351 THR A N 1
ATOM 2703 C CA . THR A 1 351 ? 10.851 -10.721 26.345 1.00 81.62 351 THR A CA 1
ATOM 2704 C C . THR A 1 351 ? 10.281 -9.886 25.204 1.00 81.62 351 THR A C 1
ATOM 2706 O O . THR A 1 351 ? 10.796 -9.910 24.087 1.00 81.62 351 THR A O 1
ATOM 2709 N N . SER A 1 352 ? 9.234 -9.120 25.498 1.00 86.81 352 SER A N 1
ATOM 2710 C CA . SER A 1 352 ? 8.691 -8.123 24.574 1.00 86.81 352 SER A CA 1
ATOM 2711 C C . SER A 1 352 ? 9.739 -7.048 24.267 1.00 86.81 352 SER A C 1
ATOM 2713 O O . SER A 1 352 ? 10.402 -6.575 25.191 1.00 86.81 352 SER A O 1
ATOM 2715 N N . GLY A 1 353 ? 9.904 -6.669 23.001 1.00 91.00 353 GLY A N 1
ATOM 2716 C CA . GLY A 1 353 ? 10.863 -5.636 22.599 1.00 91.00 353 GLY A CA 1
ATOM 2717 C C . GLY A 1 353 ? 11.397 -5.798 21.179 1.00 91.00 353 GLY A C 1
ATOM 2718 O O . GLY A 1 353 ? 11.012 -6.711 20.452 1.00 91.00 353 GLY A O 1
ATOM 2719 N N . LEU A 1 354 ? 12.312 -4.907 20.808 1.00 93.62 354 LEU A N 1
ATOM 2720 C CA . LEU A 1 354 ? 13.046 -4.938 19.549 1.00 93.62 354 LEU A CA 1
ATOM 2721 C C . LEU A 1 354 ? 14.319 -5.780 19.681 1.00 93.62 354 LEU A C 1
ATOM 2723 O O . LEU A 1 354 ? 14.954 -5.790 20.737 1.00 93.62 354 LEU A O 1
ATOM 2727 N N . TYR A 1 355 ? 14.737 -6.433 18.594 1.00 91.50 355 TYR A N 1
ATOM 2728 C CA . TYR A 1 355 ? 15.935 -7.278 18.553 1.00 91.50 355 TYR A CA 1
ATOM 2729 C C . TYR A 1 355 ? 16.707 -7.118 17.245 1.00 91.50 355 TYR A C 1
ATOM 2731 O O . TYR A 1 355 ? 16.123 -7.100 16.170 1.00 91.50 355 TYR A O 1
ATOM 2739 N N . ASN A 1 356 ? 18.040 -7.064 17.306 1.00 90.31 356 ASN A N 1
ATOM 2740 C CA . ASN A 1 356 ? 18.848 -7.060 16.085 1.00 90.31 356 ASN A CA 1
ATOM 2741 C C . ASN A 1 356 ? 18.698 -8.381 15.319 1.00 90.31 356 ASN A C 1
ATOM 2743 O O . ASN A 1 356 ? 18.732 -9.477 15.892 1.00 90.31 356 ASN A O 1
ATOM 2747 N N . VAL A 1 357 ? 18.597 -8.287 13.996 1.00 86.06 357 VAL A N 1
ATOM 2748 C CA . VAL A 1 357 ? 18.695 -9.457 13.129 1.00 86.06 357 VAL A CA 1
ATOM 2749 C C . VAL A 1 357 ? 20.173 -9.805 12.931 1.00 86.06 357 VAL A C 1
ATOM 2751 O O . VAL A 1 357 ? 20.830 -9.328 12.015 1.00 86.06 357 VAL A O 1
ATOM 2754 N N . ASP A 1 358 ? 20.705 -10.650 13.821 1.00 69.44 358 ASP A N 1
ATOM 2755 C CA . ASP A 1 358 ? 22.124 -11.056 13.804 1.00 69.44 358 ASP A CA 1
ATOM 2756 C C . ASP A 1 358 ? 22.483 -12.121 12.745 1.00 69.44 358 ASP A C 1
ATOM 2758 O O . ASP A 1 358 ? 23.622 -12.591 12.702 1.00 69.44 358 ASP A O 1
ATOM 2762 N N . ILE A 1 359 ? 21.528 -12.559 11.912 1.00 71.06 359 ILE A N 1
ATOM 2763 C CA . ILE A 1 359 ? 21.854 -13.488 10.823 1.00 71.06 359 ILE A CA 1
ATOM 2764 C C . ILE A 1 359 ? 22.372 -12.713 9.616 1.00 71.06 359 ILE A C 1
ATOM 2766 O O . ILE A 1 359 ? 21.992 -11.572 9.358 1.00 71.06 359 ILE A O 1
ATOM 2770 N N . ASN A 1 360 ? 23.173 -13.396 8.814 1.00 81.31 360 ASN A N 1
ATOM 2771 C CA . ASN A 1 360 ? 23.430 -12.969 7.456 1.00 81.31 360 ASN A CA 1
ATOM 2772 C C . ASN A 1 360 ? 22.155 -13.167 6.611 1.00 81.31 360 ASN A C 1
ATOM 2774 O O . ASN A 1 360 ? 21.837 -14.295 6.246 1.00 81.31 360 ASN A O 1
ATOM 2778 N N . VAL A 1 361 ? 21.442 -12.073 6.325 1.00 89.00 361 VAL A N 1
ATOM 2779 C CA . VAL A 1 361 ? 20.256 -12.049 5.444 1.00 89.00 361 VAL A CA 1
ATOM 2780 C C . VAL A 1 361 ? 20.621 -11.863 3.964 1.00 89.00 361 VAL A C 1
ATOM 2782 O O . VAL A 1 361 ? 19.763 -11.521 3.163 1.00 89.00 361 VAL A O 1
ATOM 2785 N N . GLY A 1 362 ? 21.889 -12.028 3.577 1.00 90.25 362 GLY A N 1
ATOM 2786 C CA . GLY A 1 362 ? 22.344 -11.921 2.185 1.00 90.25 362 GLY A CA 1
ATOM 2787 C C . GLY A 1 362 ? 22.650 -10.503 1.684 1.00 90.25 362 GLY A C 1
ATOM 2788 O O . GLY A 1 362 ? 22.907 -10.327 0.495 1.00 90.25 362 GLY A O 1
ATOM 2789 N N . LEU A 1 363 ? 22.667 -9.488 2.561 1.00 92.12 363 LEU A N 1
ATOM 2790 C CA . LEU A 1 363 ? 22.840 -8.070 2.183 1.00 92.12 363 LEU A CA 1
ATOM 2791 C C . LEU A 1 363 ? 24.152 -7.410 2.654 1.00 92.12 363 LEU A C 1
ATOM 2793 O O . LEU A 1 363 ? 24.409 -6.250 2.347 1.00 92.12 363 LEU A O 1
ATOM 2797 N N . GLN A 1 364 ? 25.009 -8.120 3.385 1.00 86.38 364 GLN A N 1
ATOM 2798 C CA . GLN A 1 364 ? 26.264 -7.599 3.954 1.00 86.38 364 GLN A CA 1
ATOM 2799 C C . GLN A 1 364 ? 27.281 -7.124 2.909 1.00 86.38 364 GLN A C 1
ATOM 2801 O O . GLN A 1 364 ? 28.099 -6.257 3.206 1.00 86.38 364 GLN A O 1
ATOM 2806 N N . ASP A 1 365 ? 27.237 -7.693 1.702 1.00 84.88 365 ASP A N 1
ATOM 2807 C CA . ASP A 1 365 ? 28.165 -7.377 0.612 1.00 84.88 365 ASP A CA 1
ATOM 2808 C C . ASP A 1 365 ? 27.602 -6.317 -0.353 1.00 84.88 365 ASP A C 1
ATOM 2810 O O . ASP A 1 365 ? 28.268 -5.940 -1.322 1.00 84.88 365 ASP A O 1
ATOM 2814 N N . VAL A 1 366 ? 26.384 -5.819 -0.099 1.00 89.25 366 VAL A N 1
ATOM 2815 C CA . VAL A 1 366 ? 25.749 -4.774 -0.909 1.00 89.25 366 VAL A CA 1
ATOM 2816 C C . VAL A 1 366 ? 26.514 -3.465 -0.731 1.00 89.25 366 VAL A C 1
ATOM 2818 O O . VAL A 1 366 ? 26.581 -2.895 0.357 1.00 89.25 366 VAL A O 1
ATOM 2821 N N . LYS A 1 367 ? 27.078 -2.961 -1.830 1.00 87.06 367 LYS A N 1
ATOM 2822 C CA . LYS A 1 367 ? 27.774 -1.669 -1.885 1.00 87.06 367 LYS A CA 1
ATOM 2823 C C . LYS A 1 367 ? 26.847 -0.617 -2.473 1.00 87.06 367 LYS A C 1
ATOM 2825 O O . LYS A 1 367 ? 26.915 -0.318 -3.664 1.00 87.06 367 LYS A O 1
ATOM 2830 N N . GLY A 1 368 ? 25.937 -0.106 -1.650 1.00 91.38 368 GLY A N 1
ATOM 2831 C CA . GLY A 1 368 ? 24.849 0.723 -2.150 1.00 91.38 368 GLY A CA 1
ATOM 2832 C C . GLY A 1 368 ? 23.809 1.092 -1.106 1.00 91.38 368 GLY A C 1
ATOM 2833 O O . GLY A 1 368 ? 24.082 1.029 0.084 1.00 91.38 368 GLY A O 1
ATOM 2834 N N . THR A 1 369 ? 22.621 1.477 -1.554 1.00 94.25 369 THR A N 1
ATOM 2835 C CA . THR A 1 369 ? 21.445 1.757 -0.722 1.00 94.25 369 THR A CA 1
ATOM 2836 C C . THR A 1 369 ? 20.224 1.034 -1.280 1.00 94.25 369 THR A C 1
ATOM 2838 O O . THR A 1 369 ? 20.202 0.682 -2.456 1.00 94.25 369 THR A O 1
ATOM 2841 N N . VAL A 1 370 ? 19.192 0.824 -0.465 1.00 96.31 370 VAL A N 1
ATOM 2842 C CA . VAL A 1 370 ? 17.877 0.405 -0.974 1.00 96.31 370 VAL A CA 1
ATOM 2843 C C . VAL A 1 370 ? 17.193 1.627 -1.585 1.00 96.31 370 VAL A C 1
ATOM 2845 O O . VAL A 1 370 ? 17.234 2.705 -0.991 1.00 96.31 370 VAL A O 1
ATOM 2848 N N . ALA A 1 371 ? 16.630 1.468 -2.781 1.00 95.88 371 ALA A N 1
ATOM 2849 C CA . ALA A 1 371 ? 15.928 2.518 -3.517 1.00 95.88 371 ALA A CA 1
ATOM 2850 C C . ALA A 1 371 ? 14.406 2.311 -3.516 1.00 95.88 371 ALA A C 1
ATOM 2852 O O . ALA A 1 371 ? 13.667 3.290 -3.478 1.00 95.88 371 ALA A O 1
ATOM 2853 N N . ALA A 1 372 ? 13.941 1.058 -3.538 1.00 96.88 372 ALA A N 1
ATOM 2854 C CA . ALA A 1 372 ? 12.520 0.731 -3.501 1.00 96.88 372 ALA A CA 1
ATOM 2855 C C . ALA A 1 372 ? 12.265 -0.679 -2.946 1.00 96.88 372 ALA A C 1
ATOM 2857 O O . ALA A 1 372 ? 13.140 -1.549 -3.012 1.00 96.88 372 ALA A O 1
ATOM 2858 N N . PHE A 1 373 ? 11.048 -0.881 -2.443 1.00 96.50 373 PHE A N 1
ATOM 2859 C CA . PHE A 1 373 ? 10.466 -2.190 -2.155 1.00 96.50 373 PHE A CA 1
ATOM 2860 C C . PHE A 1 373 ? 9.560 -2.610 -3.311 1.00 96.50 373 PHE A C 1
ATOM 2862 O O . PHE A 1 373 ? 8.952 -1.758 -3.960 1.00 96.50 373 PHE A O 1
ATOM 2869 N N . ALA A 1 374 ? 9.501 -3.907 -3.581 1.00 93.50 374 ALA A N 1
ATOM 2870 C CA . ALA A 1 374 ? 8.816 -4.471 -4.737 1.00 93.50 374 ALA A CA 1
ATOM 2871 C C . ALA A 1 374 ? 8.426 -5.929 -4.465 1.00 93.50 374 ALA A C 1
ATOM 2873 O O . ALA A 1 374 ? 8.999 -6.540 -3.581 1.00 93.50 374 ALA A O 1
ATOM 2874 N N . ASP A 1 375 ? 7.510 -6.499 -5.241 1.00 91.56 375 ASP A N 1
ATOM 2875 C CA . ASP A 1 375 ? 7.387 -7.956 -5.404 1.00 91.56 375 ASP A CA 1
ATOM 2876 C C . ASP A 1 375 ? 7.696 -8.240 -6.878 1.00 91.56 375 ASP A C 1
ATOM 2878 O O . ASP A 1 375 ? 6.845 -8.113 -7.756 1.00 91.56 375 ASP A O 1
ATOM 2882 N N . PHE A 1 376 ? 8.974 -8.467 -7.182 1.00 91.50 376 PHE A N 1
ATOM 2883 C CA . PHE A 1 376 ? 9.449 -8.515 -8.563 1.00 91.50 376 PHE A CA 1
ATOM 2884 C C . PHE A 1 376 ? 9.043 -9.819 -9.251 1.00 91.50 376 PHE A C 1
ATOM 2886 O O . PHE A 1 376 ? 8.784 -9.845 -10.457 1.00 91.50 376 PHE A O 1
ATOM 2893 N N . ASN A 1 377 ? 9.011 -10.915 -8.494 1.00 86.69 377 ASN A N 1
ATOM 2894 C CA . ASN A 1 377 ? 8.764 -12.251 -9.024 1.00 86.69 377 ASN A CA 1
ATOM 2895 C C . ASN A 1 377 ? 7.305 -12.736 -8.835 1.00 86.69 377 ASN A C 1
ATOM 2897 O O . ASN A 1 377 ? 7.000 -13.875 -9.206 1.00 86.69 377 ASN A O 1
ATOM 2901 N N . GLY A 1 378 ? 6.427 -11.895 -8.276 1.00 83.62 378 GLY A N 1
ATOM 2902 C CA . GLY A 1 378 ? 5.002 -12.154 -8.076 1.00 83.62 378 GLY A CA 1
ATOM 2903 C C . GLY A 1 378 ? 4.697 -13.245 -7.046 1.00 83.62 378 GLY A C 1
ATOM 2904 O O . GLY A 1 378 ? 3.660 -13.907 -7.165 1.00 83.62 378 GLY A O 1
ATOM 2905 N N . ASP A 1 379 ? 5.594 -13.504 -6.091 1.00 84.00 379 ASP A N 1
ATOM 2906 C CA . ASP A 1 379 ? 5.427 -14.540 -5.062 1.00 84.00 379 ASP A CA 1
ATOM 2907 C C . ASP A 1 379 ? 4.778 -14.034 -3.761 1.00 84.00 379 ASP A C 1
ATOM 2909 O O . ASP A 1 379 ? 4.495 -14.841 -2.866 1.00 84.00 379 ASP A O 1
ATOM 2913 N N . LYS A 1 380 ? 4.405 -12.744 -3.732 1.00 85.56 380 LYS A N 1
ATOM 2914 C CA . LYS A 1 380 ? 3.798 -11.987 -2.624 1.00 85.56 380 LYS A CA 1
ATOM 2915 C C . LYS A 1 380 ? 4.771 -11.561 -1.530 1.00 85.56 380 LYS A C 1
ATOM 2917 O O . LYS A 1 380 ? 4.316 -10.937 -0.564 1.00 85.56 380 LYS A O 1
ATOM 2922 N N . TYR A 1 381 ? 6.050 -11.897 -1.646 1.00 88.31 381 TYR A N 1
ATOM 2923 C CA . TYR A 1 381 ? 7.062 -11.479 -0.694 1.00 88.31 381 TYR A CA 1
ATOM 2924 C C . TYR A 1 381 ? 7.733 -10.176 -1.116 1.00 88.31 381 TYR A C 1
ATOM 2926 O O . TYR A 1 381 ? 7.823 -9.835 -2.293 1.00 88.31 381 TYR A O 1
ATOM 2934 N N . THR A 1 382 ? 8.197 -9.420 -0.122 1.00 93.25 382 THR A N 1
ATOM 2935 C CA . THR A 1 382 ? 8.831 -8.127 -0.387 1.00 93.25 382 THR A CA 1
ATOM 2936 C C . THR A 1 382 ? 10.298 -8.294 -0.786 1.00 93.25 382 THR A C 1
ATOM 2938 O O . THR A 1 382 ? 11.171 -8.542 0.045 1.00 93.25 382 THR A O 1
ATOM 2941 N N . ASP A 1 383 ? 10.576 -8.072 -2.062 1.00 95.00 383 ASP A N 1
ATOM 2942 C CA . ASP A 1 383 ? 11.894 -7.952 -2.670 1.00 95.00 383 ASP A CA 1
ATOM 2943 C C . ASP A 1 383 ? 12.476 -6.533 -2.527 1.00 95.00 383 ASP A C 1
ATOM 2945 O O . ASP A 1 383 ? 11.780 -5.544 -2.261 1.00 95.00 383 ASP A O 1
ATOM 2949 N N . LEU A 1 384 ? 13.788 -6.411 -2.756 1.00 97.06 384 LEU A N 1
ATOM 2950 C CA . LEU A 1 384 ? 14.507 -5.136 -2.693 1.00 97.06 384 LEU A CA 1
ATOM 2951 C C . LEU A 1 384 ? 15.084 -4.745 -4.051 1.00 97.06 384 LEU A C 1
ATOM 2953 O O . LEU A 1 384 ? 15.784 -5.526 -4.698 1.00 97.06 384 LEU A O 1
ATOM 2957 N N . ILE A 1 385 ? 14.912 -3.476 -4.418 1.00 97.44 385 ILE A N 1
ATOM 2958 C CA . ILE A 1 385 ? 15.684 -2.846 -5.489 1.00 97.44 385 ILE A CA 1
ATOM 2959 C C . ILE A 1 385 ? 16.749 -1.963 -4.849 1.00 97.44 385 ILE A C 1
ATOM 2961 O O . ILE A 1 385 ? 16.458 -1.026 -4.103 1.00 97.44 385 ILE A O 1
ATOM 2965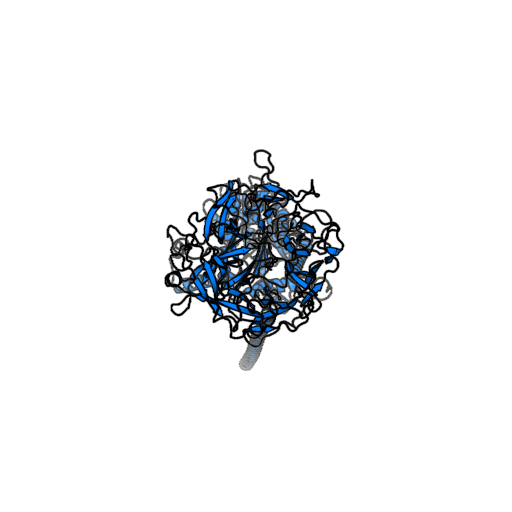 N N . THR A 1 386 ? 18.006 -2.269 -5.146 1.00 96.81 386 THR A N 1
ATOM 2966 C CA . THR A 1 386 ? 19.179 -1.584 -4.597 1.00 96.81 386 THR A CA 1
ATOM 2967 C C . THR A 1 386 ? 19.857 -0.726 -5.654 1.00 96.81 386 THR A C 1
ATOM 2969 O O . THR A 1 386 ? 19.824 -1.042 -6.841 1.00 96.81 386 THR A O 1
ATOM 2972 N N . LEU A 1 387 ? 20.488 0.354 -5.212 1.00 95.62 387 LEU A N 1
ATOM 2973 C CA . LEU A 1 387 ? 21.254 1.299 -6.013 1.00 95.62 387 LEU A CA 1
ATOM 2974 C C . LEU A 1 387 ? 22.714 1.271 -5.558 1.00 95.62 387 LEU A C 1
ATOM 2976 O O . LEU A 1 387 ? 22.965 1.310 -4.356 1.00 95.62 387 LEU A O 1
ATOM 2980 N N . SER A 1 388 ? 23.674 1.237 -6.482 1.00 94.44 388 SER A N 1
ATOM 2981 C CA . SER A 1 388 ? 25.102 1.258 -6.140 1.00 94.44 388 SER A CA 1
ATOM 2982 C C . SER A 1 388 ? 25.520 2.542 -5.416 1.00 94.44 388 SER A C 1
ATOM 2984 O O . SER A 1 388 ? 24.889 3.591 -5.542 1.00 94.44 388 SER A O 1
ATOM 2986 N N . ASP A 1 389 ? 26.615 2.480 -4.660 1.00 92.00 389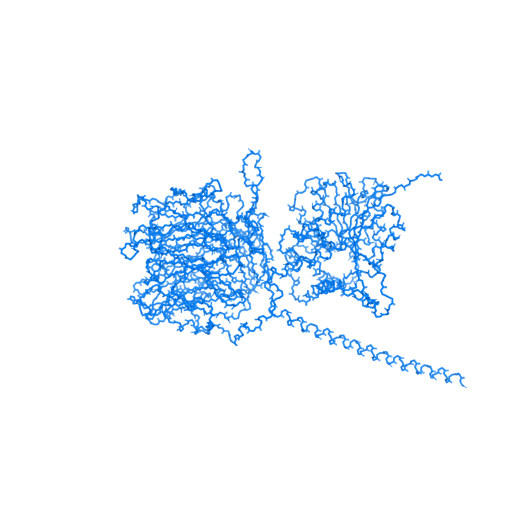 ASP A N 1
ATOM 2987 C CA . ASP A 1 389 ? 27.163 3.604 -3.883 1.00 92.00 389 ASP A CA 1
ATOM 2988 C C . ASP A 1 389 ? 27.588 4.819 -4.734 1.00 92.00 389 ASP A C 1
ATOM 2990 O O . ASP A 1 389 ? 27.641 5.953 -4.250 1.00 92.00 389 ASP A O 1
ATOM 2994 N N . ASP A 1 390 ? 27.865 4.603 -6.018 1.00 92.38 390 ASP A N 1
ATOM 2995 C CA . ASP A 1 390 ? 28.119 5.645 -7.004 1.00 92.38 390 ASP A CA 1
ATOM 2996 C C . ASP A 1 390 ? 26.848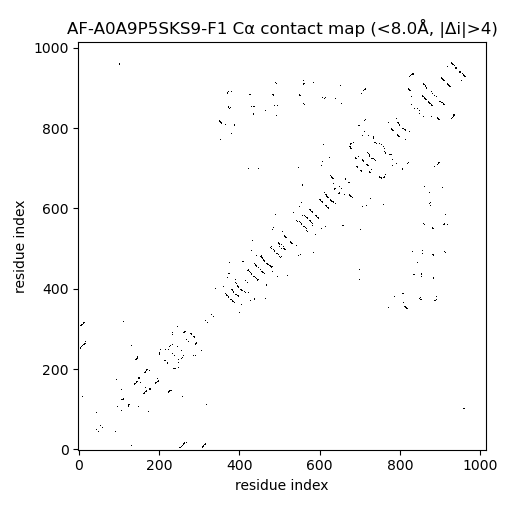 6.156 -7.707 1.00 92.38 390 ASP A C 1
ATOM 2998 O O . ASP A 1 390 ? 26.925 7.189 -8.385 1.00 92.38 390 ASP A O 1
ATOM 3002 N N . GLN A 1 391 ? 25.712 5.487 -7.480 1.00 95.12 391 GLN A N 1
ATOM 3003 C CA . GLN A 1 391 ? 24.390 5.705 -8.064 1.00 95.12 391 GLN A CA 1
ATOM 3004 C C . GLN A 1 391 ? 24.325 5.536 -9.591 1.00 95.12 391 GLN A C 1
ATOM 3006 O O . GLN A 1 391 ? 23.538 6.206 -10.262 1.00 95.12 391 GLN A O 1
ATOM 3011 N N . THR A 1 392 ? 25.156 4.661 -10.163 1.00 95.00 392 THR A N 1
ATOM 3012 C CA . THR A 1 392 ? 25.188 4.410 -11.618 1.00 95.00 392 THR A CA 1
ATOM 3013 C C . THR A 1 392 ? 24.680 3.032 -12.037 1.00 95.00 392 THR A C 1
ATOM 3015 O O . THR A 1 392 ? 24.603 2.741 -13.234 1.00 95.00 392 THR A O 1
ATOM 3018 N N . SER A 1 393 ? 24.304 2.183 -11.082 1.00 95.69 393 SER A N 1
ATOM 3019 C CA . SER A 1 393 ? 23.730 0.865 -11.345 1.00 95.69 393 SER A CA 1
ATOM 3020 C C . SER A 1 393 ? 22.678 0.490 -10.313 1.00 95.69 393 SER A C 1
ATOM 3022 O O . SER A 1 393 ? 22.761 0.930 -9.169 1.00 95.69 393 SER A O 1
ATOM 3024 N N . PHE A 1 394 ? 21.707 -0.329 -10.708 1.00 96.56 394 PHE A N 1
ATOM 3025 C CA . PHE A 1 394 ? 20.703 -0.878 -9.800 1.00 96.56 394 PHE A CA 1
ATOM 3026 C C . PHE A 1 394 ? 20.593 -2.397 -9.947 1.00 96.56 394 PHE A C 1
ATOM 3028 O O . PHE A 1 394 ? 21.034 -2.963 -10.949 1.00 96.56 394 PHE A O 1
ATOM 3035 N N . SER A 1 395 ? 20.093 -3.077 -8.917 1.00 95.94 395 SER A N 1
ATOM 3036 C CA . SER A 1 395 ? 19.992 -4.543 -8.860 1.00 95.94 395 SER A CA 1
ATOM 3037 C C . SER A 1 395 ? 18.803 -4.997 -8.025 1.00 95.94 395 SER A C 1
ATOM 3039 O O . SER A 1 395 ? 18.490 -4.363 -7.016 1.00 95.94 395 SER A O 1
ATOM 3041 N N . VAL A 1 396 ? 18.196 -6.118 -8.416 1.00 96.31 396 VAL A N 1
ATOM 3042 C CA . VAL A 1 396 ? 17.082 -6.753 -7.696 1.00 96.31 396 VAL A CA 1
ATOM 3043 C C . VAL A 1 396 ? 17.600 -7.866 -6.787 1.00 96.31 396 VAL A C 1
ATOM 3045 O O . VAL A 1 396 ? 18.395 -8.710 -7.209 1.00 96.31 396 VAL A O 1
ATOM 3048 N N . TYR A 1 397 ? 17.131 -7.872 -5.545 1.00 95.69 397 TYR A N 1
ATOM 3049 C CA . TYR A 1 397 ? 17.367 -8.915 -4.556 1.00 95.69 397 TYR A CA 1
ATOM 3050 C C . TYR A 1 397 ? 16.035 -9.554 -4.182 1.00 95.69 397 TYR A C 1
ATOM 3052 O O . TYR A 1 397 ? 15.165 -8.870 -3.649 1.00 95.69 397 TYR A O 1
ATOM 3060 N N . LEU A 1 398 ? 15.905 -10.853 -4.449 1.00 93.62 398 LEU A N 1
ATOM 3061 C CA . LEU A 1 398 ? 14.692 -11.614 -4.168 1.00 93.62 398 LEU A CA 1
ATOM 3062 C C . LEU A 1 398 ? 14.698 -12.138 -2.734 1.00 93.62 398 LEU A C 1
ATOM 3064 O O . LEU A 1 398 ? 15.724 -12.676 -2.300 1.00 93.62 398 LEU A O 1
ATOM 3068 N N . TRP A 1 399 ? 13.582 -12.020 -2.020 1.00 92.25 399 TRP A N 1
ATOM 3069 C CA . TRP A 1 399 ? 13.421 -12.644 -0.710 1.00 92.25 399 TRP A CA 1
ATOM 3070 C C . TRP A 1 399 ? 13.088 -14.131 -0.854 1.00 92.25 399 TRP A C 1
ATOM 3072 O O . TRP A 1 399 ? 12.077 -14.504 -1.439 1.00 92.25 399 TRP A O 1
ATOM 3082 N N . ASP A 1 400 ? 13.929 -15.006 -0.298 1.00 86.69 400 ASP A N 1
ATOM 3083 C CA . ASP A 1 400 ? 13.605 -16.427 -0.154 1.00 86.69 400 ASP A CA 1
ATOM 3084 C C . ASP A 1 400 ? 13.251 -16.712 1.307 1.00 86.69 400 ASP A C 1
ATOM 3086 O O . ASP A 1 400 ? 14.119 -16.807 2.181 1.00 86.69 400 ASP A O 1
ATOM 3090 N N . HIS A 1 401 ? 11.952 -16.868 1.568 1.00 79.62 401 HIS A N 1
ATOM 3091 C CA . HIS A 1 401 ? 11.430 -17.147 2.902 1.00 79.62 401 HIS A CA 1
ATOM 3092 C C . HIS A 1 401 ? 11.926 -18.495 3.464 1.00 79.62 401 HIS A C 1
ATOM 3094 O O . HIS A 1 401 ? 12.083 -18.641 4.676 1.00 79.62 401 HIS A O 1
ATOM 3100 N N . ALA A 1 402 ? 12.220 -19.488 2.614 1.00 78.38 402 ALA A N 1
ATOM 3101 C CA . ALA A 1 402 ? 12.686 -20.801 3.062 1.00 78.38 402 ALA A CA 1
ATOM 3102 C C . ALA A 1 402 ? 14.155 -20.777 3.509 1.00 78.38 402 ALA A C 1
ATOM 3104 O O . ALA A 1 402 ? 14.521 -21.484 4.453 1.00 78.38 402 ALA A O 1
ATOM 3105 N N . SER A 1 403 ? 14.999 -19.985 2.842 1.00 81.75 403 SER A N 1
ATOM 3106 C CA . SER A 1 403 ? 16.400 -19.787 3.238 1.00 81.75 403 SER A CA 1
ATOM 3107 C C . SER A 1 403 ? 16.612 -18.600 4.184 1.00 81.75 403 SER A C 1
ATOM 3109 O O . SER A 1 403 ? 17.707 -18.463 4.731 1.00 81.75 403 SER A O 1
ATOM 3111 N N . TRP A 1 404 ? 15.578 -17.780 4.395 1.00 84.81 404 TRP A N 1
ATOM 3112 C CA . TRP A 1 404 ? 15.580 -16.560 5.206 1.00 84.81 404 TRP A CA 1
ATOM 3113 C C . TRP A 1 404 ? 16.685 -15.576 4.789 1.00 84.81 404 TRP A C 1
ATOM 3115 O O . TRP A 1 404 ? 17.449 -15.055 5.607 1.00 84.81 404 TRP A O 1
ATOM 3125 N N . SER A 1 405 ? 16.820 -15.377 3.476 1.00 91.50 405 SER A N 1
ATOM 3126 C CA . SER A 1 405 ? 17.882 -14.555 2.897 1.00 91.50 405 SER A CA 1
ATOM 3127 C C . SER A 1 405 ? 17.467 -13.894 1.590 1.00 91.50 405 SER A C 1
ATOM 3129 O O . SER A 1 405 ? 16.854 -14.526 0.731 1.00 91.50 405 SER A O 1
ATOM 3131 N N . PHE A 1 406 ? 17.938 -12.669 1.384 1.00 93.94 406 PHE A N 1
ATOM 3132 C CA . PHE A 1 406 ? 17.909 -12.002 0.095 1.00 93.94 406 PHE A CA 1
ATOM 3133 C C . PHE A 1 406 ? 18.963 -12.583 -0.849 1.00 93.94 406 PHE A C 1
ATOM 3135 O O . PHE A 1 406 ? 20.145 -12.675 -0.508 1.00 93.94 406 PHE A O 1
ATOM 3142 N N . THR A 1 407 ? 18.546 -12.924 -2.065 1.00 93.62 407 THR A N 1
ATOM 3143 C CA . THR A 1 407 ? 19.427 -13.437 -3.116 1.00 93.62 407 THR A CA 1
ATOM 3144 C C . THR A 1 407 ? 19.462 -12.464 -4.284 1.00 93.62 407 THR A C 1
ATOM 3146 O O . THR A 1 407 ? 18.427 -12.130 -4.855 1.00 93.62 407 THR A O 1
ATOM 3149 N N . LEU A 1 408 ? 20.663 -12.020 -4.667 1.00 93.81 408 LEU A N 1
ATOM 3150 C CA . LEU A 1 408 ? 20.853 -11.201 -5.865 1.00 93.81 408 LEU A CA 1
ATOM 3151 C C . LEU A 1 408 ? 20.356 -11.966 -7.096 1.00 93.81 408 LEU A C 1
ATOM 3153 O O . LEU A 1 408 ? 20.809 -13.086 -7.333 1.00 93.81 408 LEU A O 1
ATOM 3157 N N . LEU A 1 409 ? 19.508 -11.333 -7.907 1.00 92.88 409 LEU A N 1
ATOM 3158 C CA . LEU A 1 409 ? 19.149 -11.799 -9.242 1.00 92.88 409 LEU A CA 1
ATOM 3159 C C . LEU A 1 409 ? 20.106 -11.156 -10.265 1.00 92.88 409 LEU A C 1
ATOM 3161 O O . LEU A 1 409 ? 19.891 -10.009 -10.657 1.00 92.88 409 LEU A O 1
ATOM 3165 N N . PRO A 1 410 ? 21.173 -11.845 -10.724 1.00 90.81 410 PRO A N 1
ATOM 3166 C CA . PRO A 1 410 ? 22.244 -11.187 -11.478 1.00 90.81 410 PRO A CA 1
ATOM 3167 C C . PRO A 1 410 ? 21.796 -10.683 -12.852 1.00 90.81 410 PRO A C 1
ATOM 3169 O O . PRO A 1 410 ? 22.356 -9.723 -13.374 1.00 90.81 410 PRO A O 1
ATOM 3172 N N . SER A 1 411 ? 20.787 -11.325 -13.445 1.00 88.88 411 SER A N 1
ATOM 3173 C CA . SER A 1 411 ? 20.204 -10.910 -14.723 1.00 88.88 411 SER A CA 1
ATOM 3174 C C . SER A 1 411 ? 19.348 -9.642 -14.607 1.00 88.88 411 SER A C 1
ATOM 3176 O O . SER A 1 411 ? 19.076 -8.997 -15.612 1.00 88.88 411 SER A O 1
ATOM 3178 N N . ALA A 1 412 ? 18.982 -9.244 -13.385 1.00 92.50 412 ALA A N 1
ATOM 3179 C CA . ALA A 1 412 ? 18.254 -8.016 -13.091 1.00 92.50 412 ALA A CA 1
ATOM 3180 C C . ALA A 1 412 ? 19.173 -6.871 -12.610 1.00 92.50 412 ALA A C 1
ATOM 3182 O O . ALA A 1 412 ? 18.699 -5.893 -12.026 1.00 92.50 412 ALA A O 1
ATOM 3183 N N . THR A 1 413 ? 20.486 -6.971 -12.846 1.00 94.56 413 THR A N 1
ATOM 3184 C CA . THR A 1 413 ? 21.451 -5.891 -12.598 1.00 94.56 413 THR A CA 1
ATOM 3185 C C . THR A 1 413 ? 21.658 -5.051 -13.854 1.00 94.56 413 THR A C 1
ATOM 3187 O O . THR A 1 413 ? 22.057 -5.562 -14.900 1.00 94.56 413 THR A O 1
ATOM 3190 N N . VAL A 1 414 ? 21.476 -3.736 -13.736 1.00 95.12 414 VAL A N 1
ATOM 3191 C CA . VAL A 1 414 ? 21.630 -2.784 -14.844 1.00 95.12 414 VAL A CA 1
ATOM 3192 C C . VAL A 1 414 ? 22.674 -1.729 -14.497 1.00 95.12 414 VAL A C 1
ATOM 3194 O O . VAL A 1 414 ? 22.611 -1.111 -13.437 1.00 95.12 414 VAL A O 1
ATOM 3197 N N . SER A 1 415 ? 23.614 -1.473 -15.415 1.00 94.94 415 SER A N 1
ATOM 3198 C CA . SER A 1 415 ? 24.611 -0.400 -15.298 1.00 94.94 415 SER A CA 1
ATOM 3199 C C . SER A 1 415 ? 24.340 0.718 -16.307 1.00 94.94 415 SER A C 1
ATOM 3201 O O . SER A 1 415 ? 24.582 0.573 -17.505 1.00 94.94 415 SER A O 1
ATOM 3203 N N . ILE A 1 416 ? 23.887 1.872 -15.816 1.00 93.69 416 ILE A N 1
ATOM 3204 C CA . ILE A 1 416 ? 23.610 3.057 -16.641 1.00 93.69 416 ILE A CA 1
ATOM 3205 C C . ILE A 1 416 ? 24.902 3.692 -17.148 1.00 93.69 416 ILE A C 1
ATOM 3207 O O . ILE A 1 416 ? 24.917 4.241 -18.249 1.00 93.69 416 ILE A O 1
ATOM 3211 N N . ALA A 1 417 ? 26.008 3.565 -16.410 1.00 88.94 417 ALA A N 1
ATOM 3212 C CA . ALA A 1 417 ? 27.317 4.059 -16.842 1.00 88.94 417 ALA A CA 1
ATOM 3213 C C . ALA A 1 417 ? 27.764 3.497 -18.209 1.00 88.94 417 ALA A C 1
ATOM 3215 O O . ALA A 1 417 ? 28.560 4.131 -18.899 1.00 88.94 417 ALA A O 1
ATOM 3216 N N . GLN A 1 418 ? 27.249 2.327 -18.602 1.00 85.25 418 GLN A N 1
ATOM 3217 C CA . GLN A 1 418 ? 27.555 1.657 -19.871 1.00 85.25 418 GLN A CA 1
ATOM 3218 C C . GLN A 1 418 ? 26.489 1.895 -20.953 1.00 85.25 418 GLN A C 1
ATOM 3220 O O . GLN A 1 418 ? 26.671 1.493 -22.101 1.00 85.25 418 GLN A O 1
ATOM 3225 N N . SER A 1 419 ? 25.379 2.545 -20.599 1.00 85.19 419 SER A N 1
ATOM 3226 C CA . SER A 1 419 ? 24.275 2.835 -21.514 1.00 85.19 419 SER A CA 1
ATOM 3227 C C . SER A 1 419 ? 24.538 4.093 -22.360 1.00 85.19 419 SER A C 1
ATOM 3229 O O . SER A 1 419 ? 25.324 4.959 -21.956 1.00 85.19 419 SER A O 1
ATOM 3231 N N . PRO A 1 420 ? 23.863 4.247 -23.515 1.00 83.06 420 PRO A N 1
ATOM 3232 C CA . PRO A 1 420 ? 23.836 5.514 -24.240 1.00 83.06 420 PRO A CA 1
ATOM 3233 C C . PRO A 1 420 ? 23.338 6.633 -23.316 1.00 83.06 420 PRO A C 1
ATOM 3235 O O . PRO A 1 420 ? 22.347 6.455 -22.617 1.00 83.06 420 PRO A O 1
ATOM 3238 N N . GLU A 1 421 ? 24.018 7.779 -23.297 1.00 87.75 421 GLU A N 1
ATOM 3239 C CA . GLU A 1 421 ? 23.696 8.922 -22.425 1.00 87.75 421 GLU A CA 1
ATOM 3240 C C . GLU A 1 421 ? 23.612 8.598 -20.916 1.00 87.75 421 GLU A C 1
ATOM 3242 O O . GLU A 1 421 ? 22.526 8.639 -20.329 1.00 87.75 421 GLU A O 1
ATOM 3247 N N . PRO A 1 422 ? 24.740 8.303 -20.252 1.00 93.38 422 PRO A N 1
ATOM 3248 C CA . PRO A 1 422 ? 24.744 7.950 -18.838 1.00 93.38 422 PRO A CA 1
ATOM 3249 C C . PRO A 1 422 ? 24.270 9.107 -17.945 1.00 93.38 422 PRO A C 1
ATOM 3251 O O . PRO A 1 422 ? 24.486 10.284 -18.246 1.00 93.38 422 PRO A O 1
ATOM 3254 N N . PHE A 1 423 ? 23.662 8.760 -16.812 1.00 95.75 423 PHE A N 1
ATOM 3255 C CA . PHE A 1 423 ? 23.252 9.695 -15.768 1.00 95.75 423 PHE A CA 1
ATOM 3256 C C . PHE A 1 423 ? 23.379 9.061 -14.377 1.00 95.75 423 PHE A C 1
ATOM 3258 O O . PHE A 1 423 ? 23.517 7.845 -14.244 1.00 95.75 423 PHE A O 1
ATOM 3265 N N . ILE A 1 424 ? 23.333 9.900 -13.344 1.00 96.12 424 ILE A N 1
ATOM 3266 C CA . ILE A 1 424 ? 23.284 9.499 -11.937 1.00 96.12 424 ILE A CA 1
ATOM 3267 C C . ILE A 1 424 ? 21.826 9.262 -11.549 1.00 96.12 424 ILE A C 1
ATOM 3269 O O . ILE A 1 424 ? 21.010 10.177 -11.669 1.00 96.12 424 ILE A O 1
ATOM 3273 N N . ILE A 1 425 ? 21.504 8.050 -11.098 1.00 97.25 425 ILE A N 1
ATOM 3274 C CA . ILE A 1 425 ? 20.149 7.661 -10.695 1.00 97.25 425 ILE A CA 1
ATOM 3275 C C . ILE A 1 425 ? 19.785 8.400 -9.407 1.00 97.25 425 ILE A C 1
ATOM 3277 O O . ILE A 1 425 ? 20.530 8.351 -8.425 1.00 97.25 425 ILE A O 1
ATOM 3281 N N . THR A 1 426 ? 18.637 9.071 -9.411 1.00 96.19 426 THR A N 1
ATOM 3282 C CA . THR A 1 426 ? 18.102 9.800 -8.255 1.00 96.19 426 THR A CA 1
ATOM 3283 C C . THR A 1 426 ? 16.804 9.204 -7.720 1.00 96.19 426 THR A C 1
ATOM 3285 O O . THR A 1 426 ? 16.451 9.501 -6.582 1.00 96.19 426 THR A O 1
ATOM 3288 N N . ASN A 1 427 ? 16.106 8.371 -8.500 1.00 97.31 427 ASN A N 1
ATOM 3289 C CA . ASN A 1 427 ? 14.926 7.631 -8.053 1.00 97.31 427 ASN A CA 1
ATOM 3290 C C . ASN A 1 427 ? 14.670 6.392 -8.930 1.00 97.31 427 ASN A C 1
ATOM 3292 O O . ASN A 1 427 ? 15.017 6.378 -10.115 1.00 97.31 427 ASN A O 1
ATOM 3296 N N . ILE A 1 428 ? 14.042 5.376 -8.339 1.00 97.56 428 ILE A N 1
ATOM 3297 C CA . ILE A 1 428 ? 13.507 4.197 -9.022 1.00 97.56 428 ILE A CA 1
ATOM 3298 C C . ILE A 1 428 ? 12.084 3.989 -8.504 1.00 97.56 428 ILE A C 1
ATOM 3300 O O . ILE A 1 428 ? 11.896 3.786 -7.308 1.00 97.56 428 ILE A O 1
ATOM 3304 N N . ALA A 1 429 ? 11.103 4.045 -9.400 1.00 96.69 429 ALA A N 1
ATOM 3305 C CA . ALA A 1 429 ? 9.689 3.875 -9.089 1.00 96.69 429 ALA A CA 1
ATOM 3306 C C . ALA A 1 429 ? 9.168 2.567 -9.713 1.00 96.69 429 ALA A C 1
ATOM 3308 O O . ALA A 1 429 ? 8.985 2.520 -10.937 1.00 96.69 429 ALA A O 1
ATOM 3309 N N . PRO A 1 430 ? 8.960 1.510 -8.907 1.00 95.94 430 PRO A N 1
ATOM 3310 C CA . PRO A 1 430 ? 8.325 0.278 -9.364 1.00 95.94 430 PRO A CA 1
ATOM 3311 C C . PRO A 1 430 ? 6.877 0.530 -9.797 1.00 95.94 430 PRO A C 1
ATOM 3313 O O . PRO A 1 430 ? 6.199 1.384 -9.229 1.00 95.94 430 PRO A O 1
ATOM 3316 N N . GLY A 1 431 ? 6.417 -0.201 -10.805 1.00 93.94 431 GLY A N 1
ATOM 3317 C CA . GLY A 1 431 ? 5.044 -0.146 -11.306 1.00 93.94 431 GLY A CA 1
ATOM 3318 C C . GLY A 1 431 ? 4.901 -1.002 -12.558 1.00 93.94 431 GLY A C 1
ATOM 3319 O O . GLY A 1 431 ? 5.885 -1.536 -13.040 1.00 93.94 431 GLY A O 1
ATOM 3320 N N . ASP A 1 432 ? 3.698 -1.133 -13.095 1.00 93.94 432 ASP A N 1
ATOM 3321 C CA . ASP A 1 432 ? 3.448 -1.827 -14.365 1.00 93.94 432 ASP A CA 1
ATOM 3322 C C . ASP A 1 432 ? 3.062 -0.777 -15.408 1.00 93.94 432 ASP A C 1
ATOM 3324 O O . ASP A 1 432 ? 1.945 -0.247 -15.395 1.00 93.94 432 ASP A O 1
ATOM 3328 N N . TYR A 1 433 ? 4.034 -0.382 -16.232 1.00 94.56 433 TYR A N 1
ATOM 3329 C CA . TYR A 1 433 ? 3.898 0.767 -17.128 1.00 94.56 433 TYR A CA 1
ATOM 3330 C C . TYR A 1 433 ? 3.452 0.357 -18.531 1.00 94.56 433 TYR A C 1
ATOM 3332 O O . TYR A 1 433 ? 2.899 1.193 -19.248 1.00 94.56 433 TYR A O 1
ATOM 3340 N N . ASN A 1 434 ? 3.676 -0.895 -18.934 1.00 91.44 434 ASN A N 1
ATOM 3341 C CA . ASN A 1 434 ? 3.118 -1.456 -20.166 1.00 91.44 434 ASN A CA 1
ATOM 3342 C C . ASN A 1 434 ? 1.802 -2.228 -19.935 1.00 91.44 434 ASN A C 1
ATOM 3344 O O . ASN A 1 434 ? 1.187 -2.669 -20.905 1.00 91.44 434 ASN A O 1
ATOM 3348 N N . HIS A 1 435 ? 1.352 -2.341 -18.683 1.00 89.31 435 HIS A N 1
ATOM 3349 C CA . HIS A 1 435 ? 0.120 -3.018 -18.294 1.00 89.31 435 HIS A CA 1
ATOM 3350 C C . HIS A 1 435 ? 0.099 -4.484 -18.748 1.00 89.31 435 HIS A C 1
ATOM 3352 O O . HIS A 1 435 ? -0.869 -4.949 -19.356 1.00 89.31 435 HIS A O 1
ATOM 3358 N N . ASP A 1 436 ? 1.196 -5.209 -18.505 1.00 87.81 436 ASP A N 1
ATOM 3359 C CA . ASP A 1 436 ? 1.352 -6.619 -18.879 1.00 87.81 436 ASP A CA 1
ATOM 3360 C C . ASP A 1 436 ? 1.299 -7.595 -17.688 1.00 87.81 436 ASP A C 1
ATOM 3362 O O . ASP A 1 436 ? 1.406 -8.813 -17.880 1.00 87.81 436 ASP A O 1
ATOM 3366 N N . GLY A 1 437 ? 1.092 -7.080 -16.470 1.00 87.50 437 GLY A N 1
ATOM 3367 C CA . GLY A 1 437 ? 1.019 -7.860 -15.237 1.00 87.50 437 GLY A CA 1
ATOM 3368 C C . GLY A 1 437 ? 2.366 -8.280 -14.662 1.00 87.50 437 GLY A C 1
ATOM 3369 O O . GLY A 1 437 ? 2.394 -9.116 -13.753 1.00 87.50 437 GLY A O 1
ATOM 3370 N N . ARG A 1 438 ? 3.474 -7.727 -15.163 1.00 88.88 438 ARG A N 1
ATOM 3371 C CA . ARG A 1 438 ? 4.808 -7.853 -14.571 1.00 88.88 438 ARG A CA 1
ATOM 3372 C C . ARG A 1 438 ? 5.262 -6.517 -13.999 1.00 88.88 438 ARG A C 1
ATOM 3374 O O . ARG A 1 438 ? 4.812 -5.448 -14.393 1.00 88.88 438 ARG A O 1
ATOM 3381 N N . LEU A 1 439 ? 6.149 -6.599 -13.012 1.00 92.44 439 LEU A N 1
ATOM 3382 C CA . LEU A 1 439 ? 6.709 -5.409 -12.397 1.00 92.44 439 LEU A CA 1
ATOM 3383 C C . LEU A 1 439 ? 7.803 -4.812 -13.290 1.00 92.44 439 LEU A C 1
ATOM 3385 O O . LEU A 1 439 ? 8.874 -5.398 -13.455 1.00 92.44 439 LEU A O 1
ATOM 3389 N N . ASP A 1 440 ? 7.558 -3.607 -13.779 1.00 95.38 440 ASP A N 1
ATOM 3390 C CA . ASP A 1 440 ? 8.525 -2.743 -14.441 1.00 95.38 440 ASP A CA 1
ATOM 3391 C C . ASP A 1 440 ? 9.147 -1.751 -13.443 1.00 95.38 440 ASP A C 1
ATOM 3393 O O . ASP A 1 440 ? 8.733 -1.611 -12.285 1.00 95.38 440 ASP A O 1
ATOM 3397 N N . VAL A 1 441 ? 10.142 -0.988 -13.903 1.00 96.88 441 VAL A N 1
ATOM 3398 C CA . VAL A 1 441 ? 10.681 0.145 -13.139 1.00 96.88 441 VAL A CA 1
ATOM 3399 C C . VAL A 1 441 ? 10.872 1.387 -13.998 1.00 96.88 441 VAL A C 1
ATOM 3401 O O . VAL A 1 441 ? 11.500 1.351 -15.059 1.00 96.88 441 VAL A O 1
ATOM 3404 N N . LEU A 1 442 ? 10.406 2.524 -13.484 1.00 97.81 442 LEU A N 1
ATOM 3405 C CA . LEU A 1 442 ? 10.751 3.851 -13.979 1.00 97.81 442 LEU A CA 1
ATOM 3406 C C . LEU A 1 442 ? 12.017 4.328 -13.266 1.00 97.81 442 LEU A C 1
ATOM 3408 O O . LEU A 1 442 ? 12.019 4.598 -12.065 1.00 97.81 442 LEU A O 1
ATOM 3412 N N . VAL A 1 443 ? 13.103 4.457 -14.020 1.00 98.00 443 VAL A N 1
ATOM 3413 C CA . VAL A 1 443 ? 14.402 4.911 -13.528 1.00 98.00 443 VAL A CA 1
ATOM 3414 C C . VAL A 1 443 ? 14.626 6.356 -13.946 1.00 98.00 443 VAL A C 1
ATOM 3416 O O . VAL A 1 443 ? 14.605 6.691 -15.135 1.00 98.00 443 VAL A O 1
ATOM 3419 N N . MET A 1 444 ? 14.872 7.209 -12.956 1.00 97.94 444 MET A N 1
ATOM 3420 C CA . MET A 1 444 ? 15.039 8.648 -13.133 1.00 97.94 444 MET A CA 1
ATOM 3421 C C . MET A 1 444 ? 16.420 9.099 -12.670 1.00 97.94 444 MET A C 1
ATOM 3423 O O . MET A 1 444 ? 16.959 8.592 -11.682 1.00 97.94 444 MET A O 1
ATOM 3427 N N . GLY A 1 445 ? 16.997 10.082 -13.358 1.00 96.75 445 GLY A N 1
ATOM 3428 C CA . GLY A 1 445 ? 18.276 10.638 -12.942 1.00 96.75 445 GLY A CA 1
ATOM 3429 C C . GLY A 1 445 ? 18.769 11.823 -13.757 1.00 96.75 445 GLY A C 1
ATOM 3430 O O . GLY A 1 445 ? 18.180 12.215 -14.760 1.00 96.75 445 GLY A O 1
ATOM 3431 N N . GLN A 1 446 ? 19.864 12.425 -13.302 1.00 96.06 446 GLN A N 1
ATOM 3432 C CA . GLN A 1 446 ? 20.431 13.647 -13.881 1.00 96.06 446 GLN A CA 1
ATOM 3433 C C . GLN A 1 446 ? 21.898 13.422 -14.250 1.00 96.06 446 GLN A C 1
ATOM 3435 O O . GLN A 1 446 ? 22.596 12.628 -13.620 1.00 96.06 446 GLN A O 1
ATOM 3440 N N . ALA A 1 447 ? 22.398 14.136 -15.260 1.00 94.75 447 ALA A N 1
ATOM 3441 C CA . ALA A 1 447 ? 23.789 13.989 -15.700 1.00 94.75 447 ALA A CA 1
ATOM 3442 C C . ALA A 1 447 ? 24.806 14.333 -14.589 1.00 94.75 447 ALA A C 1
ATOM 3444 O O . ALA A 1 447 ? 25.794 13.626 -14.412 1.00 94.75 447 ALA A O 1
ATOM 3445 N N . ASP A 1 448 ? 24.552 15.404 -13.831 1.00 92.81 448 ASP A N 1
ATOM 3446 C CA . ASP A 1 448 ? 25.357 15.811 -12.671 1.00 92.81 448 ASP A CA 1
ATOM 3447 C C . ASP A 1 448 ? 24.462 16.543 -11.649 1.00 92.81 448 ASP A C 1
ATOM 3449 O O . ASP A 1 448 ? 24.409 17.778 -11.641 1.00 92.81 448 ASP A O 1
ATOM 3453 N N . PRO A 1 449 ? 23.725 15.805 -10.796 1.00 93.69 449 PRO A N 1
ATOM 3454 C CA . PRO A 1 449 ? 22.796 16.395 -9.830 1.00 93.69 449 PRO A CA 1
ATOM 3455 C C . PRO A 1 449 ? 23.497 17.229 -8.745 1.00 93.69 449 PRO A C 1
ATOM 3457 O O . PRO A 1 449 ? 22.855 18.030 -8.070 1.00 93.69 449 PRO A O 1
ATOM 3460 N N . VAL A 1 450 ? 24.815 17.068 -8.566 1.00 91.06 450 VAL A N 1
ATOM 3461 C CA . VAL A 1 450 ? 25.588 17.808 -7.558 1.00 91.06 450 VAL A CA 1
ATOM 3462 C C . VAL A 1 450 ? 25.926 19.208 -8.065 1.00 91.06 450 VAL A C 1
ATOM 3464 O O . VAL A 1 450 ? 25.779 20.183 -7.329 1.00 91.06 450 VAL A O 1
ATOM 3467 N N . ARG A 1 451 ? 26.379 19.330 -9.321 1.00 93.19 451 ARG A N 1
ATOM 3468 C CA . ARG A 1 451 ? 26.724 20.635 -9.914 1.00 93.19 451 ARG A CA 1
ATOM 3469 C C . ARG A 1 451 ? 25.534 21.342 -10.550 1.00 93.19 451 ARG A C 1
ATOM 3471 O O . ARG A 1 451 ? 25.525 22.570 -10.591 1.00 93.19 451 ARG A O 1
ATOM 3478 N N . ASN A 1 452 ? 24.555 20.591 -11.047 1.00 94.06 452 ASN A N 1
ATOM 3479 C CA . ASN A 1 452 ? 23.357 21.123 -11.685 1.00 94.06 452 ASN A CA 1
ATOM 3480 C C . ASN A 1 452 ? 22.083 20.474 -11.107 1.00 94.06 452 ASN A C 1
ATOM 3482 O O . ASN A 1 452 ? 21.426 19.690 -11.793 1.00 94.06 452 ASN A O 1
ATOM 3486 N N . PRO A 1 453 ? 21.705 20.800 -9.856 1.00 91.06 453 PRO A N 1
ATOM 3487 C CA . PRO A 1 453 ? 20.566 20.171 -9.182 1.00 91.06 453 PRO A CA 1
ATOM 3488 C C . PRO A 1 453 ? 19.216 20.461 -9.855 1.00 91.06 453 PRO A C 1
ATOM 3490 O O . PRO A 1 453 ? 18.307 19.647 -9.759 1.00 91.06 453 PRO A O 1
ATOM 3493 N N . LYS A 1 454 ? 19.091 21.585 -10.575 1.00 91.75 454 LYS A N 1
ATOM 3494 C CA . LYS A 1 454 ? 17.908 21.945 -11.383 1.00 91.75 454 LYS A CA 1
ATOM 3495 C C . LYS A 1 454 ? 18.020 21.488 -12.852 1.00 91.75 454 LYS A C 1
ATOM 3497 O O . LYS A 1 454 ? 17.319 22.003 -13.720 1.00 91.75 454 LYS A O 1
ATOM 3502 N N . GLY A 1 455 ? 18.958 20.591 -13.158 1.00 92.94 455 GLY A N 1
ATOM 3503 C CA . GLY A 1 455 ? 19.187 20.084 -14.509 1.00 92.94 455 GLY A CA 1
ATOM 3504 C C . GLY A 1 455 ? 18.071 19.168 -15.013 1.00 92.94 455 GLY A C 1
ATOM 3505 O O . GLY A 1 455 ? 17.186 18.777 -14.256 1.00 92.94 455 GLY A O 1
ATOM 3506 N N . GLU A 1 456 ? 18.157 18.803 -16.293 1.00 96.50 456 GLU A N 1
ATOM 3507 C CA . GLU A 1 456 ? 17.270 17.829 -16.940 1.00 96.50 456 GLU A CA 1
ATOM 3508 C C . GLU A 1 456 ? 17.203 16.512 -16.154 1.00 96.50 456 GLU A C 1
ATOM 3510 O O . GLU A 1 456 ? 18.243 15.899 -15.886 1.00 96.50 456 GLU A O 1
ATOM 3515 N N . LEU A 1 457 ? 15.986 16.075 -15.817 1.00 97.31 457 LEU A N 1
ATOM 3516 C CA . LEU A 1 457 ? 15.717 14.755 -15.260 1.00 97.31 457 LEU A CA 1
ATOM 3517 C C . LEU A 1 457 ? 15.383 13.797 -16.404 1.00 97.31 457 LEU A C 1
ATOM 3519 O O . LEU A 1 457 ? 14.293 13.828 -16.979 1.00 97.31 457 LEU A O 1
ATOM 3523 N N . LYS A 1 458 ? 16.344 12.938 -16.731 1.00 96.88 458 LYS A N 1
ATOM 3524 C CA . LYS A 1 458 ? 16.183 11.873 -17.717 1.00 96.88 458 LYS A CA 1
ATOM 3525 C C . LYS A 1 458 ? 15.371 10.736 -17.119 1.00 96.88 458 LYS A C 1
ATOM 3527 O O . LYS A 1 458 ? 15.534 10.409 -15.943 1.00 96.88 458 LYS A O 1
ATOM 3532 N N . MET A 1 459 ? 14.533 10.123 -17.947 1.00 97.12 459 MET A N 1
ATOM 3533 C CA . MET A 1 459 ? 13.604 9.074 -17.536 1.00 97.12 459 MET A CA 1
ATOM 3534 C C . MET A 1 459 ? 13.655 7.894 -18.505 1.00 97.12 459 MET A C 1
ATOM 3536 O O . MET A 1 459 ? 13.722 8.078 -19.724 1.00 97.12 459 MET A O 1
ATOM 3540 N N . ARG A 1 460 ? 13.654 6.680 -17.954 1.00 96.19 460 ARG A N 1
ATOM 3541 C CA . ARG A 1 460 ? 13.673 5.418 -18.705 1.00 96.19 460 ARG A CA 1
ATOM 3542 C C . ARG A 1 460 ? 12.804 4.390 -18.008 1.00 96.19 460 ARG A C 1
ATOM 3544 O O . ARG A 1 460 ? 12.862 4.304 -16.787 1.00 96.19 460 ARG A O 1
ATOM 3551 N N . ILE A 1 461 ? 12.085 3.582 -18.774 1.00 96.94 461 ILE A N 1
ATOM 3552 C CA . ILE A 1 461 ? 11.418 2.390 -18.247 1.00 96.94 461 ILE A CA 1
ATOM 3553 C C . ILE A 1 461 ? 12.230 1.155 -18.618 1.00 96.94 461 ILE A C 1
ATOM 3555 O O . ILE A 1 461 ? 12.633 1.000 -19.772 1.00 96.94 461 ILE A O 1
ATOM 3559 N N . TYR A 1 462 ? 12.459 0.285 -17.640 1.00 95.94 462 TYR A N 1
ATOM 3560 C CA . TYR A 1 462 ? 12.944 -1.073 -17.864 1.00 95.94 462 TYR A CA 1
ATOM 3561 C C . TYR A 1 462 ? 11.769 -2.016 -17.645 1.00 95.94 462 TYR A C 1
ATOM 3563 O O . TYR A 1 462 ? 11.215 -2.048 -16.546 1.00 95.94 462 TYR A O 1
ATOM 3571 N N . LEU A 1 463 ? 11.385 -2.727 -18.705 1.00 94.44 463 LEU A N 1
ATOM 3572 C CA . LEU A 1 463 ? 10.263 -3.656 -18.660 1.00 94.44 463 LEU A CA 1
ATOM 3573 C C . LEU A 1 463 ? 10.680 -4.956 -17.972 1.00 94.44 463 LEU A C 1
ATOM 3575 O O . LEU A 1 463 ? 11.770 -5.478 -18.235 1.00 94.44 463 LEU A O 1
ATOM 3579 N N . GLY A 1 464 ? 9.835 -5.440 -17.071 1.00 91.69 464 GLY A N 1
ATOM 3580 C CA . GLY A 1 464 ? 10.073 -6.616 -16.253 1.00 91.69 464 GLY A CA 1
ATOM 3581 C C . GLY A 1 464 ? 9.897 -7.917 -17.022 1.00 91.69 464 GLY A C 1
ATOM 3582 O O . GLY A 1 464 ? 8.947 -8.117 -17.772 1.00 91.69 464 GLY A O 1
ATOM 3583 N N . ASN A 1 465 ? 10.794 -8.861 -16.768 1.00 85.88 465 ASN A N 1
ATOM 3584 C CA . ASN A 1 465 ? 10.711 -10.236 -17.225 1.00 85.88 465 ASN A CA 1
ATOM 3585 C C . ASN A 1 465 ? 10.932 -11.171 -16.031 1.00 85.88 465 ASN A C 1
ATOM 3587 O O . ASN A 1 465 ? 12.051 -11.354 -15.554 1.00 85.88 465 ASN A O 1
ATOM 3591 N N . ILE A 1 466 ? 9.853 -11.803 -15.572 1.00 74.50 466 ILE A N 1
ATOM 3592 C CA . ILE A 1 466 ? 9.837 -12.618 -14.347 1.00 74.50 466 ILE A CA 1
ATOM 3593 C C . ILE A 1 466 ? 10.851 -13.778 -14.361 1.00 74.50 466 ILE A C 1
ATOM 3595 O O . ILE A 1 466 ? 11.312 -14.216 -13.307 1.00 74.50 466 ILE A O 1
ATOM 3599 N N . ASP A 1 467 ? 11.216 -14.266 -15.553 1.00 71.62 467 ASP A N 1
ATOM 3600 C CA . ASP A 1 467 ? 12.153 -15.376 -15.733 1.00 71.62 467 ASP A CA 1
ATOM 3601 C C . ASP A 1 467 ? 13.603 -14.883 -15.935 1.00 71.62 467 ASP A C 1
ATOM 3603 O O . ASP A 1 467 ? 14.541 -15.569 -15.524 1.00 71.62 467 ASP A O 1
ATOM 3607 N N . ASN A 1 468 ? 13.808 -13.704 -16.541 1.00 75.31 468 ASN A N 1
ATOM 3608 C CA . ASN A 1 468 ? 15.130 -13.228 -16.980 1.00 75.31 468 ASN A CA 1
ATOM 3609 C C . ASN A 1 468 ? 15.590 -11.889 -16.372 1.00 75.31 468 ASN A C 1
ATOM 3611 O O . ASN A 1 468 ? 16.694 -11.447 -16.680 1.00 75.31 468 ASN A O 1
ATOM 3615 N N . GLY A 1 469 ? 14.835 -11.253 -15.478 1.00 88.38 469 GLY A N 1
ATOM 3616 C CA . GLY A 1 469 ? 15.152 -9.917 -14.969 1.00 88.38 469 GLY A CA 1
ATOM 3617 C C . GLY A 1 469 ? 14.518 -8.835 -15.839 1.00 88.38 469 GLY A C 1
ATOM 3618 O O . GLY A 1 469 ? 13.318 -8.634 -15.775 1.00 88.38 469 GLY A O 1
ATOM 3619 N N . TRP A 1 470 ? 15.286 -8.134 -16.666 1.00 93.00 470 TRP A N 1
ATOM 3620 C CA . TRP A 1 470 ? 14.744 -7.053 -17.505 1.00 93.00 470 TRP A CA 1
ATOM 3621 C C . TRP A 1 470 ? 14.722 -7.439 -18.980 1.00 93.00 470 TRP A C 1
ATOM 3623 O O . TRP A 1 470 ? 15.563 -8.217 -19.438 1.00 93.00 470 TRP A O 1
ATOM 3633 N N . GLU A 1 471 ? 13.802 -6.849 -19.739 1.00 91.38 471 GLU A N 1
ATOM 3634 C CA . GLU A 1 471 ? 13.888 -6.866 -21.197 1.00 91.38 471 GLU A CA 1
ATOM 3635 C C . GLU A 1 471 ? 15.201 -6.201 -21.677 1.00 91.38 471 GLU A C 1
ATOM 3637 O O . GLU A 1 471 ? 15.707 -5.281 -21.023 1.00 91.38 471 GLU A O 1
ATOM 3642 N N . PRO A 1 472 ? 15.796 -6.644 -22.806 1.00 87.38 472 PRO A N 1
ATOM 3643 C CA . PRO A 1 472 ? 17.138 -6.209 -23.212 1.00 87.38 472 PRO A CA 1
ATOM 3644 C C . PRO A 1 472 ? 17.272 -4.711 -23.512 1.00 87.38 472 PRO A C 1
ATOM 3646 O O . PRO A 1 472 ? 18.360 -4.147 -23.366 1.00 87.38 472 PRO A O 1
ATOM 3649 N N . GLU A 1 473 ? 16.192 -4.077 -23.968 1.00 89.31 473 GLU A N 1
ATOM 3650 C CA . GLU A 1 473 ? 16.157 -2.659 -24.318 1.00 89.31 473 GLU A CA 1
ATOM 3651 C C . GLU A 1 473 ? 15.247 -1.894 -23.356 1.00 89.31 473 GLU A C 1
ATOM 3653 O O . GLU A 1 473 ? 14.136 -2.319 -23.048 1.00 89.31 473 GLU A O 1
ATOM 3658 N N . PHE A 1 474 ? 15.723 -0.737 -22.893 1.00 93.00 474 PHE A N 1
ATOM 3659 C CA . PHE A 1 474 ? 14.906 0.187 -22.113 1.00 93.00 474 PHE A CA 1
ATOM 3660 C C . PHE A 1 474 ? 14.087 1.093 -23.034 1.00 93.00 474 PHE A C 1
ATOM 3662 O O . PHE A 1 474 ? 14.502 1.423 -24.147 1.00 93.00 474 PHE A O 1
ATOM 3669 N N . MET A 1 475 ? 12.974 1.597 -22.515 1.00 93.38 475 MET A N 1
ATOM 3670 C CA . MET A 1 475 ? 12.105 2.549 -23.199 1.00 93.38 475 MET A CA 1
ATOM 3671 C C . MET A 1 475 ? 12.477 3.982 -22.782 1.00 93.38 475 MET A C 1
ATOM 3673 O O . MET A 1 475 ? 12.307 4.336 -21.610 1.00 93.38 475 MET A O 1
ATOM 3677 N N . PRO A 1 476 ? 13.024 4.826 -23.680 1.00 93.06 476 PRO A N 1
ATOM 3678 C CA . PRO A 1 476 ? 13.312 6.221 -23.363 1.00 93.06 476 PRO A CA 1
ATOM 3679 C C . PRO A 1 476 ? 12.016 7.029 -23.262 1.00 93.06 476 PRO A C 1
ATOM 3681 O O . PRO A 1 476 ? 11.118 6.877 -24.089 1.00 93.06 476 PRO A O 1
ATOM 3684 N N . LEU A 1 477 ? 11.946 7.934 -22.287 1.00 95.25 477 LEU A N 1
ATOM 3685 C CA . LEU A 1 477 ? 10.797 8.816 -22.090 1.00 95.25 477 LEU A CA 1
ATOM 3686 C C . LEU A 1 477 ? 11.184 10.291 -22.268 1.00 95.25 477 LEU A C 1
ATOM 3688 O O . LEU A 1 477 ? 12.339 10.653 -22.023 1.00 95.25 477 LEU A O 1
ATOM 3692 N N . PRO A 1 478 ? 10.238 11.173 -22.645 1.00 95.38 478 PRO A N 1
ATOM 3693 C CA . PRO A 1 478 ? 10.468 12.615 -22.619 1.00 95.38 478 PRO A CA 1
ATOM 3694 C C . PRO A 1 478 ? 10.870 13.085 -21.217 1.00 95.38 478 PRO A C 1
ATOM 3696 O O . PRO A 1 478 ? 10.182 12.767 -20.251 1.00 95.38 478 PRO A O 1
ATOM 3699 N N . SER A 1 479 ? 11.961 13.846 -21.111 1.00 96.94 479 SER A N 1
ATOM 3700 C CA . SER A 1 479 ? 12.535 14.294 -19.835 1.00 96.94 479 SER A CA 1
ATOM 3701 C C . SER A 1 479 ? 11.620 15.232 -19.034 1.00 96.94 479 SER A C 1
ATOM 3703 O O . SER A 1 479 ? 10.891 16.056 -19.598 1.00 96.94 479 SER A O 1
ATOM 3705 N N . SER A 1 480 ? 11.741 15.163 -17.707 1.00 97.25 480 SER A N 1
ATOM 3706 C CA . SER A 1 480 ? 11.103 16.077 -16.749 1.00 97.25 480 SER A CA 1
ATOM 3707 C C . SER A 1 480 ? 12.114 17.102 -16.205 1.00 97.25 480 SER A C 1
ATOM 3709 O O . SER A 1 480 ? 13.319 17.034 -16.475 1.00 97.25 480 SER A O 1
ATOM 3711 N N . THR A 1 481 ? 11.644 18.082 -15.439 1.00 96.31 481 THR A N 1
ATOM 3712 C CA . THR A 1 481 ? 12.501 18.935 -14.598 1.00 96.31 481 THR A CA 1
ATOM 3713 C C . THR A 1 481 ? 12.979 18.184 -13.346 1.00 96.31 481 THR A C 1
ATOM 3715 O O . THR A 1 481 ? 12.632 17.025 -13.131 1.00 96.31 481 THR A O 1
ATOM 3718 N N . SER A 1 482 ? 13.792 18.828 -12.497 1.00 94.38 482 SER A N 1
ATOM 3719 C CA . SER A 1 482 ? 14.286 18.228 -11.246 1.00 94.38 482 SER A CA 1
ATOM 3720 C C . SER A 1 482 ? 13.182 17.880 -10.236 1.00 94.38 482 SER A C 1
ATOM 3722 O O . SER A 1 482 ? 13.397 17.021 -9.381 1.00 94.38 482 SER A O 1
ATOM 3724 N N . GLN A 1 483 ? 12.002 18.502 -10.352 1.00 95.31 483 GLN A N 1
ATOM 3725 C CA . GLN A 1 483 ? 10.775 18.033 -9.710 1.00 95.31 483 GLN A CA 1
ATOM 3726 C C . GLN A 1 483 ? 10.370 16.690 -10.326 1.00 95.31 483 GLN A C 1
ATOM 3728 O O . GLN A 1 483 ? 9.957 16.626 -11.488 1.00 95.31 483 GLN A O 1
ATOM 3733 N N . GLN A 1 484 ? 10.539 15.614 -9.558 1.00 96.62 484 GLN A N 1
ATOM 3734 C CA . GLN A 1 484 ? 10.293 14.259 -10.041 1.00 96.62 484 GLN A CA 1
ATOM 3735 C C . GLN A 1 484 ? 8.796 14.053 -10.275 1.00 96.62 484 GLN A C 1
ATOM 3737 O O . GLN A 1 484 ? 8.011 14.370 -9.387 1.00 96.62 484 GLN A O 1
ATOM 3742 N N . PRO A 1 485 ? 8.372 13.521 -11.428 1.00 97.25 485 PRO A N 1
ATOM 3743 C CA . PRO A 1 485 ? 6.956 13.333 -11.669 1.00 97.25 485 PRO A CA 1
ATOM 3744 C C . PRO A 1 485 ? 6.378 12.240 -10.756 1.00 97.25 485 PRO A C 1
ATOM 3746 O O . PRO A 1 485 ? 7.030 11.227 -10.499 1.00 97.25 485 PRO A O 1
ATOM 3749 N N . VAL A 1 486 ? 5.160 12.455 -10.256 1.00 96.75 486 VAL A N 1
ATOM 3750 C CA . VAL A 1 486 ? 4.448 11.529 -9.358 1.00 96.75 486 VAL A CA 1
ATOM 3751 C C . VAL A 1 486 ? 3.507 10.624 -10.151 1.00 96.75 486 VAL A C 1
ATOM 3753 O O . VAL A 1 486 ? 2.860 11.093 -11.084 1.00 96.75 486 VAL A O 1
ATOM 3756 N N . ALA A 1 487 ? 3.443 9.342 -9.788 1.00 96.12 487 ALA A N 1
ATOM 3757 C CA . ALA A 1 487 ? 2.526 8.377 -10.386 1.00 96.12 487 ALA A CA 1
ATOM 3758 C C . ALA A 1 487 ? 1.091 8.603 -9.897 1.00 96.12 487 ALA A C 1
ATOM 3760 O O . ALA A 1 487 ? 0.867 8.810 -8.704 1.00 96.12 487 ALA A O 1
ATOM 3761 N N . PHE A 1 488 ? 0.137 8.563 -10.820 1.00 96.25 488 PHE A N 1
ATOM 3762 C CA . PHE A 1 488 ? -1.300 8.676 -10.563 1.00 96.25 488 PHE A CA 1
ATOM 3763 C C . PHE A 1 488 ? -2.086 8.114 -11.759 1.00 96.25 488 PHE A C 1
ATOM 3765 O O . PHE A 1 488 ? -1.484 7.592 -12.692 1.00 96.25 488 PHE A O 1
ATOM 3772 N N . ASP A 1 489 ? -3.409 8.231 -11.745 1.00 94.94 489 ASP A N 1
ATOM 3773 C CA . ASP A 1 489 ? -4.280 7.875 -12.869 1.00 94.94 489 ASP A CA 1
ATOM 3774 C C . ASP A 1 489 ? -5.116 9.110 -13.244 1.00 94.94 489 ASP A C 1
ATOM 3776 O O . ASP A 1 489 ? -5.890 9.634 -12.435 1.00 94.94 489 ASP A O 1
ATOM 3780 N N . SER A 1 490 ? -4.881 9.651 -14.443 1.00 93.88 490 SER A N 1
ATOM 3781 C CA . SER A 1 490 ? -5.400 10.960 -14.852 1.00 93.88 490 SER A CA 1
ATOM 3782 C C . SER A 1 490 ? -6.806 10.909 -15.450 1.00 93.88 490 SER A C 1
ATOM 3784 O O . SER A 1 490 ? -7.510 11.923 -15.455 1.00 93.88 490 SER A O 1
ATOM 3786 N N . ASN A 1 491 ? -7.214 9.757 -15.983 1.00 91.94 491 ASN A N 1
ATOM 3787 C CA . ASN A 1 491 ? -8.455 9.567 -16.742 1.00 91.94 491 ASN A CA 1
ATOM 3788 C C . ASN A 1 491 ? -9.311 8.388 -16.248 1.00 91.94 491 ASN A C 1
ATOM 3790 O O . ASN A 1 491 ? -10.411 8.177 -16.778 1.00 91.94 491 ASN A O 1
ATOM 3794 N N . GLY A 1 492 ? -8.842 7.671 -15.231 1.00 91.56 492 GLY A N 1
ATOM 3795 C CA . GLY A 1 492 ? -9.514 6.554 -14.589 1.00 91.56 492 GLY A CA 1
ATOM 3796 C C . GLY A 1 492 ? -9.555 5.298 -15.452 1.00 91.56 492 GLY A C 1
ATOM 3797 O O . GLY A 1 492 ? -10.553 4.571 -15.422 1.00 91.56 492 GLY A O 1
ATOM 3798 N N . ASP A 1 493 ? -8.533 5.063 -16.275 1.00 90.69 493 ASP A N 1
ATOM 3799 C CA . ASP A 1 493 ? -8.403 3.827 -17.058 1.00 90.69 493 ASP A CA 1
ATOM 3800 C C . ASP A 1 493 ? -7.548 2.756 -16.360 1.00 90.69 493 ASP A C 1
ATOM 3802 O O . ASP A 1 493 ? -7.425 1.647 -16.875 1.00 90.69 493 ASP A O 1
ATOM 3806 N N . MET A 1 494 ? -7.058 3.051 -15.149 1.00 90.44 494 MET A N 1
ATOM 3807 C CA . MET A 1 494 ? -6.176 2.216 -14.332 1.00 90.44 494 MET A CA 1
ATOM 3808 C C . MET A 1 494 ? -4.772 1.992 -14.903 1.00 90.44 494 MET A C 1
ATOM 3810 O O . MET A 1 494 ? -3.992 1.233 -14.318 1.00 90.44 494 MET A O 1
ATOM 3814 N N . LEU A 1 495 ? -4.408 2.684 -15.985 1.00 92.94 495 LEU A N 1
ATOM 3815 C CA . LEU A 1 495 ? -3.026 2.761 -16.431 1.00 92.94 495 LEU A CA 1
ATOM 3816 C C . LEU A 1 495 ? -2.267 3.775 -15.568 1.00 92.94 495 LEU A C 1
ATOM 3818 O O . LEU A 1 495 ? -2.796 4.801 -15.146 1.00 92.94 495 LEU A O 1
ATOM 3822 N N . THR A 1 496 ? -0.997 3.482 -15.289 1.00 94.62 496 THR A N 1
ATOM 3823 C CA . THR A 1 496 ? -0.168 4.390 -14.487 1.00 94.62 496 THR A CA 1
ATOM 3824 C C . THR A 1 496 ? 0.292 5.562 -15.350 1.00 94.62 496 THR A C 1
ATOM 3826 O O . THR A 1 496 ? 1.133 5.375 -16.231 1.00 94.62 496 THR A O 1
ATOM 3829 N N . ASP A 1 497 ? -0.217 6.757 -15.059 1.00 96.75 497 ASP A N 1
ATOM 3830 C CA . ASP A 1 497 ? 0.211 8.046 -15.605 1.00 96.75 497 ASP A CA 1
ATOM 3831 C C . ASP A 1 497 ? 1.243 8.721 -14.694 1.00 96.75 497 ASP A C 1
ATOM 3833 O O . ASP A 1 497 ? 1.404 8.359 -13.526 1.00 96.75 497 ASP A O 1
ATOM 3837 N N . LEU A 1 498 ? 1.918 9.761 -15.197 1.00 97.88 498 LEU A N 1
ATOM 3838 C CA . LEU A 1 498 ? 2.809 10.593 -14.380 1.00 97.88 498 LEU A CA 1
ATOM 3839 C C . LEU A 1 498 ? 2.454 12.078 -14.472 1.00 97.88 498 LEU A C 1
ATOM 3841 O O . LEU A 1 498 ? 2.172 12.586 -15.555 1.00 97.88 498 LEU A O 1
ATOM 3845 N N . LEU A 1 499 ? 2.557 12.803 -13.359 1.00 97.19 499 LEU A N 1
ATOM 3846 C CA . LEU A 1 499 ? 2.336 14.248 -13.281 1.00 97.19 499 LEU A CA 1
ATOM 3847 C C . LEU A 1 499 ? 3.624 14.987 -12.905 1.00 97.19 499 LEU A C 1
ATOM 3849 O O . LEU A 1 499 ? 4.209 14.716 -11.859 1.00 97.19 499 LEU A O 1
ATOM 3853 N N . GLY A 1 500 ? 4.031 15.978 -13.701 1.00 95.81 500 GLY A N 1
ATOM 3854 C CA . GLY A 1 500 ? 5.230 16.786 -13.440 1.00 95.81 500 GLY A CA 1
ATOM 3855 C C . GLY A 1 500 ? 5.383 17.964 -14.404 1.00 95.81 500 GLY A C 1
ATOM 3856 O O . GLY A 1 500 ? 4.398 18.464 -14.942 1.00 95.81 500 GLY A O 1
ATOM 3857 N N . TYR A 1 501 ? 6.614 18.419 -14.650 1.00 96.19 501 TYR A N 1
ATOM 3858 C CA . TYR A 1 501 ? 6.901 19.467 -15.638 1.00 96.19 501 TYR A CA 1
ATOM 3859 C C . TYR A 1 501 ? 7.762 18.923 -16.771 1.00 96.19 501 TYR A C 1
ATOM 3861 O O . TYR A 1 501 ? 8.888 18.484 -16.543 1.00 96.19 501 TYR A O 1
ATOM 3869 N N . ALA A 1 502 ? 7.272 18.998 -18.008 1.00 96.06 502 ALA A N 1
ATOM 3870 C CA . ALA A 1 502 ? 8.079 18.650 -19.172 1.00 96.06 502 ALA A CA 1
ATOM 3871 C C . ALA A 1 502 ? 9.300 19.580 -19.278 1.00 96.06 502 ALA A C 1
ATOM 3873 O O . ALA A 1 502 ? 9.158 20.798 -19.190 1.00 96.06 502 ALA A O 1
ATOM 3874 N N . TYR A 1 503 ? 10.498 19.024 -19.490 1.00 95.81 503 TYR A N 1
ATOM 3875 C CA . TYR A 1 503 ? 11.745 19.803 -19.489 1.00 95.81 503 TYR A CA 1
ATOM 3876 C C . TYR A 1 503 ? 11.851 20.788 -20.666 1.00 95.81 503 TYR A C 1
ATOM 3878 O O . TYR A 1 503 ? 12.276 21.937 -20.513 1.00 95.81 503 TYR A O 1
ATOM 3886 N N . ASN A 1 504 ? 11.470 20.341 -21.864 1.00 92.56 504 ASN A N 1
ATOM 3887 C CA . ASN A 1 504 ? 11.650 21.107 -23.095 1.00 92.56 504 ASN A CA 1
ATOM 3888 C C . ASN A 1 504 ? 10.738 22.338 -23.125 1.00 92.56 504 ASN A C 1
ATOM 3890 O O . ASN A 1 504 ? 9.518 22.221 -23.183 1.00 92.56 504 ASN A O 1
ATOM 3894 N N . GLY A 1 505 ? 11.341 23.529 -23.134 1.00 86.88 505 GLY A N 1
ATOM 3895 C CA . GLY A 1 505 ? 10.598 24.793 -23.109 1.00 86.88 505 GLY A CA 1
ATOM 3896 C C . GLY A 1 505 ? 10.069 25.183 -21.725 1.00 86.88 505 GLY A C 1
ATOM 3897 O O . GLY A 1 505 ? 9.302 26.142 -21.634 1.00 86.88 505 GLY A O 1
ATOM 3898 N N . TYR A 1 506 ? 10.487 24.486 -20.659 1.00 91.38 506 TYR A N 1
ATOM 3899 C CA . TYR A 1 506 ? 10.117 24.825 -19.288 1.00 91.38 506 TYR A CA 1
ATOM 3900 C C . TYR A 1 506 ? 10.602 26.222 -18.888 1.00 91.38 506 TYR A C 1
ATOM 3902 O O . TYR A 1 506 ? 11.764 26.590 -19.086 1.00 91.38 506 TYR A O 1
ATOM 3910 N N . GLN A 1 507 ? 9.711 26.986 -18.264 1.00 86.81 507 GLN A N 1
ATOM 3911 C CA . GLN A 1 507 ? 9.998 28.272 -17.648 1.00 86.81 507 GLN A CA 1
ATOM 3912 C C . GLN A 1 507 ? 9.419 28.286 -16.231 1.00 86.81 507 GLN A C 1
ATOM 3914 O O . GLN A 1 507 ? 8.205 28.184 -16.044 1.00 86.81 507 GLN A O 1
ATOM 3919 N N . GLU A 1 508 ? 10.299 28.421 -15.233 1.00 84.19 508 GLU A N 1
ATOM 3920 C CA . GLU A 1 508 ? 9.939 28.408 -13.809 1.00 84.19 508 GLU A CA 1
ATOM 3921 C C . GLU A 1 508 ? 8.880 29.476 -13.505 1.00 84.19 508 GLU A C 1
ATOM 3923 O O . GLU A 1 508 ? 9.038 30.656 -13.827 1.00 84.19 508 GLU A O 1
ATOM 3928 N N . GLY A 1 509 ? 7.760 29.044 -12.923 1.00 80.00 509 GLY A N 1
ATOM 3929 C CA . GLY A 1 509 ? 6.623 29.909 -12.630 1.00 80.00 509 GLY A CA 1
ATOM 3930 C C . GLY A 1 509 ? 5.858 30.414 -13.862 1.00 80.00 509 GLY A C 1
ATOM 3931 O O . GLY A 1 509 ? 5.065 31.338 -13.722 1.00 80.00 509 GLY A O 1
ATOM 3932 N N . VAL A 1 510 ? 6.065 29.882 -15.064 1.00 84.25 510 VAL A N 1
ATOM 3933 C CA . VAL A 1 510 ? 5.247 30.214 -16.251 1.00 84.25 510 VAL A CA 1
ATOM 3934 C C . VAL A 1 510 ? 4.620 28.957 -16.836 1.00 84.25 510 VAL A C 1
ATOM 3936 O O . VAL A 1 510 ? 3.435 28.964 -17.161 1.00 84.25 510 VAL A O 1
ATOM 3939 N N . SER A 1 511 ? 5.395 27.881 -16.947 1.00 86.06 511 SER A N 1
ATOM 3940 C CA . SER A 1 511 ? 4.913 26.594 -17.438 1.00 86.06 511 SER A CA 1
ATOM 3941 C C . SER A 1 511 ? 3.909 25.963 -16.470 1.00 86.06 511 SER A C 1
ATOM 3943 O O . SER A 1 511 ? 4.122 25.951 -15.257 1.00 86.06 511 SER A O 1
ATOM 3945 N N . GLY A 1 512 ? 2.819 25.427 -17.023 1.00 89.12 512 GLY A N 1
ATOM 3946 C CA . GLY A 1 512 ? 1.859 24.599 -16.292 1.00 89.12 512 GLY A CA 1
ATOM 3947 C C . GLY A 1 512 ? 2.339 23.155 -16.141 1.00 89.12 512 GLY A C 1
ATOM 3948 O O . GLY A 1 512 ? 3.322 22.749 -16.764 1.00 89.12 512 GLY A O 1
ATOM 3949 N N . LEU A 1 513 ? 1.632 22.385 -15.313 1.00 92.88 513 LEU A N 1
ATOM 3950 C CA . LEU A 1 513 ? 1.887 20.955 -15.153 1.00 92.88 513 LEU A CA 1
ATOM 3951 C C . LEU A 1 513 ? 1.568 20.186 -16.439 1.00 92.88 513 LEU A C 1
ATOM 3953 O O . LEU A 1 513 ? 0.693 20.562 -17.220 1.00 92.88 513 LEU A O 1
ATOM 3957 N N . SER A 1 514 ? 2.313 19.111 -16.651 1.00 95.56 514 SER A N 1
ATOM 3958 C CA . SER A 1 514 ? 2.186 18.178 -17.765 1.00 95.56 514 SER A CA 1
ATOM 3959 C C . SER A 1 514 ? 1.904 16.778 -17.230 1.00 95.56 514 SER A C 1
ATOM 3961 O O . SER A 1 514 ? 2.379 16.410 -16.154 1.00 95.56 514 SER A O 1
ATOM 3963 N N . VAL A 1 515 ? 1.154 16.008 -18.007 1.00 96.94 515 VAL A N 1
ATOM 3964 C CA . VAL A 1 515 ? 0.844 14.603 -17.763 1.00 96.94 515 VAL A CA 1
ATOM 3965 C C . VAL A 1 515 ? 1.565 13.771 -18.808 1.00 96.94 515 VAL A C 1
ATOM 3967 O O . VAL A 1 515 ? 1.395 14.006 -20.003 1.00 96.94 515 VAL A O 1
ATOM 3970 N N . TRP A 1 516 ? 2.355 12.800 -18.369 1.00 97.81 516 TRP A N 1
ATOM 3971 C CA . TRP A 1 516 ? 2.774 11.681 -19.201 1.00 97.81 516 TRP A CA 1
ATOM 3972 C C . TRP A 1 516 ? 1.629 10.685 -19.158 1.00 97.81 516 TRP A C 1
ATOM 3974 O O . TRP A 1 516 ? 1.543 9.877 -18.236 1.00 97.81 516 TRP A O 1
ATOM 3984 N N . LYS A 1 517 ? 0.714 10.825 -20.114 1.00 96.94 517 LYS A N 1
ATOM 3985 C CA . LYS A 1 517 ? -0.466 9.983 -20.214 1.00 96.94 517 LYS A CA 1
ATOM 3986 C C . LYS A 1 517 ? -0.072 8.655 -20.832 1.00 96.94 517 LYS A C 1
ATOM 3988 O O . LYS A 1 517 ? 0.517 8.644 -21.917 1.00 96.94 517 LYS A O 1
ATOM 3993 N N . ASN A 1 518 ? -0.370 7.561 -20.155 1.00 95.50 518 ASN A N 1
ATOM 3994 C CA . ASN A 1 518 ? -0.121 6.224 -20.634 1.00 95.50 518 ASN A CA 1
ATOM 3995 C C . ASN A 1 518 ? -1.037 5.950 -21.828 1.00 95.50 518 ASN A C 1
ATOM 3997 O O . ASN A 1 518 ? -2.260 6.047 -21.762 1.00 95.50 518 ASN A O 1
ATOM 4001 N N . VAL A 1 519 ? -0.414 5.683 -22.966 1.00 94.00 519 VAL A N 1
ATOM 4002 C CA . VAL A 1 519 ? -1.067 5.373 -24.240 1.00 94.00 519 VAL A CA 1
ATOM 4003 C C . VAL A 1 519 ? -0.591 4.022 -24.766 1.00 94.00 519 VAL A C 1
ATOM 4005 O O . VAL A 1 519 ? -0.759 3.724 -25.954 1.00 94.00 519 VAL A O 1
ATOM 4008 N N . HIS A 1 520 ? 0.046 3.221 -23.903 1.00 90.06 520 HIS A N 1
ATOM 4009 C CA . HIS A 1 520 ? 0.586 1.934 -24.289 1.00 90.06 520 HIS A CA 1
ATOM 4010 C C . HIS A 1 520 ? -0.525 1.024 -24.816 1.00 90.06 520 HIS A C 1
ATOM 4012 O O . HIS A 1 520 ? -1.624 0.931 -24.274 1.00 90.06 520 HIS A O 1
ATOM 4018 N N . SER A 1 521 ? -0.231 0.343 -25.918 1.00 84.06 521 SER A N 1
ATOM 4019 C CA . SER A 1 521 ? -1.135 -0.618 -26.530 1.00 84.06 521 SER A CA 1
ATOM 4020 C C . SER A 1 521 ? -0.322 -1.661 -27.276 1.00 84.06 521 SER A C 1
ATOM 4022 O O . SER A 1 521 ? 0.705 -1.343 -27.879 1.00 84.06 521 SER A O 1
ATOM 4024 N N . SER A 1 522 ? -0.841 -2.885 -27.349 1.00 77.62 522 SER A N 1
ATOM 4025 C CA . SER A 1 522 ? -0.256 -3.965 -28.151 1.00 77.62 522 SER A CA 1
ATOM 4026 C C . SER A 1 522 ? -0.071 -3.598 -29.632 1.00 77.62 522 SER A C 1
ATOM 4028 O O . SER A 1 522 ? 0.821 -4.128 -30.290 1.00 77.62 522 SER A O 1
ATOM 4030 N N . ASN A 1 523 ? -0.864 -2.653 -30.157 1.00 79.12 523 ASN A N 1
ATOM 4031 C CA . ASN A 1 523 ? -0.735 -2.150 -31.530 1.00 79.12 523 ASN A CA 1
ATOM 4032 C C . ASN A 1 523 ? 0.388 -1.113 -31.710 1.00 79.12 523 ASN A C 1
ATOM 4034 O O . ASN A 1 523 ? 0.818 -0.875 -32.839 1.00 79.12 523 ASN A O 1
ATOM 4038 N N . ASN A 1 524 ? 0.845 -0.477 -30.629 1.00 81.75 524 ASN A N 1
ATOM 4039 C CA . ASN A 1 524 ? 1.921 0.513 -30.644 1.00 81.75 524 ASN A CA 1
ATOM 4040 C C . ASN A 1 524 ? 2.878 0.305 -29.452 1.00 81.75 524 ASN A C 1
ATOM 4042 O O . ASN A 1 524 ? 2.985 1.171 -28.583 1.00 81.75 524 ASN A O 1
ATOM 4046 N N . PRO A 1 525 ? 3.605 -0.827 -29.404 1.00 80.00 525 PRO A N 1
ATOM 4047 C CA . PRO A 1 525 ? 4.415 -1.186 -28.241 1.00 80.00 525 PRO A CA 1
ATOM 4048 C C . PRO A 1 525 ? 5.600 -0.232 -28.012 1.00 80.00 525 PRO A C 1
ATOM 4050 O O . PRO A 1 525 ? 6.142 -0.170 -26.914 1.00 80.00 525 PRO A O 1
ATOM 4053 N N . GLY A 1 526 ? 5.998 0.535 -29.036 1.00 82.56 526 GLY A N 1
ATOM 4054 C CA . GLY A 1 526 ? 7.137 1.456 -28.999 1.00 82.56 526 GLY A CA 1
ATOM 4055 C C . GLY A 1 526 ? 6.885 2.780 -28.265 1.00 82.56 526 GLY A C 1
ATOM 4056 O O . GLY A 1 526 ? 7.804 3.585 -28.141 1.00 82.56 526 GLY A O 1
ATOM 4057 N N . THR A 1 527 ? 5.663 3.057 -27.808 1.00 89.62 527 THR A N 1
ATOM 4058 C CA . THR A 1 527 ? 5.327 4.293 -27.085 1.00 89.62 527 THR A CA 1
ATOM 4059 C C . THR A 1 527 ? 4.536 3.950 -25.832 1.00 89.62 527 THR A C 1
ATOM 4061 O O . THR A 1 527 ? 3.479 3.336 -25.925 1.00 89.62 527 THR A O 1
ATOM 4064 N N . ILE A 1 528 ? 5.053 4.349 -24.667 1.00 93.62 528 ILE A N 1
ATOM 4065 C CA . ILE A 1 528 ? 4.345 4.203 -23.386 1.00 93.62 528 ILE A CA 1
ATOM 4066 C C . ILE A 1 528 ? 3.575 5.482 -23.065 1.00 93.62 528 ILE A C 1
ATOM 4068 O O . ILE A 1 528 ? 2.388 5.421 -22.784 1.00 93.62 528 ILE A O 1
ATOM 4072 N N . PHE A 1 529 ? 4.226 6.645 -23.168 1.00 96.38 529 PHE A N 1
ATOM 4073 C CA . PHE A 1 529 ? 3.646 7.917 -22.742 1.00 96.38 529 PHE A CA 1
ATOM 4074 C C . PHE A 1 529 ? 3.523 8.947 -23.863 1.00 96.38 529 PHE A C 1
ATOM 4076 O O . PHE A 1 529 ? 4.465 9.165 -24.630 1.00 96.38 529 PHE A O 1
ATOM 4083 N N . GLU A 1 530 ? 2.399 9.660 -23.872 1.00 95.31 530 GLU A N 1
ATOM 4084 C CA . GLU A 1 530 ? 2.215 10.932 -24.570 1.00 95.31 530 GLU A CA 1
ATOM 4085 C C . GLU A 1 530 ? 2.208 12.078 -23.550 1.00 95.31 530 GLU A C 1
ATOM 4087 O O . GLU A 1 530 ? 1.521 12.010 -22.534 1.00 95.31 530 GLU A O 1
ATOM 4092 N N . VAL A 1 531 ? 2.976 13.144 -23.801 1.00 96.38 531 VAL A N 1
ATOM 4093 C CA . VAL A 1 531 ? 3.042 14.290 -22.882 1.00 96.38 531 VAL A CA 1
ATOM 4094 C C . VAL A 1 531 ? 2.002 15.330 -23.266 1.00 96.38 531 VAL A C 1
ATOM 4096 O O . VAL A 1 531 ? 2.102 15.965 -24.317 1.00 96.38 531 VAL A O 1
ATOM 4099 N N . LEU A 1 532 ? 1.035 15.535 -22.381 1.00 95.75 532 LEU A N 1
ATOM 4100 C CA . LEU A 1 532 ? -0.089 16.446 -22.555 1.00 95.75 532 LEU A CA 1
ATOM 4101 C C . LEU A 1 532 ? -0.088 17.518 -21.455 1.00 95.75 532 LEU A C 1
ATOM 4103 O O . LEU A 1 532 ? 0.406 17.272 -20.355 1.00 95.75 532 LEU A O 1
ATOM 4107 N N . PRO A 1 533 ? -0.629 18.722 -21.701 1.00 92.44 533 PRO A N 1
ATOM 4108 C CA . PRO A 1 533 ? -0.864 19.678 -20.624 1.00 92.44 533 PRO A CA 1
ATOM 4109 C C . PRO A 1 533 ? -1.925 19.139 -19.655 1.00 92.44 533 PRO A C 1
ATOM 4111 O O . PRO A 1 533 ? -2.948 18.607 -20.087 1.00 92.44 533 PRO A O 1
ATOM 4114 N N . MET A 1 534 ? -1.706 19.314 -18.350 1.00 88.56 534 MET A N 1
ATOM 4115 C CA . MET A 1 534 ? -2.707 18.961 -17.342 1.00 88.56 534 MET A CA 1
ATOM 4116 C C . MET A 1 534 ? -3.878 19.947 -17.391 1.00 88.56 534 MET A C 1
ATOM 4118 O O . MET A 1 534 ? -3.670 21.163 -17.403 1.00 88.56 534 MET A O 1
ATOM 4122 N N . ASN A 1 535 ? -5.105 19.426 -17.398 1.00 85.06 535 ASN A N 1
ATOM 4123 C CA . ASN A 1 535 ? -6.323 20.229 -17.447 1.00 85.06 535 ASN A CA 1
ATOM 4124 C C . ASN A 1 535 ? -7.047 20.188 -16.097 1.00 85.06 535 ASN A C 1
ATOM 4126 O O . ASN A 1 535 ? -7.842 19.287 -15.844 1.00 85.06 535 ASN A O 1
ATOM 4130 N N . PHE A 1 536 ? -6.756 21.161 -15.234 1.00 85.62 536 PHE A N 1
ATOM 4131 C CA . PHE A 1 536 ? -7.480 21.348 -13.978 1.00 85.62 536 PHE A CA 1
ATOM 4132 C C . PHE A 1 536 ? -8.739 22.186 -14.193 1.00 85.62 536 PHE A C 1
ATOM 4134 O O . PHE A 1 536 ? -8.715 23.177 -14.929 1.00 85.62 536 PHE A O 1
ATOM 4141 N N . THR A 1 537 ? -9.821 21.818 -13.516 1.00 85.19 537 THR A N 1
ATOM 4142 C CA . THR A 1 537 ? -11.086 22.564 -13.517 1.00 85.19 537 THR A CA 1
ATOM 4143 C C . THR A 1 537 ? -11.329 23.255 -12.173 1.00 85.19 537 THR A C 1
ATOM 4145 O O . THR A 1 537 ? -10.627 23.010 -11.191 1.00 85.19 537 THR A O 1
ATOM 4148 N N . GLY A 1 538 ? -12.339 24.126 -12.121 1.00 82.62 538 GLY A N 1
ATOM 4149 C CA . GLY A 1 538 ? -12.704 24.875 -10.915 1.00 82.62 538 GLY A CA 1
ATOM 4150 C C . GLY A 1 538 ? -12.009 26.233 -10.807 1.00 82.62 538 GLY A C 1
ATOM 4151 O O . GLY A 1 538 ? -11.419 26.735 -11.769 1.00 82.62 538 GLY A O 1
ATOM 4152 N N . GLU A 1 539 ? -12.122 26.854 -9.633 1.00 75.19 539 GLU A N 1
ATOM 4153 C CA . GLU A 1 539 ? -11.428 28.111 -9.344 1.00 75.19 539 GLU A CA 1
ATOM 4154 C C . GLU A 1 539 ? -9.908 27.902 -9.429 1.00 75.19 539 GLU A C 1
ATOM 4156 O O . GLU A 1 539 ? -9.395 26.895 -8.936 1.00 75.19 539 GLU A O 1
ATOM 4161 N N . PRO A 1 540 ? -9.155 28.825 -10.051 1.00 68.56 540 PRO A N 1
ATOM 4162 C CA . PRO A 1 540 ? -7.719 28.662 -10.163 1.00 68.56 540 PRO A CA 1
ATOM 4163 C C . PRO A 1 540 ? -7.090 28.705 -8.769 1.00 68.56 540 PRO A C 1
ATOM 4165 O O . PRO A 1 540 ? -7.206 29.706 -8.057 1.00 68.56 540 PRO A O 1
ATOM 4168 N N . ALA A 1 541 ? -6.367 27.642 -8.411 1.00 69.56 541 ALA A N 1
ATOM 4169 C CA . ALA A 1 541 ? -5.483 27.661 -7.253 1.00 69.56 541 ALA A CA 1
ATOM 4170 C C . ALA A 1 541 ? -4.534 28.866 -7.340 1.00 69.56 541 ALA A C 1
ATOM 4172 O O . ALA A 1 541 ? -4.137 29.289 -8.439 1.00 69.56 541 ALA A O 1
ATOM 4173 N N . THR A 1 542 ? -4.109 29.406 -6.193 1.00 68.81 542 THR A N 1
ATOM 4174 C CA . THR A 1 542 ? -3.050 30.417 -6.211 1.00 68.81 542 THR A CA 1
ATOM 4175 C C . THR A 1 542 ? -1.835 29.829 -6.929 1.00 68.81 542 THR A C 1
ATOM 4177 O O . THR A 1 542 ? -1.495 28.668 -6.713 1.00 68.81 542 THR A O 1
ATOM 4180 N N . LYS A 1 543 ? -1.186 30.622 -7.795 1.00 74.00 543 LYS A N 1
ATOM 4181 C CA . LYS A 1 543 ? -0.074 30.206 -8.667 1.00 74.00 543 LYS A CA 1
ATOM 4182 C C . LYS A 1 543 ? 0.889 29.225 -7.971 1.00 74.00 543 LYS A C 1
ATOM 4184 O O . LYS A 1 543 ? 1.773 29.638 -7.224 1.00 74.00 543 LYS A O 1
ATOM 4189 N N . CYS A 1 544 ? 0.710 27.934 -8.244 1.00 79.19 544 CYS A N 1
ATOM 4190 C CA . CYS A 1 544 ? 1.468 26.840 -7.647 1.00 79.19 544 CYS A CA 1
ATOM 4191 C C . CYS A 1 544 ? 2.651 26.478 -8.550 1.00 79.19 544 CYS A C 1
ATOM 4193 O O . CYS A 1 544 ? 2.469 26.107 -9.708 1.00 79.19 544 CYS A O 1
ATOM 4195 N N . THR A 1 545 ? 3.868 26.572 -8.013 1.00 90.31 545 THR A N 1
ATOM 4196 C CA . THR A 1 545 ? 5.051 25.913 -8.587 1.00 90.31 545 THR A CA 1
ATOM 4197 C C . THR A 1 545 ? 5.382 24.731 -7.690 1.00 90.31 545 THR A C 1
ATOM 4199 O O . THR A 1 545 ? 5.506 24.943 -6.484 1.00 90.31 545 THR A O 1
ATOM 4202 N N . LEU A 1 546 ? 5.494 23.507 -8.221 1.00 93.50 546 LEU A N 1
ATOM 4203 C CA . LEU A 1 546 ? 5.824 22.350 -7.377 1.00 93.50 546 LEU A CA 1
ATOM 4204 C C . LEU A 1 546 ? 7.130 22.588 -6.612 1.00 93.50 546 LEU A C 1
ATOM 4206 O O . LEU A 1 546 ? 8.124 23.065 -7.172 1.00 93.50 546 LEU A O 1
ATOM 4210 N N . SER A 1 547 ? 7.108 22.241 -5.326 1.00 94.00 547 SER A N 1
ATOM 4211 C CA . SER A 1 547 ? 8.301 22.261 -4.480 1.00 94.00 547 SER A CA 1
ATOM 4212 C C . SER A 1 547 ? 9.359 21.301 -5.030 1.00 94.00 547 SER A C 1
ATOM 4214 O O . SER A 1 547 ? 9.049 20.351 -5.745 1.00 94.00 547 SER A O 1
ATOM 4216 N N . ASP A 1 548 ? 10.624 21.545 -4.704 1.00 92.31 548 ASP A N 1
ATOM 4217 C CA . ASP A 1 548 ? 11.719 20.654 -5.077 1.00 92.31 548 ASP A CA 1
ATOM 4218 C C . ASP A 1 548 ? 12.660 20.466 -3.869 1.00 92.31 548 ASP A C 1
ATOM 4220 O O . ASP A 1 548 ? 13.461 21.363 -3.583 1.00 92.31 548 ASP A O 1
ATOM 4224 N N . PRO A 1 549 ? 12.589 19.343 -3.135 1.00 94.81 549 PRO A N 1
ATOM 4225 C CA . PRO A 1 549 ? 11.677 18.222 -3.359 1.00 94.81 549 PRO A CA 1
ATOM 4226 C C . PRO A 1 549 ? 10.216 18.569 -3.019 1.00 94.81 549 PRO A C 1
ATOM 4228 O O . PRO A 1 549 ? 9.955 19.494 -2.248 1.00 94.81 549 PRO A O 1
ATOM 4231 N N . HIS A 1 550 ? 9.264 17.820 -3.578 1.00 95.69 550 HIS A N 1
ATOM 4232 C CA . HIS A 1 550 ? 7.855 17.847 -3.170 1.00 95.69 550 HIS A CA 1
ATOM 4233 C C . HIS A 1 550 ? 7.435 16.542 -2.493 1.00 95.69 550 HIS A C 1
ATOM 4235 O O . HIS A 1 550 ? 8.109 15.525 -2.602 1.00 95.69 550 HIS A O 1
ATOM 4241 N N . SER A 1 551 ? 6.283 16.572 -1.829 1.00 95.88 551 SER A N 1
ATOM 4242 C CA . SER A 1 551 ? 5.613 15.399 -1.242 1.00 95.88 551 SER A CA 1
ATOM 4243 C C . SER A 1 551 ? 4.206 15.224 -1.817 1.00 95.88 551 SER A C 1
ATOM 4245 O O . SER A 1 551 ? 3.264 14.861 -1.121 1.00 95.88 551 SER A O 1
ATOM 4247 N N . SER A 1 552 ? 4.058 15.536 -3.109 1.00 96.62 552 SER A N 1
ATOM 4248 C CA . SER A 1 552 ? 2.823 15.285 -3.847 1.00 96.62 552 SER A CA 1
ATOM 4249 C C . SER A 1 552 ? 2.410 13.814 -3.749 1.00 96.62 552 SER A C 1
ATOM 4251 O O . SER A 1 552 ? 3.265 12.922 -3.834 1.00 96.62 552 SER A O 1
ATOM 4253 N N . ALA A 1 553 ? 1.111 13.585 -3.583 1.00 97.31 553 ALA A N 1
ATOM 4254 C CA . ALA A 1 553 ? 0.538 12.277 -3.310 1.00 97.31 553 ALA A CA 1
ATOM 4255 C C . ALA A 1 553 ? -0.829 12.092 -3.984 1.00 97.31 553 ALA A C 1
ATOM 4257 O O . ALA A 1 553 ? -1.544 13.065 -4.226 1.00 97.31 553 ALA A O 1
ATOM 4258 N N . PHE A 1 554 ? -1.178 10.836 -4.252 1.00 97.56 554 PHE A N 1
ATOM 4259 C CA . PHE A 1 554 ? -2.454 10.389 -4.792 1.00 97.56 554 PHE A CA 1
ATOM 4260 C C . PHE A 1 554 ? -3.195 9.588 -3.714 1.00 97.56 554 PHE A C 1
ATOM 4262 O O . PHE A 1 554 ? -2.822 8.459 -3.397 1.00 97.56 554 PHE A O 1
ATOM 4269 N N . VAL A 1 555 ? -4.173 10.220 -3.064 1.00 97.62 555 VAL A N 1
ATOM 4270 C CA . VAL A 1 555 ? -4.816 9.724 -1.836 1.00 97.62 555 VAL A CA 1
ATOM 4271 C C . VAL A 1 555 ? -6.233 10.284 -1.708 1.00 97.62 555 VAL A C 1
ATOM 4273 O O . VAL A 1 555 ? -6.450 11.446 -2.020 1.00 97.62 555 VAL A O 1
ATOM 4276 N N . ASP A 1 556 ? -7.199 9.479 -1.260 1.00 97.88 556 ASP A N 1
ATOM 4277 C CA . ASP A 1 556 ? -8.584 9.922 -1.006 1.00 97.88 556 ASP A CA 1
ATOM 4278 C C . ASP A 1 556 ? -8.635 10.894 0.191 1.00 97.88 556 ASP A C 1
ATOM 4280 O O . ASP A 1 556 ? -8.340 10.506 1.328 1.00 97.88 556 ASP A O 1
ATOM 4284 N N . LEU A 1 557 ? -9.002 12.157 -0.058 1.00 97.81 557 LEU A N 1
ATOM 4285 C CA . LEU A 1 557 ? -9.026 13.230 0.942 1.00 97.81 557 LEU A CA 1
ATOM 4286 C C . LEU A 1 557 ? -10.434 13.736 1.254 1.00 97.81 557 LEU A C 1
ATOM 4288 O O . LEU A 1 557 ? -10.622 14.311 2.330 1.00 97.81 557 LEU A O 1
ATOM 4292 N N . ASN A 1 558 ? -11.405 13.539 0.361 1.00 96.94 558 ASN A N 1
ATOM 4293 C CA . ASN A 1 558 ? -12.808 13.913 0.580 1.00 96.94 558 ASN A CA 1
ATOM 4294 C C . ASN A 1 558 ? -13.638 12.762 1.204 1.00 96.94 558 ASN A C 1
ATOM 4296 O O . ASN A 1 558 ? -14.740 12.971 1.719 1.00 96.94 558 ASN A O 1
ATOM 4300 N N . GLY A 1 559 ? -13.096 11.548 1.184 1.00 95.94 559 GLY A N 1
ATOM 4301 C CA . GLY A 1 559 ? -13.618 10.335 1.773 1.00 95.94 559 GLY A CA 1
ATOM 4302 C C . GLY A 1 559 ? -14.566 9.493 0.916 1.00 95.94 559 GLY A C 1
ATOM 4303 O O . GLY A 1 559 ? -15.282 8.663 1.487 1.00 95.94 559 GLY A O 1
ATOM 4304 N N . ASP A 1 560 ? -14.585 9.671 -0.401 1.00 96.00 560 ASP A N 1
ATOM 4305 C CA . ASP A 1 560 ? -15.412 8.906 -1.337 1.00 96.00 560 ASP A CA 1
ATOM 4306 C C . ASP A 1 560 ? -14.794 7.588 -1.822 1.00 96.00 560 ASP A C 1
ATOM 4308 O O . ASP A 1 560 ? -15.463 6.872 -2.564 1.00 96.00 560 ASP A O 1
ATOM 4312 N N . CYS A 1 561 ? -13.603 7.221 -1.332 1.00 96.56 561 CYS A N 1
ATOM 4313 C CA . CYS A 1 561 ? -12.796 6.076 -1.766 1.00 96.56 561 CYS A CA 1
ATOM 4314 C C . CYS A 1 561 ? -12.204 6.204 -3.181 1.00 96.56 561 CYS A C 1
ATOM 4316 O O . CYS A 1 561 ? -11.698 5.217 -3.724 1.00 96.56 561 CYS A O 1
ATOM 4318 N N . LEU A 1 562 ? -12.206 7.407 -3.754 1.00 96.25 562 LEU A N 1
ATOM 4319 C CA . LEU A 1 562 ? -11.515 7.763 -4.983 1.00 96.25 562 LEU A CA 1
ATOM 4320 C C . LEU A 1 562 ? -10.279 8.594 -4.628 1.00 96.25 562 LEU A C 1
ATOM 4322 O O . LEU A 1 562 ? -10.363 9.557 -3.876 1.00 96.25 562 LEU A O 1
ATOM 4326 N N . ALA A 1 563 ? -9.105 8.236 -5.151 1.00 97.50 563 ALA A N 1
ATOM 4327 C CA . ALA A 1 563 ? -7.913 9.018 -4.845 1.00 97.50 563 ALA A CA 1
ATOM 4328 C C . ALA A 1 563 ? -7.974 10.424 -5.459 1.00 97.50 563 ALA A C 1
ATOM 4330 O O . ALA A 1 563 ? -8.228 10.593 -6.657 1.00 97.50 563 ALA A O 1
ATOM 4331 N N . ASP A 1 564 ? -7.669 11.411 -4.619 1.00 97.56 564 ASP A N 1
ATOM 4332 C CA . ASP A 1 564 ? -7.511 12.820 -4.947 1.00 97.56 564 ASP A CA 1
ATOM 4333 C C . ASP A 1 564 ? -6.028 13.164 -5.129 1.00 97.56 564 ASP A C 1
ATOM 4335 O O . ASP A 1 564 ? -5.126 12.425 -4.726 1.00 97.56 564 ASP A O 1
ATOM 4339 N N . LEU A 1 565 ? -5.754 14.323 -5.723 1.00 96.62 565 LEU A N 1
ATOM 4340 C CA . LEU A 1 565 ? -4.397 14.793 -5.960 1.00 96.62 565 LEU A CA 1
ATOM 4341 C C . LEU A 1 565 ? -3.997 15.860 -4.936 1.00 96.62 565 LEU A C 1
ATOM 4343 O O . LEU A 1 565 ? -4.517 16.978 -4.933 1.00 96.62 565 LEU A O 1
ATOM 4347 N N . PHE A 1 566 ? -2.997 15.538 -4.122 1.00 97.56 566 PHE A N 1
ATOM 4348 C CA . PHE A 1 566 ? -2.332 16.464 -3.215 1.00 97.56 566 PHE A CA 1
ATOM 4349 C C . PHE A 1 566 ? -1.012 16.943 -3.815 1.00 97.56 566 PHE A C 1
ATOM 4351 O O . PHE A 1 566 ? -0.153 16.134 -4.161 1.00 97.56 566 PHE A O 1
ATOM 4358 N N . LEU A 1 567 ? -0.807 18.257 -3.894 1.00 96.62 567 LEU A N 1
ATOM 4359 C CA . LEU A 1 567 ? 0.424 18.865 -4.396 1.00 96.62 567 LEU A CA 1
ATOM 4360 C C . LEU A 1 567 ? 1.054 19.770 -3.341 1.00 96.62 567 LEU A C 1
ATOM 4362 O O . LEU A 1 567 ? 0.385 20.643 -2.792 1.00 96.62 567 LEU A O 1
ATOM 4366 N N . THR A 1 568 ? 2.367 19.650 -3.128 1.00 95.81 568 THR A N 1
ATOM 4367 C CA . THR A 1 568 ? 3.118 20.641 -2.338 1.00 95.81 568 THR A CA 1
ATOM 4368 C C . THR A 1 568 ? 3.790 21.664 -3.240 1.00 95.81 568 THR A C 1
ATOM 4370 O O . THR A 1 568 ? 4.679 21.334 -4.031 1.00 95.81 568 THR A O 1
ATOM 4373 N N . CYS A 1 569 ? 3.434 22.928 -3.064 1.00 93.44 569 CYS A N 1
ATOM 4374 C CA . CYS A 1 569 ? 3.889 24.046 -3.875 1.00 93.44 569 CYS A CA 1
ATOM 4375 C C . CYS A 1 569 ? 4.792 24.993 -3.076 1.00 93.44 569 CYS A C 1
ATOM 4377 O O . CYS A 1 569 ? 4.650 25.137 -1.860 1.00 93.44 569 CYS A O 1
ATOM 4379 N N . TYR A 1 570 ? 5.679 25.689 -3.780 1.00 91.31 570 TYR A N 1
ATOM 4380 C CA . TYR A 1 570 ? 6.530 26.738 -3.235 1.00 91.31 570 TYR A CA 1
ATOM 4381 C C . TYR A 1 570 ? 6.240 28.075 -3.925 1.00 91.31 570 TYR A C 1
ATOM 4383 O O . TYR A 1 570 ? 6.284 28.190 -5.152 1.00 91.31 570 TYR A O 1
ATOM 4391 N N . ASP A 1 571 ? 5.945 29.095 -3.123 1.00 87.75 571 ASP A N 1
ATOM 4392 C CA . ASP A 1 571 ? 5.757 30.473 -3.565 1.00 87.75 571 ASP A CA 1
ATOM 4393 C C . ASP A 1 571 ? 7.050 31.256 -3.312 1.00 87.75 571 ASP A C 1
ATOM 4395 O O . ASP A 1 571 ? 7.308 31.732 -2.205 1.00 87.75 571 ASP A O 1
ATOM 4399 N N . ALA A 1 572 ? 7.873 31.399 -4.351 1.00 83.62 572 ALA A N 1
ATOM 4400 C CA . ALA A 1 572 ? 9.160 32.086 -4.255 1.00 83.62 572 ALA A CA 1
ATOM 4401 C C . ALA A 1 572 ? 9.033 33.588 -3.935 1.00 83.62 572 ALA A C 1
ATOM 4403 O O . ALA A 1 572 ? 9.967 34.174 -3.390 1.00 83.62 572 ALA A O 1
ATOM 4404 N N . ALA A 1 573 ? 7.902 34.228 -4.264 1.00 84.62 573 ALA A N 1
ATOM 4405 C CA . ALA A 1 573 ? 7.709 35.655 -4.008 1.00 84.62 573 ALA A CA 1
ATOM 4406 C C . ALA A 1 573 ? 7.454 35.933 -2.522 1.00 84.62 573 ALA A C 1
ATOM 4408 O O . ALA A 1 573 ? 7.884 36.965 -2.004 1.00 84.62 573 ALA A O 1
ATOM 4409 N N . LYS A 1 574 ? 6.768 35.006 -1.846 1.00 84.62 574 LYS A N 1
ATOM 4410 C CA . LYS A 1 574 ? 6.481 35.082 -0.408 1.00 84.62 574 LYS A CA 1
ATOM 4411 C C . LYS A 1 574 ? 7.445 34.265 0.451 1.00 84.62 574 LYS A C 1
ATOM 4413 O O . LYS A 1 574 ? 7.493 34.470 1.657 1.00 84.62 574 LYS A O 1
ATOM 4418 N N . ASN A 1 575 ? 8.239 33.394 -0.173 1.00 86.56 575 ASN A N 1
ATOM 4419 C CA . ASN A 1 575 ? 9.080 32.401 0.488 1.00 86.56 575 ASN A CA 1
ATOM 4420 C C . ASN A 1 575 ? 8.264 31.477 1.415 1.00 86.56 575 ASN A C 1
ATOM 4422 O O . ASN A 1 575 ? 8.616 31.268 2.574 1.00 86.56 575 ASN A O 1
ATOM 4426 N N . GLU A 1 576 ? 7.158 30.945 0.891 1.00 88.56 576 GLU A N 1
ATOM 4427 C CA . GLU A 1 576 ? 6.190 30.128 1.632 1.00 88.56 576 GLU A CA 1
ATOM 4428 C C . GLU A 1 576 ? 5.974 28.777 0.944 1.00 88.56 576 GLU A C 1
ATOM 4430 O O . GLU A 1 576 ? 5.831 28.707 -0.280 1.00 88.56 576 GLU A O 1
ATOM 4435 N N . HIS A 1 577 ? 5.887 27.709 1.739 1.00 91.75 577 HIS A N 1
ATOM 4436 C CA . HIS A 1 577 ? 5.403 26.410 1.278 1.00 91.75 577 HIS A CA 1
ATOM 4437 C C . HIS A 1 577 ? 3.903 26.298 1.537 1.00 91.75 577 HIS A C 1
ATOM 4439 O O . HIS A 1 577 ? 3.395 26.746 2.565 1.00 91.75 577 HIS A O 1
ATOM 4445 N N . ARG A 1 578 ? 3.186 25.693 0.598 1.00 92.75 578 ARG A N 1
ATOM 4446 C CA . ARG A 1 578 ? 1.744 25.469 0.692 1.00 92.75 578 ARG A CA 1
ATOM 4447 C C . ARG A 1 578 ? 1.371 24.132 0.087 1.00 92.75 578 ARG A C 1
ATOM 4449 O O . ARG A 1 578 ? 2.133 23.580 -0.704 1.00 92.75 578 ARG A O 1
ATOM 4456 N N . TYR A 1 579 ? 0.191 23.649 0.423 1.00 94.62 579 TYR A N 1
ATOM 4457 C CA . TYR A 1 579 ? -0.418 22.522 -0.261 1.00 94.62 579 TYR A CA 1
ATOM 4458 C C . TYR A 1 579 ? -1.626 22.975 -1.074 1.00 94.62 579 TYR A C 1
ATOM 4460 O O . TYR A 1 579 ? -2.268 23.977 -0.753 1.00 94.62 579 TYR A O 1
ATOM 4468 N N . VAL A 1 580 ? -1.915 22.223 -2.128 1.00 94.62 580 VAL A N 1
ATOM 4469 C CA . VAL A 1 580 ? -3.083 22.383 -2.992 1.00 94.62 580 VAL A CA 1
ATOM 4470 C C . VAL A 1 580 ? -3.700 21.004 -3.197 1.00 94.62 580 VAL A C 1
ATOM 4472 O O . VAL A 1 580 ? -2.975 20.041 -3.438 1.00 94.62 580 VAL A O 1
ATOM 4475 N N . ILE A 1 581 ? -5.022 20.917 -3.093 1.00 95.94 581 ILE A N 1
ATOM 4476 C CA . ILE A 1 581 ? -5.794 19.682 -3.238 1.00 95.94 581 ILE A CA 1
ATOM 4477 C C . ILE A 1 581 ? -6.725 19.828 -4.434 1.00 95.94 581 ILE A C 1
ATOM 4479 O O . ILE A 1 581 ? -7.498 20.791 -4.504 1.00 95.94 581 ILE A O 1
ATOM 4483 N N . TYR A 1 582 ? -6.669 18.851 -5.333 1.00 96.00 582 TYR A N 1
ATOM 4484 C CA . TYR A 1 582 ? -7.632 18.676 -6.410 1.00 96.00 582 TYR A CA 1
ATOM 4485 C C . TYR A 1 582 ? -8.401 17.376 -6.203 1.00 96.00 582 TYR A C 1
ATOM 4487 O O . TYR A 1 582 ? -7.787 16.319 -6.080 1.00 96.00 582 TYR A O 1
ATOM 4495 N N . VAL A 1 583 ? -9.726 17.465 -6.190 1.00 96.50 583 VAL A N 1
ATOM 4496 C CA . VAL A 1 583 ? -10.613 16.312 -6.033 1.00 96.50 583 VAL A CA 1
ATOM 4497 C C . VAL A 1 583 ? -10.857 15.649 -7.383 1.00 96.50 583 VAL A C 1
ATOM 4499 O O . VAL A 1 583 ? -11.036 16.335 -8.394 1.00 96.50 583 VAL A O 1
ATOM 4502 N N . ASN A 1 584 ? -10.856 14.320 -7.407 1.00 95.19 584 ASN A N 1
ATOM 4503 C CA . ASN A 1 584 ? -11.113 13.546 -8.614 1.00 95.19 584 ASN A CA 1
ATOM 4504 C C . ASN A 1 584 ? -12.624 13.450 -8.893 1.00 95.19 584 ASN A C 1
ATOM 4506 O O . ASN A 1 584 ? -13.363 12.779 -8.186 1.00 95.19 584 ASN A O 1
ATOM 4510 N N . ASN A 1 585 ? -13.097 14.083 -9.969 1.00 92.44 585 ASN A N 1
ATOM 4511 C CA . ASN A 1 585 ? -14.497 14.023 -10.403 1.00 92.44 585 ASN A CA 1
ATOM 4512 C C . ASN A 1 585 ? -14.702 13.096 -11.618 1.00 92.44 585 ASN A C 1
ATOM 4514 O O . ASN A 1 585 ? -15.608 13.310 -12.436 1.00 92.44 585 ASN A O 1
ATOM 4518 N N . LYS A 1 586 ? -13.871 12.054 -11.755 1.00 90.56 586 LYS A N 1
ATOM 4519 C CA . LYS A 1 586 ? -13.951 11.030 -12.810 1.00 90.56 586 LYS A CA 1
ATOM 4520 C C . LYS A 1 586 ? -13.897 11.650 -14.215 1.00 90.56 586 LYS A C 1
ATOM 4522 O O . LYS A 1 586 ? -12.912 12.280 -14.581 1.00 90.56 586 LYS A O 1
ATOM 4527 N N . GLN A 1 587 ? -14.965 11.522 -15.013 1.00 86.12 587 GLN A N 1
ATOM 4528 C CA . GLN A 1 587 ? -15.060 12.082 -16.373 1.00 86.12 587 GLN A CA 1
ATOM 4529 C C . GLN A 1 587 ? -14.872 13.604 -16.424 1.00 86.12 587 GLN A C 1
ATOM 4531 O O . GLN A 1 587 ? -14.432 14.122 -17.448 1.00 86.12 587 GLN A O 1
ATOM 4536 N N . SER A 1 588 ? -15.197 14.315 -15.340 1.00 87.69 588 SER A N 1
ATOM 4537 C CA . SER A 1 588 ? -15.015 15.769 -15.251 1.00 87.69 588 SER A CA 1
ATOM 4538 C C . SER A 1 588 ? -13.568 16.176 -14.944 1.00 87.69 588 SER A C 1
ATOM 4540 O O . SER A 1 588 ? -13.264 17.366 -14.972 1.00 87.69 588 SER A O 1
ATOM 4542 N N . GLY A 1 589 ? -12.677 15.211 -14.688 1.00 90.94 589 GLY A N 1
ATOM 4543 C CA . GLY A 1 589 ? -11.277 15.444 -14.351 1.00 90.94 589 GLY A CA 1
ATOM 4544 C C . GLY A 1 589 ? -11.070 15.910 -12.910 1.00 90.94 589 GLY A C 1
ATOM 4545 O O . GLY A 1 589 ? -11.926 15.721 -12.045 1.00 90.94 589 GLY A O 1
ATOM 4546 N N . PHE A 1 590 ? -9.908 16.511 -12.659 1.00 93.94 590 PHE A N 1
ATOM 4547 C CA . PHE A 1 590 ? -9.500 16.990 -11.340 1.00 93.94 590 PHE A CA 1
ATOM 4548 C C . PHE A 1 590 ? -9.923 18.446 -11.126 1.00 93.94 590 PHE A C 1
ATOM 4550 O O . PHE A 1 590 ? -9.487 19.343 -11.856 1.00 93.94 590 PHE A O 1
ATOM 4557 N N . GLU A 1 591 ? -10.731 18.686 -10.096 1.00 94.19 591 GLU A N 1
ATOM 4558 C CA . GLU A 1 591 ? -11.248 20.010 -9.745 1.00 94.19 591 GLU A CA 1
ATOM 4559 C C . GLU A 1 591 ? -10.564 20.560 -8.495 1.00 94.19 591 GLU A C 1
ATOM 4561 O O . GLU A 1 591 ? -10.390 19.853 -7.506 1.00 94.19 591 GLU A O 1
ATOM 4566 N N . PHE A 1 592 ? -10.182 21.837 -8.518 1.00 94.38 592 PHE A N 1
ATOM 4567 C CA . PHE A 1 592 ? -9.614 22.494 -7.344 1.00 94.38 592 PHE A CA 1
ATOM 4568 C C . PHE A 1 592 ? -10.592 22.470 -6.161 1.00 94.38 592 PHE A C 1
ATOM 4570 O O . PHE A 1 592 ? -11.731 22.923 -6.280 1.00 94.38 592 PHE A O 1
ATOM 4577 N N . ALA A 1 593 ? -10.120 22.007 -5.000 1.00 94.19 593 ALA A N 1
ATOM 4578 C CA . ALA A 1 593 ? -10.931 21.915 -3.790 1.00 94.19 593 ALA A CA 1
ATOM 4579 C C . ALA A 1 593 ? -10.437 22.836 -2.669 1.00 94.19 593 ALA A C 1
ATOM 4581 O O . ALA A 1 593 ? -11.221 23.608 -2.109 1.00 94.19 593 ALA A O 1
ATOM 4582 N N . LYS A 1 594 ? -9.151 22.742 -2.298 1.00 92.06 594 LYS A N 1
ATOM 4583 C CA . LYS A 1 594 ? -8.586 23.435 -1.125 1.00 92.06 594 LYS A CA 1
ATOM 4584 C C . LYS A 1 594 ? -7.122 23.814 -1.335 1.00 92.06 594 LYS A C 1
ATOM 4586 O O . LYS A 1 594 ? -6.390 23.153 -2.064 1.00 92.06 594 LYS A O 1
ATOM 4591 N N . GLU A 1 595 ? -6.674 24.835 -0.612 1.00 92.44 595 GLU A N 1
ATOM 4592 C CA . GLU A 1 595 ? -5.256 25.141 -0.410 1.00 92.44 595 GLU A CA 1
ATOM 4593 C C . GLU A 1 595 ? -5.009 25.602 1.031 1.00 92.44 595 GLU A C 1
ATOM 4595 O O . GLU A 1 595 ? -5.926 26.063 1.714 1.00 92.44 595 GLU A O 1
ATOM 4600 N N . GLY A 1 596 ? -3.764 25.508 1.492 1.00 90.19 596 GLY A N 1
ATOM 4601 C CA . GLY A 1 596 ? -3.364 26.020 2.800 1.00 90.19 596 GLY A CA 1
ATOM 4602 C C . GLY A 1 596 ? -1.851 26.111 2.960 1.00 90.19 596 GLY A C 1
ATOM 4603 O O . GLY A 1 596 ? -1.092 25.550 2.172 1.00 90.19 596 GLY A O 1
ATOM 4604 N N . LEU A 1 597 ? -1.398 26.852 3.971 1.00 91.38 597 LEU A N 1
ATOM 4605 C CA . LEU A 1 597 ? 0.028 27.027 4.251 1.00 91.38 597 LEU A CA 1
ATOM 4606 C C . LEU A 1 597 ? 0.596 25.823 5.008 1.00 91.38 597 LEU A C 1
ATOM 4608 O O . LEU A 1 597 ? -0.079 25.221 5.843 1.00 91.38 597 LEU A O 1
ATOM 4612 N N . LEU A 1 598 ? 1.851 25.493 4.706 1.00 92.62 598 LEU A N 1
ATOM 4613 C CA . LEU A 1 598 ? 2.660 24.551 5.472 1.00 92.62 598 LEU A CA 1
ATOM 4614 C C . LEU A 1 598 ? 3.537 25.328 6.469 1.00 92.62 598 LEU A C 1
ATOM 4616 O O . LEU A 1 598 ? 3.921 26.467 6.182 1.00 92.62 598 LEU A O 1
ATOM 4620 N N . PRO A 1 599 ? 3.884 24.728 7.623 1.00 91.88 599 PRO A N 1
ATOM 4621 C CA . PRO A 1 599 ? 4.695 25.394 8.634 1.00 91.88 599 PRO A CA 1
ATOM 4622 C C . PRO A 1 599 ? 6.079 25.763 8.087 1.00 91.88 599 PRO A C 1
ATOM 4624 O O . PRO A 1 599 ? 6.614 25.127 7.174 1.00 91.88 599 PRO A O 1
ATOM 4627 N N . VAL A 1 600 ? 6.691 26.797 8.664 1.00 90.81 600 VAL A N 1
ATOM 4628 C CA . VAL A 1 600 ? 8.045 27.219 8.279 1.00 90.81 600 VAL A CA 1
ATOM 4629 C C . VAL A 1 600 ? 9.027 26.070 8.502 1.00 90.81 600 VAL A C 1
ATOM 4631 O O . VAL A 1 600 ? 9.036 25.439 9.556 1.00 90.81 600 VAL A O 1
ATOM 4634 N N . GLY A 1 601 ? 9.860 25.801 7.494 1.00 92.00 601 GLY A N 1
ATOM 4635 C CA . GLY A 1 601 ? 10.811 24.692 7.540 1.00 92.00 601 GLY A CA 1
ATOM 4636 C C . GLY A 1 601 ? 10.165 23.312 7.397 1.00 92.00 601 GLY A C 1
ATOM 4637 O O . GLY A 1 601 ? 10.780 22.333 7.820 1.00 92.00 601 GLY A O 1
ATOM 4638 N N . ALA A 1 602 ? 8.948 23.229 6.841 1.00 94.31 602 ALA A N 1
ATOM 4639 C CA . ALA A 1 602 ? 8.290 21.967 6.514 1.00 94.31 602 ALA A CA 1
ATOM 4640 C C . ALA A 1 602 ? 9.174 21.073 5.631 1.00 94.31 602 ALA A C 1
ATOM 4642 O O . ALA A 1 602 ? 9.734 21.508 4.623 1.00 94.31 602 ALA A O 1
ATOM 4643 N N . GLY A 1 603 ? 9.279 19.813 6.037 1.00 94.38 603 GLY A N 1
ATOM 4644 C CA . GLY A 1 603 ? 9.841 18.716 5.269 1.00 94.38 603 GLY A CA 1
ATOM 4645 C C . GLY A 1 603 ? 8.763 17.943 4.497 1.00 94.38 603 GLY A C 1
ATOM 4646 O O . GLY A 1 603 ? 7.689 18.482 4.219 1.00 94.38 603 GLY A O 1
ATOM 4647 N N . PRO A 1 604 ? 9.043 16.678 4.139 1.00 94.69 604 PRO A N 1
ATOM 4648 C CA . PRO A 1 604 ? 8.115 15.833 3.388 1.00 94.69 604 PRO A CA 1
ATOM 4649 C C . PRO A 1 604 ? 6.832 15.541 4.174 1.00 94.69 604 PRO A C 1
ATOM 4651 O O . PRO A 1 604 ? 6.905 15.076 5.310 1.00 94.69 604 PRO A O 1
ATOM 4654 N N . VAL A 1 605 ? 5.675 15.786 3.558 1.00 97.06 605 VAL A N 1
ATOM 4655 C CA . VAL A 1 605 ? 4.354 15.445 4.102 1.00 97.06 605 VAL A CA 1
ATOM 4656 C C . VAL A 1 605 ? 4.087 13.952 3.911 1.00 97.06 605 VAL A C 1
ATOM 4658 O O . VAL A 1 605 ? 4.339 13.413 2.833 1.00 97.06 605 VAL A O 1
ATOM 4661 N N . THR A 1 606 ? 3.566 13.291 4.943 1.00 96.44 606 THR A N 1
ATOM 4662 C CA . THR A 1 606 ? 3.088 11.901 4.877 1.00 96.44 606 THR A CA 1
ATOM 4663 C C . THR A 1 606 ? 1.646 11.798 5.364 1.00 96.44 606 THR A C 1
ATOM 4665 O O . THR A 1 606 ? 1.114 12.747 5.941 1.00 96.44 606 THR A O 1
ATOM 4668 N N . PHE A 1 607 ? 0.993 10.672 5.074 1.00 97.12 607 PHE A N 1
ATOM 4669 C CA . PHE A 1 607 ? -0.453 10.518 5.208 1.00 97.12 607 PHE A CA 1
ATOM 4670 C C . PHE A 1 607 ? -0.811 9.274 6.015 1.00 97.12 607 PHE A C 1
ATOM 4672 O O . PHE A 1 607 ? -0.287 8.194 5.741 1.00 97.12 607 PHE A O 1
ATOM 4679 N N . ALA A 1 608 ? -1.709 9.431 6.985 1.00 96.94 608 ALA A N 1
ATOM 4680 C CA . ALA A 1 608 ? -2.289 8.335 7.757 1.00 96.94 608 ALA A CA 1
ATOM 4681 C C . ALA A 1 608 ? -3.529 8.814 8.514 1.00 96.94 608 ALA A C 1
ATOM 4683 O O . ALA A 1 608 ? -3.579 9.967 8.921 1.00 96.94 608 ALA A O 1
ATOM 4684 N N . ASP A 1 609 ? -4.497 7.931 8.738 1.00 97.00 609 ASP A N 1
ATOM 4685 C CA . ASP A 1 609 ? -5.603 8.172 9.671 1.00 97.00 609 ASP A CA 1
ATOM 4686 C C . ASP A 1 609 ? -5.089 7.990 11.109 1.00 97.00 609 ASP A C 1
ATOM 4688 O O . ASP A 1 609 ? -4.967 6.867 11.612 1.00 97.00 609 ASP A O 1
ATOM 4692 N N . MET A 1 610 ? -4.676 9.094 11.735 1.00 96.56 610 MET A N 1
ATOM 4693 C CA . MET A 1 610 ? -3.930 9.060 12.990 1.00 96.56 610 MET A CA 1
ATOM 4694 C C . MET A 1 610 ? -4.829 8.784 14.187 1.00 96.56 610 MET A C 1
ATOM 4696 O O . MET A 1 610 ? -4.336 8.261 15.185 1.00 96.56 610 MET A O 1
ATOM 4700 N N . ASP A 1 611 ? -6.119 9.118 14.136 1.00 93.88 611 ASP A N 1
ATOM 4701 C CA . ASP A 1 611 ? -7.041 8.937 15.258 1.00 93.88 611 ASP A CA 1
ATOM 4702 C C . ASP A 1 611 ? -8.231 8.006 14.995 1.00 93.88 611 ASP A C 1
ATOM 4704 O O . ASP A 1 611 ? -9.077 7.823 15.882 1.00 93.88 611 ASP A O 1
ATOM 4708 N N . GLY A 1 612 ? -8.215 7.294 13.868 1.00 93.12 612 GLY A N 1
ATOM 4709 C CA . GLY A 1 612 ? -9.178 6.252 13.537 1.00 93.12 612 GLY A CA 1
ATOM 4710 C C . GLY A 1 612 ? -10.588 6.811 13.399 1.00 93.12 612 GLY A C 1
ATOM 4711 O O . GLY A 1 612 ? -11.530 6.255 13.987 1.00 93.12 612 GLY A O 1
ATOM 4712 N N . ASP A 1 613 ? -10.726 7.935 12.693 1.00 92.38 613 ASP A N 1
ATOM 4713 C CA . ASP A 1 613 ? -12.018 8.540 12.364 1.00 92.38 613 ASP A CA 1
ATOM 4714 C C . ASP A 1 613 ? -12.495 8.225 10.930 1.00 92.38 613 ASP A C 1
ATOM 4716 O O . ASP A 1 613 ? -13.654 8.496 10.591 1.00 92.38 613 ASP A O 1
ATOM 4720 N N . GLY A 1 614 ? -11.672 7.530 10.135 1.00 93.62 614 GLY A N 1
ATOM 4721 C CA . GLY A 1 614 ? -11.960 7.146 8.756 1.00 93.62 614 GLY A CA 1
ATOM 4722 C C . GLY A 1 614 ? -11.618 8.229 7.733 1.00 93.62 614 GLY A C 1
ATOM 4723 O O . GLY A 1 614 ? -12.101 8.140 6.594 1.00 93.62 614 GLY A O 1
ATOM 4724 N N . ALA A 1 615 ? -10.836 9.237 8.132 1.00 95.31 615 ALA A N 1
ATOM 4725 C CA . ALA A 1 615 ? -10.265 10.262 7.275 1.00 95.31 615 ALA A CA 1
ATOM 4726 C C . ALA A 1 615 ? -8.730 10.250 7.367 1.00 95.31 615 ALA A C 1
ATOM 4728 O O . ALA A 1 615 ? -8.140 10.127 8.433 1.00 95.31 615 ALA A O 1
ATOM 4729 N N . VAL A 1 616 ? -8.057 10.378 6.224 1.00 96.44 616 VAL A N 1
ATOM 4730 C CA . VAL A 1 616 ? -6.590 10.447 6.187 1.00 96.44 616 VAL A CA 1
ATOM 4731 C C . VAL A 1 616 ? -6.102 11.843 6.572 1.00 96.44 616 VAL A C 1
ATOM 4733 O O . VAL A 1 616 ? -6.492 12.833 5.946 1.00 96.44 616 VAL A O 1
ATOM 4736 N N . ASP A 1 617 ? -5.193 11.903 7.546 1.00 97.06 617 ASP A N 1
ATOM 4737 C CA . ASP A 1 617 ? -4.578 13.121 8.075 1.00 97.06 617 ASP A CA 1
ATOM 4738 C C . ASP A 1 617 ? -3.222 13.423 7.422 1.00 97.06 617 ASP A C 1
ATOM 4740 O O . ASP A 1 617 ? -2.585 12.551 6.826 1.00 97.06 617 ASP A O 1
ATOM 4744 N N . MET A 1 618 ? -2.742 14.664 7.575 1.00 96.94 618 MET A N 1
ATOM 4745 C CA . MET A 1 618 ? -1.391 15.056 7.154 1.00 96.94 618 MET A CA 1
ATOM 4746 C C . MET A 1 618 ? -0.424 15.086 8.336 1.00 96.94 618 MET A C 1
ATOM 4748 O O . MET A 1 618 ? -0.645 15.805 9.314 1.00 96.94 618 MET A O 1
ATOM 4752 N N . ILE A 1 619 ? 0.711 14.409 8.188 1.00 97.69 619 ILE A N 1
ATOM 4753 C CA . ILE A 1 619 ? 1.836 14.430 9.119 1.00 97.69 619 ILE A CA 1
ATOM 4754 C C . ILE A 1 619 ? 2.963 15.242 8.481 1.00 97.69 619 ILE A C 1
ATOM 4756 O O . ILE A 1 619 ? 3.486 14.893 7.423 1.00 97.69 619 ILE A O 1
ATOM 4760 N N . VAL A 1 620 ? 3.335 16.353 9.117 1.00 97.00 620 VAL A N 1
ATOM 4761 C CA . VAL A 1 620 ? 4.300 17.316 8.576 1.00 97.00 620 VAL A CA 1
ATOM 4762 C C . VAL A 1 620 ? 5.444 17.525 9.570 1.00 97.00 620 VAL A C 1
ATOM 4764 O O . VAL A 1 620 ? 5.264 18.224 10.572 1.00 97.00 620 VAL A O 1
ATOM 4767 N N . PRO A 1 621 ? 6.637 16.956 9.327 1.00 96.81 621 PRO A N 1
ATOM 4768 C CA . PRO A 1 621 ? 7.827 17.319 10.081 1.00 96.81 621 PRO A CA 1
ATOM 4769 C C . PRO A 1 621 ? 8.262 18.732 9.684 1.00 96.81 621 PRO A C 1
ATOM 4771 O O . PRO A 1 621 ? 8.275 19.068 8.501 1.00 96.81 621 PRO A O 1
ATOM 4774 N N . ALA A 1 622 ? 8.651 19.568 10.641 1.00 95.12 622 ALA A N 1
ATOM 4775 C CA . ALA A 1 622 ? 9.202 20.885 10.339 1.00 95.12 622 ALA A CA 1
ATOM 4776 C C . ALA A 1 622 ? 10.288 21.284 11.334 1.00 95.12 622 ALA A C 1
ATOM 4778 O O . ALA A 1 622 ? 10.187 20.994 12.527 1.00 95.12 622 ALA A O 1
ATOM 4779 N N . CYS A 1 623 ? 11.317 21.970 10.839 1.00 93.38 623 CYS A N 1
ATOM 4780 C CA . CYS A 1 623 ? 12.409 22.491 11.654 1.00 93.38 623 CYS A CA 1
ATOM 4781 C C . CYS A 1 623 ? 12.630 23.977 11.361 1.00 93.38 623 CYS A C 1
ATOM 4783 O O . CYS A 1 623 ? 13.049 24.337 10.261 1.00 93.38 623 CYS A O 1
ATOM 4785 N N . ASP A 1 624 ? 12.423 24.833 12.364 1.00 90.38 624 ASP A N 1
ATOM 4786 C CA . ASP A 1 624 ? 12.691 26.271 12.278 1.00 90.38 624 ASP A CA 1
ATOM 4787 C C . ASP A 1 624 ? 13.737 26.686 13.317 1.00 90.38 624 ASP A C 1
ATOM 4789 O O . ASP A 1 624 ? 13.637 26.366 14.501 1.00 90.38 624 ASP A O 1
ATOM 4793 N N . ARG A 1 625 ? 14.782 27.391 12.865 1.00 86.62 625 ARG A N 1
ATOM 4794 C CA . ARG A 1 625 ? 15.881 27.930 13.701 1.00 86.62 625 ARG A CA 1
ATOM 4795 C C . ARG A 1 625 ? 16.471 26.942 14.720 1.00 86.62 625 ARG A C 1
ATOM 4797 O O . ARG A 1 625 ? 17.007 27.351 15.747 1.00 86.62 625 ARG A O 1
ATOM 4804 N N . GLY A 1 626 ? 16.430 25.651 14.403 1.00 81.69 626 GLY A N 1
ATOM 4805 C CA . GLY A 1 626 ? 16.997 24.581 15.215 1.00 81.69 626 GLY A CA 1
ATOM 4806 C C . GLY A 1 626 ? 16.060 23.944 16.245 1.00 81.69 626 GLY A C 1
ATOM 4807 O O . GLY A 1 626 ? 16.520 23.060 16.964 1.00 81.69 626 GLY A O 1
ATOM 4808 N N . SER A 1 627 ? 14.785 24.335 16.303 1.00 90.25 627 SER A N 1
ATOM 4809 C CA . SER A 1 627 ? 13.744 23.558 16.989 1.00 90.25 627 SER A CA 1
ATOM 4810 C C . SER A 1 627 ? 12.932 22.793 15.948 1.00 90.25 627 SER A C 1
ATOM 4812 O O . SER A 1 627 ? 12.584 23.346 14.900 1.00 90.25 627 SER A O 1
ATOM 4814 N N . CYS A 1 628 ? 12.670 21.516 16.213 1.00 95.06 628 CYS A N 1
ATOM 4815 C CA . CYS A 1 628 ? 11.912 20.652 15.312 1.00 95.06 628 CYS A CA 1
ATOM 4816 C C . CYS A 1 628 ? 10.616 20.179 15.973 1.00 95.06 628 CYS A C 1
ATOM 4818 O O . CYS A 1 628 ? 10.567 19.896 17.172 1.00 95.06 628 CYS A O 1
ATOM 4820 N N . SER A 1 629 ? 9.554 20.061 15.185 1.00 95.19 629 SER A N 1
ATOM 4821 C CA . SER A 1 629 ? 8.270 19.516 15.628 1.00 95.19 629 SER A CA 1
ATOM 4822 C C . SER A 1 629 ? 7.625 18.677 14.529 1.00 95.19 629 SER A C 1
ATOM 4824 O O . SER A 1 629 ? 7.887 18.888 13.344 1.00 95.19 629 SER A O 1
ATOM 4826 N N . ILE A 1 630 ? 6.763 17.745 14.927 1.00 96.31 630 ILE A N 1
ATOM 4827 C CA . ILE A 1 630 ? 5.857 17.031 14.023 1.00 96.31 630 ILE A CA 1
ATOM 4828 C C . ILE A 1 630 ? 4.468 17.641 14.187 1.00 96.31 630 ILE A C 1
ATOM 4830 O O . ILE A 1 630 ? 3.936 17.678 15.295 1.00 96.31 630 ILE A O 1
ATOM 4834 N N . TYR A 1 631 ? 3.896 18.131 13.093 1.00 94.62 631 TYR A N 1
ATOM 4835 C CA . TYR A 1 631 ? 2.541 18.670 13.051 1.00 94.62 631 TYR A CA 1
ATOM 4836 C C . TYR A 1 631 ? 1.603 17.605 12.486 1.00 94.62 631 TYR A C 1
ATOM 4838 O O . TYR A 1 631 ? 1.874 17.074 11.412 1.00 94.62 631 TYR A O 1
ATOM 4846 N N . VAL A 1 632 ? 0.504 17.317 13.183 1.00 95.25 632 VAL A N 1
ATOM 4847 C CA . VAL A 1 632 ? -0.573 16.452 12.680 1.00 95.25 632 VAL A CA 1
ATOM 4848 C C . VAL A 1 632 ? -1.794 17.318 12.389 1.00 95.25 632 VAL A C 1
ATOM 4850 O O . VAL A 1 632 ? -2.439 17.833 13.310 1.00 95.25 632 VAL A O 1
ATOM 4853 N N . TYR A 1 633 ? -2.083 17.510 11.103 1.00 94.06 633 TYR A N 1
ATOM 4854 C CA . TYR A 1 633 ? -3.281 18.201 10.637 1.00 94.06 633 TYR A CA 1
ATOM 4855 C C . TYR A 1 633 ? -4.368 17.176 10.370 1.00 94.06 633 TYR A C 1
ATOM 4857 O O . TYR A 1 633 ? -4.312 16.455 9.375 1.00 94.06 633 TYR A O 1
ATOM 4865 N N . TYR A 1 634 ? -5.353 17.149 11.260 1.00 94.31 634 TYR A N 1
ATOM 4866 C CA . TYR A 1 634 ? -6.450 16.204 11.164 1.00 94.31 634 TYR A CA 1
ATOM 4867 C C . TYR A 1 634 ? -7.463 16.613 10.094 1.00 94.31 634 TYR A C 1
ATOM 4869 O O . TYR A 1 634 ? -7.911 17.766 10.081 1.00 94.31 634 TYR A O 1
ATOM 4877 N N . ASN A 1 635 ? -7.835 15.678 9.226 1.00 95.25 635 ASN A N 1
ATOM 4878 C CA . ASN A 1 635 ? -8.812 15.885 8.168 1.00 95.25 635 ASN A CA 1
ATOM 4879 C C . ASN A 1 635 ? -10.229 15.781 8.732 1.00 95.25 635 ASN A C 1
ATOM 4881 O O . ASN A 1 635 ? -10.726 14.710 9.058 1.00 95.25 635 ASN A O 1
ATOM 4885 N N . GLN A 1 636 ? -10.904 16.914 8.870 1.00 92.75 636 GLN A N 1
ATOM 4886 C CA . GLN A 1 636 ? -12.262 16.946 9.390 1.00 92.75 636 GLN A CA 1
ATOM 4887 C C . GLN A 1 636 ? -13.249 16.638 8.273 1.00 92.75 636 GLN A C 1
ATOM 4889 O O . GLN A 1 636 ? -13.460 17.471 7.393 1.00 92.75 636 GLN A O 1
ATOM 4894 N N . GLN A 1 637 ? -13.872 15.466 8.360 1.00 93.25 637 GLN A N 1
ATOM 4895 C CA . GLN A 1 637 ? -14.948 15.021 7.479 1.00 93.25 637 GLN A CA 1
ATOM 4896 C C . GLN A 1 637 ? -16.227 14.728 8.281 1.00 93.25 637 GLN A C 1
ATOM 4898 O O . GLN A 1 637 ? -16.230 14.738 9.517 1.00 93.25 637 GLN A O 1
ATOM 4903 N N . ILE A 1 638 ? -17.328 14.439 7.584 1.00 92.44 638 ILE A N 1
ATOM 4904 C CA . ILE A 1 638 ? -18.566 13.946 8.192 1.00 92.44 638 ILE A CA 1
ATOM 4905 C C . ILE A 1 638 ? -18.275 12.727 9.092 1.00 92.44 638 ILE A C 1
ATOM 4907 O O . ILE A 1 638 ? -17.712 11.729 8.633 1.00 92.44 638 ILE A O 1
ATOM 4911 N N . PRO A 1 639 ? -18.665 12.772 10.378 1.00 90.88 639 PRO A N 1
ATOM 4912 C CA . PRO A 1 639 ? -18.290 11.744 11.341 1.00 90.88 639 PRO A CA 1
ATOM 4913 C C . PRO A 1 639 ? -19.068 10.446 11.111 1.00 90.88 639 PRO A C 1
ATOM 4915 O O . PRO A 1 639 ? -20.129 10.434 10.487 1.00 90.88 639 PRO A O 1
ATOM 4918 N N . LEU A 1 640 ? -18.606 9.347 11.705 1.00 90.31 640 LEU A N 1
ATOM 4919 C CA . LEU A 1 640 ? -19.374 8.100 11.764 1.00 90.31 640 LEU A CA 1
ATOM 4920 C C . LEU A 1 640 ? -20.629 8.242 12.629 1.00 90.31 640 LEU A C 1
ATOM 4922 O O . LEU A 1 640 ? -20.626 8.879 13.688 1.00 90.31 640 LEU A O 1
ATOM 4926 N N . CYS A 1 641 ? -21.707 7.583 12.215 1.00 89.00 641 CYS A N 1
ATOM 4927 C CA . CYS A 1 641 ? -22.941 7.554 12.984 1.00 89.00 641 CYS A CA 1
ATOM 4928 C C . CYS A 1 641 ? -22.768 6.778 14.296 1.00 89.00 641 CYS A C 1
ATOM 4930 O O . CYS A 1 641 ? -22.414 5.601 14.308 1.00 89.00 641 CYS A O 1
ATOM 4932 N N . THR A 1 642 ? -23.104 7.424 15.413 1.00 84.06 642 THR A N 1
ATOM 4933 C CA . THR A 1 642 ? -23.031 6.821 16.758 1.00 84.06 642 THR A CA 1
ATOM 4934 C C . THR A 1 642 ? -24.348 6.186 17.199 1.00 84.06 642 THR A C 1
ATOM 4936 O O . THR A 1 642 ? -24.377 5.365 18.115 1.00 84.06 642 THR A O 1
ATOM 4939 N N . SER A 1 643 ? -25.458 6.558 16.557 1.00 80.56 643 SER A N 1
ATOM 4940 C CA . SER A 1 643 ? -26.796 6.076 16.893 1.00 80.56 643 SER A CA 1
ATOM 4941 C C . SER A 1 643 ? -27.659 5.865 15.648 1.00 80.56 643 SER A C 1
ATOM 4943 O O . SER A 1 643 ? -27.479 6.509 14.613 1.00 80.56 643 SER A O 1
ATOM 4945 N N . LYS A 1 644 ? -28.615 4.930 15.740 1.00 75.75 644 LYS A N 1
ATOM 4946 C CA . LYS A 1 644 ? -29.556 4.632 14.650 1.00 75.75 644 LYS A CA 1
ATOM 4947 C C . LYS A 1 644 ? -30.450 5.852 14.393 1.00 75.75 644 LYS A C 1
ATOM 4949 O O . LYS A 1 644 ? -31.190 6.257 15.283 1.00 75.75 644 LYS A O 1
ATOM 4954 N N . GLY A 1 645 ? -30.417 6.382 13.170 1.00 74.44 645 GLY A N 1
ATOM 4955 C CA . GLY A 1 645 ? -31.228 7.533 12.752 1.00 74.44 645 GLY A CA 1
ATOM 4956 C C . GLY A 1 645 ? -30.572 8.901 12.957 1.00 74.44 645 GLY A C 1
ATOM 4957 O O . GLY A 1 645 ? -31.234 9.911 12.730 1.00 74.44 645 GLY A O 1
ATOM 4958 N N . GLN A 1 646 ? -29.298 8.950 13.368 1.00 83.69 646 GLN A N 1
ATOM 4959 C CA . GLN A 1 646 ? -28.506 10.179 13.314 1.00 83.69 646 GLN A CA 1
ATOM 4960 C C . GLN A 1 646 ? -28.410 10.667 11.855 1.00 83.69 646 GLN A C 1
ATOM 4962 O O . GLN A 1 646 ? -28.208 9.867 10.940 1.00 83.69 646 GLN A O 1
ATOM 4967 N N . VAL A 1 647 ? -28.602 11.971 11.661 1.00 79.94 647 VAL A N 1
ATOM 4968 C CA . VAL A 1 647 ? -28.462 12.678 10.379 1.00 79.94 647 VAL A CA 1
ATOM 4969 C C . VAL A 1 647 ? -27.089 13.370 10.377 1.00 79.94 647 VAL A C 1
ATOM 4971 O O . VAL A 1 647 ? -26.543 13.610 11.454 1.00 79.94 647 VAL A O 1
ATOM 4974 N N . ASP A 1 648 ? -26.520 13.648 9.203 1.00 85.69 648 ASP A N 1
ATOM 4975 C CA . ASP A 1 648 ? -25.195 14.281 9.034 1.00 85.69 648 ASP A CA 1
ATOM 4976 C C . ASP A 1 648 ? -24.015 13.431 9.546 1.00 85.69 648 ASP A C 1
ATOM 4978 O O . ASP A 1 648 ? -23.103 13.911 10.219 1.00 85.69 648 ASP A O 1
ATOM 4982 N N . CYS A 1 649 ? -24.045 12.132 9.248 1.00 90.62 649 CYS A N 1
ATOM 4983 C CA . CYS A 1 649 ? -22.977 11.191 9.576 1.00 90.62 649 CYS A CA 1
ATOM 4984 C C . CYS A 1 649 ? -22.889 10.058 8.541 1.00 90.62 649 CYS A C 1
ATOM 4986 O O . CYS A 1 649 ? -23.884 9.732 7.884 1.00 90.62 649 CYS A O 1
ATOM 4988 N N . ARG A 1 650 ? -21.716 9.425 8.419 1.00 91.44 650 ARG A N 1
ATOM 4989 C CA . ARG A 1 650 ? -21.514 8.225 7.593 1.00 91.44 650 ARG A CA 1
ATOM 4990 C C . ARG A 1 650 ? -22.044 6.989 8.302 1.00 91.44 650 ARG A C 1
ATOM 4992 O O . ARG A 1 650 ? -21.710 6.717 9.460 1.00 91.44 650 ARG A O 1
ATOM 4999 N N . GLN A 1 651 ? -22.875 6.228 7.598 1.00 88.62 651 GLN A N 1
ATOM 5000 C CA . GLN A 1 651 ? -23.294 4.911 8.065 1.00 88.62 651 GLN A CA 1
ATOM 5001 C C . GLN A 1 651 ? -22.120 3.942 7.936 1.00 88.62 651 GLN A C 1
ATOM 5003 O O . GLN A 1 651 ? -21.336 4.033 7.000 1.00 88.62 651 GLN A O 1
ATOM 5008 N N . VAL A 1 652 ? -22.042 2.978 8.850 1.00 83.44 652 VAL A N 1
ATOM 5009 C CA . VAL A 1 652 ? -21.009 1.927 8.822 1.00 83.44 652 VAL A CA 1
ATOM 5010 C C . VAL A 1 652 ? -21.052 1.139 7.512 1.00 83.44 652 VAL A C 1
ATOM 5012 O O . VAL A 1 652 ? -20.009 0.806 6.974 1.00 83.44 652 VAL A O 1
ATOM 5015 N N . THR A 1 653 ? -22.257 0.947 6.969 1.00 84.12 653 THR A N 1
ATOM 5016 C CA . THR A 1 653 ? -22.508 0.255 5.700 1.00 84.12 653 THR A CA 1
ATOM 5017 C C . THR A 1 653 ? -22.239 1.117 4.461 1.00 84.12 653 THR A C 1
ATOM 5019 O O . THR A 1 653 ? -22.626 0.751 3.355 1.00 84.12 653 THR A O 1
ATOM 5022 N N . ASN A 1 654 ? -21.734 2.343 4.633 1.00 88.88 654 ASN A N 1
ATOM 5023 C CA . ASN A 1 654 ? -21.539 3.301 3.548 1.00 88.88 654 ASN A CA 1
ATOM 5024 C C . ASN A 1 654 ? -20.446 4.323 3.907 1.00 88.88 654 ASN A C 1
ATOM 5026 O O . ASN A 1 654 ? -20.736 5.487 4.202 1.00 88.88 654 ASN A O 1
ATOM 5030 N N . LEU A 1 655 ? -19.191 3.860 3.931 1.00 92.81 655 LEU A N 1
ATOM 5031 C CA . LEU A 1 655 ? -18.031 4.697 4.261 1.00 92.81 655 LEU A CA 1
ATOM 5032 C C . LEU A 1 655 ? -17.526 5.537 3.080 1.00 92.81 655 LEU A C 1
ATOM 5034 O O . LEU A 1 655 ? -16.956 6.603 3.308 1.00 92.81 655 LEU A O 1
ATOM 5038 N N . CYS A 1 656 ? -17.739 5.076 1.846 1.00 94.69 656 CYS A N 1
ATOM 5039 C CA . CYS A 1 656 ? -17.292 5.732 0.614 1.00 94.69 656 CYS A CA 1
ATOM 5040 C C . CYS A 1 656 ? -18.295 6.805 0.166 1.00 94.69 656 CYS A C 1
ATOM 5042 O O . CYS A 1 656 ? -19.008 6.658 -0.829 1.00 94.69 656 CYS A O 1
ATOM 5044 N N . VAL A 1 657 ? -18.395 7.877 0.955 1.00 93.19 657 VAL A N 1
ATOM 5045 C CA . VAL A 1 657 ? -19.291 9.013 0.701 1.00 93.19 657 VAL A CA 1
ATOM 5046 C C . VAL A 1 657 ? -18.493 10.303 0.778 1.00 93.19 657 VAL A C 1
ATOM 5048 O O . VAL A 1 657 ? -18.022 10.666 1.859 1.00 93.19 657 VAL A O 1
ATOM 5051 N N . ALA A 1 658 ? -18.416 11.012 -0.349 1.00 94.81 658 ALA A N 1
ATOM 5052 C CA . ALA A 1 658 ? -17.742 12.301 -0.451 1.00 94.81 658 ALA A CA 1
ATOM 5053 C C . ALA A 1 658 ? -18.270 13.293 0.591 1.00 94.81 658 ALA A C 1
ATOM 5055 O O . ALA A 1 658 ? -19.481 13.512 0.703 1.00 94.81 658 ALA A O 1
ATOM 5056 N N . ASP A 1 659 ? -17.355 13.939 1.305 1.00 95.88 659 ASP A N 1
ATOM 5057 C CA . ASP A 1 659 ? -17.634 15.153 2.052 1.00 95.88 659 ASP A CA 1
ATOM 5058 C C . ASP A 1 659 ? -17.118 16.371 1.276 1.00 95.88 659 ASP A C 1
ATOM 5060 O O . ASP A 1 659 ? -15.922 16.653 1.312 1.00 95.88 659 ASP A O 1
ATOM 5064 N N . PRO A 1 660 ? -17.979 17.154 0.606 1.00 92.12 660 PRO A N 1
ATOM 5065 C CA . PRO A 1 660 ? -17.536 18.358 -0.098 1.00 92.12 660 PRO A CA 1
ATOM 5066 C C . PRO A 1 660 ? -17.022 19.462 0.847 1.00 92.12 660 PRO A C 1
ATOM 5068 O O . PRO A 1 660 ? -16.396 20.423 0.395 1.00 92.12 660 PRO A O 1
ATOM 5071 N N . ASN A 1 661 ? -17.286 19.359 2.154 1.00 93.19 661 ASN A N 1
ATOM 5072 C CA . ASN A 1 661 ? -16.886 20.342 3.157 1.00 93.19 661 ASN A CA 1
ATOM 5073 C C . ASN A 1 661 ? -15.653 19.921 3.967 1.00 93.19 661 ASN A C 1
ATOM 5075 O O . ASN A 1 661 ? -15.335 20.614 4.939 1.00 93.19 661 ASN A O 1
ATOM 5079 N N . PHE A 1 662 ? -14.952 18.852 3.565 1.00 94.94 662 PHE A N 1
ATOM 5080 C CA . PHE A 1 662 ? -13.746 18.396 4.254 1.00 94.94 662 PHE A CA 1
ATOM 5081 C C . PHE A 1 662 ? -12.733 19.536 4.457 1.00 94.94 662 PHE A C 1
ATOM 5083 O O . PHE A 1 662 ? -12.599 20.444 3.624 1.00 94.94 662 PHE A O 1
ATOM 5090 N N . THR A 1 663 ? -12.035 19.538 5.591 1.00 93.06 663 THR A N 1
ATOM 5091 C CA . THR A 1 663 ? -11.099 20.617 5.925 1.00 93.06 663 THR A CA 1
ATOM 5092 C C . THR A 1 663 ? -10.048 20.187 6.934 1.00 93.06 663 THR A C 1
ATOM 5094 O O . THR A 1 663 ? -10.329 19.484 7.896 1.00 93.06 663 THR A O 1
ATOM 5097 N N . PHE A 1 664 ? -8.838 20.713 6.779 1.00 89.81 664 PHE A N 1
ATOM 5098 C CA . PHE A 1 664 ? -7.771 20.585 7.772 1.00 89.81 664 PHE A CA 1
ATOM 5099 C C . PHE A 1 664 ? -7.771 21.728 8.804 1.00 89.81 664 PHE A C 1
ATOM 5101 O O . PHE A 1 664 ? -7.022 21.678 9.776 1.00 89.81 664 PHE A O 1
ATOM 5108 N N . ASN A 1 665 ? -8.598 22.768 8.593 1.00 77.69 665 ASN A N 1
ATOM 5109 C CA . ASN A 1 665 ? -8.770 23.934 9.474 1.00 77.69 665 ASN A CA 1
ATOM 5110 C C . ASN A 1 665 ? -7.444 24.501 10.021 1.00 77.69 665 ASN A C 1
ATOM 5112 O O . ASN A 1 665 ? -7.249 24.640 11.228 1.00 77.69 665 ASN A O 1
ATOM 5116 N N . ILE A 1 666 ? -6.526 24.827 9.109 1.00 75.94 666 ILE A N 1
ATOM 5117 C CA . ILE A 1 666 ? -5.177 25.303 9.437 1.00 75.94 666 ILE A CA 1
ATOM 5118 C C . ILE A 1 666 ? -5.179 26.832 9.584 1.00 75.94 666 ILE A C 1
ATOM 5120 O O . ILE A 1 666 ? -5.439 27.549 8.618 1.00 75.94 666 ILE A O 1
ATOM 5124 N N . ASP A 1 667 ? -4.867 27.341 10.781 1.00 72.38 667 ASP A N 1
ATOM 5125 C CA . ASP A 1 667 ? -4.555 28.765 10.999 1.00 72.38 667 ASP A CA 1
ATOM 5126 C C . ASP A 1 667 ? -3.179 29.094 10.381 1.00 72.38 667 ASP A C 1
ATOM 5128 O O . ASP A 1 667 ? -2.227 28.344 10.620 1.00 72.38 667 ASP A O 1
ATOM 5132 N N . PRO A 1 668 ? -3.029 30.217 9.646 1.00 70.38 668 PRO A N 1
ATOM 5133 C CA . PRO A 1 668 ? -1.750 30.688 9.104 1.00 70.38 668 PRO A CA 1
ATOM 5134 C C . PRO A 1 668 ? -0.566 30.726 10.081 1.00 70.38 668 PRO A C 1
ATOM 5136 O O . PRO A 1 668 ? 0.582 30.648 9.655 1.00 70.38 668 PRO A O 1
ATOM 5139 N N . ASN A 1 669 ? -0.815 30.890 11.381 1.00 69.00 669 ASN A N 1
ATOM 5140 C CA . ASN A 1 669 ? 0.245 30.950 12.387 1.00 69.00 669 ASN A CA 1
ATOM 5141 C C . ASN A 1 669 ? 0.559 29.589 13.027 1.00 69.00 669 ASN A C 1
ATOM 5143 O O . ASN A 1 669 ? 1.407 29.537 13.917 1.00 69.00 669 ASN A O 1
ATOM 5147 N N . HIS A 1 670 ? -0.134 28.513 12.628 1.00 73.94 670 HIS A N 1
ATOM 5148 C CA . HIS A 1 670 ? 0.041 27.147 13.144 1.00 73.94 670 HIS A CA 1
ATOM 5149 C C . HIS A 1 670 ? -0.006 27.044 14.679 1.00 73.94 670 HIS A C 1
ATOM 5151 O O . HIS A 1 670 ? 0.576 26.143 15.275 1.00 73.94 670 HIS A O 1
ATOM 5157 N N . ASN A 1 671 ? -0.673 27.997 15.330 1.00 61.00 671 ASN A N 1
ATOM 5158 C CA . ASN A 1 671 ? -0.559 28.245 16.763 1.00 61.00 671 ASN A CA 1
ATOM 5159 C C . ASN A 1 671 ? -1.818 27.854 17.544 1.00 61.00 671 ASN A C 1
ATOM 5161 O O . ASN A 1 671 ? -1.703 27.611 18.739 1.00 61.00 671 ASN A O 1
ATOM 5165 N N . THR A 1 672 ? -2.996 27.783 16.907 1.00 55.59 672 THR A N 1
ATOM 5166 C CA . THR A 1 672 ? -4.257 27.329 17.523 1.00 55.59 672 THR A CA 1
ATOM 5167 C C . THR A 1 672 ? -5.371 27.050 16.488 1.00 55.59 672 THR A C 1
ATOM 5169 O O . THR A 1 672 ? -5.353 27.616 15.403 1.00 55.59 672 THR A O 1
ATOM 5172 N N . ASN A 1 673 ? -6.396 26.291 16.927 1.00 61.09 673 ASN A N 1
ATOM 5173 C CA . ASN A 1 673 ? -7.847 26.452 16.651 1.00 61.09 673 ASN A CA 1
ATOM 5174 C C . ASN A 1 673 ? -8.595 25.449 15.743 1.00 61.09 673 ASN A C 1
ATOM 5176 O O . ASN A 1 673 ? -8.160 25.084 14.663 1.00 61.09 673 ASN A O 1
ATOM 5180 N N . ALA A 1 674 ? -9.796 25.075 16.222 1.00 56.56 674 ALA A N 1
ATOM 5181 C CA . ALA A 1 674 ? -10.891 24.287 15.622 1.00 56.56 674 ALA A CA 1
ATOM 5182 C C . ALA A 1 674 ? -10.589 22.855 15.122 1.00 56.56 674 ALA A C 1
ATOM 5184 O O . ALA A 1 674 ? -11.366 21.950 15.420 1.00 56.56 674 ALA A O 1
ATOM 5185 N N . GLY A 1 675 ? -9.473 22.639 14.418 1.00 65.38 675 GLY A N 1
ATOM 5186 C CA . GLY A 1 675 ? -9.051 21.374 13.790 1.00 65.38 675 GLY A CA 1
ATOM 5187 C C . GLY A 1 675 ? -8.762 20.215 14.756 1.00 65.38 675 GLY A C 1
ATOM 5188 O O . GLY A 1 675 ? -8.966 19.038 14.450 1.00 65.38 675 GLY A O 1
ATOM 5189 N N . GLY A 1 676 ? -8.264 20.579 15.942 1.00 81.00 676 GLY A N 1
ATOM 5190 C CA . GLY A 1 676 ? -7.591 19.648 16.846 1.00 81.00 676 GLY A CA 1
ATOM 5191 C C . GLY A 1 676 ? -6.115 19.410 16.498 1.00 81.00 676 GLY A C 1
ATOM 5192 O O . GLY A 1 676 ? -5.604 18.361 16.860 1.00 81.00 676 GLY A O 1
ATOM 5193 N N . LEU A 1 677 ? -5.441 20.358 15.822 1.00 89.25 677 LEU A N 1
ATOM 5194 C CA . LEU A 1 677 ? -3.998 20.308 15.520 1.00 89.25 677 LEU A CA 1
ATOM 5195 C C . LEU A 1 677 ? -3.183 19.811 16.721 1.00 89.25 677 LEU A C 1
ATOM 5197 O O . LEU A 1 677 ? -3.378 20.291 17.840 1.00 89.25 677 LEU A O 1
ATOM 5201 N N . VAL A 1 678 ? -2.242 18.908 16.463 1.00 92.25 678 VAL A N 1
ATOM 5202 C CA . VAL A 1 678 ? -1.228 18.481 17.432 1.00 92.25 678 VAL A CA 1
ATOM 5203 C C . VAL A 1 678 ? 0.144 18.887 16.914 1.00 92.25 678 VAL A C 1
ATOM 5205 O O . VAL A 1 678 ? 0.486 18.598 15.769 1.00 92.25 678 VAL A O 1
ATOM 5208 N N . GLN A 1 679 ? 0.919 19.572 17.754 1.00 92.38 679 GLN A N 1
ATOM 5209 C CA . GLN A 1 679 ? 2.295 19.968 17.458 1.00 92.38 679 GLN A CA 1
ATOM 5210 C C . GLN A 1 679 ? 3.224 19.278 18.452 1.00 92.38 679 GLN A C 1
ATOM 5212 O O . GLN A 1 679 ? 3.397 19.762 19.562 1.00 92.38 679 GLN A O 1
ATOM 5217 N N . PHE A 1 680 ? 3.843 18.170 18.063 1.00 94.12 680 PHE A N 1
ATOM 5218 C CA . PHE A 1 680 ? 4.715 17.394 18.939 1.00 94.12 680 PHE A CA 1
ATOM 5219 C C . PHE A 1 680 ? 6.167 17.911 18.886 1.00 94.12 680 PHE A C 1
ATOM 5221 O O . PHE A 1 680 ? 6.827 17.734 17.854 1.00 94.12 680 PHE A O 1
ATOM 5228 N N . PRO A 1 681 ? 6.690 18.560 19.948 1.00 94.06 681 PRO A N 1
ATOM 5229 C CA . PRO A 1 681 ? 8.060 19.065 19.973 1.00 94.06 681 PRO A CA 1
ATOM 5230 C C . PRO A 1 681 ? 9.074 17.929 20.158 1.00 94.06 681 PRO A C 1
ATOM 5232 O O . PRO A 1 681 ? 8.897 17.040 20.988 1.00 94.06 681 PRO A O 1
ATOM 5235 N N . LEU A 1 682 ? 10.183 17.979 19.418 1.00 94.75 682 LEU A N 1
ATOM 5236 C CA . LEU A 1 682 ? 11.173 16.895 19.395 1.00 94.75 682 LEU A CA 1
ATOM 5237 C C . LEU A 1 682 ? 12.427 17.150 20.241 1.00 94.75 682 LEU A C 1
ATOM 5239 O O . LEU A 1 682 ? 13.216 16.226 20.451 1.00 94.75 682 LEU A O 1
ATOM 5243 N N . ASP A 1 683 ? 12.598 18.364 20.765 1.00 88.12 683 ASP A N 1
ATOM 5244 C CA . ASP A 1 683 ? 13.825 18.804 21.445 1.00 88.12 683 ASP A CA 1
ATOM 5245 C C . ASP A 1 683 ? 14.183 17.942 22.678 1.00 88.12 683 ASP A C 1
ATOM 5247 O O . ASP A 1 683 ? 15.360 17.730 22.962 1.00 88.12 683 ASP A O 1
ATOM 5251 N N . ASN A 1 684 ? 13.180 17.387 23.376 1.00 88.00 684 ASN A N 1
ATOM 5252 C CA . ASN A 1 684 ? 13.361 16.511 24.548 1.00 88.00 684 ASN A CA 1
ATOM 5253 C C . ASN A 1 684 ? 13.240 15.007 24.231 1.00 88.00 684 ASN A C 1
ATOM 5255 O O . ASN A 1 684 ? 13.335 14.169 25.127 1.00 88.00 684 ASN A O 1
ATOM 5259 N N . VAL A 1 685 ? 12.995 14.659 22.968 1.00 93.00 685 VAL A N 1
ATOM 5260 C CA . VAL A 1 685 ? 12.699 13.292 22.512 1.00 93.00 685 VAL A CA 1
ATOM 5261 C C . VAL A 1 685 ? 13.902 12.695 21.784 1.00 93.00 685 VAL A C 1
ATOM 5263 O O . VAL A 1 685 ? 14.294 11.540 22.010 1.00 93.00 685 VAL A O 1
ATOM 5266 N N . LEU A 1 686 ? 14.513 13.500 20.917 1.00 93.88 686 LEU A N 1
ATOM 5267 C CA . LEU A 1 686 ? 15.690 13.116 20.152 1.00 93.88 686 LEU A CA 1
ATOM 5268 C C . LEU A 1 686 ? 16.946 13.091 21.040 1.00 93.88 686 LEU A C 1
ATOM 5270 O O . LEU A 1 686 ? 16.995 13.751 22.081 1.00 93.88 686 LEU A O 1
ATOM 5274 N N . PRO A 1 687 ? 17.995 12.337 20.661 1.00 91.94 687 PRO A N 1
ATOM 5275 C CA . PRO A 1 687 ? 19.259 12.374 21.386 1.00 91.94 687 PRO A CA 1
ATOM 5276 C C . PRO A 1 687 ? 19.856 13.785 21.446 1.00 91.94 687 PRO A C 1
ATOM 5278 O O . PRO A 1 687 ? 19.769 14.560 20.493 1.00 91.94 687 PRO A O 1
ATOM 5281 N N . HIS A 1 688 ? 20.513 14.099 22.564 1.00 90.56 688 HIS A N 1
ATOM 5282 C CA . HIS A 1 688 ? 21.035 15.437 22.837 1.00 90.56 688 HIS A CA 1
ATOM 5283 C C . HIS A 1 688 ? 21.920 15.972 21.696 1.00 90.56 688 HIS A C 1
ATOM 5285 O O . HIS A 1 688 ? 22.929 15.364 21.333 1.00 90.56 688 HIS A O 1
ATOM 5291 N N . GLY A 1 689 ? 21.574 17.156 21.182 1.00 89.81 689 GLY A N 1
ATOM 5292 C CA . GLY A 1 689 ? 22.308 17.833 20.110 1.00 89.81 689 GLY A CA 1
ATOM 5293 C C . GLY A 1 689 ? 21.978 17.350 18.694 1.00 89.81 689 GLY A C 1
ATOM 5294 O O . GLY A 1 689 ? 22.661 17.767 17.758 1.00 89.81 689 GLY A O 1
ATOM 5295 N N . GLN A 1 690 ? 20.966 16.495 18.524 1.00 93.69 690 GLN A N 1
ATOM 5296 C CA . GLN A 1 690 ? 20.456 16.082 17.216 1.00 93.69 690 GLN A CA 1
ATOM 5297 C C . GLN A 1 690 ? 19.132 16.776 16.863 1.00 93.69 690 GLN A C 1
ATOM 5299 O O . GLN A 1 690 ? 18.376 17.181 17.740 1.00 93.69 690 GLN A O 1
ATOM 5304 N N . GLN A 1 691 ? 18.857 16.889 15.564 1.00 94.75 691 GLN A N 1
ATOM 5305 C CA . GLN A 1 691 ? 17.602 17.381 14.978 1.00 94.75 691 GLN A CA 1
ATOM 5306 C C . GLN A 1 691 ? 17.119 16.400 13.910 1.00 94.75 691 GLN A C 1
ATOM 5308 O O . GLN A 1 691 ? 17.891 15.539 13.481 1.00 94.75 691 GLN A O 1
ATOM 5313 N N . LEU A 1 692 ? 15.865 16.525 13.467 1.00 95.19 692 LEU A N 1
ATOM 5314 C CA . LEU A 1 692 ? 15.367 15.722 12.350 1.00 95.19 692 LEU A CA 1
ATOM 5315 C C . LEU A 1 692 ? 16.243 15.904 11.111 1.00 95.19 692 LEU A C 1
ATOM 5317 O O . LEU A 1 692 ? 16.622 17.019 10.744 1.00 95.19 692 LEU A O 1
ATOM 5321 N N . VAL A 1 693 ? 16.530 14.794 10.443 1.00 93.69 693 VAL A N 1
ATOM 5322 C CA . VAL A 1 693 ? 17.107 14.810 9.101 1.00 93.69 693 VAL A CA 1
ATOM 5323 C C . VAL A 1 693 ? 15.939 14.875 8.128 1.00 93.69 693 VAL A C 1
ATOM 5325 O O . VAL A 1 693 ? 15.167 13.933 8.057 1.00 93.69 693 VAL A O 1
ATOM 5328 N N . LEU A 1 694 ? 15.799 15.988 7.402 1.00 93.25 694 LEU A N 1
ATOM 5329 C CA . LEU A 1 694 ? 14.735 16.167 6.399 1.00 93.25 694 LEU A CA 1
ATOM 5330 C C . LEU A 1 694 ? 15.217 15.909 4.964 1.00 93.25 694 LEU A C 1
ATOM 5332 O O . LEU A 1 694 ? 14.412 15.809 4.045 1.00 93.25 694 LEU A O 1
ATOM 5336 N N . ASN A 1 695 ? 16.531 15.807 4.762 1.00 92.12 695 ASN A N 1
ATOM 5337 C CA . ASN A 1 695 ? 17.152 15.469 3.486 1.00 92.12 695 ASN A CA 1
ATOM 5338 C C . ASN A 1 695 ? 18.500 14.784 3.738 1.00 92.12 695 ASN A C 1
ATOM 5340 O O . ASN A 1 695 ? 19.261 15.235 4.597 1.00 92.12 695 ASN A O 1
ATOM 5344 N N . ASP A 1 696 ? 18.819 13.743 2.971 1.00 91.44 696 ASP A N 1
ATOM 5345 C CA . ASP A 1 696 ? 20.087 13.023 3.070 1.00 91.44 696 ASP A CA 1
ATOM 5346 C C . ASP A 1 696 ? 21.197 13.771 2.301 1.00 91.44 696 ASP A C 1
ATOM 5348 O O . ASP A 1 696 ? 21.187 13.820 1.069 1.00 91.44 696 ASP A O 1
ATOM 5352 N N . PRO A 1 697 ? 22.191 14.360 2.993 1.00 83.62 697 PRO A N 1
ATOM 5353 C CA . PRO A 1 697 ? 23.284 15.091 2.350 1.00 83.62 697 PRO A CA 1
ATOM 5354 C C . PRO A 1 697 ? 24.314 14.179 1.663 1.00 83.62 697 PRO A C 1
ATOM 5356 O O . PRO A 1 697 ? 25.206 14.680 0.979 1.00 83.62 697 PRO A O 1
ATOM 5359 N N . GLY A 1 698 ? 24.269 12.864 1.905 1.00 85.31 698 GLY A N 1
ATOM 5360 C CA . GLY A 1 698 ? 25.189 11.898 1.313 1.00 85.31 698 GLY A CA 1
ATOM 5361 C C . GLY A 1 698 ? 24.752 11.394 -0.065 1.00 85.31 698 GLY A C 1
ATOM 5362 O O . GLY A 1 698 ? 25.560 10.823 -0.796 1.00 85.31 698 GLY A O 1
ATOM 5363 N N . PHE A 1 699 ? 23.493 11.608 -0.433 1.00 91.06 699 PHE A N 1
ATOM 5364 C CA . PHE A 1 699 ? 22.945 11.183 -1.714 1.00 91.06 699 PHE A CA 1
ATOM 5365 C C . PHE A 1 699 ? 23.281 12.196 -2.822 1.00 91.06 699 PHE A C 1
ATOM 5367 O O . PHE A 1 699 ? 23.192 13.410 -2.631 1.00 91.06 699 PHE A O 1
ATOM 5374 N N . LYS A 1 700 ? 23.686 11.723 -4.004 1.00 91.94 700 LYS A N 1
ATOM 5375 C CA . LYS A 1 700 ? 23.909 12.566 -5.188 1.00 91.94 700 LYS A CA 1
ATOM 5376 C C . LYS A 1 700 ? 22.552 12.924 -5.792 1.00 91.94 700 LYS A C 1
ATOM 5378 O O . LYS A 1 700 ? 22.018 12.183 -6.611 1.00 91.94 700 LYS A O 1
ATOM 5383 N N . GLY A 1 701 ? 22.002 14.055 -5.372 1.00 91.00 701 GLY A N 1
ATOM 5384 C CA . GLY A 1 701 ? 20.658 14.507 -5.731 1.00 91.00 701 GLY A CA 1
ATOM 5385 C C . GLY A 1 701 ? 19.894 14.969 -4.500 1.00 91.00 701 GLY A C 1
ATOM 5386 O O . GLY A 1 701 ? 20.463 15.095 -3.418 1.00 91.00 701 GLY A O 1
ATOM 5387 N N . ARG A 1 702 ? 18.604 15.253 -4.670 1.00 91.62 702 ARG A N 1
ATOM 5388 C CA . ARG A 1 702 ? 17.705 15.547 -3.549 1.00 91.62 702 ARG A CA 1
ATOM 5389 C C . ARG A 1 702 ? 17.060 14.241 -3.102 1.00 91.62 702 ARG A C 1
ATOM 5391 O O . ARG A 1 702 ? 16.380 13.609 -3.903 1.00 91.62 702 ARG A O 1
ATOM 5398 N N . LEU A 1 703 ? 17.304 13.855 -1.852 1.00 93.75 703 LEU A N 1
ATOM 5399 C CA . LEU A 1 703 ? 16.700 12.692 -1.207 1.00 93.75 703 LEU A CA 1
ATOM 5400 C C . LEU A 1 703 ? 16.074 13.157 0.112 1.00 93.75 703 LEU A C 1
ATOM 5402 O O . LEU A 1 703 ? 16.757 13.153 1.141 1.00 93.75 703 LEU A O 1
ATOM 5406 N N . PRO A 1 704 ? 14.821 13.641 0.089 1.00 95.06 704 PRO A N 1
ATOM 5407 C CA . PRO A 1 704 ? 14.056 13.869 1.304 1.00 95.06 704 PRO A CA 1
ATOM 5408 C C . PRO A 1 704 ? 14.054 12.630 2.207 1.00 95.06 704 PRO A C 1
ATOM 5410 O O . PRO A 1 704 ? 13.951 11.504 1.733 1.00 95.06 704 PRO A O 1
ATOM 5413 N N . VAL A 1 705 ? 14.147 12.852 3.517 1.00 93.81 705 VAL A N 1
ATOM 5414 C CA . VAL A 1 705 ? 13.995 11.798 4.527 1.00 93.81 705 VAL A CA 1
ATOM 5415 C C . VAL A 1 705 ? 12.649 12.023 5.205 1.00 93.81 705 VAL A C 1
ATOM 5417 O O . VAL A 1 705 ? 12.482 12.964 5.983 1.00 93.81 705 VAL A O 1
ATOM 5420 N N . SER A 1 706 ? 11.673 11.201 4.829 1.00 92.19 706 SER A N 1
ATOM 5421 C CA . SER A 1 706 ? 10.296 11.289 5.316 1.00 92.19 706 SER A CA 1
ATOM 5422 C C . SER A 1 706 ? 10.142 10.663 6.701 1.00 92.19 706 SER A C 1
ATOM 5424 O O . SER A 1 706 ? 10.913 9.790 7.104 1.00 92.19 706 SER A O 1
ATOM 5426 N N . VAL A 1 707 ? 9.105 11.085 7.423 1.00 95.62 707 VAL A N 1
ATOM 5427 C CA . VAL A 1 707 ? 8.621 10.359 8.602 1.00 95.62 707 VAL A CA 1
ATOM 5428 C C . VAL A 1 707 ? 7.929 9.086 8.118 1.00 95.62 707 VAL A C 1
ATOM 5430 O O . VAL A 1 707 ? 6.919 9.174 7.423 1.00 95.62 707 VAL A O 1
ATOM 5433 N N . HIS A 1 708 ? 8.453 7.913 8.467 1.00 96.00 708 HIS A N 1
ATOM 5434 C CA . HIS A 1 708 ? 7.824 6.649 8.085 1.00 96.00 708 HIS A CA 1
ATOM 5435 C C . HIS A 1 708 ? 6.669 6.325 9.028 1.00 96.00 708 HIS A C 1
ATOM 5437 O O . HIS A 1 708 ? 6.832 6.372 10.246 1.00 96.00 708 HIS A O 1
ATOM 5443 N N . VAL A 1 709 ? 5.516 5.992 8.453 1.00 96.25 709 VAL A N 1
ATOM 5444 C CA . VAL A 1 709 ? 4.294 5.664 9.189 1.00 96.25 709 VAL A CA 1
ATOM 5445 C C . VAL A 1 709 ? 4.063 4.157 9.166 1.00 96.25 709 VAL A C 1
ATOM 5447 O O . VAL A 1 709 ? 4.248 3.524 8.127 1.00 96.25 709 VAL A O 1
ATOM 5450 N N . GLY A 1 710 ? 3.656 3.592 10.298 1.00 95.38 710 GLY A N 1
ATOM 5451 C CA . GLY A 1 710 ? 3.303 2.182 10.428 1.00 95.38 710 GLY A CA 1
ATOM 5452 C C . GLY A 1 710 ? 2.829 1.866 11.840 1.00 95.38 710 GLY A C 1
ATOM 5453 O O . GLY A 1 710 ? 3.265 2.504 12.786 1.00 95.38 710 GLY A O 1
ATOM 5454 N N . ASP A 1 711 ? 1.921 0.909 11.983 1.00 95.19 711 ASP A N 1
ATOM 5455 C CA . ASP A 1 711 ? 1.400 0.462 13.277 1.00 95.19 711 ASP A CA 1
ATOM 5456 C C . ASP A 1 711 ? 2.267 -0.698 13.798 1.00 95.19 711 ASP A C 1
ATOM 5458 O O . ASP A 1 711 ? 2.089 -1.850 13.397 1.00 95.19 711 ASP A O 1
ATOM 5462 N N . TYR A 1 712 ? 3.279 -0.392 14.618 1.00 93.88 712 TYR A N 1
ATOM 5463 C CA . TYR A 1 712 ? 4.248 -1.413 15.053 1.00 93.88 712 TYR A CA 1
ATOM 5464 C C . TYR A 1 712 ? 3.676 -2.316 16.150 1.00 93.88 712 TYR A C 1
ATOM 5466 O O . TYR A 1 712 ? 4.194 -3.407 16.391 1.00 93.88 712 TYR A O 1
ATOM 5474 N N . ASN A 1 713 ? 2.656 -1.844 16.864 1.00 91.62 713 ASN A N 1
ATOM 5475 C CA . ASN A 1 713 ? 2.088 -2.523 18.021 1.00 91.62 713 ASN A CA 1
ATOM 5476 C C . ASN A 1 713 ? 0.713 -3.156 17.709 1.00 91.62 713 ASN A C 1
ATOM 5478 O O . ASN A 1 713 ? 0.151 -3.842 18.565 1.00 91.62 713 ASN A O 1
ATOM 5482 N N . LEU A 1 714 ? 0.219 -2.976 16.484 1.00 91.38 714 LEU A N 1
ATOM 5483 C CA . LEU A 1 714 ? -1.055 -3.455 15.962 1.00 91.38 714 LEU A CA 1
ATOM 5484 C C . LEU A 1 714 ? -2.277 -2.919 16.722 1.00 91.38 714 LEU A C 1
ATOM 5486 O O . LEU A 1 714 ? -3.347 -3.527 16.659 1.00 91.38 714 LEU A O 1
ATOM 5490 N N . ASP A 1 715 ? -2.155 -1.804 17.449 1.00 90.06 715 ASP A N 1
ATOM 5491 C CA . ASP A 1 715 ? -3.242 -1.230 18.253 1.00 90.06 715 ASP A CA 1
ATOM 5492 C C . ASP A 1 715 ? -4.312 -0.511 17.410 1.00 90.06 715 ASP A C 1
ATOM 5494 O O . ASP A 1 715 ? -5.375 -0.134 17.922 1.00 90.06 715 ASP A O 1
ATOM 5498 N N . GLY A 1 716 ? -4.061 -0.401 16.105 1.00 90.75 716 GLY A N 1
ATOM 5499 C CA . GLY A 1 716 ? -4.926 0.205 15.117 1.00 90.75 716 GLY A CA 1
ATOM 5500 C C . GLY A 1 716 ? -4.753 1.718 14.987 1.00 90.75 716 GLY A C 1
ATOM 5501 O O . GLY A 1 716 ? -5.595 2.372 14.359 1.00 90.75 716 GLY A O 1
ATOM 5502 N N . TYR A 1 717 ? -3.718 2.295 15.587 1.00 94.44 717 TYR A N 1
ATOM 5503 C CA . TYR A 1 717 ? -3.334 3.686 15.412 1.00 94.44 717 TYR A CA 1
ATOM 5504 C C . TYR A 1 717 ? -1.916 3.750 14.838 1.00 94.44 717 TYR A C 1
ATOM 5506 O O . TYR A 1 717 ? -0.999 3.198 15.433 1.00 94.44 717 TYR A O 1
ATOM 5514 N N . PRO A 1 718 ? -1.698 4.432 13.702 1.00 96.50 718 PRO A N 1
ATOM 5515 C CA . PRO A 1 718 ? -0.371 4.499 13.106 1.00 96.50 718 PRO A CA 1
ATOM 5516 C C . PRO A 1 718 ? 0.659 5.165 14.029 1.00 96.50 718 PRO A C 1
ATOM 5518 O O . PRO A 1 718 ? 0.383 6.201 14.639 1.00 96.50 718 PRO A O 1
ATOM 5521 N N . ASP A 1 719 ? 1.865 4.606 14.076 1.00 97.38 719 ASP A N 1
ATOM 5522 C CA . ASP A 1 719 ? 3.029 5.132 14.787 1.00 97.38 719 ASP A CA 1
ATOM 5523 C C . ASP A 1 719 ? 4.041 5.742 13.810 1.00 97.38 719 ASP A C 1
ATOM 5525 O O . ASP A 1 719 ? 3.946 5.575 12.589 1.00 97.38 719 ASP A O 1
ATOM 5529 N N . LEU A 1 720 ? 5.034 6.463 14.343 1.00 98.12 720 LEU A N 1
ATOM 5530 C CA . LEU A 1 720 ? 6.025 7.169 13.534 1.00 98.12 720 LEU A CA 1
ATOM 5531 C C . LEU A 1 720 ? 7.447 6.674 13.798 1.00 98.12 720 LEU A C 1
ATOM 5533 O O . LEU A 1 720 ? 7.901 6.564 14.938 1.00 98.12 720 LEU A O 1
ATOM 5537 N N . LEU A 1 721 ? 8.195 6.476 12.721 1.00 97.88 721 LEU A N 1
ATOM 5538 C CA . LEU A 1 721 ? 9.624 6.210 12.732 1.00 97.88 721 LEU A CA 1
ATOM 5539 C C . LEU A 1 721 ? 10.361 7.417 12.147 1.00 97.88 721 LEU A C 1
ATOM 5541 O O . LEU A 1 721 ? 10.149 7.801 10.994 1.00 97.88 721 LEU A O 1
ATOM 5545 N N . VAL A 1 722 ? 11.233 8.027 12.953 1.00 97.25 722 VAL A N 1
ATOM 5546 C CA . VAL A 1 722 ? 11.971 9.241 12.574 1.00 97.25 722 VAL A CA 1
ATOM 5547 C C . VAL A 1 722 ? 13.477 9.044 12.649 1.00 97.25 722 VAL A C 1
ATOM 5549 O O . VAL A 1 722 ? 13.981 8.299 13.490 1.00 97.25 722 VAL A O 1
ATOM 5552 N N . VAL A 1 723 ? 14.207 9.759 11.793 1.00 96.38 723 VAL A N 1
ATOM 5553 C CA . VAL A 1 723 ? 15.674 9.788 11.785 1.00 96.38 723 VAL A CA 1
ATOM 5554 C C . VAL A 1 723 ? 16.167 11.165 12.212 1.00 96.38 723 VAL A C 1
ATOM 5556 O O . VAL A 1 723 ? 15.718 12.198 11.711 1.00 96.38 723 VAL A O 1
ATOM 5559 N N . SER A 1 724 ? 17.123 11.177 13.136 1.00 95.56 724 SER A N 1
ATOM 5560 C CA . SER A 1 724 ? 17.772 12.384 13.634 1.00 95.56 724 SER A CA 1
ATOM 5561 C C . SER A 1 724 ? 19.277 12.350 13.407 1.00 95.56 724 SER A C 1
ATOM 5563 O O . SER A 1 724 ? 19.896 11.290 13.313 1.00 95.56 724 SER A O 1
ATOM 5565 N N . GLY A 1 725 ? 19.884 13.528 13.313 1.00 93.94 725 GLY A N 1
ATOM 5566 C CA . GLY A 1 725 ? 21.309 13.687 13.080 1.00 93.94 725 GLY A CA 1
ATOM 5567 C C . GLY A 1 725 ? 21.845 14.999 13.626 1.00 93.94 725 GLY A C 1
ATOM 5568 O O . GLY A 1 725 ? 21.100 15.900 14.006 1.00 93.94 725 GLY A O 1
ATOM 5569 N N . THR A 1 726 ? 23.170 15.106 13.677 1.00 92.06 726 THR A N 1
ATOM 5570 C CA . THR A 1 726 ? 23.832 16.331 14.138 1.00 92.06 726 THR A CA 1
ATOM 5571 C C . THR A 1 726 ? 23.615 17.464 13.123 1.00 92.06 726 THR A C 1
ATOM 5573 O O . THR A 1 726 ? 24.020 17.318 11.962 1.00 92.06 726 THR A O 1
ATOM 5576 N N . PRO A 1 727 ? 23.035 18.608 13.530 1.00 88.44 727 PRO A N 1
ATOM 5577 C CA . PRO A 1 727 ? 22.768 19.724 12.628 1.00 88.44 727 PRO A CA 1
ATOM 5578 C C . PRO A 1 727 ? 24.042 20.198 11.928 1.00 88.44 727 PRO A C 1
ATOM 5580 O O . PRO A 1 727 ? 25.091 20.335 12.559 1.00 88.44 727 PRO A O 1
ATOM 5583 N N . ASN A 1 728 ? 23.961 20.459 10.621 1.00 84.56 728 ASN A N 1
ATOM 5584 C CA . ASN A 1 728 ? 25.080 20.924 9.788 1.00 84.56 728 ASN A CA 1
ATOM 5585 C C . ASN A 1 728 ? 26.333 20.021 9.794 1.00 84.56 728 ASN A C 1
ATOM 5587 O O . ASN A 1 728 ? 27.391 20.436 9.318 1.00 84.56 728 ASN A O 1
ATOM 5591 N N . ASN A 1 729 ? 26.239 18.787 10.298 1.00 86.81 729 ASN A N 1
ATOM 5592 C CA . ASN A 1 729 ? 27.341 17.832 10.298 1.00 86.81 729 ASN A CA 1
ATOM 5593 C C . ASN A 1 729 ? 26.868 16.453 9.803 1.00 86.81 729 ASN A C 1
ATOM 5595 O O . ASN A 1 729 ? 26.538 15.585 10.610 1.00 86.81 729 ASN A O 1
ATOM 5599 N N . PRO A 1 730 ? 26.911 16.205 8.479 1.00 78.56 730 PRO A N 1
ATOM 5600 C CA . PRO A 1 730 ? 26.545 14.921 7.870 1.00 78.56 730 PRO A CA 1
ATOM 5601 C C . PRO A 1 730 ? 27.301 13.701 8.414 1.00 78.56 730 PRO A C 1
ATOM 5603 O O . PRO A 1 730 ? 26.825 12.570 8.296 1.00 78.56 730 PRO A O 1
ATOM 5606 N N . ARG A 1 731 ? 28.499 13.922 8.971 1.00 81.38 731 ARG A N 1
ATOM 5607 C CA . ARG A 1 731 ? 29.363 12.889 9.564 1.00 81.38 731 ARG A CA 1
ATOM 5608 C C . ARG A 1 731 ? 29.201 12.776 11.080 1.00 81.38 731 ARG A C 1
ATOM 5610 O O . ARG A 1 731 ? 29.874 11.958 11.698 1.00 81.38 731 ARG A O 1
ATOM 5617 N N . GLY A 1 732 ? 28.376 13.629 11.681 1.00 85.56 732 GLY A N 1
ATOM 5618 C CA . GLY A 1 732 ? 28.075 13.568 13.100 1.00 85.56 732 GLY A CA 1
ATOM 5619 C C . GLY A 1 732 ? 27.188 12.368 13.443 1.00 85.56 732 GLY A C 1
ATOM 5620 O O . GLY A 1 732 ? 26.643 11.716 12.544 1.00 85.56 732 GLY A O 1
ATOM 5621 N N . PRO A 1 733 ? 27.021 12.085 14.746 1.00 90.88 733 PRO A N 1
ATOM 5622 C CA . PRO A 1 733 ? 26.078 11.083 15.224 1.00 90.88 733 PRO A CA 1
ATOM 5623 C C . PRO A 1 733 ? 24.685 11.258 14.610 1.00 90.88 733 PRO A C 1
ATOM 5625 O O . PRO A 1 733 ? 24.201 12.384 14.450 1.00 90.88 733 PRO A O 1
ATOM 5628 N N . SER A 1 734 ? 24.074 10.129 14.262 1.00 94.06 734 SER A N 1
ATOM 5629 C CA . SER A 1 734 ? 22.707 10.019 13.743 1.00 94.06 734 SER A CA 1
ATOM 5630 C C . SER A 1 734 ? 22.081 8.702 14.191 1.00 94.06 734 SER A C 1
ATOM 5632 O O . SER A 1 734 ? 22.795 7.708 14.358 1.00 94.06 734 SER A O 1
ATOM 5634 N N . SER A 1 735 ? 20.771 8.715 14.409 1.00 95.25 735 SER A N 1
ATOM 5635 C CA . SER A 1 735 ? 20.002 7.643 15.052 1.00 95.25 735 SER A CA 1
ATOM 5636 C C . SER A 1 735 ? 18.566 7.601 14.535 1.00 95.25 735 SER A C 1
ATOM 5638 O O . SER A 1 735 ? 18.084 8.580 13.970 1.00 95.25 735 SER A O 1
ATOM 5640 N N . ALA A 1 736 ? 17.869 6.494 14.784 1.00 96.69 736 ALA A N 1
ATOM 5641 C CA . ALA A 1 736 ? 16.427 6.389 14.589 1.00 96.69 736 ALA A CA 1
ATOM 5642 C C . ALA A 1 736 ? 15.692 6.438 15.935 1.00 96.69 736 ALA A C 1
ATOM 5644 O O . ALA A 1 736 ? 16.247 6.083 16.974 1.00 96.69 736 ALA A O 1
ATOM 5645 N N . THR A 1 737 ? 14.450 6.909 15.931 1.00 96.88 737 THR A N 1
ATOM 5646 C CA . THR A 1 737 ? 13.574 6.938 17.106 1.00 96.88 737 THR A CA 1
ATOM 5647 C C . THR A 1 737 ? 12.177 6.488 16.701 1.00 96.88 737 THR A C 1
ATOM 5649 O O . THR A 1 737 ? 11.617 7.010 15.739 1.00 96.88 737 THR A O 1
ATOM 5652 N N . LEU A 1 738 ? 11.633 5.523 17.444 1.00 97.94 738 LEU A N 1
ATOM 5653 C CA . LEU A 1 738 ? 10.251 5.065 17.317 1.00 97.94 738 LEU A CA 1
ATOM 5654 C C . LEU A 1 738 ? 9.357 5.880 18.259 1.00 97.94 738 LEU A C 1
ATOM 5656 O O . LEU A 1 738 ? 9.653 6.020 19.452 1.00 97.94 738 LEU A O 1
ATOM 5660 N N . LEU A 1 739 ? 8.285 6.432 17.705 1.00 97.81 739 LEU A N 1
ATOM 5661 C CA . LEU A 1 739 ? 7.318 7.285 18.377 1.00 97.81 739 LEU A CA 1
ATOM 5662 C C . LEU A 1 739 ? 5.950 6.606 18.332 1.00 97.81 739 LEU A C 1
ATOM 5664 O O . LEU A 1 739 ? 5.324 6.554 17.277 1.00 97.81 739 LEU A O 1
ATOM 5668 N N . GLN A 1 740 ? 5.501 6.107 19.480 1.00 96.56 740 GLN A N 1
ATOM 5669 C CA . GLN A 1 740 ? 4.203 5.461 19.614 1.00 96.56 740 GLN A CA 1
ATOM 5670 C C . GLN A 1 740 ? 3.090 6.506 19.696 1.00 96.56 740 GLN A C 1
ATOM 5672 O O . GLN A 1 740 ? 3.199 7.464 20.466 1.00 96.56 740 GLN A O 1
ATOM 5677 N N . SER A 1 741 ? 2.011 6.296 18.952 1.00 96.12 741 SER A N 1
ATOM 5678 C CA . SER A 1 741 ? 0.802 7.108 18.973 1.00 96.12 741 SER A CA 1
ATOM 5679 C C . SER A 1 741 ? -0.008 6.859 20.244 1.00 96.12 741 SER A C 1
ATOM 5681 O O . SER A 1 741 ? -0.387 5.734 20.564 1.00 96.12 741 SER A O 1
ATOM 5683 N N . VAL A 1 742 ? -0.337 7.920 20.978 1.00 95.19 742 VAL A N 1
ATOM 5684 C CA . VAL A 1 742 ? -1.086 7.885 22.244 1.00 95.19 742 VAL A CA 1
ATOM 5685 C C . VAL A 1 742 ? -2.138 8.991 22.279 1.00 95.19 742 VAL A C 1
ATOM 5687 O O . VAL A 1 742 ? -2.008 10.014 21.615 1.00 95.19 742 VAL A O 1
ATOM 5690 N N . LEU A 1 743 ? -3.210 8.816 23.053 1.00 94.31 743 LEU A N 1
ATOM 5691 C CA . LEU A 1 743 ? -4.238 9.854 23.195 1.00 94.31 743 LEU A CA 1
ATOM 5692 C C . LEU A 1 743 ? -3.667 11.127 23.833 1.00 94.31 743 LEU A C 1
ATOM 5694 O O . LEU A 1 743 ? -2.989 11.047 24.854 1.00 94.31 743 LEU A O 1
ATOM 5698 N N . CYS A 1 744 ? -4.017 12.293 23.281 1.00 92.06 744 CYS A N 1
ATOM 5699 C CA . CYS A 1 744 ? -3.667 13.580 23.878 1.00 92.06 744 CYS A CA 1
ATOM 5700 C C . CYS A 1 744 ? -4.270 13.728 25.281 1.00 92.06 744 CYS A C 1
ATOM 5702 O O . CYS A 1 744 ? -5.477 13.560 25.485 1.00 92.06 744 CYS A O 1
ATOM 5704 N N . SER A 1 745 ? -3.444 14.155 26.230 1.00 90.81 745 SER A N 1
ATOM 5705 C CA . SER A 1 745 ? -3.832 14.472 27.600 1.00 90.81 745 SER A CA 1
ATOM 5706 C C . SER A 1 745 ? -3.444 15.903 27.983 1.00 90.81 745 SER A C 1
ATOM 5708 O O . SER A 1 745 ? -2.693 16.587 27.292 1.00 90.81 745 SER A O 1
ATOM 5710 N N . THR A 1 746 ? -3.955 16.383 29.120 1.00 83.81 746 THR A N 1
ATOM 5711 C CA . THR A 1 746 ? -3.639 17.728 29.634 1.00 83.81 746 THR A CA 1
ATOM 5712 C C . THR A 1 746 ? -2.191 17.887 30.099 1.00 83.81 746 THR A C 1
ATOM 5714 O O . THR A 1 746 ? -1.775 19.008 30.374 1.00 83.81 746 THR A O 1
ATOM 5717 N N . SER A 1 747 ? -1.459 16.783 30.269 1.00 81.44 747 SER A N 1
ATOM 5718 C CA . SER A 1 747 ? -0.045 16.786 30.660 1.00 81.44 747 SER A CA 1
ATOM 5719 C C . SER A 1 747 ? 0.918 16.783 29.476 1.00 81.44 747 SER A C 1
ATOM 5721 O O . SER A 1 747 ? 2.117 16.911 29.706 1.00 81.44 747 SER A O 1
ATOM 5723 N N . ASP A 1 748 ? 0.419 16.637 28.247 1.00 83.19 748 ASP A N 1
ATOM 5724 C CA . ASP A 1 748 ? 1.271 16.494 27.069 1.00 83.19 748 ASP A CA 1
ATOM 5725 C C . ASP A 1 748 ? 1.570 17.851 26.432 1.00 83.19 748 ASP A C 1
ATOM 5727 O O . ASP A 1 748 ? 0.668 18.600 26.038 1.00 83.19 748 ASP A O 1
ATOM 5731 N N . ASP A 1 749 ? 2.860 18.148 26.290 1.00 74.94 749 ASP A N 1
ATOM 5732 C CA . ASP A 1 749 ? 3.329 19.315 25.551 1.00 74.94 749 ASP A CA 1
ATOM 5733 C C . ASP A 1 749 ? 2.892 19.203 24.082 1.00 74.94 749 ASP A C 1
ATOM 5735 O O . ASP A 1 749 ? 3.110 18.183 23.427 1.00 74.94 749 ASP A O 1
ATOM 5739 N N . GLY A 1 750 ? 2.262 20.257 23.553 1.00 78.31 750 GLY A N 1
ATOM 5740 C CA . GLY A 1 750 ? 1.813 20.288 22.157 1.00 78.31 750 GLY A CA 1
ATOM 5741 C C . GLY A 1 750 ? 0.383 19.808 21.892 1.00 78.31 750 GLY A C 1
ATOM 5742 O O . GLY A 1 750 ? -0.108 19.951 20.769 1.00 78.31 750 GLY A O 1
ATOM 5743 N N . CYS A 1 751 ? -0.314 19.297 22.913 1.00 86.38 751 CYS A N 1
ATOM 5744 C CA . CYS A 1 751 ? -1.747 19.003 22.852 1.00 86.38 751 CYS A CA 1
ATOM 5745 C C . CYS A 1 751 ? -2.566 20.218 23.311 1.00 86.38 751 CYS A C 1
ATOM 5747 O O . CYS A 1 751 ? -2.732 20.484 24.503 1.00 86.38 751 CYS A O 1
ATOM 5749 N N . PHE A 1 752 ? -3.135 20.964 22.363 1.00 82.94 752 PHE A N 1
ATOM 5750 C CA . PHE A 1 752 ? -4.044 22.066 22.689 1.00 82.94 752 PHE A CA 1
ATOM 5751 C C . PHE A 1 752 ? -5.379 21.547 23.265 1.00 82.94 752 PHE A C 1
ATOM 5753 O O . PHE A 1 752 ? -5.804 20.436 22.932 1.00 82.94 752 PHE A O 1
ATOM 5760 N N . PRO A 1 753 ? -6.128 22.351 24.052 1.00 85.25 753 PRO A N 1
ATOM 5761 C CA . PRO A 1 753 ? -7.425 21.936 24.601 1.00 85.25 753 PRO A CA 1
ATOM 5762 C C . PRO A 1 753 ? -8.427 21.426 23.554 1.00 85.25 753 PRO A C 1
ATOM 5764 O O . PRO A 1 753 ? -9.208 20.521 23.839 1.00 85.25 753 PRO A O 1
ATOM 5767 N N . SER A 1 754 ? -8.388 21.964 22.330 1.00 85.06 754 SER A N 1
ATOM 5768 C CA . SER A 1 754 ? -9.215 21.496 21.212 1.00 85.06 754 SER A CA 1
ATOM 5769 C C . SER A 1 754 ? -8.849 20.088 20.739 1.00 85.06 754 SER A C 1
ATOM 5771 O O . SER A 1 754 ? -9.746 19.325 20.400 1.00 85.06 754 SER A O 1
ATOM 5773 N N . ALA A 1 755 ? -7.561 19.726 20.739 1.00 88.50 755 ALA A N 1
ATOM 5774 C CA . ALA A 1 755 ? -7.097 18.389 20.365 1.00 88.50 755 ALA A CA 1
ATOM 5775 C C . ALA A 1 755 ? -7.572 17.342 21.385 1.00 88.50 755 ALA A C 1
ATOM 5777 O O . ALA A 1 755 ? -8.121 16.308 21.012 1.00 88.50 755 ALA A O 1
ATOM 5778 N N . ILE A 1 756 ? -7.467 17.665 22.680 1.00 89.94 756 ILE A N 1
ATOM 5779 C CA . ILE A 1 756 ? -7.952 16.811 23.775 1.00 89.94 756 ILE A CA 1
ATOM 5780 C C . ILE A 1 756 ? -9.476 16.636 23.689 1.00 89.94 756 ILE A C 1
ATOM 5782 O O . ILE A 1 756 ? -9.981 15.518 23.783 1.00 89.94 756 ILE A O 1
ATOM 5786 N N . ALA A 1 757 ? -10.222 17.726 23.471 1.00 88.25 757 ALA A N 1
ATOM 5787 C CA . ALA A 1 757 ? -11.679 17.677 23.334 1.00 88.25 757 ALA A CA 1
ATOM 5788 C C . ALA A 1 757 ? -12.132 16.825 22.134 1.00 88.25 757 ALA A C 1
ATOM 5790 O O . ALA A 1 757 ? -13.130 16.111 22.232 1.00 88.25 757 ALA A O 1
ATOM 5791 N N . ALA A 1 758 ? -11.375 16.868 21.036 1.00 88.12 758 ALA A N 1
ATOM 5792 C CA . ALA A 1 758 ? -11.600 16.063 19.840 1.00 88.12 758 ALA A CA 1
ATOM 5793 C C . ALA A 1 758 ? -11.019 14.637 19.929 1.00 88.12 758 ALA A C 1
ATOM 5795 O O . ALA A 1 758 ? -11.188 13.871 18.991 1.00 88.12 758 ALA A O 1
ATOM 5796 N N . LYS A 1 759 ? -10.392 14.251 21.054 1.00 90.69 759 LYS A N 1
ATOM 5797 C CA . LYS A 1 759 ? -9.752 12.935 21.263 1.00 90.69 759 LYS A CA 1
ATOM 5798 C C . LYS A 1 759 ? -8.642 12.612 20.254 1.00 90.69 759 LYS A C 1
ATOM 5800 O O . LYS A 1 759 ? -8.417 11.445 19.944 1.00 90.69 759 LYS A O 1
ATOM 5805 N N . ARG A 1 760 ? -7.934 13.643 19.791 1.00 93.00 760 ARG A N 1
ATOM 5806 C CA . ARG A 1 760 ? -6.782 13.502 18.897 1.00 93.00 760 ARG A CA 1
ATOM 5807 C C . ARG A 1 760 ? -5.601 12.838 19.608 1.00 93.00 760 ARG A C 1
ATOM 5809 O O . ARG A 1 760 ? -5.586 12.702 20.837 1.00 93.00 760 ARG A O 1
ATOM 5816 N N . ARG A 1 761 ? -4.599 12.436 18.831 1.00 94.75 761 ARG A N 1
ATOM 5817 C CA . ARG A 1 761 ? -3.425 11.702 19.308 1.00 94.75 761 ARG A CA 1
ATOM 5818 C C . ARG A 1 761 ? -2.135 12.509 19.194 1.00 94.75 761 ARG A C 1
ATOM 5820 O O . ARG A 1 761 ? -1.974 13.353 18.316 1.00 94.75 761 ARG A O 1
ATOM 5827 N N . THR A 1 762 ? -1.231 12.242 20.122 1.00 95.44 762 THR A N 1
ATOM 5828 C CA . THR A 1 762 ? 0.150 12.726 20.177 1.00 95.44 762 THR A CA 1
ATOM 5829 C C . THR A 1 762 ? 1.083 11.525 20.268 1.00 95.44 762 THR A C 1
ATOM 5831 O O . THR A 1 762 ? 0.647 10.391 20.083 1.00 95.44 762 THR A O 1
ATOM 5834 N N . PHE A 1 763 ? 2.361 11.750 20.550 1.00 95.94 763 PHE A N 1
ATOM 5835 C CA . PHE A 1 763 ? 3.362 10.697 20.531 1.00 95.94 763 PHE A CA 1
ATOM 5836 C C . PHE A 1 763 ? 4.128 10.572 21.841 1.00 95.94 763 PHE A C 1
ATOM 5838 O O . PHE A 1 763 ? 4.304 11.533 22.588 1.00 95.94 763 PHE A O 1
ATOM 5845 N N . PHE A 1 764 ? 4.650 9.376 22.087 1.00 94.12 764 PHE A N 1
ATOM 5846 C CA . PHE A 1 764 ? 5.626 9.117 23.133 1.00 94.12 764 PHE A CA 1
ATOM 5847 C C . PHE A 1 764 ? 6.786 8.287 22.580 1.00 94.12 764 PHE A C 1
ATOM 5849 O O . PHE A 1 764 ? 6.604 7.408 21.741 1.00 94.12 764 PHE A O 1
ATOM 5856 N N . LYS A 1 765 ? 8.006 8.553 23.052 1.00 95.56 765 LYS A N 1
ATOM 5857 C CA . LYS A 1 765 ? 9.190 7.801 22.629 1.00 95.56 765 LYS A CA 1
ATOM 5858 C C . LYS A 1 765 ? 9.193 6.396 23.213 1.00 95.56 765 LYS A C 1
ATOM 5860 O O . LYS A 1 765 ? 9.265 6.234 24.431 1.00 95.56 765 LYS A O 1
ATOM 5865 N N . VAL A 1 766 ? 9.277 5.386 22.357 1.00 96.06 766 VAL A N 1
ATOM 5866 C CA . VAL A 1 766 ? 9.442 4.004 22.812 1.00 96.06 766 VAL A CA 1
ATOM 5867 C C . VAL A 1 766 ? 10.858 3.815 23.369 1.00 96.06 766 VAL A C 1
ATOM 5869 O O . VAL A 1 766 ? 11.863 4.010 22.678 1.00 96.06 766 VAL A O 1
ATOM 5872 N N . THR A 1 767 ? 10.951 3.472 24.654 1.00 94.88 767 THR A N 1
ATOM 5873 C CA . THR A 1 767 ? 12.229 3.260 25.360 1.00 94.88 767 THR A CA 1
ATOM 5874 C C . THR A 1 767 ? 12.359 1.838 25.895 1.00 94.88 767 THR A C 1
ATOM 5876 O O . THR A 1 767 ? 13.390 1.203 25.684 1.00 94.88 767 THR A O 1
ATOM 5879 N N . GLU A 1 768 ? 11.314 1.307 26.529 1.00 93.81 768 GLU A N 1
ATOM 5880 C CA . GLU A 1 768 ? 11.296 -0.052 27.071 1.00 93.81 768 GLU A CA 1
ATOM 5881 C C . GLU A 1 768 ? 11.417 -1.096 25.957 1.00 93.81 768 GLU A C 1
ATOM 5883 O O . GLU A 1 768 ? 10.550 -1.182 25.096 1.00 93.81 768 GLU A O 1
ATOM 5888 N N . GLY A 1 769 ? 12.498 -1.881 25.955 1.00 92.38 769 GLY A N 1
ATOM 5889 C CA . GLY A 1 769 ? 12.750 -2.910 24.939 1.00 92.38 769 GLY A CA 1
ATOM 5890 C C . GLY A 1 769 ? 13.228 -2.377 23.582 1.00 92.38 769 GLY A C 1
ATOM 5891 O O . GLY A 1 769 ? 13.490 -3.173 22.690 1.00 92.38 769 GLY A O 1
ATOM 5892 N N . ALA A 1 770 ? 13.401 -1.061 23.415 1.00 95.38 770 ALA A N 1
ATOM 5893 C CA . ALA A 1 770 ? 13.796 -0.442 22.144 1.00 95.38 770 ALA A CA 1
ATOM 5894 C C . ALA A 1 770 ? 15.311 -0.174 22.021 1.00 95.38 770 ALA A C 1
ATOM 5896 O O . ALA A 1 770 ? 15.747 0.559 21.130 1.00 95.38 770 ALA A O 1
ATOM 5897 N N . ASP A 1 771 ? 16.132 -0.752 22.904 1.00 94.44 771 ASP A N 1
ATOM 5898 C CA . ASP A 1 771 ? 17.587 -0.549 22.936 1.00 94.44 771 ASP A CA 1
ATOM 5899 C C . ASP A 1 771 ? 18.288 -0.805 21.589 1.00 94.44 771 ASP A C 1
ATOM 5901 O O . ASP A 1 771 ? 19.157 -0.002 21.236 1.00 94.44 771 ASP A O 1
ATOM 5905 N N . PRO A 1 772 ? 17.949 -1.843 20.795 1.00 94.81 772 PRO A N 1
ATOM 5906 C CA . PRO A 1 772 ? 18.588 -2.050 19.492 1.00 94.81 772 PRO A CA 1
ATOM 5907 C C . PRO A 1 772 ? 18.407 -0.882 18.521 1.00 94.81 772 PRO A C 1
ATOM 5909 O O . PRO A 1 772 ? 19.351 -0.521 17.819 1.00 94.81 772 PRO A O 1
ATOM 5912 N N . LEU A 1 773 ? 17.229 -0.252 18.526 1.00 96.12 773 LEU A N 1
ATOM 5913 C CA . LEU A 1 773 ? 16.935 0.908 17.688 1.00 96.12 773 LEU A CA 1
ATOM 5914 C C . LEU A 1 773 ? 17.560 2.181 18.265 1.00 96.12 773 LEU A C 1
ATOM 5916 O O . LEU A 1 773 ? 18.273 2.894 17.563 1.00 96.12 773 LEU A O 1
ATOM 5920 N N . ASN A 1 774 ? 17.346 2.438 19.558 1.00 93.62 774 ASN A N 1
ATOM 5921 C CA . ASN A 1 774 ? 17.808 3.657 20.229 1.00 93.62 774 ASN A CA 1
ATOM 5922 C C . ASN A 1 774 ? 19.342 3.769 20.274 1.00 93.62 774 ASN A C 1
ATOM 5924 O O . ASN A 1 774 ? 19.881 4.876 20.284 1.00 93.62 774 ASN A O 1
ATOM 5928 N N . ASN A 1 775 ? 20.054 2.638 20.280 1.00 93.56 775 ASN A N 1
ATOM 5929 C CA . ASN A 1 775 ? 21.516 2.605 20.256 1.00 93.56 775 ASN A CA 1
ATOM 5930 C C . ASN A 1 775 ? 22.101 2.538 18.837 1.00 93.56 775 ASN A C 1
ATOM 5932 O O . ASN A 1 775 ? 23.324 2.646 18.689 1.00 93.56 775 ASN A O 1
ATOM 5936 N N . ALA A 1 776 ? 21.273 2.383 17.796 1.00 93.12 776 ALA A N 1
ATOM 5937 C CA . ALA A 1 776 ? 21.739 2.343 16.416 1.00 93.12 776 ALA A CA 1
ATOM 5938 C C . ALA A 1 776 ? 22.427 3.663 16.035 1.00 93.12 776 ALA A C 1
ATOM 5940 O O . ALA A 1 776 ? 21.894 4.754 16.232 1.00 93.12 776 ALA A O 1
ATOM 5941 N N . GLN A 1 777 ? 23.631 3.552 15.474 1.00 91.12 777 GLN A N 1
ATOM 5942 C CA . GLN A 1 777 ? 24.457 4.692 15.079 1.00 91.12 777 GLN A CA 1
ATOM 5943 C C . GLN A 1 777 ? 24.539 4.817 13.559 1.00 91.12 777 GLN A C 1
ATOM 5945 O O . GLN A 1 777 ? 24.402 3.834 12.827 1.00 91.12 777 GLN A O 1
ATOM 5950 N N . ASN A 1 778 ? 24.855 6.029 13.101 1.00 91.50 778 ASN A N 1
ATOM 5951 C CA . ASN A 1 778 ? 25.046 6.383 11.694 1.00 91.50 778 ASN A CA 1
ATOM 5952 C C . ASN A 1 778 ? 23.811 6.119 10.818 1.00 91.50 778 ASN A C 1
ATOM 5954 O O . ASN A 1 778 ? 23.961 5.863 9.624 1.00 91.50 778 ASN A O 1
ATOM 5958 N N . VAL A 1 779 ? 22.604 6.170 11.384 1.00 94.31 779 VAL A N 1
ATOM 5959 C CA . VAL A 1 779 ? 21.362 5.929 10.637 1.00 94.31 779 VAL A CA 1
ATOM 5960 C C . VAL A 1 779 ? 21.099 7.086 9.669 1.00 94.31 779 VAL A C 1
ATOM 5962 O O . VAL A 1 779 ? 21.099 8.247 10.067 1.00 94.31 779 VAL A O 1
ATOM 5965 N N . LYS A 1 780 ? 20.902 6.775 8.385 1.00 92.69 780 LYS A N 1
ATOM 5966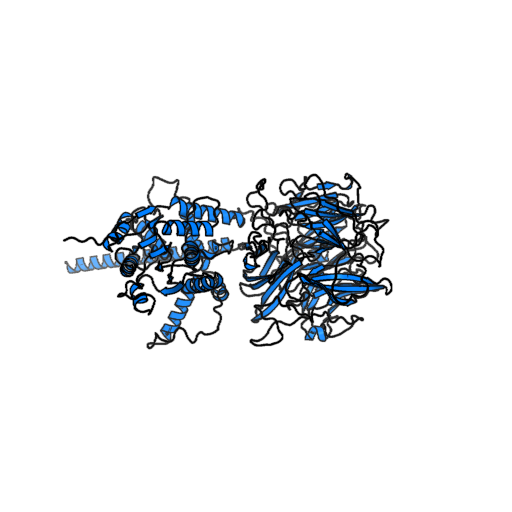 C CA . LYS A 1 780 ? 20.605 7.752 7.322 1.00 92.69 780 LYS A CA 1
ATOM 5967 C C . LYS A 1 780 ? 19.150 7.712 6.880 1.00 92.69 780 LYS A C 1
ATOM 5969 O O . LYS A 1 780 ? 18.581 8.760 6.610 1.00 92.69 780 LYS A O 1
ATOM 5974 N N . ALA A 1 781 ? 18.562 6.523 6.877 1.00 94.06 781 ALA A N 1
ATOM 5975 C CA . ALA A 1 781 ? 17.140 6.301 6.667 1.00 94.06 781 ALA A CA 1
ATOM 5976 C C . ALA A 1 781 ? 16.693 5.080 7.480 1.00 94.06 781 ALA A C 1
ATOM 5978 O O . ALA A 1 781 ? 17.507 4.205 7.804 1.00 94.06 781 ALA A O 1
ATOM 5979 N N . ALA A 1 782 ? 15.411 5.044 7.819 1.00 96.19 782 ALA A N 1
ATOM 5980 C CA . ALA A 1 782 ? 14.778 3.946 8.526 1.00 96.19 782 ALA A CA 1
ATOM 5981 C C . ALA A 1 782 ? 13.348 3.796 7.998 1.00 96.19 782 ALA A C 1
ATOM 5983 O O . ALA A 1 782 ? 12.669 4.806 7.837 1.00 96.19 782 ALA A O 1
ATOM 5984 N N . ALA A 1 783 ? 12.917 2.568 7.725 1.00 97.12 783 ALA A N 1
ATOM 5985 C CA . ALA A 1 783 ? 11.597 2.272 7.174 1.00 97.12 783 ALA A CA 1
ATOM 5986 C C . ALA A 1 783 ? 11.006 1.034 7.852 1.00 97.12 783 ALA A C 1
ATOM 5988 O O . ALA A 1 783 ? 11.750 0.123 8.224 1.00 97.12 783 ALA A O 1
ATOM 5989 N N . PHE A 1 784 ? 9.682 0.999 7.998 1.00 97.00 784 PHE A N 1
ATOM 5990 C CA . PHE A 1 784 ? 8.982 -0.215 8.407 1.00 97.00 784 PHE A CA 1
ATOM 5991 C C . PHE A 1 784 ? 9.044 -1.269 7.296 1.00 97.00 784 PHE A C 1
ATOM 5993 O O . PHE A 1 784 ? 8.983 -0.936 6.111 1.00 97.00 784 PHE A O 1
ATOM 6000 N N . PHE A 1 785 ? 9.194 -2.530 7.689 1.00 95.31 785 PHE A N 1
ATOM 6001 C CA . PHE A 1 785 ? 9.317 -3.688 6.803 1.00 95.31 785 PHE A CA 1
ATOM 6002 C C . PHE A 1 785 ? 8.823 -4.929 7.553 1.00 95.31 785 PHE A C 1
ATOM 6004 O O . PHE A 1 785 ? 8.987 -4.970 8.756 1.00 95.31 785 PHE A O 1
ATOM 6011 N N . ASP A 1 786 ? 8.246 -5.930 6.900 1.00 91.69 786 ASP A N 1
ATOM 6012 C CA . ASP A 1 786 ? 7.813 -7.186 7.547 1.00 91.69 786 ASP A CA 1
ATOM 6013 C C . ASP A 1 786 ? 8.703 -8.313 7.002 1.00 91.69 786 ASP A C 1
ATOM 6015 O O . ASP A 1 786 ? 8.464 -8.804 5.900 1.00 91.69 786 ASP A O 1
ATOM 6019 N N . ILE A 1 787 ? 9.824 -8.624 7.677 1.00 87.25 787 ILE A N 1
ATOM 6020 C CA . ILE A 1 787 ? 10.855 -9.507 7.089 1.00 87.25 787 ILE A CA 1
ATOM 6021 C C . ILE A 1 787 ? 10.490 -10.986 7.187 1.00 87.25 787 ILE A C 1
ATOM 6023 O O . ILE A 1 787 ? 10.895 -11.789 6.347 1.00 87.25 787 ILE A O 1
ATOM 6027 N N . ASP A 1 788 ? 9.742 -11.376 8.208 1.00 80.69 788 ASP A N 1
ATOM 6028 C CA . ASP A 1 788 ? 9.289 -12.743 8.419 1.00 80.69 788 ASP A CA 1
ATOM 6029 C C . ASP A 1 788 ? 7.853 -12.987 7.943 1.00 80.69 788 ASP A C 1
ATOM 6031 O O . ASP A 1 788 ? 7.340 -14.097 8.113 1.00 80.69 788 ASP A O 1
ATOM 6035 N N . GLU A 1 789 ? 7.273 -12.013 7.231 1.00 82.06 789 GLU A N 1
ATOM 6036 C CA . GLU A 1 789 ? 5.995 -12.119 6.517 1.00 82.06 789 GLU A CA 1
ATOM 6037 C C . GLU A 1 789 ? 4.883 -12.582 7.459 1.00 82.06 789 GLU A C 1
ATOM 6039 O O . GLU A 1 789 ? 4.117 -13.524 7.209 1.00 82.06 789 GLU A O 1
ATOM 6044 N N . ASP A 1 790 ? 4.887 -11.945 8.621 1.00 77.25 790 ASP A N 1
ATOM 6045 C CA . ASP A 1 790 ? 4.298 -12.455 9.837 1.00 77.25 790 ASP A CA 1
ATOM 6046 C C . ASP A 1 790 ? 3.092 -11.633 10.301 1.00 77.25 790 ASP A C 1
ATOM 6048 O O . ASP A 1 790 ? 2.260 -12.146 11.063 1.00 77.25 790 ASP A O 1
ATOM 6052 N N . GLY A 1 791 ? 2.940 -10.436 9.726 1.00 82.44 791 GLY A N 1
ATOM 6053 C CA . GLY A 1 791 ? 1.900 -9.476 10.064 1.00 82.44 791 GLY A CA 1
ATOM 6054 C C . GLY A 1 791 ? 2.356 -8.369 11.008 1.00 82.44 791 GLY A C 1
ATOM 6055 O O . GLY A 1 791 ? 1.555 -7.485 11.310 1.00 82.44 791 GLY A O 1
ATOM 6056 N N . THR A 1 792 ? 3.612 -8.392 11.453 1.00 86.06 792 THR A N 1
ATOM 6057 C CA . THR A 1 792 ? 4.207 -7.389 12.337 1.00 86.06 792 THR A CA 1
ATOM 6058 C C . THR A 1 792 ? 5.181 -6.506 11.562 1.00 86.06 792 THR A C 1
ATOM 6060 O O . THR A 1 792 ? 5.936 -6.964 10.710 1.00 86.06 792 THR A O 1
ATOM 6063 N N . LEU A 1 793 ? 5.190 -5.202 11.853 1.00 92.94 793 LEU A N 1
ATOM 6064 C CA . LEU A 1 793 ? 6.172 -4.294 11.259 1.00 92.94 793 LEU A CA 1
ATOM 6065 C C . LEU A 1 793 ? 7.493 -4.340 12.033 1.00 92.94 793 LEU A C 1
ATOM 6067 O O . LEU A 1 793 ? 7.608 -3.786 13.130 1.00 92.94 793 LEU A O 1
ATOM 6071 N N . ASP A 1 794 ? 8.500 -4.947 11.421 1.00 94.94 794 ASP A N 1
ATOM 6072 C CA . ASP A 1 794 ? 9.915 -4.779 11.734 1.00 94.94 794 ASP A CA 1
ATOM 6073 C C . ASP A 1 794 ? 10.457 -3.448 11.188 1.00 94.94 794 ASP A C 1
ATOM 6075 O O . ASP A 1 794 ? 9.752 -2.627 10.594 1.00 94.94 794 ASP A O 1
ATOM 6079 N N . ILE A 1 795 ? 11.754 -3.208 11.394 1.00 97.25 795 ILE A N 1
ATOM 6080 C CA . ILE A 1 795 ? 12.418 -1.971 10.988 1.00 97.25 795 ILE A CA 1
ATOM 6081 C C . ILE A 1 795 ? 13.669 -2.281 10.168 1.00 97.25 795 ILE A C 1
ATOM 6083 O O . ILE A 1 795 ? 14.620 -2.894 10.657 1.00 97.25 795 ILE A O 1
ATOM 6087 N N . MET A 1 796 ? 13.723 -1.767 8.942 1.00 97.00 796 MET A N 1
ATOM 6088 C CA . MET A 1 796 ? 14.942 -1.702 8.143 1.00 97.00 796 MET A CA 1
ATOM 6089 C C . MET A 1 796 ? 15.703 -0.409 8.452 1.00 97.00 796 MET A C 1
ATOM 6091 O O . MET A 1 796 ? 15.147 0.687 8.401 1.00 97.00 796 MET A O 1
ATOM 6095 N N . LEU A 1 797 ? 17.005 -0.521 8.713 1.00 96.00 797 LEU A N 1
ATOM 6096 C CA . LEU A 1 797 ? 17.925 0.599 8.889 1.00 96.00 797 LEU A CA 1
ATOM 6097 C C . LEU A 1 797 ? 18.940 0.663 7.749 1.00 96.00 797 LEU A C 1
ATOM 6099 O O . LEU A 1 797 ? 19.641 -0.312 7.468 1.00 96.00 797 LEU A O 1
ATOM 6103 N N . LEU A 1 798 ? 19.095 1.856 7.176 1.00 94.50 798 LEU A N 1
ATOM 6104 C CA . LEU A 1 798 ? 20.146 2.189 6.219 1.00 94.50 798 LEU A CA 1
ATOM 6105 C C . LEU A 1 798 ? 21.198 3.048 6.920 1.00 94.50 798 LEU A C 1
ATOM 6107 O O . LEU A 1 798 ? 20.971 4.225 7.211 1.00 94.50 798 LEU A O 1
ATOM 6111 N N . ARG A 1 799 ? 22.359 2.460 7.223 1.00 92.00 799 ARG A N 1
ATOM 6112 C CA . ARG A 1 799 ? 23.422 3.111 8.007 1.00 92.00 799 ARG A CA 1
ATOM 6113 C C . ARG A 1 799 ? 24.569 3.564 7.118 1.00 92.00 799 ARG A C 1
ATOM 6115 O O . ARG A 1 799 ? 25.025 2.802 6.282 1.00 92.00 799 ARG A O 1
ATOM 6122 N N . GLY A 1 800 ? 25.070 4.780 7.299 1.00 88.94 800 GLY A N 1
ATOM 6123 C CA . GLY A 1 800 ? 26.203 5.288 6.522 1.00 88.94 800 GLY A CA 1
ATOM 6124 C C . GLY A 1 800 ? 27.453 4.417 6.690 1.00 88.94 800 GLY A C 1
ATOM 6125 O O . GLY A 1 800 ? 27.804 4.045 7.811 1.00 88.94 800 GLY A O 1
ATOM 6126 N N . THR A 1 801 ? 28.126 4.104 5.583 1.00 84.31 801 THR A N 1
ATOM 6127 C CA . THR A 1 801 ? 29.405 3.380 5.592 1.00 84.31 801 THR A CA 1
ATOM 6128 C C . THR A 1 801 ? 30.584 4.340 5.781 1.00 84.31 801 THR A C 1
ATOM 6130 O O . THR A 1 801 ? 30.474 5.552 5.590 1.00 84.31 801 THR A O 1
ATOM 6133 N N . THR A 1 802 ? 31.737 3.810 6.199 1.00 67.25 802 THR A N 1
ATOM 6134 C CA . THR A 1 802 ? 32.989 4.579 6.343 1.00 67.25 802 THR A CA 1
ATOM 6135 C C . THR A 1 802 ? 33.704 4.835 5.013 1.00 67.25 802 THR A C 1
ATOM 6137 O O . THR A 1 802 ? 34.720 5.533 4.995 1.00 67.25 802 THR A O 1
ATOM 6140 N N . ASP A 1 803 ? 33.210 4.255 3.917 1.00 60.81 803 ASP A N 1
ATOM 6141 C CA . ASP A 1 803 ? 33.805 4.377 2.590 1.00 60.81 803 ASP A CA 1
ATOM 6142 C C . ASP A 1 803 ? 33.706 5.811 2.051 1.00 60.81 803 ASP A C 1
ATOM 6144 O O . ASP A 1 803 ? 32.833 6.595 2.418 1.00 60.81 803 ASP A O 1
ATOM 6148 N N . GLN A 1 804 ? 34.629 6.184 1.157 1.00 56.00 804 GLN A N 1
ATOM 6149 C CA . GLN A 1 804 ? 34.695 7.539 0.588 1.00 56.00 804 GLN A CA 1
ATOM 6150 C C . GLN A 1 804 ? 33.480 7.907 -0.292 1.00 56.00 804 GLN A C 1
ATOM 6152 O O . GLN A 1 804 ? 33.379 9.064 -0.706 1.00 56.00 804 GLN A O 1
ATOM 6157 N N . GLN A 1 805 ? 32.578 6.959 -0.583 1.00 68.31 805 GLN A N 1
ATOM 6158 C CA . GLN A 1 805 ? 31.370 7.184 -1.378 1.00 68.31 805 GLN A CA 1
ATOM 6159 C C . GLN A 1 805 ? 30.170 7.516 -0.474 1.00 68.31 805 GLN A C 1
ATOM 6161 O O . GLN A 1 805 ? 29.753 6.690 0.336 1.00 68.31 805 GLN A O 1
ATOM 6166 N N . PRO A 1 806 ? 29.577 8.714 -0.602 1.00 67.38 806 PRO A N 1
ATOM 6167 C CA . PRO A 1 806 ? 28.623 9.223 0.378 1.00 67.38 806 PRO A CA 1
ATOM 6168 C C . PRO A 1 806 ? 27.220 8.582 0.318 1.00 67.38 806 PRO A C 1
ATOM 6170 O O . PRO A 1 806 ? 26.467 8.727 1.284 1.00 67.38 806 PRO A O 1
ATOM 6173 N N . ALA A 1 807 ? 26.871 7.832 -0.739 1.00 82.06 807 ALA A N 1
ATOM 6174 C CA . ALA A 1 807 ? 25.579 7.141 -0.871 1.00 82.06 807 ALA A CA 1
ATOM 6175 C C . ALA A 1 807 ? 25.598 5.670 -0.401 1.00 82.06 807 ALA A C 1
ATOM 6177 O O . ALA A 1 807 ? 24.544 5.048 -0.312 1.00 82.06 807 ALA A O 1
ATOM 6178 N N . GLY A 1 808 ? 26.763 5.118 -0.039 1.00 89.19 808 GLY A N 1
ATOM 6179 C CA . GLY A 1 808 ? 26.871 3.751 0.482 1.00 89.19 808 GLY A CA 1
ATOM 6180 C C . GLY A 1 808 ? 26.181 3.580 1.841 1.00 89.19 808 GLY A C 1
ATOM 6181 O O . GLY A 1 808 ? 26.365 4.393 2.757 1.00 89.19 808 GLY A O 1
ATOM 6182 N N . ARG A 1 809 ? 25.369 2.529 1.982 1.00 91.75 809 ARG A N 1
ATOM 6183 C CA . ARG A 1 809 ? 24.627 2.184 3.197 1.00 91.75 809 ARG A CA 1
ATOM 6184 C C . ARG A 1 809 ? 24.845 0.716 3.564 1.00 91.75 809 ARG A C 1
ATOM 6186 O O . ARG A 1 809 ? 24.721 -0.175 2.736 1.00 91.75 809 ARG A O 1
ATOM 6193 N N . ALA A 1 810 ? 25.123 0.460 4.836 1.00 92.06 810 ALA A N 1
ATOM 6194 C CA . ALA A 1 810 ? 24.994 -0.861 5.424 1.00 92.06 810 ALA A CA 1
ATOM 6195 C C . ALA A 1 810 ? 23.520 -1.098 5.772 1.00 92.06 810 ALA A C 1
ATOM 6197 O O . ALA A 1 810 ? 22.943 -0.340 6.561 1.00 92.06 810 ALA A O 1
ATOM 6198 N N . ILE A 1 811 ? 22.933 -2.141 5.189 1.00 94.06 811 ILE A N 1
ATOM 6199 C CA . ILE A 1 811 ? 21.538 -2.536 5.403 1.00 94.06 811 ILE A CA 1
ATOM 6200 C C . ILE A 1 811 ? 21.479 -3.477 6.609 1.00 94.06 811 ILE A C 1
ATOM 6202 O O . ILE A 1 811 ? 22.285 -4.399 6.735 1.00 94.06 811 ILE A O 1
ATOM 6206 N N . SER A 1 812 ? 20.549 -3.234 7.524 1.00 93.12 812 SER A N 1
ATOM 6207 C CA . SER A 1 812 ? 20.304 -4.109 8.673 1.00 93.12 812 SER A CA 1
ATOM 6208 C C . SER A 1 812 ? 18.852 -4.049 9.096 1.00 93.12 812 SER A C 1
ATOM 6210 O O . SER A 1 812 ? 18.231 -3.002 8.948 1.00 93.12 812 SER A O 1
ATOM 6212 N N . PHE A 1 813 ? 18.360 -5.126 9.693 1.00 94.25 813 PHE A N 1
ATOM 6213 C CA . PHE A 1 813 ? 16.995 -5.213 10.192 1.00 94.25 813 PHE A CA 1
ATOM 6214 C C . PHE A 1 813 ? 16.971 -5.311 11.716 1.00 94.25 813 PHE A C 1
ATOM 6216 O O . PHE A 1 813 ? 17.870 -5.883 12.344 1.00 94.25 813 PHE A O 1
ATOM 6223 N N . ILE A 1 814 ? 15.928 -4.739 12.296 1.00 94.62 814 ILE A N 1
ATOM 6224 C CA . ILE A 1 814 ? 15.555 -4.869 13.695 1.00 94.62 814 ILE A CA 1
ATOM 6225 C C . ILE A 1 814 ? 14.189 -5.527 13.708 1.00 94.62 814 ILE A C 1
ATOM 6227 O O . ILE A 1 814 ? 13.233 -4.959 13.193 1.00 94.62 814 ILE A O 1
ATOM 6231 N N . HIS A 1 815 ? 14.128 -6.703 14.311 1.00 92.62 815 HIS A N 1
ATOM 6232 C CA . HIS A 1 815 ? 12.907 -7.462 14.457 1.00 92.62 815 HIS A CA 1
ATOM 6233 C C . HIS A 1 815 ? 12.062 -6.921 15.612 1.00 92.62 815 HIS A C 1
ATOM 6235 O O . HIS A 1 815 ? 12.599 -6.570 16.672 1.00 92.62 815 HIS A O 1
ATOM 6241 N N . ASN A 1 816 ? 10.755 -6.865 15.405 1.00 91.88 816 ASN A N 1
ATOM 6242 C CA . ASN A 1 816 ? 9.765 -6.387 16.345 1.00 91.88 816 ASN A CA 1
ATOM 6243 C C . ASN A 1 816 ? 9.047 -7.566 17.007 1.00 91.88 816 ASN A C 1
ATOM 6245 O O . ASN A 1 816 ? 8.252 -8.260 16.393 1.00 91.88 816 ASN A O 1
ATOM 6249 N N . ASN A 1 817 ? 9.292 -7.750 18.303 1.00 87.62 817 ASN A N 1
ATOM 6250 C CA . ASN A 1 817 ? 8.627 -8.761 19.117 1.00 87.62 817 ASN A CA 1
ATOM 6251 C C . ASN A 1 817 ? 7.813 -8.097 20.244 1.00 87.62 817 ASN A C 1
ATOM 6253 O O . ASN A 1 817 ? 7.807 -8.571 21.383 1.00 87.62 817 ASN A O 1
ATOM 6257 N N . TYR A 1 818 ? 7.173 -6.951 19.991 1.00 83.94 818 TYR A N 1
ATOM 6258 C CA . TYR A 1 818 ? 6.177 -6.432 20.928 1.00 83.94 818 TYR A CA 1
ATOM 6259 C C . TYR A 1 818 ? 4.914 -7.288 20.853 1.00 83.94 818 TYR A C 1
ATOM 6261 O O . TYR A 1 818 ? 4.143 -7.204 19.904 1.00 83.94 818 TYR A O 1
ATOM 6269 N N . PHE A 1 819 ? 4.703 -8.133 21.865 1.00 69.88 819 PHE A N 1
ATOM 6270 C CA . PHE A 1 819 ? 3.516 -8.979 21.909 1.00 69.88 819 PHE A CA 1
ATOM 6271 C C . PHE A 1 819 ? 2.304 -8.155 22.336 1.00 69.88 819 PHE A C 1
ATOM 6273 O O . PHE A 1 819 ? 2.168 -7.808 23.512 1.00 69.88 819 PHE A O 1
ATOM 6280 N N . ASN A 1 820 ? 1.402 -7.909 21.392 1.00 70.25 820 ASN A N 1
ATOM 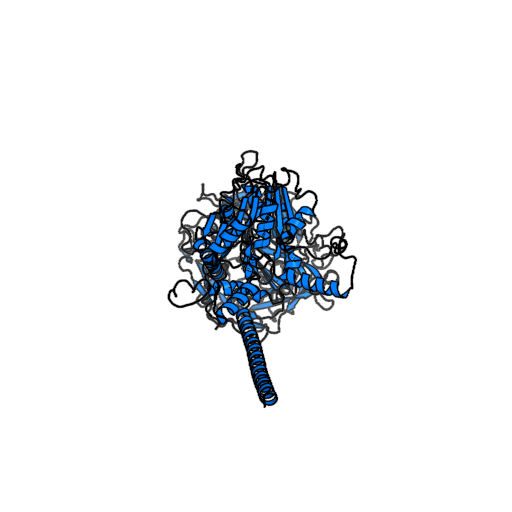6281 C CA . ASN A 1 820 ? 0.078 -7.381 21.671 1.00 70.25 820 ASN A CA 1
ATOM 6282 C C . ASN A 1 820 ? -0.966 -8.417 21.277 1.00 70.25 820 ASN A C 1
ATOM 6284 O O . ASN A 1 820 ? -0.889 -9.044 20.226 1.00 70.25 820 ASN A O 1
ATOM 6288 N N . ASP A 1 821 ? -1.952 -8.603 22.148 1.00 69.75 821 ASP A N 1
ATOM 6289 C CA . ASP A 1 821 ? -3.142 -9.399 21.857 1.00 69.75 821 ASP A CA 1
ATOM 6290 C C . ASP A 1 821 ? -4.044 -8.593 20.917 1.00 69.75 821 ASP A C 1
ATOM 6292 O O . ASP A 1 821 ? -5.060 -8.060 21.345 1.00 69.75 821 ASP A O 1
ATOM 6296 N N . ALA A 1 822 ? -3.593 -8.388 19.683 1.00 79.56 822 ALA A N 1
ATOM 6297 C CA . ALA A 1 822 ? -4.217 -7.556 18.667 1.00 79.56 822 ALA A CA 1
ATOM 6298 C C . ALA A 1 822 ? -4.126 -8.244 17.301 1.00 79.56 822 ALA A C 1
ATOM 6300 O O . ALA A 1 822 ? -3.321 -9.153 17.099 1.00 79.56 822 ALA A O 1
ATOM 6301 N N . PHE A 1 823 ? -4.986 -7.828 16.377 1.00 85.19 823 PHE A N 1
ATOM 6302 C CA . PHE A 1 823 ? -5.059 -8.412 15.041 1.00 85.19 823 PHE A CA 1
ATOM 6303 C C . PHE A 1 823 ? -4.498 -7.461 13.986 1.00 85.19 823 PHE A C 1
ATOM 6305 O O . PHE A 1 823 ? -4.483 -6.250 14.195 1.00 85.19 823 PHE A O 1
ATOM 6312 N N . PHE A 1 824 ? -4.116 -7.994 12.829 1.00 89.06 824 PHE A N 1
ATOM 6313 C CA . PHE A 1 824 ? -3.700 -7.205 11.666 1.00 89.06 824 PHE A CA 1
ATOM 6314 C C . PHE A 1 824 ? -4.492 -7.582 10.410 1.00 89.06 824 PHE A C 1
ATOM 6316 O O . PHE A 1 824 ? -5.127 -8.640 10.347 1.00 89.06 824 PHE A O 1
ATOM 6323 N N . LEU A 1 825 ? -4.412 -6.733 9.388 1.00 90.50 825 LEU A N 1
ATOM 6324 C CA . LEU A 1 825 ? -4.700 -7.099 8.003 1.00 90.50 825 LEU A CA 1
ATOM 6325 C C . LEU A 1 825 ? -3.557 -6.654 7.095 1.00 90.50 825 LEU A C 1
ATOM 6327 O O . LEU A 1 825 ? -3.013 -5.560 7.245 1.00 90.50 825 LEU A O 1
ATOM 6331 N N . LYS A 1 826 ? -3.230 -7.511 6.126 1.00 93.44 826 LYS A N 1
ATOM 6332 C CA . LYS A 1 826 ? -2.320 -7.206 5.019 1.00 93.44 826 LYS A CA 1
ATOM 6333 C C . LYS A 1 826 ? -3.136 -7.168 3.732 1.00 93.44 826 LYS A C 1
ATOM 6335 O O . LYS A 1 826 ? -3.795 -8.143 3.394 1.00 93.44 826 LYS A O 1
ATOM 6340 N N . THR A 1 827 ? -3.120 -6.049 3.021 1.00 94.31 827 THR A N 1
ATOM 6341 C CA . THR A 1 827 ? -3.978 -5.802 1.852 1.00 94.31 827 THR A CA 1
ATOM 6342 C C . THR A 1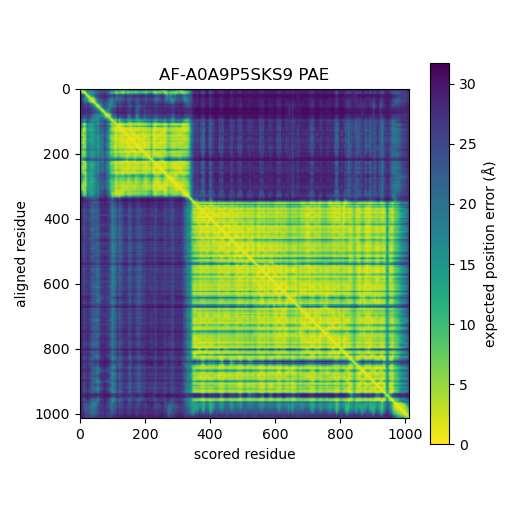 827 ? -3.163 -5.320 0.665 1.00 94.31 827 THR A C 1
ATOM 6344 O O . THR A 1 827 ? -2.267 -4.497 0.820 1.00 94.31 827 THR A O 1
ATOM 6347 N N . LEU A 1 828 ? -3.485 -5.827 -0.519 1.00 94.75 828 LEU A N 1
ATOM 6348 C CA . LEU A 1 828 ? -2.883 -5.420 -1.781 1.00 94.75 828 LEU A CA 1
ATOM 6349 C C . LEU A 1 828 ? -3.987 -5.243 -2.822 1.00 94.75 828 LEU A C 1
ATOM 6351 O O . LEU A 1 828 ? -4.717 -6.189 -3.101 1.00 94.75 828 LEU A O 1
ATOM 6355 N N . ALA A 1 829 ? -4.084 -4.066 -3.428 1.00 95.38 829 ALA A N 1
ATOM 6356 C CA . ALA A 1 829 ? -4.888 -3.833 -4.622 1.00 95.38 829 ALA A CA 1
ATOM 6357 C C . ALA A 1 829 ? -3.971 -3.794 -5.851 1.00 95.38 829 ALA A C 1
ATOM 6359 O O . ALA A 1 829 ? -3.073 -2.953 -5.932 1.00 95.38 829 ALA A O 1
ATOM 6360 N N . SER A 1 830 ? -4.182 -4.706 -6.799 1.00 93.12 830 SER A N 1
ATOM 6361 C CA . SER A 1 830 ? -3.448 -4.713 -8.075 1.00 93.12 830 SER A CA 1
ATOM 6362 C C . SER A 1 830 ? -4.027 -3.700 -9.069 1.00 93.12 830 SER A C 1
ATOM 6364 O O . SER A 1 830 ? -5.141 -3.205 -8.890 1.00 93.12 830 SER A O 1
ATOM 6366 N N . ASN A 1 831 ? -3.296 -3.414 -10.147 1.00 89.94 831 ASN A N 1
ATOM 6367 C CA . ASN A 1 831 ? -3.757 -2.555 -11.247 1.00 89.94 831 ASN A CA 1
ATOM 6368 C C . ASN A 1 831 ? -4.878 -3.175 -12.116 1.00 89.94 831 ASN A C 1
ATOM 6370 O O . ASN A 1 831 ? -5.351 -2.528 -13.044 1.00 89.94 831 ASN A O 1
ATOM 6374 N N . GLY A 1 832 ? -5.323 -4.404 -11.825 1.00 87.50 832 GLY A N 1
ATOM 6375 C CA . GLY A 1 832 ? -6.493 -5.009 -12.465 1.00 87.50 832 GLY A CA 1
ATOM 6376 C C . GLY A 1 832 ? -6.293 -5.469 -13.910 1.00 87.50 832 GLY A C 1
ATOM 6377 O O . GLY A 1 832 ? -7.288 -5.708 -14.585 1.00 87.50 832 GLY A O 1
ATOM 6378 N N . VAL A 1 833 ? -5.052 -5.627 -14.380 1.00 86.38 833 VAL A N 1
ATOM 6379 C CA . VAL A 1 833 ? -4.728 -6.040 -15.761 1.00 86.38 833 VAL A CA 1
ATOM 6380 C C . VAL A 1 833 ? -5.276 -7.423 -16.148 1.00 86.38 833 VAL A C 1
ATOM 6382 O O . VAL A 1 833 ? -5.773 -7.626 -17.257 1.00 86.38 833 VAL A O 1
ATOM 6385 N N . CYS A 1 834 ? -5.217 -8.403 -15.245 1.00 81.00 834 CYS A N 1
ATOM 6386 C CA . CYS A 1 834 ? -5.741 -9.748 -15.471 1.00 81.00 834 CYS A CA 1
ATOM 6387 C C . CYS A 1 834 ? -6.124 -10.426 -14.145 1.00 81.00 834 CYS A C 1
ATOM 6389 O O . CYS A 1 834 ? -5.518 -10.140 -13.113 1.00 81.00 834 CYS A O 1
ATOM 6391 N N . PRO A 1 835 ? -7.093 -11.363 -14.150 1.00 74.75 835 PRO A N 1
ATOM 6392 C CA . PRO A 1 835 ? -7.589 -11.998 -12.927 1.00 74.75 835 PRO A CA 1
ATOM 6393 C C . PRO A 1 835 ? -6.648 -13.090 -12.399 1.00 74.75 835 PRO A C 1
ATOM 6395 O O . PRO A 1 835 ? -6.770 -13.528 -11.261 1.00 74.75 835 PRO A O 1
ATOM 6398 N N . SER A 1 836 ? -5.727 -13.581 -13.234 1.00 72.81 836 SER A N 1
ATOM 6399 C CA . SER A 1 836 ? -4.777 -14.622 -12.836 1.00 72.81 836 SER A CA 1
ATOM 6400 C C . SER A 1 836 ? -3.455 -14.554 -13.590 1.00 72.81 836 SER A C 1
ATOM 6402 O O . SER A 1 836 ? -2.414 -14.468 -12.965 1.00 72.81 836 SER A O 1
ATOM 6404 N N . TRP A 1 837 ? -3.461 -14.623 -14.923 1.00 71.88 837 TRP A N 1
ATOM 6405 C CA . TRP A 1 837 ? -2.246 -14.550 -15.736 1.00 71.88 837 TRP A CA 1
ATOM 6406 C C . TRP A 1 837 ? -2.513 -13.746 -16.999 1.00 71.88 837 TRP A C 1
ATOM 6408 O O . TRP A 1 837 ? -3.556 -13.914 -17.634 1.00 71.88 837 TRP A O 1
ATOM 6418 N N . CYS A 1 838 ? -1.559 -12.893 -17.354 1.00 72.44 838 CYS A N 1
ATOM 6419 C CA . CYS A 1 838 ? -1.660 -11.968 -18.467 1.00 72.44 838 CYS A CA 1
ATOM 6420 C C . CYS A 1 838 ? -0.933 -12.554 -19.690 1.00 72.44 838 CYS A C 1
ATOM 6422 O O . CYS A 1 838 ? 0.282 -12.753 -19.670 1.00 72.44 838 CYS A O 1
ATOM 6424 N N . GLY A 1 839 ? -1.677 -12.838 -20.766 1.00 57.94 839 GLY A N 1
ATOM 6425 C CA . GLY A 1 839 ? -1.126 -13.207 -22.081 1.00 57.94 839 GLY A CA 1
ATOM 6426 C C . GLY A 1 839 ? -1.201 -14.694 -22.477 1.00 57.94 839 GLY A C 1
ATOM 6427 O O . GLY A 1 839 ? -1.316 -15.591 -21.641 1.00 57.94 839 GLY A O 1
ATOM 6428 N N . LEU A 1 840 ? -1.145 -14.935 -23.797 1.00 42.59 840 LEU A N 1
ATOM 6429 C CA . LEU A 1 840 ? -1.191 -16.254 -24.460 1.00 42.59 840 LEU A CA 1
ATOM 6430 C C . LEU A 1 840 ? 0.203 -16.859 -24.729 1.00 42.59 840 LEU A C 1
ATOM 6432 O O . LEU A 1 840 ? 0.314 -18.074 -24.899 1.00 42.59 840 LEU A O 1
ATOM 6436 N N . ASP A 1 841 ? 1.256 -16.039 -24.753 1.00 45.81 841 ASP A N 1
ATOM 6437 C CA . ASP A 1 841 ? 2.600 -16.450 -25.161 1.00 45.81 841 ASP A CA 1
ATOM 6438 C C . ASP A 1 841 ? 3.488 -16.750 -23.947 1.00 45.81 841 ASP A C 1
ATOM 6440 O O . ASP A 1 841 ? 3.773 -15.890 -23.117 1.00 45.81 841 ASP A O 1
ATOM 6444 N N . SER A 1 842 ? 3.915 -18.015 -23.857 1.00 46.88 842 SER A N 1
ATOM 6445 C CA . SER A 1 842 ? 4.723 -18.612 -22.781 1.00 46.88 842 SER A CA 1
ATOM 6446 C C . SER A 1 842 ? 4.150 -18.412 -21.376 1.00 46.88 842 SER A C 1
ATOM 6448 O O . SER A 1 842 ? 4.527 -17.507 -20.638 1.00 46.88 842 SER A O 1
ATOM 6450 N N . LYS A 1 843 ? 3.288 -19.355 -20.970 1.00 51.06 843 LYS A N 1
ATOM 6451 C CA . LYS A 1 843 ? 3.031 -19.648 -19.554 1.00 51.06 843 LYS A CA 1
ATOM 6452 C C . LYS A 1 843 ? 4.363 -19.562 -18.786 1.00 51.06 843 LYS A C 1
ATOM 6454 O O . LYS A 1 843 ? 5.325 -20.190 -19.241 1.00 51.06 843 LYS A O 1
ATOM 6459 N N . PRO A 1 844 ? 4.424 -18.827 -17.666 1.00 55.25 844 PRO A N 1
ATOM 6460 C CA . PRO A 1 844 ? 5.660 -18.623 -16.934 1.00 55.25 844 PRO A CA 1
ATOM 6461 C C . PRO A 1 844 ? 6.215 -19.989 -16.558 1.00 55.25 844 PRO A C 1
ATOM 6463 O O . PRO A 1 844 ? 5.461 -20.924 -16.252 1.00 55.25 844 PRO A O 1
ATOM 6466 N N . SER A 1 845 ? 7.540 -20.108 -16.580 1.00 55.38 845 SER A N 1
ATOM 6467 C CA . SER A 1 845 ? 8.224 -21.354 -16.226 1.00 55.38 845 SER A CA 1
ATOM 6468 C C . SER A 1 845 ? 7.819 -21.829 -14.820 1.00 55.38 845 SER A C 1
ATOM 6470 O O . SER A 1 845 ? 7.791 -23.031 -14.541 1.00 55.38 845 SER A O 1
ATOM 6472 N N . ARG A 1 846 ? 7.445 -20.879 -13.949 1.00 54.56 846 ARG A N 1
ATOM 6473 C CA . ARG A 1 846 ? 6.898 -21.097 -12.607 1.00 54.56 846 ARG A CA 1
ATOM 6474 C C . ARG A 1 846 ? 5.376 -21.342 -12.648 1.00 54.56 846 ARG A C 1
ATOM 6476 O O . ARG A 1 846 ? 4.610 -20.437 -12.981 1.00 54.56 846 ARG A O 1
ATOM 6483 N N . PRO A 1 847 ? 4.891 -22.542 -12.273 1.00 45.56 847 PRO A N 1
ATOM 6484 C CA . PRO A 1 847 ? 3.460 -22.818 -12.190 1.00 45.56 847 PRO A CA 1
ATOM 6485 C C . PRO A 1 847 ? 2.777 -21.924 -11.143 1.00 45.56 847 PRO A C 1
ATOM 6487 O O . PRO A 1 847 ? 3.102 -22.015 -9.965 1.00 45.56 847 PRO A O 1
ATOM 6490 N N . GLY A 1 848 ? 1.786 -21.128 -11.556 1.00 52.19 848 GLY A N 1
ATOM 6491 C CA . GLY A 1 848 ? 0.937 -20.361 -10.636 1.00 52.19 848 GLY A CA 1
ATOM 6492 C C . GLY A 1 848 ? 1.377 -18.925 -10.344 1.00 52.19 848 GLY A C 1
ATOM 6493 O O . GLY A 1 848 ? 0.785 -18.329 -9.452 1.00 52.19 848 GLY A O 1
ATOM 6494 N N . ALA A 1 849 ? 2.353 -18.370 -11.075 1.00 57.09 849 ALA A N 1
ATOM 6495 C CA . ALA A 1 849 ? 2.652 -16.939 -10.996 1.00 57.09 849 ALA A CA 1
ATOM 6496 C C . ALA A 1 849 ? 1.400 -16.113 -11.349 1.00 57.09 849 ALA A C 1
ATOM 6498 O O . ALA A 1 849 ? 0.714 -16.420 -12.329 1.00 57.09 849 ALA A O 1
ATOM 6499 N N . LYS A 1 850 ? 1.106 -15.108 -10.522 1.00 73.38 850 LYS A N 1
ATOM 6500 C CA . LYS A 1 850 ? -0.010 -14.164 -10.656 1.00 73.38 850 LYS A CA 1
ATOM 6501 C C . LYS A 1 850 ? 0.549 -12.731 -10.641 1.00 73.38 850 LYS A C 1
ATOM 6503 O O . LYS A 1 850 ? 1.660 -12.543 -10.142 1.00 73.38 850 LYS A O 1
ATOM 6508 N N . PRO A 1 851 ? -0.168 -11.725 -11.174 1.00 77.81 851 PRO A N 1
ATOM 6509 C CA . PRO A 1 851 ? 0.272 -10.328 -11.202 1.00 77.81 851 PRO A CA 1
ATOM 6510 C C . PRO A 1 851 ? 0.148 -9.681 -9.807 1.00 77.81 851 PRO A C 1
ATOM 6512 O O . PRO A 1 851 ? -0.592 -8.725 -9.601 1.00 77.81 851 PRO A O 1
ATOM 6515 N N . PHE A 1 852 ? 0.831 -10.236 -8.807 1.00 82.81 852 PHE A N 1
ATOM 6516 C CA . PHE A 1 852 ? 0.836 -9.710 -7.439 1.00 82.81 852 PHE A CA 1
ATOM 6517 C C . PHE A 1 852 ? 1.883 -8.611 -7.239 1.00 82.81 852 PHE A C 1
ATOM 6519 O O . PHE A 1 852 ? 1.709 -7.751 -6.383 1.00 82.81 852 PHE A O 1
ATOM 6526 N N . GLY A 1 853 ? 2.893 -8.558 -8.107 1.00 80.62 853 GLY A N 1
ATOM 6527 C CA . GLY A 1 853 ? 3.891 -7.492 -8.115 1.00 80.62 853 GLY A CA 1
ATOM 6528 C C . GLY A 1 853 ? 3.380 -6.118 -8.546 1.00 80.62 853 GLY A C 1
ATOM 6529 O O . GLY A 1 853 ? 4.066 -5.128 -8.330 1.00 80.62 853 GLY A O 1
ATOM 6530 N N . VAL A 1 854 ? 2.193 -6.025 -9.153 1.00 87.06 854 VAL A N 1
ATOM 6531 C CA . VAL A 1 854 ? 1.722 -4.813 -9.849 1.00 87.06 854 VAL A CA 1
ATOM 6532 C C . VAL A 1 854 ? 0.713 -4.020 -9.013 1.00 87.06 854 VAL A C 1
ATOM 6534 O O . VAL A 1 854 ? -0.466 -3.885 -9.350 1.00 87.06 854 VAL A O 1
ATOM 6537 N N . ASN A 1 855 ? 1.173 -3.518 -7.866 1.00 90.38 855 ASN A N 1
ATOM 6538 C CA . ASN A 1 855 ? 0.357 -2.722 -6.953 1.00 90.38 855 ASN A CA 1
ATOM 6539 C C . ASN A 1 855 ? -0.128 -1.413 -7.608 1.00 90.38 855 ASN A C 1
ATOM 6541 O O . ASN A 1 855 ? 0.613 -0.734 -8.315 1.00 90.38 855 ASN A O 1
ATOM 6545 N N . TYR A 1 856 ? -1.383 -1.042 -7.356 1.00 93.56 856 TYR A N 1
ATOM 6546 C CA . TYR A 1 856 ? -1.998 0.157 -7.927 1.00 93.56 856 TYR A CA 1
ATOM 6547 C C . TYR A 1 856 ? -1.743 1.410 -7.060 1.00 93.56 856 TYR A C 1
ATOM 6549 O O . TYR A 1 856 ? -1.987 1.352 -5.845 1.00 93.56 856 TYR A O 1
ATOM 6557 N N . PRO A 1 857 ? -1.279 2.541 -7.636 1.00 94.12 857 PRO A N 1
ATOM 6558 C CA . PRO A 1 857 ? -1.131 3.806 -6.916 1.00 94.12 857 PRO A CA 1
ATOM 6559 C C . PRO A 1 857 ? -2.492 4.399 -6.528 1.00 94.12 857 PRO A C 1
ATOM 6561 O O . PRO A 1 857 ? -3.394 4.502 -7.354 1.00 94.12 857 PRO A O 1
ATOM 6564 N N . GLY A 1 858 ? -2.634 4.832 -5.274 1.00 94.38 858 GLY A N 1
ATOM 6565 C CA . GLY A 1 858 ? -3.841 5.513 -4.792 1.00 94.38 858 GLY A CA 1
ATOM 6566 C C . GLY A 1 858 ? -5.035 4.597 -4.500 1.00 94.38 858 GLY A C 1
ATOM 6567 O O . GLY A 1 858 ? -6.135 5.093 -4.258 1.00 94.38 858 GLY A O 1
ATOM 6568 N N . ALA A 1 859 ? -4.863 3.269 -4.475 1.00 96.88 859 ALA A N 1
ATOM 6569 C CA . ALA A 1 859 ? -5.926 2.403 -3.959 1.00 96.88 859 ALA A CA 1
ATOM 6570 C C . ALA A 1 859 ? -6.252 2.777 -2.503 1.00 96.88 859 ALA A C 1
ATOM 6572 O O . ALA A 1 859 ? -5.352 3.041 -1.702 1.00 96.88 859 ALA A O 1
ATOM 6573 N N . THR A 1 860 ? -7.537 2.795 -2.159 1.00 97.44 860 THR A N 1
ATOM 6574 C CA . THR A 1 860 ? -8.006 3.189 -0.824 1.00 97.44 860 THR A CA 1
ATOM 6575 C C . THR A 1 860 ? -8.680 2.017 -0.131 1.00 97.44 860 THR A C 1
ATOM 6577 O O . THR A 1 860 ? -9.587 1.400 -0.685 1.00 97.44 860 THR A O 1
ATOM 6580 N N . PHE A 1 861 ? -8.269 1.744 1.106 1.00 97.25 861 PHE A N 1
ATOM 6581 C CA . PHE A 1 861 ? -8.902 0.779 1.996 1.00 97.25 861 PHE A CA 1
ATOM 6582 C C . PHE A 1 861 ? -9.600 1.528 3.127 1.00 97.25 861 PHE A C 1
ATOM 6584 O O . PHE A 1 861 ? -8.950 2.258 3.875 1.00 97.25 861 PHE A O 1
ATOM 6591 N N . LYS A 1 862 ? -10.913 1.340 3.274 1.00 95.94 862 LYS A N 1
ATOM 6592 C CA . LYS A 1 862 ? -11.676 1.833 4.428 1.00 95.94 862 LYS A CA 1
ATOM 6593 C C . LYS A 1 862 ? -12.368 0.691 5.125 1.00 95.94 862 LYS A C 1
ATOM 6595 O O . LYS A 1 862 ? -12.977 -0.147 4.478 1.00 95.94 862 LYS A O 1
ATOM 6600 N N . PHE A 1 863 ? -12.322 0.657 6.442 1.00 93.12 863 PHE A N 1
ATOM 6601 C CA . PHE A 1 863 ? -12.956 -0.423 7.185 1.00 93.12 863 PHE A CA 1
ATOM 6602 C C . PHE A 1 863 ? -13.407 0.048 8.552 1.00 93.12 863 PHE A C 1
ATOM 6604 O O . PHE A 1 863 ? -12.897 1.035 9.078 1.00 93.12 863 PHE A O 1
ATOM 6611 N N . THR A 1 864 ? -14.358 -0.673 9.140 1.00 89.12 864 THR A N 1
ATOM 6612 C CA . THR A 1 864 ? -14.762 -0.444 10.527 1.00 89.12 864 THR A CA 1
ATOM 6613 C C . THR A 1 864 ? -14.361 -1.592 11.425 1.00 89.12 864 THR A C 1
ATOM 6615 O O . THR A 1 864 ? -14.629 -2.754 11.116 1.00 89.12 864 THR A O 1
ATOM 6618 N N . VAL A 1 865 ? -13.809 -1.256 12.587 1.00 86.81 865 VAL A N 1
ATOM 6619 C CA . VAL A 1 865 ? -13.557 -2.217 13.662 1.00 86.81 865 VAL A CA 1
ATOM 6620 C C . VAL A 1 865 ? -14.377 -1.866 14.893 1.00 86.81 865 VAL A C 1
ATOM 6622 O O . VAL A 1 865 ? -14.634 -0.697 15.198 1.00 86.81 865 VAL A O 1
ATOM 6625 N N . LEU A 1 866 ? -14.803 -2.907 15.600 1.00 83.12 866 LEU A N 1
ATOM 6626 C CA . LEU A 1 866 ? -15.451 -2.786 16.897 1.00 83.12 866 LEU A CA 1
ATOM 6627 C C . LEU A 1 866 ? -14.383 -2.947 17.976 1.00 83.12 866 LEU A C 1
ATOM 6629 O O . LEU A 1 866 ? -13.725 -3.986 18.026 1.00 83.12 866 LEU A O 1
ATOM 6633 N N . ASP A 1 867 ? -14.199 -1.945 18.829 1.00 72.44 867 ASP A N 1
ATOM 6634 C CA . ASP A 1 867 ? -13.288 -2.084 19.962 1.00 72.44 867 ASP A CA 1
ATOM 6635 C C . ASP A 1 867 ? -13.884 -2.979 21.068 1.00 72.44 867 ASP A C 1
ATOM 6637 O O . ASP A 1 867 ? -15.070 -3.323 21.076 1.00 72.44 867 ASP A O 1
ATOM 6641 N N . THR A 1 868 ? -13.062 -3.343 22.054 1.00 69.88 868 THR A N 1
ATOM 6642 C CA . THR A 1 868 ? -13.493 -4.161 23.208 1.00 69.88 868 THR A CA 1
ATOM 6643 C C . THR A 1 868 ? -14.533 -3.485 24.108 1.00 69.88 868 THR A C 1
ATOM 6645 O O . THR A 1 868 ? -15.173 -4.160 24.916 1.00 69.88 868 THR A O 1
ATOM 6648 N N . ALA A 1 869 ? -14.733 -2.171 23.973 1.00 72.56 869 ALA A N 1
ATOM 6649 C CA . ALA A 1 869 ? -15.798 -1.431 24.642 1.00 72.56 869 ALA A CA 1
ATOM 6650 C C . ALA A 1 869 ? -17.106 -1.411 23.823 1.00 72.56 869 ALA A C 1
ATOM 6652 O O . ALA A 1 869 ? -18.099 -0.831 24.270 1.00 72.56 869 ALA A O 1
ATOM 6653 N N . GLY A 1 870 ? -17.131 -2.049 22.647 1.00 72.56 870 GLY A N 1
ATOM 6654 C CA . GLY A 1 870 ? -18.274 -2.089 21.739 1.00 72.56 870 GLY A CA 1
ATOM 6655 C C . GLY A 1 870 ? -18.472 -0.800 20.937 1.00 72.56 870 GLY A C 1
ATOM 6656 O O . GLY A 1 870 ? -19.544 -0.598 20.362 1.00 72.56 870 GLY A O 1
ATOM 6657 N N . LYS A 1 871 ? -17.482 0.098 20.907 1.00 79.62 871 LYS A N 1
ATOM 6658 C CA . LYS A 1 871 ? -17.519 1.319 20.104 1.00 79.62 871 LYS A CA 1
ATOM 6659 C C . LYS A 1 871 ? -16.948 1.025 18.718 1.00 79.62 871 LYS A C 1
ATOM 6661 O O . LYS A 1 871 ? -15.861 0.474 18.571 1.00 79.62 871 LYS A O 1
ATOM 6666 N N . LYS A 1 872 ? -17.694 1.430 17.690 1.00 84.06 872 LYS A N 1
ATOM 6667 C CA . LYS A 1 872 ? -17.233 1.377 16.302 1.00 84.06 872 LYS A CA 1
ATOM 6668 C C . LYS A 1 872 ? -16.285 2.534 16.020 1.00 84.06 872 LYS A C 1
ATOM 6670 O O . LYS A 1 872 ? -16.552 3.672 16.419 1.00 84.06 872 LYS A O 1
ATOM 6675 N N . ARG A 1 873 ? -15.211 2.232 15.306 1.00 87.56 873 ARG A N 1
ATOM 6676 C CA . ARG A 1 873 ? -14.295 3.201 14.702 1.00 87.56 873 ARG A CA 1
ATOM 6677 C C . ARG A 1 873 ? -14.082 2.822 13.241 1.00 87.56 873 ARG A C 1
ATOM 6679 O O . ARG A 1 873 ? -14.264 1.652 12.899 1.00 87.56 873 ARG A O 1
ATOM 6686 N N . ALA A 1 874 ? -13.747 3.794 12.406 1.00 91.44 874 ALA A N 1
ATOM 6687 C CA . ALA A 1 874 ? -13.365 3.541 11.025 1.00 91.44 874 ALA A CA 1
ATOM 6688 C C . ALA A 1 874 ? -11.905 3.906 10.847 1.00 91.44 874 ALA A C 1
ATOM 6690 O O . ALA A 1 874 ? -11.392 4.764 11.549 1.00 91.44 874 ALA A O 1
ATOM 6691 N N . ASN A 1 875 ? -11.259 3.246 9.908 1.00 94.06 875 ASN A N 1
ATOM 6692 C CA . ASN A 1 875 ? -9.886 3.520 9.558 1.00 94.06 875 ASN A CA 1
ATOM 6693 C C . ASN A 1 875 ? -9.788 3.632 8.047 1.00 94.06 875 ASN A C 1
ATOM 6695 O O . ASN A 1 875 ? -10.467 2.893 7.326 1.00 94.06 875 ASN A O 1
ATOM 6699 N N . GLN A 1 876 ? -8.939 4.541 7.584 1.00 95.88 876 GLN A N 1
ATOM 6700 C CA . GLN A 1 876 ? -8.577 4.667 6.181 1.00 95.88 876 GLN A CA 1
ATOM 6701 C C . GLN A 1 876 ? -7.075 4.446 5.990 1.00 95.88 876 GLN A C 1
ATOM 6703 O O . GLN A 1 876 ? -6.248 4.998 6.714 1.00 95.88 876 GLN A O 1
ATOM 6708 N N . VAL A 1 877 ? -6.722 3.656 4.978 1.00 96.38 877 VAL A N 1
ATOM 6709 C CA . VAL A 1 877 ? -5.338 3.409 4.571 1.00 96.38 877 VAL A CA 1
ATOM 6710 C C . VAL A 1 877 ? -5.220 3.591 3.063 1.00 96.38 877 VAL A C 1
ATOM 6712 O O . VAL A 1 877 ? -6.033 3.070 2.301 1.00 96.38 877 VAL A O 1
ATOM 6715 N N . ALA A 1 878 ? -4.207 4.342 2.638 1.00 95.19 878 ALA A N 1
ATOM 6716 C CA . ALA A 1 878 ? -3.894 4.559 1.232 1.00 95.19 878 ALA A CA 1
ATOM 6717 C C . ALA A 1 878 ? -2.728 3.664 0.801 1.00 95.19 878 ALA A C 1
ATOM 6719 O O . ALA A 1 878 ? -1.711 3.572 1.494 1.00 95.19 878 ALA A O 1
ATOM 6720 N N . GLN A 1 879 ? -2.864 3.026 -0.357 1.00 95.56 879 GLN A N 1
ATOM 6721 C CA . GLN A 1 879 ? -1.805 2.237 -0.965 1.00 95.56 879 GLN A CA 1
ATOM 6722 C C . GLN A 1 879 ? -0.957 3.102 -1.888 1.00 95.56 879 GLN A C 1
ATOM 6724 O O . GLN A 1 879 ? -1.485 3.817 -2.739 1.00 95.56 879 GLN A O 1
ATOM 6729 N N . TYR A 1 880 ? 0.364 2.976 -1.750 1.00 93.50 880 TYR A N 1
ATOM 6730 C CA . TYR A 1 880 ? 1.355 3.571 -2.648 1.00 93.50 880 TYR A CA 1
ATOM 6731 C C . TYR A 1 880 ? 1.026 5.026 -3.061 1.00 93.50 880 TYR A C 1
ATOM 6733 O O . TYR A 1 880 ? 0.873 5.322 -4.247 1.00 93.50 880 TYR A O 1
ATOM 6741 N N . PRO A 1 881 ? 0.876 5.946 -2.084 1.00 94.69 881 PRO A N 1
ATOM 6742 C CA . PRO A 1 881 ? 0.378 7.295 -2.342 1.00 94.69 881 PRO A CA 1
ATOM 6743 C C . PRO A 1 881 ? 1.376 8.179 -3.100 1.00 94.69 881 PRO A C 1
ATOM 6745 O O . PRO A 1 881 ? 0.985 9.216 -3.619 1.00 94.69 881 PRO A O 1
ATOM 6748 N N . SER A 1 882 ? 2.666 7.835 -3.163 1.00 93.19 882 SER A N 1
ATOM 6749 C CA . SER A 1 882 ? 3.660 8.596 -3.929 1.00 93.19 882 SER A CA 1
ATOM 6750 C C . SER A 1 882 ? 4.771 7.688 -4.449 1.00 93.19 882 SER A C 1
ATOM 6752 O O . SER A 1 882 ? 5.212 6.777 -3.752 1.00 93.19 882 SER A O 1
ATOM 6754 N N . SER A 1 883 ? 5.266 7.980 -5.652 1.00 94.88 883 SER A N 1
ATOM 6755 C CA . SER A 1 883 ? 6.358 7.252 -6.319 1.00 94.88 883 SER A CA 1
ATOM 6756 C C . SER A 1 883 ? 7.676 8.040 -6.380 1.00 94.88 883 SER A C 1
ATOM 6758 O O . SER A 1 883 ? 8.630 7.646 -7.055 1.00 94.88 883 SER A O 1
ATOM 6760 N N . THR A 1 884 ? 7.745 9.189 -5.705 1.00 95.19 884 THR A N 1
ATOM 6761 C CA . THR A 1 884 ? 8.859 10.138 -5.841 1.00 95.19 884 THR A CA 1
ATOM 6762 C C . THR A 1 884 ? 9.923 9.973 -4.755 1.00 95.19 884 THR A C 1
ATOM 6764 O O . THR A 1 884 ? 9.642 9.549 -3.637 1.00 95.19 884 THR A O 1
ATOM 6767 N N . TYR A 1 885 ? 11.165 10.328 -5.092 1.00 95.50 885 TYR A N 1
ATOM 6768 C CA . TYR A 1 885 ? 12.290 10.469 -4.165 1.00 95.50 885 TYR A CA 1
ATOM 6769 C C . TYR A 1 885 ? 12.637 9.233 -3.312 1.00 95.50 885 TYR A C 1
ATOM 6771 O O . TYR A 1 885 ? 13.052 9.394 -2.169 1.00 95.50 885 TYR A O 1
ATOM 6779 N N . ALA A 1 886 ? 12.509 8.014 -3.848 1.00 93.62 886 ALA A N 1
ATOM 6780 C CA . ALA A 1 886 ? 12.889 6.772 -3.165 1.00 93.62 886 ALA A CA 1
ATOM 6781 C C . ALA A 1 886 ? 12.289 6.644 -1.745 1.00 93.62 886 ALA A C 1
ATOM 6783 O O . ALA A 1 886 ? 12.980 6.291 -0.793 1.00 93.62 886 ALA A O 1
ATOM 6784 N N . GLY A 1 887 ? 10.992 6.942 -1.600 1.00 90.38 887 GLY A N 1
ATOM 6785 C CA . GLY A 1 887 ? 10.293 7.016 -0.309 1.00 90.38 887 GLY A CA 1
ATOM 6786 C C . GLY A 1 887 ? 10.078 5.692 0.443 1.00 90.38 887 GLY A C 1
ATOM 6787 O O . GLY A 1 887 ? 9.409 5.706 1.471 1.00 90.38 887 GLY A O 1
ATOM 6788 N N . LEU A 1 888 ? 10.603 4.562 -0.054 1.00 94.00 888 LEU A N 1
ATOM 6789 C CA . LEU A 1 888 ? 10.554 3.233 0.585 1.00 94.00 888 LEU A CA 1
ATOM 6790 C C . LEU A 1 888 ? 9.152 2.820 1.083 1.00 94.00 888 LEU A C 1
ATOM 6792 O O . LEU A 1 888 ? 8.988 2.353 2.210 1.00 94.00 888 LEU A O 1
ATOM 6796 N N . SER A 1 889 ? 8.122 3.013 0.256 1.00 91.31 889 SER A N 1
ATOM 6797 C CA . SER A 1 889 ? 6.776 2.497 0.538 1.00 91.31 889 SER A CA 1
ATOM 6798 C C . SER A 1 889 ? 6.700 0.996 0.261 1.00 91.31 889 SER A C 1
ATOM 6800 O O . SER A 1 889 ? 7.259 0.528 -0.730 1.00 91.31 889 SER A O 1
ATOM 6802 N N . LEU A 1 890 ? 6.010 0.251 1.128 1.00 93.81 890 LEU A N 1
ATOM 6803 C CA . LEU A 1 890 ? 5.736 -1.171 0.914 1.00 93.81 890 LEU A CA 1
ATOM 6804 C C . LEU A 1 890 ? 4.817 -1.364 -0.308 1.00 93.81 890 LEU A C 1
ATOM 6806 O O . LEU A 1 890 ? 3.983 -0.495 -0.580 1.00 93.81 890 LEU A O 1
ATOM 6810 N N . PRO A 1 891 ? 4.931 -2.496 -1.030 1.00 91.88 891 PRO A N 1
ATOM 6811 C CA . PRO A 1 891 ? 4.065 -2.788 -2.175 1.00 91.88 891 PRO A CA 1
ATOM 6812 C C . PRO A 1 891 ? 2.612 -3.089 -1.763 1.00 91.88 891 PRO A C 1
ATOM 6814 O O . PRO A 1 891 ? 1.723 -3.098 -2.606 1.00 91.88 891 PRO A O 1
ATOM 6817 N N . TYR A 1 892 ? 2.356 -3.292 -0.470 1.00 93.50 892 TYR A N 1
ATOM 6818 C CA . TYR A 1 892 ? 1.046 -3.538 0.132 1.00 93.50 892 TYR A CA 1
ATOM 6819 C C . TYR A 1 892 ? 0.795 -2.590 1.312 1.00 93.50 892 TYR A C 1
ATOM 6821 O O . TYR A 1 892 ? 1.706 -1.934 1.821 1.00 93.50 892 TYR A O 1
ATOM 6829 N N . SER A 1 893 ? -0.440 -2.581 1.804 1.00 94.88 893 SER A N 1
ATOM 6830 C CA . SER A 1 893 ? -0.845 -1.889 3.025 1.00 94.88 893 SER A CA 1
ATOM 6831 C C . SER A 1 893 ? -1.013 -2.889 4.170 1.00 94.88 893 SER A C 1
ATOM 6833 O O . SER A 1 893 ? -1.830 -3.807 4.083 1.00 94.88 893 SER A O 1
ATOM 6835 N N . LEU A 1 894 ? -0.246 -2.711 5.248 1.00 93.38 894 LEU A N 1
ATOM 6836 C CA . LEU A 1 894 ? -0.363 -3.483 6.486 1.00 93.38 894 LEU A CA 1
ATOM 6837 C C . LEU A 1 894 ? -0.758 -2.552 7.623 1.00 93.38 894 LEU A C 1
ATOM 6839 O O . LEU A 1 894 ? -0.143 -1.503 7.813 1.00 93.38 894 LEU A O 1
ATOM 6843 N N . PHE A 1 895 ? -1.792 -2.935 8.361 1.00 90.25 895 PHE A N 1
ATOM 6844 C CA . PHE A 1 895 ? -2.326 -2.134 9.454 1.00 90.25 895 PHE A CA 1
ATOM 6845 C C . PHE A 1 895 ? -2.892 -3.016 10.563 1.00 90.25 895 PHE A C 1
ATOM 6847 O O . PHE A 1 895 ? -3.466 -4.082 10.310 1.00 90.25 895 PHE A O 1
ATOM 6854 N N . GLY A 1 896 ? -2.743 -2.551 11.803 1.00 90.88 896 GLY A N 1
ATOM 6855 C CA . GLY A 1 896 ? -3.378 -3.162 12.955 1.00 90.88 896 GLY A CA 1
ATOM 6856 C C . GLY A 1 896 ? -4.871 -2.864 12.999 1.00 90.88 896 GLY A C 1
ATOM 6857 O O . GLY A 1 896 ? -5.373 -1.841 12.531 1.00 90.88 896 GLY A O 1
ATOM 6858 N N . LEU A 1 897 ? -5.604 -3.794 13.587 1.00 89.19 897 LEU A N 1
ATOM 6859 C CA . LEU A 1 897 ? -7.025 -3.668 13.889 1.00 89.19 897 LEU A CA 1
ATOM 6860 C C . LEU A 1 897 ? -7.256 -3.372 15.375 1.00 89.19 897 LEU A C 1
ATOM 6862 O O . LEU A 1 897 ? -8.386 -3.089 15.780 1.00 89.19 897 LEU A O 1
ATOM 6866 N N . GLY A 1 898 ? -6.203 -3.457 16.191 1.00 85.94 898 GLY A N 1
ATOM 6867 C CA . GLY A 1 898 ? -6.303 -3.474 17.636 1.00 85.94 898 GLY A CA 1
ATOM 6868 C C . GLY A 1 898 ? -6.968 -4.745 18.152 1.00 85.94 898 GLY A C 1
ATOM 6869 O O . GLY A 1 898 ? -7.117 -5.763 17.469 1.00 85.94 898 GLY A O 1
ATOM 6870 N N . ARG A 1 899 ? -7.405 -4.667 19.407 1.00 78.56 899 ARG A N 1
ATOM 6871 C CA . ARG A 1 899 ? -8.295 -5.664 20.000 1.00 78.56 899 ARG A CA 1
ATOM 6872 C C . ARG A 1 899 ? -9.697 -5.484 19.442 1.00 78.56 899 ARG A C 1
ATOM 6874 O O . ARG A 1 899 ? -10.403 -4.556 19.840 1.00 78.56 899 ARG A O 1
ATOM 6881 N N . THR A 1 900 ? -10.097 -6.391 18.564 1.00 72.19 900 THR A N 1
ATOM 6882 C CA . THR A 1 900 ? -11.427 -6.401 17.958 1.00 72.19 900 THR A CA 1
ATOM 6883 C C . THR A 1 900 ? -12.048 -7.801 17.994 1.00 72.19 900 THR A C 1
ATOM 6885 O O . THR A 1 900 ? -11.463 -8.737 18.540 1.00 72.19 900 THR A O 1
ATOM 6888 N N . ASN A 1 901 ? -13.271 -7.934 17.482 1.00 65.56 901 ASN A N 1
ATOM 6889 C CA . ASN A 1 901 ? -13.931 -9.225 17.314 1.00 65.56 901 ASN A CA 1
ATOM 6890 C C . ASN A 1 901 ? -13.179 -10.082 16.281 1.00 65.56 901 ASN A C 1
ATOM 6892 O O . ASN A 1 901 ? -12.351 -9.597 15.520 1.00 65.56 901 ASN A O 1
ATOM 6896 N N . ASN A 1 902 ? -13.517 -11.367 16.195 1.00 66.81 902 ASN A N 1
ATOM 6897 C CA . ASN A 1 902 ? -12.873 -12.320 15.281 1.00 66.81 902 ASN A CA 1
ATOM 6898 C C . ASN A 1 902 ? -13.113 -12.046 13.769 1.00 66.81 902 ASN A C 1
ATOM 6900 O O . ASN A 1 902 ? -12.832 -12.926 12.959 1.00 66.81 902 ASN A O 1
ATOM 6904 N N . TYR A 1 903 ? -13.669 -10.891 13.380 1.00 69.81 903 TYR A N 1
ATOM 6905 C CA . TYR A 1 903 ? -13.871 -10.454 11.993 1.00 69.81 903 TYR A CA 1
ATOM 6906 C C . TYR A 1 903 ? -13.958 -8.926 11.883 1.00 69.81 903 TYR A C 1
ATOM 6908 O O . TYR A 1 903 ? -14.367 -8.241 12.823 1.00 69.81 903 TYR A O 1
ATOM 6916 N N . VAL A 1 904 ? -13.597 -8.405 10.711 1.00 78.19 904 VAL A N 1
ATOM 6917 C CA . VAL A 1 904 ? -13.868 -7.026 10.289 1.00 78.19 904 VAL A CA 1
ATOM 6918 C C . VAL A 1 904 ? -15.233 -7.003 9.606 1.00 78.19 904 VAL A C 1
ATOM 6920 O O . VAL A 1 904 ? -15.478 -7.781 8.682 1.00 78.19 904 VAL A O 1
ATOM 6923 N N . GLU A 1 905 ? -16.139 -6.147 10.093 1.00 74.88 905 GLU A N 1
ATOM 6924 C CA . GLU A 1 905 ? -17.535 -6.104 9.633 1.00 74.88 905 GLU A CA 1
ATOM 6925 C C . GLU A 1 905 ? -17.614 -5.813 8.133 1.00 74.88 905 GLU A C 1
ATOM 6927 O O . GLU A 1 905 ? -18.205 -6.598 7.395 1.00 74.88 905 GLU A O 1
ATOM 6932 N N . GLU A 1 906 ? -16.978 -4.724 7.697 1.00 84.94 906 GLU A N 1
ATOM 6933 C CA . GLU A 1 906 ? -16.948 -4.281 6.307 1.00 84.94 906 GLU A CA 1
ATOM 6934 C C . GLU A 1 906 ? -15.582 -3.687 5.954 1.00 84.94 906 GLU A C 1
ATOM 6936 O O . GLU A 1 906 ? -15.043 -2.855 6.689 1.00 84.94 906 GLU A O 1
ATOM 6941 N N . LEU A 1 907 ? -15.048 -4.113 4.809 1.00 92.31 907 LEU A N 1
ATOM 6942 C CA . LEU A 1 907 ? -13.857 -3.583 4.158 1.00 92.31 907 LEU A CA 1
ATOM 6943 C C . LEU A 1 907 ? -14.249 -3.040 2.783 1.00 92.31 907 LEU A C 1
ATOM 6945 O O . LEU A 1 907 ? -14.577 -3.798 1.874 1.00 92.31 907 LEU A O 1
ATOM 6949 N N . PHE A 1 908 ? -14.186 -1.728 2.635 1.00 95.81 908 PHE A N 1
ATOM 6950 C CA . PHE A 1 908 ? -14.347 -1.005 1.388 1.00 95.81 908 PHE A CA 1
ATOM 6951 C C . PHE A 1 908 ? -12.997 -0.880 0.694 1.00 95.81 908 PHE A C 1
ATOM 6953 O O . PHE A 1 908 ? -11.996 -0.518 1.319 1.00 95.81 908 PHE A O 1
ATOM 6960 N N . VAL A 1 909 ? -12.987 -1.148 -0.605 1.00 97.06 909 VAL A N 1
ATOM 6961 C CA . VAL A 1 909 ? -11.798 -1.043 -1.447 1.00 97.06 909 VAL A CA 1
ATOM 6962 C C . VAL A 1 909 ? -12.142 -0.197 -2.656 1.00 97.06 909 VAL A C 1
ATOM 6964 O O . VAL A 1 909 ? -13.032 -0.566 -3.418 1.00 97.06 909 VAL A O 1
ATOM 6967 N N . GLY A 1 910 ? -11.459 0.933 -2.814 1.00 96.62 910 GLY A N 1
ATOM 6968 C CA . GLY A 1 910 ? -11.654 1.881 -3.907 1.00 96.62 910 GLY A CA 1
ATOM 6969 C C . GLY A 1 910 ? -10.441 1.974 -4.829 1.00 96.62 910 GLY A C 1
ATOM 6970 O O . GLY A 1 910 ? -9.296 1.897 -4.377 1.00 96.62 910 GLY A O 1
ATOM 6971 N N . VAL A 1 911 ? -10.705 2.137 -6.126 1.00 95.44 911 VAL A N 1
ATOM 6972 C CA . VAL A 1 911 ? -9.708 2.393 -7.184 1.00 95.44 911 VAL A CA 1
ATOM 6973 C C . VAL A 1 911 ? -10.221 3.514 -8.086 1.00 95.44 911 VAL A C 1
ATOM 6975 O O . VAL A 1 911 ? -11.401 3.855 -8.016 1.00 95.44 911 VAL A O 1
ATOM 6978 N N . THR A 1 912 ? -9.389 4.081 -8.967 1.00 93.25 912 THR A N 1
ATOM 6979 C CA . THR A 1 912 ? -9.808 5.276 -9.729 1.00 93.25 912 THR A CA 1
ATOM 6980 C C . THR A 1 912 ? -10.474 5.022 -11.073 1.00 93.25 912 THR A C 1
ATOM 6982 O O . THR A 1 912 ? -10.636 5.927 -11.886 1.00 93.25 912 THR A O 1
ATOM 6985 N N . LYS A 1 913 ? -10.988 3.803 -11.267 1.00 89.75 913 LYS A N 1
ATOM 6986 C CA . LYS A 1 913 ? -11.690 3.422 -12.489 1.00 89.75 913 LYS A CA 1
ATOM 6987 C C . LYS A 1 913 ? -12.883 4.341 -12.771 1.00 89.75 913 LYS A C 1
ATOM 6989 O O . LYS A 1 913 ? -13.753 4.559 -11.922 1.00 89.75 913 LYS A O 1
ATOM 6994 N N . ASN A 1 914 ? -12.956 4.844 -13.998 1.00 88.62 914 ASN A N 1
ATOM 6995 C CA . ASN A 1 914 ? -13.945 5.819 -14.435 1.00 88.62 914 ASN A CA 1
ATOM 6996 C C . ASN A 1 914 ? -15.313 5.173 -14.720 1.00 88.62 914 ASN A C 1
ATOM 6998 O O . ASN A 1 914 ? -15.682 4.899 -15.861 1.00 88.62 914 ASN A O 1
ATOM 7002 N N . GLN A 1 915 ? -16.067 4.915 -13.653 1.00 87.12 915 GLN A N 1
ATOM 7003 C CA . GLN A 1 915 ? -17.383 4.269 -13.677 1.00 87.12 915 GLN A CA 1
ATOM 7004 C C . GLN A 1 915 ? -18.296 4.833 -12.574 1.00 87.12 915 GLN A C 1
ATOM 7006 O O . GLN A 1 915 ? -17.862 5.601 -11.709 1.00 87.12 915 GLN A O 1
ATOM 7011 N N . SER A 1 916 ? -19.591 4.498 -12.600 1.00 85.31 916 SER A N 1
ATOM 7012 C CA . SER A 1 916 ? -20.562 5.007 -11.616 1.00 85.31 916 SER A CA 1
ATOM 7013 C C . SER A 1 916 ? -20.180 4.627 -10.182 1.00 85.31 916 SER A C 1
ATOM 7015 O O . SER A 1 916 ? -20.073 5.509 -9.330 1.00 85.31 916 SER A O 1
ATOM 7017 N N . GLU A 1 917 ? -19.878 3.352 -9.946 1.00 88.94 917 GLU A N 1
ATOM 7018 C CA . GLU A 1 917 ? -19.364 2.822 -8.679 1.00 88.94 917 GLU A CA 1
ATOM 7019 C C . GLU A 1 917 ? -17.903 2.428 -8.864 1.00 88.94 917 GLU A C 1
ATOM 7021 O O . GLU A 1 917 ? -17.602 1.622 -9.731 1.00 88.94 917 GLU A O 1
ATOM 7026 N N . HIS A 1 918 ? -16.987 2.997 -8.086 1.00 92.19 918 HIS A N 1
ATOM 7027 C CA . HIS A 1 918 ? -15.534 2.804 -8.234 1.00 92.19 918 HIS A CA 1
ATOM 7028 C C . HIS A 1 918 ? -14.914 2.063 -7.037 1.00 92.19 918 HIS A C 1
ATOM 7030 O O . HIS A 1 918 ? -13.696 1.977 -6.912 1.00 92.19 918 HIS A O 1
ATOM 7036 N N . TYR A 1 919 ? -15.759 1.529 -6.157 1.00 94.81 919 TYR A N 1
ATOM 7037 C CA . TYR A 1 919 ? -15.362 0.767 -4.985 1.00 94.81 919 TYR A CA 1
ATOM 7038 C C . TYR A 1 919 ? -16.228 -0.485 -4.846 1.00 94.81 919 TYR A C 1
ATOM 7040 O O . TYR A 1 919 ? -17.338 -0.544 -5.374 1.00 94.81 919 TYR A O 1
ATOM 7048 N N . THR A 1 920 ? -15.722 -1.471 -4.114 1.00 93.00 920 THR A N 1
ATOM 7049 C CA . THR A 1 920 ? -16.467 -2.662 -3.690 1.00 93.00 920 THR A CA 1
ATOM 7050 C C . THR A 1 920 ? -16.353 -2.841 -2.180 1.00 93.00 920 THR A C 1
ATOM 7052 O O . THR A 1 920 ? -15.466 -2.257 -1.552 1.00 93.00 920 THR A O 1
ATOM 7055 N N . THR A 1 921 ? -17.228 -3.657 -1.597 1.00 91.06 921 THR A N 1
ATOM 7056 C CA . THR A 1 921 ? -17.251 -3.920 -0.154 1.00 91.06 921 THR A CA 1
ATOM 7057 C C . THR A 1 921 ? -17.225 -5.416 0.116 1.00 91.06 921 THR A C 1
ATOM 7059 O O . THR A 1 921 ? -18.035 -6.173 -0.417 1.00 91.06 921 THR A O 1
ATOM 7062 N N . TYR A 1 922 ? -16.325 -5.835 1.000 1.00 87.50 922 TYR A N 1
ATOM 7063 C CA . TYR A 1 922 ? -16.214 -7.203 1.487 1.00 87.50 922 TYR A CA 1
ATOM 7064 C C . TYR A 1 922 ? -16.631 -7.256 2.953 1.00 87.50 922 TYR A C 1
ATOM 7066 O O . TYR A 1 922 ? -16.040 -6.587 3.799 1.00 87.50 922 TYR A O 1
ATOM 7074 N N . ALA A 1 923 ? -17.659 -8.047 3.252 1.00 83.75 923 ALA A N 1
ATOM 7075 C CA . ALA A 1 923 ? -18.140 -8.237 4.613 1.00 83.75 923 ALA A CA 1
ATOM 7076 C C . ALA A 1 923 ? -17.490 -9.460 5.266 1.00 83.75 923 ALA A C 1
ATOM 7078 O O . ALA A 1 923 ? -17.228 -10.462 4.596 1.00 83.75 923 ALA A O 1
ATOM 7079 N N . GLY A 1 924 ? -17.281 -9.403 6.583 1.00 76.38 924 GLY A N 1
ATOM 7080 C CA . GLY A 1 924 ? -16.866 -10.582 7.342 1.00 76.38 924 GLY A CA 1
ATOM 7081 C C . GLY A 1 924 ? -15.420 -11.015 7.112 1.00 76.38 924 GLY A C 1
ATOM 7082 O O . GLY A 1 924 ? -15.112 -12.207 7.093 1.00 76.38 924 GLY A O 1
ATOM 7083 N N . VAL A 1 925 ? -14.532 -10.049 6.900 1.00 82.31 925 VAL A N 1
ATOM 7084 C CA . VAL A 1 925 ? -13.126 -10.306 6.593 1.00 82.31 925 VAL A CA 1
ATOM 7085 C C . VAL A 1 925 ? -12.414 -10.876 7.823 1.00 82.31 925 VAL A C 1
ATOM 7087 O O . VAL A 1 925 ? -12.518 -10.334 8.925 1.00 82.31 925 VAL A O 1
ATOM 7090 N N . ILE A 1 926 ? -11.685 -11.978 7.636 1.00 80.31 926 ILE A N 1
ATOM 7091 C CA . ILE A 1 926 ? -11.001 -12.691 8.722 1.00 80.31 926 ILE A CA 1
ATOM 7092 C C . ILE A 1 926 ? -9.719 -11.927 9.108 1.00 80.31 926 ILE A C 1
ATOM 7094 O O . ILE A 1 926 ? -8.897 -11.677 8.227 1.00 80.31 926 ILE A O 1
ATOM 7098 N N . PRO A 1 927 ? -9.497 -11.569 10.385 1.00 83.62 927 PRO A N 1
ATOM 7099 C CA . PRO A 1 927 ? -8.271 -10.919 10.838 1.00 83.62 927 PRO A CA 1
ATOM 7100 C C . PRO A 1 927 ? -7.064 -11.863 10.725 1.00 83.62 927 PRO A C 1
ATOM 7102 O O . PRO A 1 927 ? -7.229 -13.077 10.610 1.00 83.62 927 PRO A O 1
ATOM 7105 N N . ASN A 1 928 ? -5.845 -11.327 10.800 1.00 81.56 928 ASN A N 1
ATOM 7106 C CA . ASN A 1 928 ? -4.591 -12.077 10.619 1.00 81.56 928 ASN A CA 1
ATOM 7107 C C . ASN A 1 928 ? -4.528 -12.809 9.269 1.00 81.56 928 ASN A C 1
ATOM 7109 O O . ASN A 1 928 ? -4.073 -13.953 9.166 1.00 81.56 928 ASN A O 1
ATOM 7113 N N . SER A 1 929 ? -5.033 -12.148 8.231 1.00 83.19 929 SER A N 1
ATOM 7114 C CA . SER A 1 929 ? -5.039 -12.660 6.870 1.00 83.19 929 SER A CA 1
ATOM 7115 C C . SER A 1 929 ? -4.420 -11.662 5.900 1.00 83.19 929 SER A C 1
ATOM 7117 O O . SER A 1 929 ? -4.345 -10.455 6.161 1.00 83.19 929 SER A O 1
ATOM 7119 N N . GLN A 1 930 ? -3.961 -12.197 4.773 1.00 88.69 930 GLN A N 1
ATOM 7120 C CA . GLN A 1 930 ? -3.545 -11.422 3.618 1.00 88.69 930 GLN A CA 1
ATOM 7121 C C . GLN A 1 930 ? -4.656 -11.449 2.565 1.00 88.69 930 GLN A C 1
ATOM 7123 O O . GLN A 1 930 ? -5.172 -12.511 2.214 1.00 88.69 930 GLN A O 1
ATOM 7128 N N . LEU A 1 931 ? -4.992 -10.272 2.051 1.00 91.12 931 LEU A N 1
ATOM 7129 C CA . LEU A 1 931 ? -6.049 -10.024 1.081 1.00 91.12 931 LEU A CA 1
ATOM 7130 C C . LEU A 1 931 ? -5.435 -9.443 -0.187 1.00 91.12 931 LEU A C 1
ATOM 7132 O O . LEU A 1 931 ? -4.771 -8.407 -0.133 1.00 91.12 931 LEU A O 1
ATOM 7136 N N . ILE A 1 932 ? -5.682 -10.084 -1.325 1.00 91.56 932 ILE A N 1
ATOM 7137 C CA . ILE A 1 932 ? -5.299 -9.550 -2.633 1.00 91.56 932 ILE A CA 1
ATOM 7138 C C . ILE A 1 932 ? -6.566 -9.241 -3.417 1.00 91.56 932 ILE A C 1
ATOM 7140 O O . ILE A 1 932 ? -7.364 -10.132 -3.703 1.00 91.56 932 ILE A O 1
ATOM 7144 N N . ILE A 1 933 ? -6.748 -7.967 -3.740 1.00 93.38 933 ILE A N 1
ATOM 7145 C CA . ILE A 1 933 ? -7.879 -7.441 -4.487 1.00 93.38 933 ILE A CA 1
ATOM 7146 C C . ILE A 1 933 ? -7.435 -7.231 -5.929 1.00 93.38 933 ILE A C 1
ATOM 7148 O O . ILE A 1 933 ? -6.465 -6.519 -6.211 1.00 93.38 933 ILE A O 1
ATOM 7152 N N . ILE A 1 934 ? -8.166 -7.848 -6.849 1.00 91.56 934 ILE A N 1
ATOM 7153 C CA . ILE A 1 934 ? -7.904 -7.757 -8.279 1.00 91.56 934 ILE A CA 1
ATOM 7154 C C . ILE A 1 934 ? -9.108 -7.080 -8.938 1.00 91.56 934 ILE A C 1
ATOM 7156 O O . ILE A 1 934 ? -10.132 -7.733 -9.163 1.00 91.56 934 ILE A O 1
ATOM 7160 N N . PRO A 1 935 ? -9.014 -5.773 -9.246 1.00 91.38 935 PRO A N 1
ATOM 7161 C CA . PRO A 1 935 ? -10.089 -4.998 -9.859 1.00 91.38 935 PRO A CA 1
ATOM 7162 C C . PRO A 1 935 ? -10.204 -5.253 -11.375 1.00 91.38 935 PRO A C 1
ATOM 7164 O O . PRO A 1 935 ? -10.416 -4.333 -12.167 1.00 91.38 935 PRO A O 1
ATOM 7167 N N . TYR A 1 936 ? -10.056 -6.514 -11.788 1.00 86.62 936 TYR A N 1
ATOM 7168 C CA . TYR A 1 936 ? -10.237 -6.938 -13.172 1.00 86.62 936 TYR A CA 1
ATOM 7169 C C . TYR A 1 936 ? -11.722 -6.909 -13.543 1.00 86.62 936 TYR A C 1
ATOM 7171 O O . TYR A 1 936 ? -12.583 -7.286 -12.747 1.00 86.62 936 TYR A O 1
ATOM 7179 N N . GLN A 1 937 ? -12.024 -6.466 -14.760 1.00 81.88 937 GLN A N 1
ATOM 7180 C CA . GLN A 1 937 ? -13.375 -6.460 -15.319 1.00 81.88 937 GLN A CA 1
ATOM 7181 C C . GLN A 1 937 ? -13.305 -6.875 -16.784 1.00 81.88 937 GLN A C 1
ATOM 7183 O O . GLN A 1 937 ? -12.364 -6.513 -17.492 1.00 81.88 937 GLN A O 1
ATOM 7188 N N . THR A 1 938 ? -14.301 -7.626 -17.246 1.00 67.88 938 THR A N 1
ATOM 7189 C CA . THR A 1 938 ? -14.327 -8.083 -18.640 1.00 67.88 938 THR A CA 1
ATOM 7190 C C . THR A 1 938 ? -14.721 -6.949 -19.596 1.00 67.88 938 THR A C 1
ATOM 7192 O O . THR A 1 938 ? -15.781 -6.344 -19.460 1.00 67.88 938 THR A O 1
ATOM 7195 N N . GLU A 1 939 ? -13.878 -6.663 -20.597 1.00 58.03 939 GLU A N 1
ATOM 7196 C CA . GLU A 1 939 ? -14.150 -5.633 -21.622 1.00 58.03 939 GLU A CA 1
ATOM 7197 C C . GLU A 1 939 ? -15.225 -6.050 -22.655 1.00 58.03 939 GLU A C 1
ATOM 7199 O O . GLU A 1 939 ? -15.617 -5.252 -23.507 1.00 58.03 939 GLU A O 1
ATOM 7204 N N . ASP A 1 940 ? -15.700 -7.301 -22.617 1.00 43.44 940 ASP A N 1
ATOM 7205 C CA . ASP A 1 940 ? -16.419 -7.953 -23.726 1.00 43.44 940 ASP A CA 1
ATOM 7206 C C . ASP A 1 940 ? -17.924 -7.663 -23.824 1.00 43.44 940 ASP A C 1
ATOM 7208 O O . ASP A 1 940 ? -18.605 -8.168 -24.722 1.00 43.44 940 ASP A O 1
ATOM 7212 N N . ASN A 1 941 ? -18.473 -6.814 -22.964 1.00 38.53 941 ASN A N 1
ATOM 7213 C CA . ASN A 1 941 ? -19.870 -6.430 -23.094 1.00 38.53 941 ASN A CA 1
ATOM 7214 C C . ASN A 1 941 ? -19.985 -5.134 -23.897 1.00 38.53 941 ASN A C 1
ATOM 7216 O O . ASN A 1 941 ? -19.732 -4.037 -23.421 1.00 38.53 941 ASN A O 1
ATOM 7220 N N . LEU A 1 942 ? -20.399 -5.263 -25.156 1.00 36.69 942 LEU A N 1
ATOM 7221 C CA . LEU A 1 942 ? -20.794 -4.119 -25.970 1.00 36.69 942 LEU A CA 1
ATOM 7222 C C . LEU A 1 942 ? -21.928 -3.367 -25.264 1.00 36.69 942 LEU A C 1
ATOM 7224 O O . LEU A 1 942 ? -22.985 -3.938 -24.978 1.00 36.69 942 LEU A O 1
ATOM 7228 N N . ASN A 1 943 ? -21.754 -2.062 -25.067 1.00 41.16 943 ASN A N 1
ATOM 7229 C CA . ASN A 1 943 ? -22.876 -1.189 -24.747 1.00 41.16 943 ASN A CA 1
ATOM 7230 C C . ASN A 1 943 ? -23.921 -1.344 -25.867 1.00 41.16 943 ASN A C 1
ATOM 7232 O O . ASN A 1 943 ? -23.552 -1.550 -27.026 1.00 41.16 943 ASN A O 1
ATOM 7236 N N . GLY A 1 944 ? -25.218 -1.172 -25.580 1.00 39.22 944 GLY A N 1
ATOM 7237 C CA . GLY A 1 944 ? -26.315 -1.283 -26.567 1.00 39.22 944 GLY A CA 1
ATOM 7238 C C . GLY A 1 944 ? -26.205 -0.381 -27.816 1.00 39.22 944 GLY A C 1
ATOM 7239 O O . GLY A 1 944 ? -27.070 -0.438 -28.687 1.00 39.22 944 GLY A O 1
ATOM 7240 N N . ASN A 1 945 ? -25.134 0.413 -27.918 1.00 43.31 945 ASN A N 1
ATOM 7241 C CA . ASN A 1 945 ? -24.784 1.304 -29.018 1.00 43.31 945 ASN A CA 1
ATOM 7242 C C . ASN A 1 945 ? -23.612 0.790 -29.890 1.00 43.31 945 ASN A C 1
ATOM 7244 O O . ASN A 1 945 ? -23.216 1.482 -30.823 1.00 43.31 945 ASN A O 1
ATOM 7248 N N . GLY A 1 946 ? -23.052 -0.400 -29.627 1.00 33.91 946 GLY A N 1
ATOM 7249 C CA . GLY A 1 946 ? -21.974 -0.990 -30.440 1.00 33.91 946 GLY A CA 1
ATOM 7250 C C . GLY A 1 946 ? -20.580 -0.381 -30.231 1.00 33.91 946 GLY A C 1
ATOM 7251 O O . GLY A 1 946 ? -19.679 -0.647 -31.023 1.00 33.91 946 GLY A O 1
ATOM 7252 N N . GLU A 1 947 ? -20.389 0.410 -29.174 1.00 41.31 947 GLU A N 1
ATOM 7253 C CA . GLU A 1 947 ? -19.071 0.844 -28.699 1.00 41.31 947 GLU A CA 1
ATOM 7254 C C . GLU A 1 947 ? -18.523 -0.181 -27.693 1.00 41.31 947 GLU A C 1
ATOM 7256 O O . GLU A 1 947 ? -19.282 -0.704 -26.870 1.00 41.31 947 GLU A O 1
ATOM 7261 N N . LYS A 1 948 ? -17.210 -0.462 -27.749 1.00 39.59 948 LYS A N 1
ATOM 7262 C CA . LYS A 1 948 ? -16.499 -1.133 -26.649 1.00 39.59 948 LYS A CA 1
ATOM 7263 C C . LYS A 1 948 ? -16.705 -0.282 -25.396 1.00 39.59 948 LYS A C 1
ATOM 7265 O O . LYS A 1 948 ? -16.229 0.849 -25.357 1.00 39.59 948 LYS A O 1
ATOM 7270 N N . GLY A 1 949 ? -17.437 -0.786 -24.414 1.00 44.47 949 GLY A N 1
ATOM 7271 C CA . GLY A 1 949 ? -17.671 -0.077 -23.166 1.00 44.47 949 GLY A CA 1
ATOM 7272 C C . GLY A 1 949 ? -17.586 -1.034 -21.991 1.00 44.47 949 GLY A C 1
ATOM 7273 O O . GLY A 1 949 ? -18.010 -2.177 -22.088 1.00 44.47 949 GLY A O 1
ATOM 7274 N N . ASN A 1 950 ? -17.019 -0.568 -20.880 1.00 50.53 950 ASN A N 1
ATOM 7275 C CA . ASN A 1 950 ? -17.055 -1.296 -19.615 1.00 50.53 950 ASN A CA 1
ATOM 7276 C C . ASN A 1 950 ? -18.512 -1.399 -19.147 1.00 50.53 950 ASN A C 1
ATOM 7278 O O . ASN A 1 950 ? -19.046 -0.427 -18.613 1.00 50.53 950 ASN A O 1
ATOM 7282 N N . THR A 1 951 ? -19.165 -2.550 -19.320 1.00 50.53 951 THR A N 1
ATOM 7283 C CA . THR A 1 951 ? -20.406 -2.839 -18.575 1.00 50.53 951 THR A CA 1
ATOM 7284 C C . THR A 1 951 ? -20.148 -3.620 -17.286 1.00 50.53 951 THR A C 1
ATOM 7286 O O . THR A 1 951 ? -21.103 -3.883 -16.558 1.00 50.53 951 THR A O 1
ATOM 7289 N N . GLY A 1 952 ? -18.905 -4.043 -17.026 1.00 61.84 952 GLY A N 1
ATOM 7290 C CA . GLY A 1 952 ? -18.521 -4.701 -15.778 1.00 61.84 952 GLY A CA 1
ATOM 7291 C C . GLY A 1 952 ? -18.463 -3.700 -14.623 1.00 61.84 952 GLY A C 1
ATOM 7292 O O . GLY A 1 952 ? -18.026 -2.565 -14.799 1.00 61.84 952 GLY A O 1
ATOM 7293 N N . GLY A 1 953 ? -18.938 -4.103 -13.444 1.00 77.50 953 GLY A N 1
ATOM 7294 C CA . GLY A 1 953 ? -18.952 -3.278 -12.229 1.00 77.50 953 GLY A CA 1
ATOM 7295 C C . GLY A 1 953 ? -17.963 -3.772 -11.167 1.00 77.50 953 GLY A C 1
ATOM 7296 O O . GLY A 1 953 ? -17.298 -4.791 -11.368 1.00 77.50 953 GLY A O 1
ATOM 7297 N N . PRO A 1 954 ? -17.845 -3.090 -10.014 1.00 85.44 954 PRO A N 1
ATOM 7298 C CA . PRO A 1 954 ? -17.034 -3.564 -8.885 1.00 85.44 954 PRO A CA 1
ATOM 7299 C C . PRO A 1 954 ? -17.426 -4.951 -8.347 1.00 85.44 954 PRO A C 1
ATOM 7301 O O . PRO A 1 954 ? -16.653 -5.582 -7.634 1.00 85.44 954 PRO A O 1
ATOM 7304 N N . SER A 1 955 ? -18.610 -5.456 -8.712 1.00 80.00 955 SER A N 1
ATOM 7305 C CA . SER A 1 955 ? -19.080 -6.808 -8.390 1.00 80.00 955 SER A CA 1
ATOM 7306 C C . SER A 1 955 ? -18.293 -7.935 -9.069 1.00 80.00 955 SER A C 1
ATOM 7308 O O . SER A 1 955 ? -18.428 -9.084 -8.661 1.00 80.00 955 SER A O 1
ATOM 7310 N N . GLU A 1 956 ? -17.529 -7.636 -10.125 1.00 83.19 956 GLU A N 1
ATOM 7311 C CA . GLU A 1 956 ? -16.667 -8.614 -10.814 1.00 83.19 956 GLU A CA 1
ATOM 7312 C C . GLU A 1 956 ? -15.273 -8.726 -10.187 1.00 83.19 956 GLU A C 1
ATOM 7314 O O . GLU A 1 956 ? -14.529 -9.647 -10.520 1.00 83.19 956 GLU A O 1
ATOM 7319 N N . TRP A 1 957 ? -14.912 -7.804 -9.288 1.00 87.75 957 TRP A N 1
ATOM 7320 C CA . TRP A 1 957 ? -13.595 -7.807 -8.664 1.00 87.75 957 TRP A CA 1
ATOM 7321 C C . TRP A 1 957 ? -13.408 -9.068 -7.832 1.00 87.75 957 TRP A C 1
ATOM 7323 O O . TRP A 1 957 ? -14.295 -9.485 -7.084 1.00 87.75 957 TRP A O 1
ATOM 7333 N N . THR A 1 958 ? -12.229 -9.668 -7.943 1.00 85.31 958 THR A N 1
ATOM 7334 C CA . THR A 1 958 ? -11.913 -10.894 -7.217 1.00 85.31 958 THR A CA 1
ATOM 7335 C C . THR A 1 958 ? -11.086 -10.576 -5.980 1.00 85.31 958 THR A C 1
ATOM 7337 O O . THR A 1 958 ? -10.117 -9.817 -6.046 1.00 85.31 958 THR A O 1
ATOM 7340 N N . LEU A 1 959 ? -11.455 -11.195 -4.861 1.00 85.94 959 LEU A N 1
ATOM 7341 C CA . LEU A 1 959 ? -10.696 -11.186 -3.616 1.00 85.94 959 LEU A CA 1
ATOM 7342 C C . LEU A 1 959 ? -10.073 -12.564 -3.396 1.00 85.94 959 LEU A C 1
ATOM 7344 O O . LEU A 1 959 ? -10.786 -13.568 -3.346 1.00 85.94 959 LEU A O 1
ATOM 7348 N N . GLU A 1 960 ? -8.759 -12.600 -3.205 1.00 85.25 960 GLU A N 1
ATOM 7349 C CA . GLU A 1 960 ? -8.044 -13.792 -2.761 1.00 85.25 960 GLU A CA 1
ATOM 7350 C C . GLU A 1 960 ? -7.646 -13.656 -1.294 1.00 85.25 960 GLU A C 1
ATOM 7352 O O . GLU A 1 960 ? -6.942 -12.718 -0.911 1.00 85.25 960 GLU A O 1
ATOM 7357 N N . LEU A 1 961 ? -8.095 -14.614 -0.481 1.00 80.19 961 LEU A N 1
ATOM 7358 C CA . LEU A 1 961 ? -7.842 -14.674 0.953 1.00 80.19 961 LEU A CA 1
ATOM 7359 C C . LEU A 1 961 ? -6.768 -15.722 1.259 1.00 80.19 961 LEU A C 1
ATOM 7361 O O . LEU A 1 961 ? -6.948 -16.914 1.003 1.00 80.19 961 LEU A O 1
ATOM 7365 N N . TYR A 1 962 ? -5.681 -15.286 1.887 1.00 74.88 962 TYR A N 1
ATOM 7366 C CA . TYR A 1 962 ? -4.617 -16.148 2.385 1.00 74.88 962 TYR A CA 1
ATOM 7367 C C . TYR A 1 962 ? -4.612 -16.105 3.912 1.00 74.88 962 TYR A C 1
ATOM 7369 O O . TYR A 1 962 ? -4.325 -15.077 4.526 1.00 74.88 962 TYR A O 1
ATOM 7377 N N . ILE A 1 963 ? -4.944 -17.238 4.528 1.00 67.56 963 ILE A N 1
ATOM 7378 C CA . ILE A 1 963 ? -4.955 -17.393 5.985 1.00 67.56 963 ILE A CA 1
ATOM 7379 C C . ILE A 1 963 ? -3.617 -17.986 6.412 1.00 67.56 963 ILE A C 1
ATOM 7381 O O . ILE A 1 963 ? -3.205 -19.020 5.883 1.00 67.56 963 ILE A O 1
ATOM 7385 N N . ARG A 1 964 ? -2.960 -17.369 7.396 1.00 55.38 964 ARG A N 1
ATOM 7386 C CA . ARG A 1 964 ? -1.765 -17.936 8.025 1.00 55.38 964 ARG A CA 1
ATOM 7387 C C . ARG A 1 964 ? -2.199 -18.936 9.109 1.00 55.38 964 ARG A C 1
ATOM 7389 O O . ARG A 1 964 ? -2.783 -18.516 10.110 1.00 55.38 964 ARG A O 1
ATOM 7396 N N . PRO A 1 965 ? -1.972 -20.254 8.954 1.00 50.47 965 PRO A N 1
ATOM 7397 C CA . PRO A 1 965 ? -2.277 -21.204 10.018 1.00 50.47 965 PRO A CA 1
ATOM 7398 C C . PRO A 1 965 ? -1.329 -20.958 11.198 1.00 50.47 965 PRO A C 1
ATOM 7400 O O . PRO A 1 965 ? -0.117 -20.902 11.019 1.00 50.47 965 PRO A O 1
ATOM 7403 N N . GLY A 1 966 ? -1.869 -20.804 12.408 1.00 48.69 966 GLY A N 1
ATOM 7404 C CA . GLY A 1 966 ? -1.043 -20.541 13.588 1.00 48.69 966 GLY A CA 1
ATOM 7405 C C . GLY A 1 966 ? -0.105 -21.706 13.930 1.00 48.69 966 GLY A C 1
ATOM 7406 O O . GLY A 1 966 ? -0.506 -22.870 13.897 1.00 48.69 966 GLY A O 1
ATOM 7407 N N . ASP A 1 967 ? 1.119 -21.397 14.367 1.00 47.91 967 ASP A N 1
ATOM 7408 C CA . ASP A 1 967 ? 2.147 -22.378 14.772 1.00 47.91 967 ASP A CA 1
ATOM 7409 C C . ASP A 1 967 ? 1.699 -23.348 15.881 1.00 47.91 967 ASP A C 1
ATOM 7411 O O . ASP A 1 967 ? 2.280 -24.418 16.084 1.00 47.91 967 ASP A O 1
ATOM 7415 N N . TYR A 1 968 ? 0.660 -22.984 16.634 1.00 50.44 968 TYR A N 1
ATOM 7416 C CA . TYR A 1 968 ? 0.085 -23.806 17.693 1.00 50.44 968 TYR A CA 1
ATOM 7417 C C . TYR A 1 968 ? -0.852 -24.903 17.172 1.00 50.44 968 TYR A C 1
ATOM 7419 O O . TYR A 1 968 ? -1.141 -25.832 17.923 1.00 50.44 968 TYR A O 1
ATOM 7427 N N . VAL A 1 969 ? -1.319 -24.845 15.918 1.00 52.56 969 VAL A N 1
ATOM 7428 C CA . VAL A 1 969 ? -2.294 -25.803 15.362 1.00 52.56 969 VAL A CA 1
ATOM 7429 C C . VAL A 1 969 ? -1.812 -27.262 15.482 1.00 52.56 969 VAL A C 1
ATOM 7431 O O . VAL A 1 969 ? -2.569 -28.087 16.004 1.00 52.56 969 VAL A O 1
ATOM 7434 N N . PRO A 1 970 ? -0.552 -27.615 15.140 1.00 54.75 970 PRO A N 1
ATOM 7435 C CA . PRO A 1 970 ? -0.042 -28.971 15.357 1.00 54.75 970 PRO A CA 1
ATOM 7436 C C . PRO A 1 970 ? 0.005 -29.368 16.840 1.00 54.75 970 PRO A C 1
ATOM 7438 O O . PRO A 1 970 ? -0.230 -30.525 17.182 1.00 54.75 970 PRO A O 1
ATOM 7441 N N . TRP A 1 971 ? 0.287 -28.422 17.740 1.00 62.34 971 TRP A N 1
ATOM 7442 C CA . TRP A 1 971 ? 0.346 -28.682 19.181 1.00 62.34 971 TRP A CA 1
ATOM 7443 C C . TRP A 1 971 ? -1.036 -28.900 19.785 1.00 62.34 971 TRP A C 1
ATOM 7445 O O . TRP A 1 971 ? -1.208 -29.826 20.577 1.00 62.34 971 TRP A O 1
ATOM 7455 N N . VAL A 1 972 ? -2.027 -28.105 19.376 1.00 62.53 972 VAL A N 1
ATOM 7456 C CA . VAL A 1 972 ? -3.431 -28.324 19.735 1.00 62.53 972 VAL A CA 1
ATOM 7457 C C . VAL A 1 972 ? -3.860 -29.708 19.266 1.00 62.53 972 VAL A C 1
ATOM 7459 O O . VAL A 1 972 ? -4.407 -30.460 20.067 1.00 62.53 972 VAL A O 1
ATOM 7462 N N . PHE A 1 973 ? -3.513 -30.099 18.035 1.00 64.25 973 PHE A N 1
ATOM 7463 C CA . PHE A 1 973 ? -3.791 -31.443 17.530 1.00 64.25 973 PHE A CA 1
ATOM 7464 C C . PHE A 1 973 ? -3.169 -32.544 18.404 1.00 64.25 973 PHE A C 1
ATOM 7466 O O . PHE A 1 973 ? -3.857 -33.494 18.776 1.00 64.25 973 PHE A O 1
ATOM 7473 N N . VAL A 1 974 ? -1.897 -32.409 18.796 1.00 71.75 974 VAL A N 1
ATOM 7474 C CA . VAL A 1 974 ? -1.231 -33.369 19.696 1.00 71.75 974 VAL A CA 1
ATOM 7475 C C . VAL A 1 974 ? -1.943 -33.457 21.048 1.00 71.75 974 VAL A C 1
ATOM 7477 O O . VAL A 1 974 ? -2.157 -34.561 21.558 1.00 71.75 974 VAL A O 1
ATOM 7480 N N . VAL A 1 975 ? -2.335 -32.322 21.632 1.00 76.50 975 VAL A N 1
ATOM 7481 C CA . VAL A 1 975 ? -3.055 -32.278 22.914 1.00 76.50 975 VAL A CA 1
ATOM 7482 C C . VAL A 1 975 ? -4.421 -32.954 22.796 1.00 76.50 975 VAL A C 1
ATOM 7484 O O . VAL A 1 975 ? -4.757 -33.792 23.633 1.00 76.50 975 VAL A O 1
ATOM 7487 N N . LEU A 1 976 ? -5.176 -32.655 21.738 1.00 70.62 976 LEU A N 1
ATOM 7488 C CA . LEU A 1 976 ? -6.508 -33.208 21.490 1.00 70.62 976 LEU A CA 1
ATOM 7489 C C . LEU A 1 976 ? -6.442 -34.719 21.231 1.00 70.62 976 LEU A C 1
ATOM 7491 O O . LEU A 1 976 ? -7.163 -35.486 21.867 1.00 70.62 976 LEU A O 1
ATOM 7495 N N . ALA A 1 977 ? -5.501 -35.174 20.399 1.00 73.31 977 ALA A N 1
ATOM 7496 C CA . ALA A 1 977 ? -5.262 -36.595 20.149 1.00 73.31 977 ALA A CA 1
ATOM 7497 C C . ALA A 1 977 ? -4.868 -37.347 21.431 1.00 73.31 977 ALA A C 1
ATOM 7499 O O . ALA A 1 977 ? -5.335 -38.462 21.677 1.00 73.31 977 ALA A O 1
ATOM 7500 N N . THR A 1 978 ? -4.048 -36.724 22.283 1.00 82.44 978 THR A N 1
ATOM 7501 C CA . THR A 1 978 ? -3.662 -37.295 23.580 1.00 82.44 978 THR A CA 1
ATOM 7502 C C . THR A 1 978 ? -4.863 -37.393 24.520 1.00 82.44 978 THR A C 1
ATOM 7504 O O . THR A 1 978 ? -5.070 -38.433 25.145 1.00 82.44 978 THR A O 1
ATOM 7507 N N . ALA A 1 979 ? -5.693 -36.349 24.594 1.00 79.88 979 ALA A N 1
ATOM 7508 C CA . ALA A 1 979 ? -6.911 -36.349 25.400 1.00 79.88 979 ALA A CA 1
ATOM 7509 C C . ALA A 1 979 ? -7.902 -37.432 24.938 1.00 79.88 979 ALA A C 1
ATOM 7511 O O . ALA A 1 979 ? -8.403 -38.195 25.766 1.00 79.88 979 ALA A O 1
ATOM 7512 N N . ILE A 1 980 ? -8.114 -37.568 23.624 1.00 82.81 980 ILE A N 1
ATOM 7513 C CA . ILE A 1 980 ? -8.957 -38.618 23.036 1.00 82.81 980 ILE A CA 1
ATOM 7514 C C . ILE A 1 980 ? -8.414 -40.009 23.385 1.00 82.81 980 ILE A C 1
ATOM 7516 O O . ILE A 1 980 ? -9.176 -40.871 23.817 1.00 82.81 980 ILE A O 1
ATOM 7520 N N . ALA A 1 981 ? -7.102 -40.241 23.261 1.00 81.88 981 ALA A N 1
ATOM 7521 C CA . ALA A 1 981 ? -6.491 -41.527 23.600 1.00 81.88 981 ALA A CA 1
ATOM 7522 C C . ALA A 1 981 ? -6.664 -41.890 25.087 1.00 81.88 981 ALA A C 1
ATOM 7524 O O . ALA A 1 981 ? -6.935 -43.049 25.414 1.00 81.88 981 ALA A O 1
ATOM 7525 N N . ILE A 1 982 ? -6.553 -40.906 25.987 1.00 87.25 982 ILE A N 1
ATOM 7526 C CA . ILE A 1 982 ? -6.794 -41.096 27.423 1.00 87.25 982 ILE A CA 1
ATOM 7527 C C . ILE A 1 982 ? -8.259 -41.469 27.670 1.00 87.25 982 ILE A C 1
ATOM 7529 O O . ILE A 1 982 ? -8.526 -42.456 28.356 1.00 87.25 982 ILE A O 1
ATOM 7533 N N . LEU A 1 983 ? -9.203 -40.724 27.088 1.00 83.50 983 LEU A N 1
ATOM 7534 C CA . LEU A 1 983 ? -10.635 -40.998 27.227 1.00 83.50 983 LEU A CA 1
ATOM 7535 C C . LEU A 1 983 ? -11.000 -42.381 26.674 1.00 83.50 983 LEU A C 1
ATOM 7537 O O . LEU A 1 983 ? -11.680 -43.149 27.354 1.00 83.50 983 LEU A O 1
ATOM 7541 N N . ALA A 1 984 ? -10.478 -42.749 25.503 1.00 79.94 984 ALA A N 1
ATOM 7542 C CA . ALA A 1 984 ? -10.654 -44.080 24.928 1.00 79.94 984 ALA A CA 1
ATOM 7543 C C . ALA A 1 984 ? -10.096 -45.177 25.851 1.00 79.94 984 ALA A C 1
ATOM 7545 O O . ALA A 1 984 ? -10.750 -46.197 26.068 1.00 79.94 984 ALA A O 1
ATOM 7546 N N . GLY A 1 985 ? -8.923 -44.957 26.454 1.00 86.62 985 GLY A N 1
ATOM 7547 C CA . GLY A 1 985 ? -8.339 -45.868 27.438 1.00 86.62 985 GLY A CA 1
ATOM 7548 C C . GLY A 1 985 ? -9.220 -46.056 28.678 1.00 86.62 985 GLY A C 1
ATOM 7549 O O . GLY A 1 985 ? -9.404 -47.187 29.131 1.00 86.62 985 GLY A O 1
ATOM 7550 N N . VAL A 1 986 ? -9.812 -44.974 29.195 1.00 87.12 986 VAL A N 1
ATOM 7551 C CA . VAL A 1 986 ? -10.759 -45.025 30.322 1.00 87.12 986 VAL A CA 1
ATOM 7552 C C . VAL A 1 986 ? -12.011 -45.816 29.947 1.00 87.12 986 VAL A C 1
ATOM 7554 O O . VAL A 1 986 ? -12.403 -46.710 30.694 1.00 87.12 986 VAL A O 1
ATOM 7557 N N . VAL A 1 987 ? -12.602 -45.551 28.779 1.00 83.81 987 VAL A N 1
ATOM 7558 C CA . VAL A 1 987 ? -13.791 -46.270 28.289 1.00 83.81 987 VAL A CA 1
ATOM 7559 C C . VAL A 1 987 ? -13.505 -47.765 28.123 1.00 83.81 987 VAL A C 1
ATOM 7561 O O . VAL A 1 987 ? -14.277 -48.597 28.599 1.00 83.81 987 VAL A O 1
ATOM 7564 N N . VAL A 1 988 ? -12.370 -48.130 27.517 1.00 85.44 988 VAL A N 1
ATOM 7565 C CA . VAL A 1 988 ? -11.949 -49.535 27.374 1.00 85.44 988 VAL A CA 1
ATOM 7566 C C . VAL A 1 988 ? -11.723 -50.185 28.741 1.00 85.44 988 VAL A C 1
ATOM 7568 O O . VAL A 1 988 ? -12.134 -51.327 28.950 1.00 85.44 988 VAL A O 1
ATOM 7571 N N . GLY A 1 989 ? -11.104 -49.468 29.682 1.00 88.44 989 GLY A N 1
ATOM 7572 C CA . GLY A 1 989 ? -10.882 -49.943 31.046 1.00 88.44 989 GLY A CA 1
ATOM 7573 C C . GLY A 1 989 ? -12.184 -50.209 31.804 1.00 88.44 989 GLY A C 1
ATOM 7574 O O . GLY A 1 989 ? -12.329 -51.275 32.404 1.00 88.44 989 GLY A O 1
ATOM 7575 N N . LEU A 1 990 ? -13.144 -49.283 31.733 1.00 83.88 990 LEU A N 1
ATOM 7576 C CA . LEU A 1 990 ? -14.462 -49.424 32.359 1.00 83.88 990 LEU A CA 1
ATOM 7577 C C . LEU A 1 990 ? -15.257 -50.583 31.749 1.00 83.88 990 LEU A C 1
ATOM 7579 O O . LEU A 1 990 ? -15.747 -51.426 32.493 1.00 83.88 990 LEU A O 1
ATOM 7583 N N . ASN A 1 991 ? -15.288 -50.700 30.420 1.00 82.44 991 ASN A N 1
ATOM 7584 C CA . ASN A 1 991 ? -15.949 -51.812 29.730 1.00 82.44 991 ASN A CA 1
ATOM 7585 C C . ASN A 1 991 ? -15.301 -53.168 30.086 1.00 82.44 991 ASN A C 1
ATOM 7587 O O . ASN A 1 991 ? -15.973 -54.178 30.293 1.00 82.44 991 ASN A O 1
ATOM 7591 N N . TRP A 1 992 ? -13.971 -53.209 30.232 1.00 84.50 992 TRP A N 1
ATOM 7592 C CA . TRP A 1 992 ? -13.281 -54.419 30.682 1.00 84.50 992 TRP A CA 1
ATOM 7593 C C . TRP A 1 992 ? -13.624 -54.792 32.132 1.00 84.50 992 TRP A C 1
ATOM 7595 O O . TRP A 1 992 ? -13.769 -55.979 32.440 1.00 84.50 992 TRP A O 1
ATOM 7605 N N . MET A 1 993 ? -13.769 -53.803 33.019 1.00 82.38 993 MET A N 1
ATOM 7606 C CA . MET A 1 993 ? -14.206 -54.021 34.400 1.00 82.38 993 MET A CA 1
ATOM 7607 C C . MET A 1 993 ? -15.650 -54.521 34.469 1.00 82.38 993 MET A C 1
ATOM 7609 O O . MET A 1 993 ? -15.890 -55.529 35.131 1.00 82.38 993 MET A O 1
ATOM 7613 N N . GLU A 1 994 ? -16.564 -53.885 33.738 1.00 87.12 994 GLU A N 1
ATOM 7614 C CA . GLU A 1 994 ? -17.978 -54.268 33.639 1.00 87.12 994 GLU A CA 1
ATOM 7615 C C . GLU A 1 994 ? -18.120 -55.714 33.151 1.00 87.12 994 GLU A C 1
ATOM 7617 O O . GLU A 1 994 ? -18.703 -56.559 33.829 1.00 87.12 994 GLU A O 1
ATOM 7622 N N . LYS A 1 995 ? -17.433 -56.069 32.059 1.00 82.44 995 LYS A N 1
ATOM 7623 C CA . LYS A 1 995 ? -17.438 -57.437 31.523 1.00 82.44 995 LYS A CA 1
ATOM 7624 C C . LYS A 1 995 ? -16.907 -58.475 32.517 1.00 82.44 995 LYS A C 1
ATOM 7626 O O . LYS A 1 995 ? -17.369 -59.618 32.549 1.00 82.44 995 LYS A O 1
ATOM 7631 N N . ARG A 1 996 ? -15.920 -58.104 33.336 1.00 83.81 996 ARG A N 1
ATOM 7632 C CA . ARG A 1 996 ? -15.357 -58.984 34.370 1.00 83.81 996 ARG A CA 1
ATOM 7633 C C . ARG A 1 996 ? -16.303 -59.151 35.562 1.00 83.81 996 ARG A C 1
ATOM 7635 O O . ARG A 1 996 ? -16.283 -60.204 36.206 1.00 83.81 996 ARG A O 1
ATOM 7642 N N . GLU A 1 997 ? -17.085 -58.126 35.875 1.00 82.69 997 GLU A N 1
ATOM 7643 C CA . GLU A 1 997 ? -18.119 -58.155 36.908 1.00 82.69 997 GLU A CA 1
ATOM 7644 C C . GLU A 1 997 ? -19.290 -59.047 36.469 1.00 82.69 997 GLU A C 1
ATOM 7646 O O . GLU A 1 997 ? -19.611 -60.003 37.179 1.00 82.69 997 GLU A O 1
ATOM 7651 N N . ASP A 1 998 ? -19.779 -58.878 35.239 1.00 79.44 998 ASP A N 1
ATOM 7652 C CA . ASP A 1 998 ? -20.801 -59.733 34.618 1.00 79.44 998 ASP A CA 1
ATOM 7653 C C . ASP A 1 998 ? -20.400 -61.214 34.601 1.00 79.44 998 ASP A C 1
ATOM 7655 O O . ASP A 1 998 ? -21.189 -62.102 34.938 1.00 79.44 998 ASP A O 1
ATOM 7659 N N . GLU A 1 999 ? -19.145 -61.527 34.256 1.00 77.12 999 GLU A N 1
ATOM 7660 C CA . GLU A 1 999 ? -18.646 -62.905 34.304 1.00 77.12 999 GLU A CA 1
ATOM 7661 C C . GLU A 1 999 ? -18.663 -63.493 35.724 1.00 77.12 999 GLU A C 1
ATOM 7663 O O . GLU A 1 999 ? -18.905 -64.694 35.899 1.00 77.12 999 GLU A O 1
ATOM 7668 N N . ARG A 1 1000 ? -18.399 -62.676 36.753 1.00 78.50 1000 ARG A N 1
ATOM 7669 C CA . ARG A 1 1000 ? -18.477 -63.113 38.155 1.00 78.50 1000 ARG A CA 1
ATOM 7670 C C . ARG A 1 1000 ? -19.922 -63.335 38.582 1.00 78.50 1000 ARG A C 1
ATOM 7672 O O . ARG A 1 1000 ? -20.182 -64.337 39.249 1.00 78.50 1000 ARG A O 1
ATOM 7679 N N . GLU A 1 1001 ? -20.845 -62.457 38.205 1.00 79.12 1001 GLU A N 1
ATOM 7680 C CA . GLU A 1 1001 ? -22.272 -62.626 38.494 1.00 79.12 1001 GLU A CA 1
ATOM 7681 C C . GLU A 1 1001 ? -22.845 -63.858 37.801 1.00 79.12 1001 GLU A C 1
ATOM 7683 O O . GLU A 1 1001 ? -23.504 -64.679 38.440 1.00 79.12 1001 GLU A O 1
ATOM 7688 N N . ARG A 1 1002 ? -22.486 -64.085 36.535 1.00 73.75 1002 ARG A N 1
ATOM 7689 C CA . ARG A 1 1002 ? -22.899 -65.272 35.780 1.00 73.75 1002 ARG A CA 1
ATOM 7690 C C . ARG A 1 1002 ? -22.391 -66.568 36.416 1.00 73.75 1002 ARG A C 1
ATOM 7692 O O . ARG A 1 1002 ? -23.133 -67.546 36.492 1.00 73.75 1002 ARG A O 1
ATOM 7699 N N . LYS A 1 1003 ? -21.156 -66.580 36.936 1.00 75.56 1003 LYS A N 1
ATOM 7700 C CA . LYS A 1 1003 ? -20.612 -67.719 37.704 1.00 75.56 1003 LYS A CA 1
ATOM 7701 C C . LYS A 1 1003 ? -21.335 -67.927 39.038 1.00 75.56 1003 LYS A C 1
ATOM 7703 O O . LYS A 1 1003 ? -21.564 -69.075 39.410 1.00 75.56 1003 LYS A O 1
ATOM 7708 N N . LYS A 1 1004 ? -21.722 -66.856 39.742 1.00 76.25 1004 LYS A N 1
ATOM 7709 C CA . LYS A 1 1004 ? -22.539 -66.949 40.967 1.00 76.25 1004 LYS A CA 1
ATOM 7710 C C . LYS A 1 1004 ? -23.940 -67.492 40.667 1.00 76.25 1004 LYS A C 1
ATOM 7712 O O . LYS A 1 1004 ? -24.382 -68.398 41.362 1.00 76.25 1004 LYS A O 1
ATOM 7717 N N . ALA A 1 1005 ? -24.594 -67.014 39.610 1.00 68.06 1005 ALA A N 1
ATOM 7718 C CA . ALA A 1 1005 ? -25.905 -67.499 39.178 1.00 68.06 1005 ALA A CA 1
ATOM 7719 C C . ALA A 1 1005 ? -25.873 -68.989 38.791 1.00 68.06 1005 ALA A C 1
ATOM 7721 O O . ALA A 1 1005 ? -26.729 -69.757 39.219 1.00 68.06 1005 ALA A O 1
ATOM 7722 N N . LEU A 1 1006 ? -24.839 -69.431 38.064 1.00 65.00 1006 LEU A N 1
ATOM 7723 C CA . LEU A 1 1006 ? -24.623 -70.852 37.757 1.00 65.00 1006 LEU A CA 1
ATOM 7724 C C . LEU A 1 1006 ? -24.379 -71.702 39.015 1.00 65.00 1006 LEU A C 1
ATOM 7726 O O . LEU A 1 1006 ? -24.827 -72.845 39.081 1.00 65.00 1006 LEU A O 1
ATOM 7730 N N . HIS A 1 1007 ? -23.701 -71.155 40.028 1.00 61.25 1007 HIS A N 1
ATOM 7731 C CA . HIS A 1 1007 ? -23.515 -71.836 41.311 1.00 61.25 1007 HIS A CA 1
ATOM 7732 C C . HIS A 1 1007 ? -24.812 -71.960 42.122 1.00 61.25 1007 HIS A C 1
ATOM 7734 O O . HIS A 1 1007 ? -24.992 -72.979 42.780 1.00 61.25 1007 HIS A O 1
ATOM 7740 N N . ILE A 1 1008 ? -25.709 -70.971 42.058 1.00 61.56 1008 ILE A N 1
ATOM 7741 C CA . ILE A 1 1008 ? -27.024 -71.017 42.721 1.00 61.56 1008 ILE A CA 1
ATOM 7742 C C . ILE A 1 1008 ? -27.920 -72.073 42.059 1.00 61.56 1008 ILE A C 1
ATOM 7744 O O . ILE A 1 1008 ? -28.503 -72.897 42.752 1.00 61.56 1008 ILE A O 1
ATOM 7748 N N . ILE A 1 1009 ? -27.940 -72.137 40.724 1.00 57.84 1009 ILE A N 1
ATOM 7749 C CA . ILE A 1 1009 ? -28.726 -73.139 39.981 1.00 57.84 1009 ILE A CA 1
ATOM 7750 C C . ILE A 1 1009 ? -28.256 -74.573 40.283 1.00 57.84 1009 ILE A C 1
ATOM 7752 O O . ILE A 1 1009 ? -29.075 -75.478 40.396 1.00 57.84 1009 ILE A O 1
ATOM 7756 N N . ASN A 1 1010 ? -26.950 -74.793 40.463 1.00 54.75 1010 ASN A N 1
ATOM 7757 C CA . ASN A 1 1010 ? -26.427 -76.109 40.846 1.00 54.75 1010 ASN A CA 1
ATOM 7758 C C . ASN A 1 1010 ? -26.720 -76.489 42.309 1.00 54.75 1010 ASN A C 1
ATOM 7760 O O . ASN A 1 1010 ? -26.671 -77.673 42.630 1.00 54.75 1010 ASN A O 1
ATOM 7764 N N . PHE A 1 1011 ? -27.000 -75.520 43.185 1.00 54.19 1011 PHE A N 1
ATOM 7765 C CA . PHE A 1 1011 ? -27.396 -75.774 44.575 1.00 54.19 1011 PHE A CA 1
ATOM 7766 C C . PHE A 1 1011 ? -28.904 -76.001 44.731 1.00 54.19 1011 PHE A C 1
ATOM 7768 O O . PHE A 1 1011 ? -29.282 -76.767 45.603 1.00 54.19 1011 PHE A O 1
ATOM 7775 N N . ASP A 1 1012 ? -29.743 -75.407 43.878 1.00 51.00 1012 ASP A N 1
ATOM 7776 C CA . ASP A 1 1012 ? -31.188 -75.700 43.829 1.00 51.00 1012 ASP A CA 1
ATOM 7777 C C . ASP A 1 1012 ? -31.509 -77.032 43.114 1.00 51.00 1012 ASP A C 1
ATOM 7779 O O . ASP A 1 1012 ? -32.630 -77.534 43.197 1.00 51.00 1012 ASP A O 1
ATOM 7783 N N . ALA A 1 1013 ? -30.540 -77.611 42.393 1.00 49.41 1013 ALA A N 1
ATOM 7784 C CA . ALA A 1 1013 ? -30.659 -78.898 41.698 1.00 49.41 1013 ALA A CA 1
ATOM 7785 C C . ALA A 1 1013 ? -30.137 -80.111 42.506 1.00 49.41 1013 ALA A C 1
ATOM 7787 O O . ALA A 1 1013 ? -30.188 -81.238 42.003 1.00 49.41 1013 ALA A O 1
ATOM 7788 N N . LEU A 1 1014 ? -29.634 -79.887 43.727 1.00 40.50 1014 LEU A N 1
ATOM 7789 C CA . LEU A 1 1014 ? -29.204 -80.891 44.714 1.00 40.50 1014 LEU A CA 1
ATOM 7790 C C . LEU A 1 1014 ? -30.165 -80.883 45.904 1.00 40.50 1014 LEU A C 1
ATOM 7792 O O . LEU A 1 1014 ? -30.437 -81.989 46.427 1.00 40.50 1014 LEU A O 1
#

Radius of gyration: 33.83 Å; Cα contacts (8 Å, |Δi|>4): 2230; chains: 1; bounding box: 90×116×76 Å

Mean predicted aligned error: 16.72 Å

Organism: NCBI:txid64525

Solvent-accessible surface area (backbone atoms only — not comparable to full-atom values): 55300 Å² total; per-residue (Å²): 139,86,82,80,83,54,50,44,36,34,43,30,42,33,35,56,48,87,77,82,86,87,95,84,79,88,83,76,56,87,66,51,58,59,48,57,48,48,52,50,44,59,65,56,64,60,81,48,101,71,54,70,59,67,50,52,66,70,66,69,70,88,85,74,90,84,76,87,75,86,87,84,74,96,74,84,63,79,70,54,60,55,51,52,54,51,54,50,59,60,55,72,60,63,84,62,73,59,55,76,74,40,55,65,71,82,65,60,70,74,54,78,26,34,35,90,55,98,80,65,51,65,67,56,14,33,49,43,36,53,46,67,42,47,69,86,64,76,73,36,56,83,30,32,35,36,32,42,44,44,51,36,30,50,63,58,54,49,47,39,73,72,47,36,23,41,30,40,39,33,31,26,71,48,66,69,30,50,52,48,18,53,54,47,56,65,75,64,67,63,87,76,35,47,78,49,78,44,78,42,53,61,52,48,42,54,62,53,37,70,72,37,88,91,70,38,43,102,87,44,92,86,35,43,27,39,31,39,38,24,55,64,38,48,40,51,39,81,40,35,70,45,27,53,49,36,55,63,72,47,36,32,88,52,69,20,32,45,28,27,31,37,60,34,25,72,52,80,78,53,86,48,75,66,47,33,50,53,52,50,54,53,31,54,73,68,58,24,47,66,89,43,65,32,33,67,68,60,49,53,45,53,42,47,74,70,64,53,33,70,78,43,78,46,79,48,35,76,32,23,61,55,36,45,50,53,49,51,57,48,48,41,51,73,71,64,39,86,68,72,80,75,80,82,67,82,76,82,68,94,61,66,24,46,39,69,55,87,66,84,41,62,46,86,84,52,64,11,33,81,31,31,44,34,19,63,70,23,81,76,49,77,18,41,35,32,30,33,29,84,27,33,31,40,35,35,28,44,59,36,81,90,78,58,28,37,41,77,42,75,63,33,50,47,57,36,71,78,40,89,84,50,39,36,46,47,32,46,29,74,33,35,66,78,63,59,47,41,28,20,35,42,40,31,23,21,74,47,31,78,87,39,60,79,37,63,21,42,38,34,37,41,44,43,30,79,90,56,33,47,51,94,66,66,46,81,50,87,40,27,32,54,42,66,50,32,49,36,60,82,70,19,81,55,50,57,17,32,44,32,37,56,37,85,88,58,41,93,87,71,59,69,54,25,27,37,40,57,62,48,38,93,93,44,75,92,42,46,64,47,80,40,78,58,73,75,39,72,68,82,69,76,86,71,32,76,25,78,82,58,45,43,31,22,37,41,68,46,34,42,34,42,36,14,44,39,40,32,21,39,36,80,93,78,72,42,46,29,40,40,34,26,42,62,52,50,93,76,26,36,28,52,72,51,71,51,76,48,63,72,53,53,44,43,53,38,78,45,18,56,65,30,68,42,38,45,16,43,39,35,41,27,45,49,100,86,50,39,32,40,35,38,39,38,43,46,56,69,43,67,54,90,54,95,85,61,75,86,41,33,46,89,94,46,65,62,49,67,28,94,77,45,42,46,55,78,44,94,77,78,76,64,66,92,41,27,52,26,43,43,68,36,80,89,72,48,63,92,79,42,40,73,43,47,51,42,84,43,43,71,39,78,33,63,38,56,66,32,75,42,27,58,59,18,65,40,41,48,20,40,35,40,42,30,23,27,73,100,32,94,87,43,68,16,25,45,48,51,30,44,57,40,75,37,44,97,85,43,78,44,42,42,73,56,10,40,75,68,60,27,51,43,72,45,76,63,59,85,40,29,56,58,50,66,66,36,64,38,36,67,47,58,36,70,38,52,89,81,76,72,79,50,41,18,36,39,37,34,19,59,52,93,59,95,46,58,36,23,22,49,66,48,46,34,43,58,44,56,85,51,90,44,33,26,42,36,39,34,47,32,47,23,73,47,88,45,67,63,80,87,78,73,79,62,94,56,88,82,60,34,45,62,26,15,43,29,59,16,25,25,40,38,36,40,43,42,39,87,87,69,50,76,37,28,37,29,48,64,24,50,34,53,50,43,49,40,72,54,55,56,64,49,41,66,43,25,56,10,51,48,62,88,43,33,60,38,40,36,43,12,37,59,46,60,54,97,61,40,46,38,75,46,66,50,41,60,58,53,24,38,40,42,36,30,64,21,63,62,64,81,41,61,40,101,81,76,45,87,32,79,72,54,53,46,87,59,39,47,57,42,67,45,74,68,81,61,90,56,56,68,53,52,49,53,52,53,54,50,51,51,52,51,51,51,50,50,52,54,50,51,52,52,50,51,54,54,49,51,54,50,50,53,52,51,53,54,52,51,56,59,60,77,73,106

Sequence (1014 aa):
MPGRLHFTVGLIVALSIAVMLPSSQKSRIDSIAPLALGLLLGLLIAETPVASPIQELLGLSSRHPDKVGIDVLHSSNAANAKKAKTELNQKTMYGLQHAFLNLEVTGWWFNMGLWDTSNMRFQEACQALVNKVTQDLNITSDSHILDVGFGCGDQDVYMAQRYKPAKITGVTIEPIQHHAAQELVKRSHIPGTIIDLHIADASFLREFLESTPGIFEPHTRTNSFTHVLSIDSAYHYNTRAQFLNNAFSVLTPGTGHLALADMILAKPAPTSAVGRYIFEALFEAMEVPVVNMKTIEAYKQDLVDVGFVDIEIECVEDRVFSGLAAYIDGQTRRLGGLVKPGASQARKYPTSGLYNVDINVGLQDVKGTVAAFADFNGDKYTDLITLSDDQTSFSVYLWDHASWSFTLLPSATVSIAQSPEPFIITNIAPGDYNHDGRLDVLVMGQADPVRNPKGELKMRIYLGNIDNGWEPEFMPLPSSTSQQPVAFDSNGDMLTDLLGYAYNGYQEGVSGLSVWKNVHSSNNPGTIFEVLPMNFTGEPATKCTLSDPHSSAFVDLNGDCLADLFLTCYDAAKNEHRYVIYVNNKQSGFEFAKEGLLPVGAGPVTFADMDGDGAVDMIVPACDRGSCSIYVYYNQQIPLCTSKGQVDCRQVTNLCVADPNFTFNIDPNHNTNAGGLVQFPLDNVLPHGQQLVLNDPGFKGRLPVSVHVGDYNLDGYPDLLVVSGTPNNPRGPSSATLLQSVLCSTSDDGCFPSAIAAKRRTFFKVTEGADPLNNAQNVKAAAFFDIDEDGTLDIMLLRGTTDQQPAGRAISFIHNNYFNDAFFLKTLASNGVCPSWCGLDSKPSRPGAKPFGVNYPGATFKFTVLDTAGKKRANQVAQYPSSTYAGLSLPYSLFGLGRTNNYVEELFVGVTKNQSEHYTTYAGVIPNSQLIIIPYQTEDNLNGNGEKGNTGGPSEWTLELYIRPGDYVPWVFVVLATAIAILAGVVVGLNWMEKREDERERKKALHIINFDAL

InterPro domains:
  IPR013517 FG-GAP repeat [PF13517] (375-443)
  IPR013517 FG-GAP repeat [PF13517] (556-620)
  IPR024881 T-cell immunomodulatory protein [PTHR13412] (349-1014)
  IPR028994 Integrin alpha, N-terminal [G3DSA:2.130.10.130] (341-518)
  IPR028994 Integrin alpha, N-terminal [G3DSA:2.130.10.130] (605-807)
  IPR028994 Integrin alpha, N-terminal [SSF69318] (364-796)
  IPR029063 S-adenosyl-L-methionine-dependent methyltransferase superfamily [G3DSA:3.40.50.150] (109-340)
  IPR029063 S-adenosyl-L-methionine-dependent methyltransferase superfamily [SSF53335] (108-328)
  IPR041698 Methyltransferase domain 25 [PF13649] (145-254)
  IPR057089 T-cell immunomodulatory protein TIP, C2 domain [PF23122] (851-962)

Nearest PDB structures (foldseek):
  5kok-assembly1_B  TM=6.472E-01  e=4.934E-07  Thalictrum flavum subsp. glaucum
  6p3n-assembly1_A-2  TM=6.269E-01  e=6.133E-07  Glaucium flavum
  6p3o-assembly1_A-2  TM=6.082E-01  e=2.433E-07  Glaucium flavum
  6gkz-assembly1_A  TM=6.105E-01  e=7.624E-07  Coptis japonica
  5kpc-assembly1_B  TM=6.290E-01  e=6.718E-06  Thalictrum flavum subsp. glaucum

Secondary structure (DSSP, 8-state):
----------EEEEEEE-----SS--SSSTTTHHHHHHHHHHHHTT-SS--HHHHHHTT-SSS-TTSSSSSS--SS-HHHHHHHHHHHHHHTTTTTGGGGG-SB-S----S----SSTT--HHHHHHHHHHHHHTTS---TT-EEEEES-TTSHHHHHHHHHH--SEEEEEES-HHHHHHHHHHHHHT--TT-EEEEEE--GGGHHHHHHHSTTT--TT-TTSSBSEEEEES-GGGSTTHHHHHHHHHHHBPTTT-EEEEEEEEESSPPP-SHHHHHHHHHHHHHTT--GGG--BHHHHHHHHHHHT--S-EEEE-HHHHHHHHHHHHHHHHHHTT-S----TT-S---SSSEEEE--S--S-TT--EEEEEEE-SSSSSS-EEEEEETTSSEEEEEEEETTTTEEEEEEEEEEEGGGSSS--EEEEEEEE-SS-SSS-EEEEEEES-TTT-TTS-EEEEEE-EETTTEE-SS-EEEEEE-SSPPEEE-SSSSS--EEEE-BSTT--TTTSPPEEEEE---TT-TT--EEEEE---BSSPPS---B-SS---EEE-SSSSSS-EEEEEEEETTTTEEEEEEEEE-GGG-EEEEEEEEPPTTB---EEE-SSSBSSPEEEEEEEETTEEEEEEE--B-PPBP-STT-SSSB-TT------TT-B----TTSS--SS--EEEE-TTTSPTT-EE--B-TTSSS--B-PPEEE-SS-SSS-EEEEEEE-TT-TTS-EEEEEEEEEE--TTSTTB-HHHHHTT-EEEEE--TT-HHHHT--SEEEEEEE-SSSSSS-EEEEEEE-SSS-TT-EEEEEEEEE---S-EEEEEEEB--S-SS---SS---SSTT--S-S-BPTT-EEEEEEE-TTS-EEEEEEESS---STT----SSEEEEEES--SSEEEEEEE---SSS--EEEEEEEPSSEEEEEE----TT-B-TTSSB-----GGG-EEEEEE---TTHHHHHHHHHHHHHHHHHHHHHHHHHHHHHHHHHHHHHHHHHHHHT-